Protein AF-0000000078463399 (afdb_homodimer)

Secondary structure (DSSP, 8-state):
---------------HHHH-HHHHHHHHHHHHHHHHHHHHHHHHHHHHHHHHHHHHHHHHHHHHHHHHH-GGGGGSHHHHHHHHHIIIIIHHHHHHHHH---HHHHHHHHHHHHHHTT-PPP-HHHHHHHHHHHHHHHHHTT--HHHHHTT--TT--S---PPPHHHHHHHHHHHHHTT-HHHHHHHHHHHHHHHTT-SS-SS-HHHHHHHHHHHHHHTT-HHHHHHHHHHHHHH-TT-TTHHHHHHHHHHHHHHTT--GGGTTSS-PPPP-PPP--SS-HHHHHHHHHHHTT-S---HHHHHT--EEEE--SGGGGTSPEEEEEEEETTEEEEEET-S-HHHHHHHHHHHHHHHHH-----TTT-SS---TTEE-EEEEE-GGG-HHHHHHHHHHHHHH-S--TT------HHHHHHHHHHHHHTT---------------------TTTTSS-SPPEEEEEE-TT-EEEEE-SS--TT-TTTTTTTTS-SEEEEEEEE----SEE--EEETTTTEEE---TTEEEEEESB-TTS-B-GGG-EEEPPEEES-EEEEEEEEESTT-TTTSPPPSSTT---SSTT-SSPPPTTTS-B--S--/-------------TTHHHH-HHHHHHHHHHHHHHHHHHHHHHHHHHHHHHHHHHHHHHHHHHHHHHHHH-GGGGGSHHHHHHHHHIIIIIHHHHHHHHH---HHHHHHHHHHHHHHTT-PPP-HHHHHHHHHHHHHHHHHTT--HHHHHTT--TT--S---PPPHHHHHHHHHHHHHTT-HHHHHHHHHHHHHHHTT-SS-SS-HHHHHHHHHHHHHHTT-HHHHHHHHHHHHHH-TT-TTHHHHHHHHHHHHHHTT--GGGTTSSPPPP--PPP--SS-HHHHHHHHHHHTT-S---HHHHHT--EEEE--SGGGGTSPEEEEEEEETTEEEEEET-S-HHHHHHHHHHHHHHHHH-----TTT-SS---TTEE-EEEEE-GGG-HHHHHHHHHHHHHH-S--TT-----THHHHHHHHHHHHHTT---------------------TTSSGGGSPPEEEEEE-TT-EEEEE-SS--TT-TTTTTTTTS-SEEEEEEEE----SEE--EEETTTTEEE---TTEEEEEESB-TTS-B-GGG-EEEPPEEES-EEEEEEEEESTT-TTTSPPPSSTT---SSTT-SSPPPTTTS-B--S--

Organism: Toxocara canis (NCBI:txid6265)

Sequence (1202 aa):
MQLLILAGLIFGASADIFSSMATMKSLVGAEKEIPSMINAYVEKEMERLNYLRKYASEVQRRNDNAMADGENSITHPINAFLLIKEMTTDWRKVVDVMMSNSADDFIRNVTHQRILKEFRYPAEEDLAGAAIGLLRLQDTYRLDTTDIANGKILHSKMRTVSLTANDCFEIGRAAYNDYDYYHTILWMQEAKDRVEKEDPPSASLEDILEFLAFALYKQGNLKRALQLTDELVRLAPDHPRARGNLKWYEDLLEDEGVRRVDMRRNIPQLSNPRHDGGLEHTERDIYEALCRHEVPVSTKALSRLYCYYKMDRPYLRLAPIKVEIMRLNPLAVLFHQIMSDEEARIIEMLAIPKLNRATVQNAMTGGLETASYRISKSAWLKPHEHEVVERFNKRLDMATNLEMETAEELQHHKVLATLKEADKLSGWRLNHEIPTTEHIYIRTWPTTLESDAAKSMAYRIQNYGVGGHYDPHFDCARKEEKNAFKELGTGNRIATILVYMTEPEIGGGTVFTEIKTSVACTKNAALFWYNLMRSGEVDMRSRHAACPVLTGVKWVTNKWIHERGQEWRRPCGLNQFDQERYVGDLGAPEPRNHWNIRSTPMQLLILAGLIFGASADIFSSMATMKSLVGAEKEIPSMINAYVEKEMERLNYLRKYASEVQRRNDNAMADGENSITHPINAFLLIKEMTTDWRKVVDVMMSNSADDFIRNVTHQRILKEFRYPAEEDLAGAAIGLLRLQDTYRLDTTDIANGKILHSKMRTVSLTANDCFEIGRAAYNDYDYYHTILWMQEAKDRVEKEDPPSASLEDILEFLAFALYKQGNLKRALQLTDELVRLAPDHPRARGNLKWYEDLLEDEGVRRVDMRRNIPQLSNPRHDGGLEHTERDIYEALCRHEVPVSTKALSRLYCYYKMDRPYLRLAPIKVEIMRLNPLAVLFHQIMSDEEARIIEMLAIPKLNRATVQNAMTGGLETASYRISKSAWLKPHEHEVVERFNKRLDMATNLEMETAEELQHHKVLATLKEADKLSGWRLNHEIPTTEHIYIRTWPTTLESDAAKSMAYRIQNYGVGGHYDPHFDCARKEEKNAFKELGTGNRIATILVYMTEPEIGGGTVFTEIKTSVACTKNAALFWYNLMRSGEVDMRSRHAACPVLTGVKWVTNKWIHERGQEWRRPCGLNQFDQERYVGDLGAPEPRNHWNIRSTP

Radius of gyration: 50.09 Å; Cα contacts (8 Å, |Δi|>4): 2021; chains: 2; bounding box: 90×150×96 Å

Nearest PDB structures (foldseek):
  7zsc-assembly1_A  TM=9.467E-01  e=5.757E-26  Homo sapiens
  7zsc-assembly2_B  TM=9.462E-01  e=1.784E-25  Homo sapiens
  4bt8-assembly1_B  TM=8.096E-01  e=1.001E-16  Homo sapiens
  5hv0-assembly1_A  TM=8.179E-01  e=1.328E-11  Bacillus anthracis
  3itq-assembly1_A  TM=8.335E-01  e=1.648E-11  Bacillus anthracis str. Ames

Foldseek 3Di:
DPCPPPPPPPPLLCLFQLWAPLLVVVVVVLVVCVVVLVVVQVVVVVVLVVVLVVVVVVVVVVVVVDVVVPPCVCVDPVNVVVVVCCVPVVVVVSVVSVPDGCVVVSVVVSVVVCVVVVHDDDDPSNLLSNLVLVVLLCVLQVNQLQCVQQVHDPPDPDDDHHHALVRLCSSLVSCVVVVNLLSNLRSLVVSLVRQVVDVPGPDDNLSSLVSNLVSQVVQPQLLVSLVSLVVSCVVPVVDPCSVVVNVVSVVVCVVVVHDPVPSNPDRDDRGRDGDCPPPDNVLSVLQSCLLNVNDDDDPVQVVVWDKAWAAQDPVCVVPTWIWTFQGFVFTKIKTPLLDDLVLLVVVCVVFSVQQSPDQCQPPPPRDSRNDPQFHWGKGWAFCVVDVSSVVSQVSVCSVQVFDQQQFDPPPPPVVVVVVVVVVVVVPPPPDDCPDPPDPPCPPPPPPPCVPSVRGGHIKMKIKTGASGKHHWDAPWDAPVRVCPCVVSVQAIFFKKKKFWQDAFPGTFWKAQSQVSGIDHRDHSMIMMGTQAFLQRHGDPSRTMMTIGRHGGMTIMIMTTGTDPPCCPQRNRDPDPHDHARDRSAPPDDDSVVNHNRHNHD/DDCPVPPVPCLFAQLFQLWAPLLVVVVVVLVVCVVVLVVVQVVVVVVLVVVLVVVVVVVVVVVVVDVVVPPCVCVDPVNVVVVVCCVPVVVVVSVVSVPDGCVVVSVVVSVVVCVVVVHDDDDPSNLLSNLVLVVVLCVLQVNQLQCVQQVHDPPDPDDDHHHALVRLCSSLVSCVVVVNLLSNLRSLVVSLVRQVVDVPGPDDNLVSLVSNLVSQVVQPQLLVSLVSLVVSCVVPVVDPCSVVVNVVSQVVCVVVVHDPVPSNPDRDDRGRDGDDPPPDPQLSVLQSCLLNVNDDDDPVQVVVWDKAWAAQDPVCVVPTWIWTFQGFVFTKIKTPLLDDLVLLVVVCVVFSVQQSPDQCQPPPPRDSGNDPQFHWGKGWAFCVVDVSSVVSQVSVCSVQVADQQQFDPPPPPVVVVVVVVVVVVVPPPPPDCPDPPDPPCPPPPPPPVVPRRNRGHIKMKIKTGASGKHHWDAPWDAPVRVCPCVVSVQAIFFKKKKFWQDAFPGTFWKAQSQVSGIGHRDHSMIMMGTQAFLQRHGDPSRTMMTIGRHGGMTIMIMTTGTDPPCCPQRNRDPDPHDHARDRSAPPDDDSVVNHNHHNHD

InterPro domains:
  IPR005123 Oxoglutarate/iron-dependent dioxygenase domain [PS51471] (455-563)
  IPR006620 Prolyl 4-hydroxylase, alpha subunit [SM00702] (330-562)
  IPR011990 Tetratricopeptide-like helical domain superfamily [G3DSA:1.25.40.10] (124-254)
  IPR011990 Tetratricopeptide-like helical domain superfamily [SSF48452] (165-250)
  IPR013547 Prolyl 4-hydroxylase, N-terminal [PF08336] (20-154)
  IPR019734 Tetratricopeptide repeat [PS50005] (206-239)
  IPR044862 Prolyl 4-hydroxylase alpha subunit, Fe(2+) 2OG dioxygenase domain [PF13640] (460-562)
  IPR045054 Prolyl 4-hydroxylase [PTHR10869] (124-569)
  IPR059068 Prolyl 4-hydroxylase, peptide-substrate-binding domain [PF23558] (165-254)

pLDDT: mean 80.57, std 21.35, range [19.38, 98.69]

Structure (mmCIF, N/CA/C/O backbone):
data_AF-0000000078463399-model_v1
#
loop_
_entity.id
_entity.type
_entity.pdbx_description
1 polymer 'procollagen-proline 4-dioxygenase'
#
loop_
_atom_site.group_PDB
_atom_site.id
_atom_site.type_symbol
_atom_site.label_atom_id
_atom_site.label_alt_id
_atom_site.label_comp_id
_atom_site.label_asym_id
_atom_site.label_entity_id
_atom_site.label_seq_id
_atom_site.pdbx_PDB_ins_code
_atom_site.Cartn_x
_atom_site.Cartn_y
_atom_site.Cartn_z
_atom_site.occupancy
_atom_site.B_iso_or_equiv
_atom_site.auth_seq_id
_atom_site.auth_comp_id
_atom_site.auth_asym_id
_atom_site.auth_atom_id
_atom_site.pdbx_PDB_model_num
ATOM 1 N N . MET A 1 1 ? -25.578 -4.094 -39.406 1 24.3 1 MET A N 1
ATOM 2 C CA . MET A 1 1 ? -24.781 -5.254 -39.812 1 24.3 1 MET A CA 1
ATOM 3 C C . MET A 1 1 ? -23.484 -5.328 -39.031 1 24.3 1 MET A C 1
ATOM 5 O O . MET A 1 1 ? -22.453 -4.785 -39.469 1 24.3 1 MET A O 1
ATOM 9 N N . GLN A 1 2 ? -23.453 -4.949 -37.75 1 27.42 2 GLN A N 1
ATOM 10 C CA . GLN A 1 2 ? -22.344 -4.645 -36.844 1 27.42 2 GLN A CA 1
ATOM 11 C C . GLN A 1 2 ? -21.453 -5.863 -36.625 1 27.42 2 GLN A C 1
ATOM 13 O O . GLN A 1 2 ? -21.938 -6.953 -36.312 1 27.42 2 GLN A O 1
ATOM 18 N N . LEU A 1 3 ? -20.25 -5.848 -37.344 1 26.05 3 LEU A N 1
ATOM 19 C CA . LEU A 1 3 ? -19.141 -6.793 -37.469 1 26.05 3 LEU A CA 1
ATOM 20 C C . LEU A 1 3 ? -18.594 -7.188 -36.125 1 26.05 3 LEU A C 1
ATOM 22 O O . LEU A 1 3 ? -18.031 -6.352 -35.406 1 26.05 3 LEU A O 1
ATOM 26 N N . LEU A 1 4 ? -19.297 -8.008 -35.344 1 25.14 4 LEU A N 1
ATOM 27 C CA . LEU A 1 4 ? -18.938 -8.648 -34.094 1 25.14 4 LEU A CA 1
ATOM 28 C C . LEU A 1 4 ? -17.609 -9.375 -34.188 1 25.14 4 LEU A C 1
ATOM 30 O O . LEU A 1 4 ? -17.516 -10.398 -34.906 1 25.14 4 LEU A O 1
ATOM 34 N N . ILE A 1 5 ? -16.5 -8.539 -34.344 1 27.05 5 ILE A N 1
ATOM 35 C CA . ILE A 1 5 ? -15.156 -9.094 -34.406 1 27.05 5 ILE A CA 1
ATOM 36 C C . ILE A 1 5 ? -14.922 -10.016 -33.188 1 27.05 5 ILE A C 1
ATOM 38 O O . ILE A 1 5 ? -14.938 -9.57 -32.062 1 27.05 5 ILE A O 1
ATOM 42 N N . LEU A 1 6 ? -15.422 -11.25 -33.219 1 25.84 6 LEU A N 1
ATOM 43 C CA . LEU A 1 6 ? -15.156 -12.391 -32.344 1 25.84 6 LEU A CA 1
ATOM 44 C C . LEU A 1 6 ? -13.656 -12.625 -32.219 1 25.84 6 LEU A C 1
ATOM 46 O O . LEU A 1 6 ? -13.008 -13.094 -33.156 1 25.84 6 LEU A O 1
ATOM 50 N N . ALA A 1 7 ? -12.93 -11.609 -31.641 1 29.44 7 ALA A N 1
ATOM 51 C CA . ALA A 1 7 ? -11.523 -11.852 -31.328 1 29.44 7 ALA A CA 1
ATOM 52 C C . ALA A 1 7 ? -11.344 -13.18 -30.594 1 29.44 7 ALA A C 1
ATOM 54 O O . ALA A 1 7 ? -11.852 -13.367 -29.484 1 29.44 7 ALA A O 1
ATOM 55 N N . GLY A 1 8 ? -11.344 -14.25 -31.312 1 28.28 8 GLY A N 1
ATOM 56 C CA . GLY A 1 8 ? -10.945 -15.578 -30.875 1 28.28 8 GLY A CA 1
ATOM 57 C C . GLY A 1 8 ? -9.695 -15.578 -30.016 1 28.28 8 GLY A C 1
ATOM 58 O O . GLY A 1 8 ? -8.609 -15.242 -30.484 1 28.28 8 GLY A O 1
ATOM 59 N N . LEU A 1 9 ? -9.867 -15.078 -28.781 1 29.95 9 LEU A N 1
ATOM 60 C CA . LEU A 1 9 ? -8.797 -15.211 -27.812 1 29.95 9 LEU A CA 1
ATOM 61 C C . LEU A 1 9 ? -8.164 -16.594 -27.875 1 29.95 9 LEU A C 1
ATOM 63 O O . LEU A 1 9 ? -8.859 -17.609 -27.719 1 29.95 9 LEU A O 1
ATOM 67 N N . ILE A 1 10 ? -7.211 -16.703 -28.625 1 29.64 10 ILE A N 1
ATOM 68 C CA . ILE A 1 10 ? -6.277 -17.812 -28.734 1 29.64 10 ILE A CA 1
ATOM 69 C C . ILE A 1 10 ? -5.766 -18.188 -27.344 1 29.64 10 ILE A C 1
ATOM 71 O O . ILE A 1 10 ? -4.984 -17.453 -26.75 1 29.64 10 ILE A O 1
ATOM 75 N N . PHE A 1 11 ? -6.672 -18.578 -26.453 1 32.72 11 PHE A N 1
ATOM 76 C CA . PHE A 1 11 ? -6.234 -19.203 -25.203 1 32.72 11 PHE A CA 1
ATOM 77 C C . PHE A 1 11 ? -5.312 -20.375 -25.484 1 32.72 11 PHE A C 1
ATOM 79 O O . PHE A 1 11 ? -5.781 -21.469 -25.812 1 32.72 11 PHE A O 1
ATOM 86 N N . GLY A 1 12 ? -4.254 -20.156 -26.141 1 33.44 12 GLY A N 1
ATOM 87 C CA . GLY A 1 12 ? -3.285 -21.25 -26.219 1 33.44 12 GLY A CA 1
ATOM 88 C C . GLY A 1 12 ? -2.975 -21.859 -24.859 1 33.44 12 GLY A C 1
ATOM 89 O O . GLY A 1 12 ? -2.529 -21.156 -23.953 1 33.44 12 GLY A O 1
ATOM 90 N N . ALA A 1 13 ? -3.711 -22.734 -24.266 1 39.88 13 ALA A N 1
ATOM 91 C CA . ALA A 1 13 ? -3.506 -23.562 -23.094 1 39.88 13 ALA A CA 1
ATOM 92 C C . ALA A 1 13 ? -2.076 -24.094 -23.031 1 39.88 13 ALA A C 1
ATOM 94 O O . ALA A 1 13 ? -1.662 -24.875 -23.891 1 39.88 13 ALA A O 1
ATOM 95 N N . SER A 1 14 ? -1.062 -23.5 -22.594 1 42.69 14 SER A N 1
ATOM 96 C CA . SER A 1 14 ? 0.308 -23.953 -22.375 1 42.69 14 SER A CA 1
ATOM 97 C C . SER A 1 14 ? 0.372 -25.031 -21.297 1 42.69 14 SER A C 1
ATOM 99 O O . SER A 1 14 ? 0.436 -24.703 -20.094 1 42.69 14 SER A O 1
ATOM 101 N N . ALA A 1 15 ? -0.193 -26.172 -21.312 1 49.34 15 ALA A N 1
ATOM 102 C CA . ALA A 1 15 ? -0.123 -27.391 -20.5 1 49.34 15 ALA A CA 1
ATOM 103 C C . ALA A 1 15 ? 1.314 -27.891 -20.391 1 49.34 15 ALA A C 1
ATOM 105 O O . ALA A 1 15 ? 1.583 -28.875 -19.688 1 49.34 15 ALA A O 1
ATOM 106 N N . ASP A 1 16 ? 2.346 -27.172 -20.703 1 62.47 16 ASP A N 1
ATOM 107 C CA . ASP A 1 16 ? 3.713 -27.609 -20.953 1 62.47 16 ASP A CA 1
ATOM 108 C C . ASP A 1 16 ? 4.504 -27.703 -19.656 1 62.47 16 ASP A C 1
ATOM 110 O O . ASP A 1 16 ? 5.316 -28.625 -19.484 1 62.47 16 ASP A O 1
ATOM 114 N N . ILE A 1 17 ? 4.02 -27.203 -18.578 1 69.5 17 ILE A N 1
ATOM 115 C CA . ILE A 1 17 ? 4.863 -27.141 -17.391 1 69.5 17 ILE A CA 1
ATOM 116 C C . ILE A 1 17 ? 4.715 -28.422 -16.594 1 69.5 17 ILE A C 1
ATOM 118 O O . ILE A 1 17 ? 5.707 -29 -16.125 1 69.5 17 ILE A O 1
ATOM 122 N N . PHE A 1 18 ? 3.576 -29.031 -16.562 1 73 18 PHE A N 1
ATOM 123 C CA . PHE A 1 18 ? 3.24 -30.203 -15.75 1 73 18 PHE A CA 1
ATOM 124 C C . PHE A 1 18 ? 3.996 -31.422 -16.234 1 73 18 PHE A C 1
ATOM 126 O O . PHE A 1 18 ? 4.434 -32.25 -15.438 1 73 18 PHE A O 1
ATOM 133 N N . SER A 1 19 ? 4.309 -31.438 -17.5 1 69.75 19 SER A N 1
ATOM 134 C CA . SER A 1 19 ? 4.887 -32.625 -18.078 1 69.75 19 SER A CA 1
ATOM 135 C C . SER A 1 19 ? 6.375 -32.469 -18.359 1 69.75 19 SER A C 1
ATOM 137 O O . SER A 1 19 ? 7.039 -33.375 -18.828 1 69.75 19 SER A O 1
ATOM 139 N N . SER A 1 20 ? 6.863 -31.297 -17.906 1 71.62 20 SER A N 1
ATOM 140 C CA . SER A 1 20 ? 8.281 -31.047 -18.141 1 71.62 20 SER A CA 1
ATOM 141 C C . SER A 1 20 ? 9.07 -31.109 -16.828 1 71.62 20 SER A C 1
ATOM 143 O O . SER A 1 20 ? 8.914 -30.266 -15.953 1 71.62 20 SER A O 1
ATOM 145 N N . MET A 1 21 ? 9.969 -32.094 -16.75 1 73.31 21 MET A N 1
ATOM 146 C CA . MET A 1 21 ? 10.758 -32.25 -15.531 1 73.31 21 MET A CA 1
ATOM 147 C C . MET A 1 21 ? 11.703 -31.062 -15.328 1 73.31 21 MET A C 1
ATOM 149 O O . MET A 1 21 ? 11.922 -30.625 -14.203 1 73.31 21 MET A O 1
ATOM 153 N N . ALA A 1 22 ? 12.289 -30.609 -16.406 1 68.69 22 ALA A N 1
ATOM 154 C CA . ALA A 1 22 ? 13.219 -29.484 -16.297 1 68.69 22 ALA A CA 1
ATOM 155 C C . ALA A 1 22 ? 12.523 -28.266 -15.695 1 68.69 22 ALA A C 1
ATOM 157 O O . ALA A 1 22 ? 13.07 -27.609 -14.805 1 68.69 22 ALA A O 1
ATOM 158 N N . THR A 1 23 ? 11.391 -28.062 -16.203 1 73.88 23 THR A N 1
ATOM 159 C CA . THR A 1 23 ? 10.648 -26.906 -15.703 1 73.88 23 THR A CA 1
ATOM 160 C C . THR A 1 23 ? 10.219 -27.109 -14.258 1 73.88 23 THR A C 1
ATOM 162 O O . THR A 1 23 ? 10.273 -26.188 -13.445 1 73.88 23 THR A O 1
ATOM 165 N N . MET A 1 24 ? 9.859 -28.281 -13.93 1 80.38 24 MET A N 1
ATOM 166 C CA . MET A 1 24 ? 9.414 -28.578 -12.57 1 80.38 24 MET A CA 1
ATOM 167 C C . MET A 1 24 ? 10.547 -28.422 -11.57 1 80.38 24 MET A C 1
ATOM 169 O O . MET A 1 24 ? 10.336 -27.938 -10.461 1 80.38 24 MET A O 1
ATOM 173 N N . LYS A 1 25 ? 11.672 -28.875 -11.984 1 77.25 25 LYS A N 1
ATOM 174 C CA . LYS A 1 25 ? 12.836 -28.703 -11.117 1 77.25 25 LYS A CA 1
ATOM 175 C C . LYS A 1 25 ? 13.117 -27.234 -10.859 1 77.25 25 LYS A C 1
ATOM 177 O O . LYS A 1 25 ? 13.477 -26.844 -9.742 1 77.25 25 LYS A O 1
ATOM 182 N N . SER A 1 26 ? 13.008 -26.484 -11.859 1 76.56 26 SER A N 1
ATOM 183 C CA . SER A 1 26 ? 13.195 -25.047 -11.711 1 76.56 26 SER A CA 1
ATOM 184 C C . SER A 1 26 ? 12.156 -24.453 -10.773 1 76.56 26 SER A C 1
ATOM 186 O O . SER A 1 26 ? 12.461 -23.547 -10 1 76.56 26 SER A O 1
ATOM 188 N N . LEU A 1 27 ? 10.977 -24.969 -10.836 1 80.62 27 LEU A N 1
ATOM 189 C CA . LEU A 1 27 ? 9.906 -24.469 -9.969 1 80.62 27 LEU A CA 1
ATOM 190 C C . LEU A 1 27 ? 10.211 -24.781 -8.508 1 80.62 27 LEU A C 1
ATOM 192 O O . LEU A 1 27 ? 9.914 -23.969 -7.625 1 80.62 27 LEU A O 1
ATOM 196 N N . VAL A 1 28 ? 10.75 -25.922 -8.305 1 82.31 28 VAL A N 1
ATOM 197 C CA . VAL A 1 28 ? 11.117 -26.297 -6.938 1 82.31 28 VAL A CA 1
ATOM 198 C C . VAL A 1 28 ? 12.156 -25.312 -6.398 1 82.31 28 VAL A C 1
ATOM 200 O O . VAL A 1 28 ? 12.086 -24.906 -5.238 1 82.31 28 VAL A O 1
ATOM 203 N N . GLY A 1 29 ? 13.109 -25.016 -7.219 1 78.94 29 GLY A N 1
ATOM 204 C CA . GLY A 1 29 ? 14.102 -24.031 -6.812 1 78.94 29 GLY A CA 1
ATOM 205 C C . GLY A 1 29 ? 13.5 -22.688 -6.469 1 78.94 29 GLY A C 1
ATOM 206 O O . GLY A 1 29 ? 13.883 -22.062 -5.48 1 78.94 29 GLY A O 1
ATOM 207 N N . ALA A 1 30 ? 12.586 -22.281 -7.223 1 78.81 30 ALA A N 1
ATOM 208 C CA . ALA A 1 30 ? 11.922 -21 -6.996 1 78.81 30 ALA A CA 1
ATOM 209 C C . ALA A 1 30 ? 11.086 -21.031 -5.719 1 78.81 30 ALA A C 1
ATOM 211 O O . ALA A 1 30 ? 11.047 -20.047 -4.973 1 78.81 30 ALA A O 1
ATOM 212 N N . GLU A 1 31 ? 10.398 -22.062 -5.461 1 81.56 31 GLU A N 1
ATOM 213 C CA . GLU A 1 31 ? 9.562 -22.219 -4.277 1 81.56 31 GLU A CA 1
ATOM 214 C C . GLU A 1 31 ? 10.383 -22.125 -2.998 1 81.56 31 GLU A C 1
ATOM 216 O O . GLU A 1 31 ? 9.914 -21.578 -1.991 1 81.56 31 GLU A O 1
ATOM 221 N N . LYS A 1 32 ? 11.578 -22.578 -3.084 1 83.19 32 LYS A N 1
ATOM 222 C CA . LYS A 1 32 ? 12.461 -22.578 -1.918 1 83.19 32 LYS A CA 1
ATOM 223 C C . LYS A 1 32 ? 12.766 -21.156 -1.464 1 83.19 32 LYS A C 1
ATOM 225 O O . LYS A 1 32 ? 13.039 -20.922 -0.286 1 83.19 32 LYS A O 1
ATOM 230 N N . GLU A 1 33 ? 12.672 -20.234 -2.295 1 82.69 33 GLU A N 1
ATOM 231 C CA . GLU A 1 33 ? 13.039 -18.844 -1.994 1 82.69 33 GLU A CA 1
ATOM 232 C C . GLU A 1 33 ? 11.852 -18.062 -1.463 1 82.69 33 GLU A C 1
ATOM 234 O O . GLU A 1 33 ? 12.016 -16.984 -0.895 1 82.69 33 GLU A O 1
ATOM 239 N N . ILE A 1 34 ? 10.695 -18.562 -1.565 1 84.44 34 ILE A N 1
ATOM 240 C CA . ILE A 1 34 ? 9.469 -17.812 -1.275 1 84.44 34 ILE A CA 1
ATOM 241 C C . ILE A 1 34 ? 9.414 -17.469 0.211 1 84.44 34 ILE A C 1
ATOM 243 O O . ILE A 1 34 ? 9.18 -16.312 0.576 1 84.44 34 ILE A O 1
ATOM 247 N N . PRO A 1 35 ? 9.734 -18.406 1.109 1 88.94 35 PRO A N 1
ATOM 248 C CA . PRO A 1 35 ? 9.648 -18.078 2.533 1 88.94 35 PRO A CA 1
ATOM 249 C C . PRO A 1 35 ? 10.617 -16.969 2.943 1 88.94 35 PRO A C 1
ATOM 251 O O . PRO A 1 35 ? 10.234 -16.062 3.691 1 88.94 35 PRO A O 1
ATOM 254 N N . SER A 1 36 ? 11.82 -17.062 2.439 1 88.56 36 SER A N 1
ATOM 255 C CA . SER A 1 36 ? 12.805 -16.047 2.779 1 88.56 36 SER A CA 1
ATOM 256 C C . SER A 1 36 ? 12.375 -14.672 2.27 1 88.56 36 SER A C 1
ATOM 258 O O . SER A 1 36 ? 12.578 -13.664 2.945 1 88.56 36 SER A O 1
ATOM 260 N N . MET A 1 37 ? 11.828 -14.656 1.146 1 86.06 37 MET A N 1
ATOM 261 C CA . MET A 1 37 ? 11.359 -13.406 0.562 1 86.06 37 MET A CA 1
ATOM 262 C C . MET A 1 37 ? 10.211 -12.812 1.38 1 86.06 37 MET A C 1
ATOM 264 O O . MET A 1 37 ? 10.211 -11.625 1.681 1 86.06 37 MET A O 1
ATOM 268 N N . ILE A 1 38 ? 9.258 -13.641 1.739 1 90.81 38 ILE A N 1
ATOM 269 C CA . ILE A 1 38 ? 8.102 -13.195 2.51 1 90.81 38 ILE A CA 1
ATOM 270 C C . ILE A 1 38 ? 8.562 -12.688 3.877 1 90.81 38 ILE A C 1
ATOM 272 O O . ILE A 1 38 ? 8.109 -11.633 4.336 1 90.81 38 ILE A O 1
ATOM 276 N N . ASN A 1 39 ? 9.5 -13.453 4.438 1 93.38 39 ASN A N 1
ATOM 277 C CA . ASN A 1 39 ? 9.984 -13.055 5.754 1 93.38 39 ASN A CA 1
ATOM 278 C C . ASN A 1 39 ? 10.742 -11.734 5.695 1 93.38 39 ASN A C 1
ATOM 280 O O . ASN A 1 39 ? 10.633 -10.906 6.609 1 93.38 39 ASN A O 1
ATOM 284 N N . ALA A 1 40 ? 11.508 -11.555 4.652 1 90.94 40 ALA A N 1
ATOM 285 C CA . ALA A 1 40 ? 12.203 -10.281 4.477 1 90.94 40 ALA A CA 1
ATOM 286 C C . ALA A 1 40 ? 11.211 -9.133 4.316 1 90.94 40 ALA A C 1
ATOM 288 O O . ALA A 1 40 ? 11.398 -8.062 4.898 1 90.94 40 ALA A O 1
ATOM 289 N N . TYR A 1 41 ? 10.188 -9.297 3.543 1 93.44 41 TYR A N 1
ATOM 290 C CA . TYR A 1 41 ? 9.125 -8.312 3.385 1 93.44 41 TYR A CA 1
ATOM 291 C C . TYR A 1 41 ? 8.461 -8.008 4.723 1 93.44 41 TYR A C 1
ATOM 293 O O . TYR A 1 41 ? 8.266 -6.844 5.078 1 93.44 41 TYR A O 1
ATOM 301 N N . VAL A 1 42 ? 8.117 -9.086 5.438 1 94.62 42 VAL A N 1
ATOM 302 C CA . VAL A 1 42 ? 7.434 -8.945 6.719 1 94.62 42 VAL A CA 1
ATOM 303 C C . VAL A 1 42 ? 8.305 -8.141 7.68 1 94.62 42 VAL A C 1
ATOM 305 O O . VAL A 1 42 ? 7.805 -7.27 8.398 1 94.62 42 VAL A O 1
ATOM 308 N N . GLU A 1 43 ? 9.578 -8.391 7.711 1 94.56 43 GLU A N 1
ATOM 309 C CA . GLU A 1 43 ? 10.5 -7.676 8.594 1 94.56 43 GLU A CA 1
ATOM 310 C C . GLU A 1 43 ? 10.531 -6.188 8.258 1 94.56 43 GLU A C 1
ATOM 312 O O . GLU A 1 43 ? 10.531 -5.344 9.156 1 94.56 43 GLU A O 1
ATOM 317 N N . LYS A 1 44 ? 10.609 -5.867 7.004 1 93.25 44 LYS A N 1
ATOM 318 C CA . LYS A 1 44 ? 10.609 -4.473 6.578 1 93.25 44 LYS A CA 1
ATOM 319 C C . LYS A 1 44 ? 9.312 -3.773 6.965 1 93.25 44 LYS A C 1
ATOM 321 O O . LYS A 1 44 ? 9.328 -2.641 7.453 1 93.25 44 LYS A O 1
ATOM 326 N N . GLU A 1 45 ? 8.195 -4.469 6.742 1 94.31 45 GLU A N 1
ATOM 327 C CA . GLU A 1 45 ? 6.895 -3.91 7.094 1 94.31 45 GLU A CA 1
ATOM 328 C C . GLU A 1 45 ? 6.75 -3.764 8.602 1 94.31 45 GLU A C 1
ATOM 330 O O . GLU A 1 45 ? 6.102 -2.828 9.086 1 94.31 45 GLU A O 1
ATOM 335 N N . MET A 1 46 ? 7.336 -4.676 9.336 1 95.12 46 MET A N 1
ATOM 336 C CA . MET A 1 46 ? 7.301 -4.582 10.797 1 95.12 46 MET A CA 1
ATOM 337 C C . MET A 1 46 ? 8.047 -3.342 11.273 1 95.12 46 MET A C 1
ATOM 339 O O . MET A 1 46 ? 7.637 -2.703 12.25 1 95.12 46 MET A O 1
ATOM 343 N N . GLU A 1 47 ? 9.117 -3.002 10.664 1 94.56 47 GLU A N 1
ATOM 344 C CA . GLU A 1 47 ? 9.844 -1.778 10.992 1 94.56 47 GLU A CA 1
ATOM 345 C C . GLU A 1 47 ? 8.977 -0.543 10.773 1 94.56 47 GLU A C 1
ATOM 347 O O . GLU A 1 47 ? 8.969 0.371 11.602 1 94.56 47 GLU A O 1
ATOM 352 N N . ARG A 1 48 ? 8.32 -0.545 9.648 1 93.62 48 ARG A N 1
ATOM 353 C CA . ARG A 1 48 ? 7.406 0.543 9.32 1 93.62 48 ARG A CA 1
ATOM 354 C C . ARG A 1 48 ? 6.312 0.672 10.383 1 93.62 48 ARG A C 1
ATOM 356 O O . ARG A 1 48 ? 6.031 1.772 10.859 1 93.62 48 ARG A O 1
ATOM 363 N N . LEU A 1 49 ? 5.746 -0.431 10.836 1 94.88 49 LEU A N 1
ATOM 364 C CA . LEU A 1 49 ? 4.668 -0.427 11.812 1 94.88 49 LEU A CA 1
ATOM 365 C C . LEU A 1 49 ? 5.188 -0.014 13.188 1 94.88 49 LEU A C 1
ATOM 367 O O . LEU A 1 49 ? 4.48 0.657 13.945 1 94.88 49 LEU A O 1
ATOM 371 N N . ASN A 1 50 ? 6.402 -0.412 13.469 1 95.06 50 ASN A N 1
ATOM 372 C CA . ASN A 1 50 ? 7.008 -0.002 14.734 1 95.06 50 ASN A CA 1
ATOM 373 C C . ASN A 1 50 ? 7.211 1.509 14.789 1 95.06 50 ASN A C 1
ATOM 375 O O . ASN A 1 50 ? 7.035 2.123 15.844 1 95.06 50 ASN A O 1
ATOM 379 N N . TYR A 1 51 ? 7.605 2.1 13.719 1 94.56 51 TYR A N 1
ATOM 380 C CA . TYR A 1 51 ? 7.723 3.551 13.625 1 94.56 51 TYR A CA 1
ATOM 381 C C . TYR A 1 51 ? 6.395 4.227 13.938 1 94.56 51 TYR A C 1
ATOM 383 O O . TYR A 1 51 ? 6.34 5.191 14.695 1 94.56 51 TYR A O 1
ATOM 391 N N . LEU A 1 52 ? 5.316 3.723 13.375 1 94 52 LEU A N 1
ATOM 392 C CA . LEU A 1 52 ? 3.984 4.285 13.57 1 94 52 LEU A CA 1
ATOM 393 C C . LEU A 1 52 ? 3.531 4.125 15.016 1 94 52 LEU A C 1
ATOM 395 O O . LEU A 1 52 ? 2.939 5.043 15.594 1 94 52 LEU A O 1
ATOM 399 N N . ARG A 1 53 ? 3.854 3.004 15.594 1 94.88 53 ARG A N 1
ATOM 400 C CA . ARG A 1 53 ? 3.508 2.76 17 1 94.88 53 ARG A CA 1
ATOM 401 C C . ARG A 1 53 ? 4.242 3.727 17.922 1 94.88 53 ARG A C 1
ATOM 403 O O . ARG A 1 53 ? 3.66 4.238 18.875 1 94.88 53 ARG A O 1
ATOM 410 N N . LYS A 1 54 ? 5.484 3.924 17.641 1 93.19 54 LYS A N 1
ATOM 411 C CA . LYS A 1 54 ? 6.273 4.867 18.422 1 93.19 54 LYS A CA 1
ATOM 412 C C . LYS A 1 54 ? 5.715 6.281 18.312 1 93.19 54 LYS A C 1
ATOM 414 O O . LYS A 1 54 ? 5.605 6.996 19.312 1 93.19 54 LYS A O 1
ATOM 419 N N . TYR A 1 55 ? 5.414 6.621 17.109 1 92.94 55 TYR A N 1
ATOM 420 C CA . TYR A 1 55 ? 4.82 7.938 16.906 1 92.94 55 TYR A CA 1
ATOM 421 C C . TYR A 1 55 ? 3.52 8.086 17.672 1 92.94 55 TYR A C 1
ATOM 423 O O . TYR A 1 55 ? 3.297 9.094 18.344 1 92.94 55 TYR A O 1
ATOM 431 N N . ALA A 1 56 ? 2.662 7.086 17.578 1 92.5 56 ALA A N 1
ATOM 432 C CA . ALA A 1 56 ? 1.384 7.109 18.281 1 92.5 56 ALA A CA 1
ATOM 433 C C . ALA A 1 56 ? 1.589 7.238 19.781 1 92.5 56 ALA A C 1
ATOM 435 O O . ALA A 1 56 ? 0.87 7.984 20.453 1 92.5 56 ALA A O 1
ATOM 436 N N . SER A 1 57 ? 2.553 6.582 20.328 1 93.62 57 SER A N 1
ATOM 437 C CA . SER A 1 57 ? 2.846 6.641 21.75 1 93.62 57 SER A CA 1
ATOM 438 C C . SER A 1 57 ? 3.332 8.023 22.156 1 93.62 57 SER A C 1
ATOM 440 O O . SER A 1 57 ? 2.979 8.523 23.234 1 93.62 57 SER A O 1
ATOM 442 N N . GLU A 1 58 ? 4.145 8.672 21.312 1 88.38 58 GLU A N 1
ATOM 443 C CA . GLU A 1 58 ? 4.641 10.016 21.578 1 88.38 58 GLU A CA 1
ATOM 444 C C . GLU A 1 58 ? 3.502 11.039 21.578 1 88.38 58 GLU A C 1
ATOM 446 O O . GLU A 1 58 ? 3.441 11.906 22.453 1 88.38 58 GLU A O 1
ATOM 451 N N . VAL A 1 59 ? 2.645 10.891 20.609 1 87.12 59 VAL A N 1
ATOM 452 C CA . VAL A 1 59 ? 1.501 11.797 20.531 1 87.12 59 VAL A CA 1
ATOM 453 C C . VAL A 1 59 ? 0.586 11.586 21.734 1 87.12 59 VAL A C 1
ATOM 455 O O . VAL A 1 59 ? 0.077 12.547 22.312 1 87.12 59 VAL A O 1
ATOM 458 N N . GLN A 1 60 ? 0.393 10.352 22.125 1 89.38 60 GLN A N 1
ATOM 459 C CA . GLN A 1 60 ? -0.434 10.039 23.281 1 89.38 60 GLN A CA 1
ATOM 460 C C . GLN A 1 60 ? 0.147 10.664 24.547 1 89.38 60 GLN A C 1
ATOM 462 O O . GLN A 1 60 ? -0.586 11.227 25.359 1 89.38 60 GLN A O 1
ATOM 467 N N . ARG A 1 61 ? 1.394 10.586 24.719 1 86.56 61 ARG A N 1
ATOM 468 C CA . ARG A 1 61 ? 2.055 11.188 25.875 1 86.56 61 ARG A CA 1
ATOM 469 C C . ARG A 1 61 ? 1.869 12.703 25.891 1 86.56 61 ARG A C 1
ATOM 471 O O . ARG A 1 61 ? 1.59 13.289 26.938 1 86.56 61 ARG A O 1
ATOM 478 N N . ARG A 1 62 ? 2.027 13.328 24.766 1 80.5 62 ARG A N 1
ATOM 479 C CA . ARG A 1 62 ? 1.84 14.773 24.656 1 80.5 62 ARG A CA 1
ATOM 480 C C . ARG A 1 62 ? 0.402 15.164 24.984 1 80.5 62 ARG A C 1
ATOM 482 O O . ARG A 1 62 ? 0.163 16.172 25.656 1 80.5 62 ARG A O 1
ATOM 489 N N . ASN A 1 63 ? -0.482 14.359 24.438 1 80.56 63 ASN A N 1
ATOM 490 C CA . ASN A 1 63 ? -1.895 14.594 24.719 1 80.56 63 ASN A CA 1
ATOM 491 C C . ASN A 1 63 ? -2.201 14.469 26.203 1 80.56 63 ASN A C 1
ATOM 493 O O . ASN A 1 63 ? -2.941 15.281 26.766 1 80.56 63 ASN A O 1
ATOM 497 N N . ASP A 1 64 ? -1.619 13.523 26.797 1 83.56 64 ASP A N 1
ATOM 498 C CA . ASP A 1 64 ? -1.831 13.312 28.234 1 83.56 64 ASP A CA 1
ATOM 499 C C . ASP A 1 64 ? -1.273 14.477 29.047 1 83.56 64 ASP A C 1
ATOM 501 O O . ASP A 1 64 ? -1.911 14.938 30 1 83.56 64 ASP A O 1
ATOM 505 N N . ASN A 1 65 ? -0.189 15.008 28.641 1 77.94 65 ASN A N 1
ATOM 506 C CA . ASN A 1 65 ? 0.41 16.156 29.312 1 77.94 65 ASN A CA 1
ATOM 507 C C . ASN A 1 65 ? -0.416 17.422 29.109 1 77.94 65 ASN A C 1
ATOM 509 O O . ASN A 1 65 ? -0.578 18.219 30.031 1 77.94 65 ASN A O 1
ATOM 513 N N . ALA A 1 66 ? -0.901 17.547 27.875 1 73.81 66 ALA A N 1
ATOM 514 C CA . ALA A 1 66 ? -1.723 18.703 27.562 1 73.81 66 ALA A CA 1
ATOM 515 C C . ALA A 1 66 ? -3.023 18.688 28.359 1 73.81 66 ALA A C 1
ATOM 517 O O . ALA A 1 66 ? -3.506 19.734 28.797 1 73.81 66 ALA A O 1
ATOM 518 N N . MET A 1 67 ? -3.564 17.516 28.516 1 73.62 67 MET A N 1
ATOM 519 C CA . MET A 1 67 ? -4.785 17.375 29.297 1 73.62 67 MET A CA 1
ATOM 520 C C . MET A 1 67 ? -4.523 17.719 30.766 1 73.62 67 MET A C 1
ATOM 522 O O . MET A 1 67 ? -5.359 18.328 31.422 1 73.62 67 MET A O 1
ATOM 526 N N . ALA A 1 68 ? -3.338 17.391 31.203 1 75.25 68 ALA A N 1
ATOM 527 C CA . ALA A 1 68 ? -2.971 17.672 32.594 1 75.25 68 ALA A CA 1
ATOM 528 C C . ALA A 1 68 ? -2.779 19.172 32.812 1 75.25 68 ALA A C 1
ATOM 530 O O . ALA A 1 68 ? -3.135 19.703 33.844 1 75.25 68 ALA A O 1
ATOM 531 N N . ASP A 1 69 ? -2.289 19.844 31.719 1 72.19 69 ASP A N 1
ATOM 532 C CA . ASP A 1 69 ? -2.004 21.266 31.828 1 72.19 69 ASP A CA 1
ATOM 533 C C . ASP A 1 69 ? -3.258 22.094 31.547 1 72.19 69 ASP A C 1
ATOM 535 O O . ASP A 1 69 ? -3.285 23.297 31.828 1 72.19 69 ASP A O 1
ATOM 539 N N . GLY A 1 70 ? -4.277 21.422 31.141 1 68.5 70 GLY A N 1
ATOM 540 C CA . GLY A 1 70 ? -5.547 22.094 30.922 1 68.5 70 GLY A CA 1
ATOM 541 C C . GLY A 1 70 ? -5.703 22.625 29.516 1 68.5 70 GLY A C 1
ATOM 542 O O . GLY A 1 70 ? -4.719 22.75 28.781 1 68.5 70 GLY A O 1
ATOM 543 N N . GLU A 1 71 ? -6.906 22.953 29.172 1 67.94 71 GLU A N 1
ATOM 544 C CA . GLU A 1 71 ? -7.273 23.453 27.859 1 67.94 71 GLU A CA 1
ATOM 545 C C . GLU A 1 71 ? -6.613 24.797 27.578 1 67.94 71 GLU A C 1
ATOM 547 O O . GLU A 1 71 ? -6.453 25.188 26.406 1 67.94 71 GLU A O 1
ATOM 552 N N . ASN A 1 72 ? -5.977 25.344 28.562 1 77.25 72 ASN A N 1
ATOM 553 C CA . ASN A 1 72 ? -5.418 26.688 28.406 1 77.25 72 ASN A CA 1
ATOM 554 C C . ASN A 1 72 ? -3.994 26.641 27.859 1 77.25 72 ASN A C 1
ATOM 556 O O . ASN A 1 72 ? -3.447 27.672 27.453 1 77.25 72 ASN A O 1
ATOM 560 N N . SER A 1 73 ? -3.49 25.422 27.781 1 82.75 73 SER A N 1
ATOM 561 C CA . SER A 1 73 ? -2.109 25.328 27.328 1 82.75 73 SER A CA 1
ATOM 562 C C . SER A 1 73 ? -1.979 25.719 25.859 1 82.75 73 SER A C 1
ATOM 564 O O . SER A 1 73 ? -0.92 26.188 25.422 1 82.75 73 SER A O 1
ATOM 566 N N . ILE A 1 74 ? -3.064 25.656 25.172 1 83.75 74 ILE A N 1
ATOM 567 C CA . ILE A 1 74 ? -3.02 25.922 23.734 1 83.75 74 ILE A CA 1
ATOM 568 C C . ILE A 1 74 ? -2.977 27.422 23.484 1 83.75 74 ILE A C 1
ATOM 570 O O . ILE A 1 74 ? -2.689 27.875 22.375 1 83.75 74 ILE A O 1
ATOM 574 N N . THR A 1 75 ? -3.17 28.172 24.516 1 89.12 75 THR A N 1
ATOM 575 C CA . THR A 1 75 ? -3.129 29.625 24.391 1 89.12 75 THR A CA 1
ATOM 576 C C . THR A 1 75 ? -1.707 30.141 24.578 1 89.12 75 THR A C 1
ATOM 578 O O . THR A 1 75 ? -1.503 31.344 24.812 1 89.12 75 THR A O 1
ATOM 581 N N . HIS A 1 76 ? -0.766 29.219 24.656 1 91 76 HIS A N 1
ATOM 582 C CA . HIS A 1 76 ? 0.658 29.531 24.578 1 91 76 HIS A CA 1
ATOM 583 C C . HIS A 1 76 ? 1.157 29.438 23.141 1 91 76 HIS A C 1
ATOM 585 O O . HIS A 1 76 ? 0.829 28.5 22.422 1 91 76 HIS A O 1
ATOM 591 N N . PRO A 1 77 ? 1.831 30.422 22.703 1 92.88 77 PRO A N 1
ATOM 592 C CA . PRO A 1 77 ? 2.191 30.469 21.281 1 92.88 77 PRO A CA 1
ATOM 593 C C . PRO A 1 77 ? 3.014 29.25 20.844 1 92.88 77 PRO A C 1
ATOM 595 O O . PRO A 1 77 ? 2.838 28.75 19.719 1 92.88 77 PRO A O 1
ATOM 598 N N . ILE A 1 78 ? 3.918 28.797 21.641 1 92.81 78 ILE A N 1
ATOM 599 C CA . ILE A 1 78 ? 4.75 27.656 21.297 1 92.81 78 ILE A CA 1
ATOM 600 C C . ILE A 1 78 ? 3.887 26.391 21.188 1 92.81 78 ILE A C 1
ATOM 602 O O . ILE A 1 78 ? 4.012 25.625 20.219 1 92.81 78 ILE A O 1
ATOM 606 N N . ASN A 1 79 ? 3.027 26.188 22.203 1 90.31 79 ASN A N 1
ATOM 607 C CA . ASN A 1 79 ? 2.125 25.047 22.156 1 90.31 79 ASN A CA 1
ATOM 608 C C . ASN A 1 79 ? 1.205 25.094 20.938 1 90.31 79 ASN A C 1
ATOM 610 O O . ASN A 1 79 ? 0.936 24.062 20.328 1 90.31 79 ASN A O 1
ATOM 614 N N . ALA A 1 80 ? 0.729 26.281 20.672 1 89.38 80 ALA A N 1
ATOM 615 C CA . ALA A 1 80 ? -0.138 26.469 19.516 1 89.38 80 ALA A CA 1
ATOM 616 C C . ALA A 1 80 ? 0.598 26.125 18.219 1 89.38 80 ALA A C 1
ATOM 618 O O . ALA A 1 80 ? 0.061 25.422 17.359 1 89.38 80 ALA A O 1
ATOM 619 N N . PHE A 1 81 ? 1.823 26.547 18.062 1 92.62 81 PHE A N 1
ATOM 620 C CA . PHE A 1 81 ? 2.635 26.281 16.875 1 92.62 81 PHE A CA 1
ATOM 621 C C . PHE A 1 81 ? 2.871 24.781 16.719 1 92.62 81 PHE A C 1
ATOM 623 O O . PHE A 1 81 ? 2.729 24.234 15.625 1 92.62 81 PHE A O 1
ATOM 630 N N . LEU A 1 82 ? 3.26 24.203 17.781 1 91.06 82 LEU A N 1
ATOM 631 C CA . LEU A 1 82 ? 3.57 22.781 17.75 1 91.06 82 LEU A CA 1
ATOM 632 C C . LEU A 1 82 ? 2.332 21.969 17.391 1 91.06 82 LEU A C 1
ATOM 634 O O . LEU A 1 82 ? 2.426 20.969 16.688 1 91.06 82 LEU A O 1
ATOM 638 N N . LEU A 1 83 ? 1.205 22.344 17.922 1 88.75 83 LEU A N 1
ATOM 639 C CA . LEU A 1 83 ? -0.039 21.656 17.594 1 88.75 83 LEU A CA 1
ATOM 640 C C . LEU A 1 83 ? -0.335 21.75 16.094 1 88.75 83 LEU A C 1
ATOM 642 O O . LEU A 1 83 ? -0.703 20.766 15.469 1 88.75 83 LEU A O 1
ATOM 646 N N . ILE A 1 84 ? -0.185 22.938 15.555 1 89.38 84 ILE A N 1
ATOM 647 C CA . ILE A 1 84 ? -0.44 23.141 14.133 1 89.38 84 ILE A CA 1
ATOM 648 C C . ILE A 1 84 ? 0.565 22.344 13.305 1 89.38 84 ILE A C 1
ATOM 650 O O . ILE A 1 84 ? 0.203 21.734 12.297 1 89.38 84 ILE A O 1
ATOM 654 N N . LYS A 1 85 ? 1.793 22.359 13.688 1 91.75 85 LYS A N 1
ATOM 655 C CA . LYS A 1 85 ? 2.82 21.594 12.992 1 91.75 85 LYS A CA 1
ATOM 656 C C . LYS A 1 85 ? 2.492 20.094 12.992 1 91.75 85 LYS A C 1
ATOM 658 O O . LYS A 1 85 ? 2.623 19.422 11.969 1 91.75 85 LYS A O 1
ATOM 663 N N . GLU A 1 86 ? 2.109 19.641 14.18 1 88.62 86 GLU A N 1
ATOM 664 C CA . GLU A 1 86 ? 1.765 18.234 14.336 1 88.62 86 GLU A CA 1
ATOM 665 C C . GLU A 1 86 ? 0.62 17.844 13.406 1 88.62 86 GLU A C 1
ATOM 667 O O . GLU A 1 86 ? 0.642 16.766 12.805 1 88.62 86 GLU A O 1
ATOM 672 N N . MET A 1 87 ? -0.304 18.734 13.289 1 87.75 87 MET A N 1
ATOM 673 C CA . MET A 1 87 ? -1.515 18.422 12.531 1 87.75 87 MET A CA 1
ATOM 674 C C . MET A 1 87 ? -1.314 18.703 11.047 1 87.75 87 MET A C 1
ATOM 676 O O . MET A 1 87 ? -2.229 18.5 10.242 1 87.75 87 MET A O 1
ATOM 680 N N . THR A 1 88 ? -0.166 19.156 10.648 1 89.5 88 THR A N 1
ATOM 681 C CA . THR A 1 88 ? 0.119 19.422 9.242 1 89.5 88 THR A CA 1
ATOM 682 C C . THR A 1 88 ? 1.267 18.547 8.75 1 89.5 88 THR A C 1
ATOM 684 O O . THR A 1 88 ? 1.044 17.422 8.289 1 89.5 88 THR A O 1
ATOM 687 N N . THR A 1 89 ? 2.465 19.031 9.023 1 88.25 89 THR A N 1
ATOM 688 C CA . THR A 1 89 ? 3.646 18.375 8.461 1 88.25 89 THR A CA 1
ATOM 689 C C . THR A 1 89 ? 3.842 16.984 9.055 1 88.25 89 THR A C 1
ATOM 691 O O . THR A 1 89 ? 4.121 16.031 8.328 1 88.25 89 THR A O 1
ATOM 694 N N . ASP A 1 90 ? 3.738 16.906 10.367 1 87.12 90 ASP A N 1
ATOM 695 C CA . ASP A 1 90 ? 3.98 15.617 11.016 1 87.12 90 ASP A CA 1
ATOM 696 C C . ASP A 1 90 ? 2.906 14.602 10.641 1 87.12 90 ASP A C 1
ATOM 698 O O . ASP A 1 90 ? 3.209 13.43 10.398 1 87.12 90 ASP A O 1
ATOM 702 N N . TRP A 1 91 ? 1.72 15.078 10.633 1 85.56 91 TRP A N 1
ATOM 703 C CA . TRP A 1 91 ? 0.626 14.195 10.242 1 85.56 91 TRP A CA 1
ATOM 704 C C . TRP A 1 91 ? 0.787 13.734 8.797 1 85.56 91 TRP A C 1
ATOM 706 O O . TRP A 1 91 ? 0.544 12.57 8.484 1 85.56 91 TRP A O 1
ATOM 716 N N . ARG A 1 92 ? 1.15 14.648 7.93 1 86.19 92 ARG A N 1
ATOM 717 C CA . ARG A 1 92 ? 1.373 14.289 6.531 1 86.19 92 ARG A CA 1
ATOM 718 C C . ARG A 1 92 ? 2.441 13.203 6.41 1 86.19 92 ARG A C 1
ATOM 720 O O . ARG A 1 92 ? 2.303 12.273 5.609 1 86.19 92 ARG A O 1
ATOM 727 N N . LYS A 1 93 ? 3.471 13.367 7.137 1 88.56 93 LYS A N 1
ATOM 728 C CA . LYS A 1 93 ? 4.535 12.367 7.121 1 88.56 93 LYS A CA 1
ATOM 729 C C . LYS A 1 93 ? 4.02 11 7.574 1 88.56 93 LYS A C 1
ATOM 731 O O . LYS A 1 93 ? 4.348 9.977 6.973 1 88.56 93 LYS A O 1
ATOM 736 N N . VAL A 1 94 ? 3.223 11.008 8.609 1 89.25 94 VAL A N 1
ATOM 737 C CA . VAL A 1 94 ? 2.668 9.773 9.141 1 89.25 94 VAL A CA 1
ATOM 738 C C . VAL A 1 94 ? 1.757 9.125 8.102 1 89.25 94 VAL A C 1
ATOM 740 O O . VAL A 1 94 ? 1.803 7.906 7.898 1 89.25 94 VAL A O 1
ATOM 743 N N . VAL A 1 95 ? 0.952 9.969 7.484 1 87.19 95 VAL A N 1
ATOM 744 C CA . VAL A 1 95 ? 0.049 9.461 6.453 1 87.19 95 VAL A CA 1
ATOM 745 C C . VAL A 1 95 ? 0.858 8.852 5.309 1 87.19 95 VAL A C 1
ATOM 747 O O . VAL A 1 95 ? 0.508 7.793 4.789 1 87.19 95 VAL A O 1
ATOM 750 N N . ASP A 1 96 ? 1.94 9.469 4.969 1 89.56 96 ASP A N 1
ATOM 751 C CA . ASP A 1 96 ? 2.809 8.953 3.914 1 89.56 96 ASP A CA 1
ATOM 752 C C . ASP A 1 96 ? 3.379 7.59 4.297 1 89.56 96 ASP A C 1
ATOM 754 O O . ASP A 1 96 ? 3.449 6.684 3.463 1 89.56 96 ASP A O 1
ATOM 758 N N . VAL A 1 97 ? 3.75 7.492 5.539 1 92.19 97 VAL A N 1
ATOM 759 C CA . VAL A 1 97 ? 4.297 6.23 6.027 1 92.19 97 VAL A CA 1
ATOM 760 C C . VAL A 1 97 ? 3.203 5.164 6.031 1 92.19 97 VAL A C 1
ATOM 762 O O . VAL A 1 97 ? 3.451 4.012 5.668 1 92.19 97 VAL A O 1
ATOM 765 N N . MET A 1 98 ? 2.014 5.512 6.391 1 90.38 98 MET A N 1
ATOM 766 C CA . MET A 1 98 ? 0.896 4.574 6.41 1 90.38 98 MET A CA 1
ATOM 767 C C . MET A 1 98 ? 0.572 4.078 5.004 1 90.38 98 MET A C 1
ATOM 769 O O . MET A 1 98 ? 0.246 2.906 4.816 1 90.38 98 MET A O 1
ATOM 773 N N . MET A 1 99 ? 0.716 4.977 4.07 1 89.5 99 MET A N 1
ATOM 774 C CA . MET A 1 99 ? 0.347 4.66 2.691 1 89.5 99 MET A CA 1
ATOM 775 C C . MET A 1 99 ? 1.473 3.912 1.984 1 89.5 99 MET A C 1
ATOM 777 O O . MET A 1 99 ? 1.259 3.314 0.929 1 89.5 99 MET A O 1
ATOM 781 N N . SER A 1 100 ? 2.604 3.949 2.562 1 88.38 100 SER A N 1
ATOM 782 C CA . SER A 1 100 ? 3.748 3.312 1.919 1 88.38 100 SER A CA 1
ATOM 783 C C . SER A 1 100 ? 3.648 1.792 1.989 1 88.38 100 SER A C 1
ATOM 785 O O . SER A 1 100 ? 3.068 1.246 2.932 1 88.38 100 SER A O 1
ATOM 787 N N . ASN A 1 101 ? 3.984 1.099 0.921 1 86.88 101 ASN A N 1
ATOM 788 C CA . ASN A 1 101 ? 4.047 -0.356 0.824 1 86.88 101 ASN A CA 1
ATOM 789 C C . ASN A 1 101 ? 5.27 -0.813 0.033 1 86.88 101 ASN A C 1
ATOM 791 O O . ASN A 1 101 ? 5.488 -0.365 -1.093 1 86.88 101 ASN A O 1
ATOM 795 N N . SER A 1 102 ? 6.062 -1.645 0.637 1 84.75 102 SER A N 1
ATOM 796 C CA . SER A 1 102 ? 7.309 -2.066 0.002 1 84.75 102 SER A CA 1
ATOM 797 C C . SER A 1 102 ? 7.098 -3.303 -0.865 1 84.75 102 SER A C 1
ATOM 799 O O . SER A 1 102 ? 8.055 -3.859 -1.407 1 84.75 102 SER A O 1
ATOM 801 N N . ALA A 1 103 ? 5.883 -3.738 -0.993 1 85.62 103 ALA A N 1
ATOM 802 C CA . ALA A 1 103 ? 5.598 -4.992 -1.686 1 85.62 10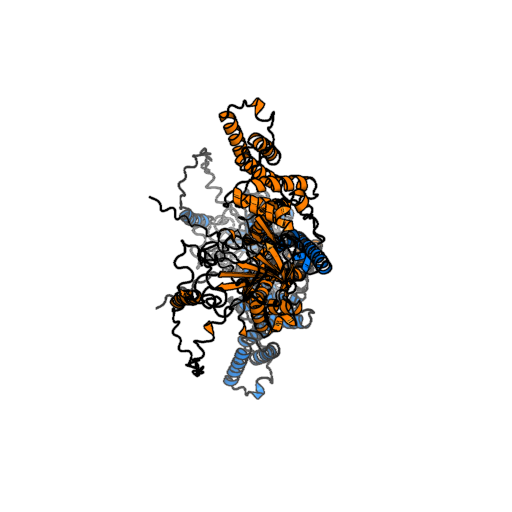3 ALA A CA 1
ATOM 803 C C . ALA A 1 103 ? 6.098 -4.949 -3.125 1 85.62 103 ALA A C 1
ATOM 805 O O . ALA A 1 103 ? 6.672 -5.922 -3.619 1 85.62 103 ALA A O 1
ATOM 806 N N . ASP A 1 104 ? 5.914 -3.842 -3.824 1 80.5 104 ASP A N 1
ATOM 807 C CA . ASP A 1 104 ? 6.312 -3.711 -5.223 1 80.5 104 ASP A CA 1
ATOM 808 C C . ASP A 1 104 ? 7.812 -3.949 -5.391 1 80.5 104 ASP A C 1
ATOM 810 O O . ASP A 1 104 ? 8.242 -4.609 -6.34 1 80.5 104 ASP A O 1
ATOM 814 N N . ASP A 1 105 ? 8.547 -3.451 -4.461 1 79.81 105 ASP A N 1
ATOM 815 C CA . ASP A 1 105 ? 10 -3.611 -4.527 1 79.81 105 ASP A CA 1
ATOM 816 C C . ASP A 1 105 ? 10.398 -5.078 -4.379 1 79.81 105 ASP A C 1
ATOM 818 O O . ASP A 1 105 ? 11.273 -5.566 -5.098 1 79.81 105 ASP A O 1
ATOM 822 N N . PHE A 1 106 ? 9.781 -5.758 -3.582 1 78.38 106 PHE A N 1
ATOM 823 C CA . PHE A 1 106 ? 10.109 -7.156 -3.324 1 78.38 106 PHE A CA 1
ATOM 824 C C . PHE A 1 106 ? 9.664 -8.039 -4.484 1 78.38 106 PHE A C 1
ATOM 826 O O . PHE A 1 106 ? 10.414 -8.922 -4.918 1 78.38 106 PHE A O 1
ATOM 833 N N . ILE A 1 107 ? 8.492 -7.809 -5.043 1 77.12 107 ILE A N 1
ATOM 834 C CA . ILE A 1 107 ? 7.953 -8.602 -6.145 1 77.12 107 ILE A CA 1
ATOM 835 C C . ILE A 1 107 ? 8.789 -8.367 -7.402 1 77.12 107 ILE A C 1
ATOM 837 O O . ILE A 1 107 ? 9.102 -9.305 -8.133 1 77.12 107 ILE A O 1
ATOM 841 N N . ARG A 1 108 ? 9.188 -7.133 -7.609 1 73.12 108 ARG A N 1
ATOM 842 C CA . ARG A 1 108 ? 10.039 -6.812 -8.75 1 73.12 108 ARG A CA 1
ATOM 843 C C . ARG A 1 108 ? 11.383 -7.523 -8.641 1 73.12 108 ARG A C 1
ATOM 845 O O . ARG A 1 108 ? 11.914 -8.016 -9.641 1 73.12 108 ARG A O 1
ATOM 852 N N . ASN A 1 109 ? 11.891 -7.562 -7.5 1 68.94 109 ASN A N 1
ATOM 853 C CA . ASN A 1 109 ? 13.164 -8.25 -7.285 1 68.94 109 ASN A CA 1
ATOM 854 C C . ASN A 1 109 ? 13.047 -9.742 -7.59 1 68.94 109 ASN A C 1
ATOM 856 O O . ASN A 1 109 ? 13.938 -10.328 -8.211 1 68.94 109 ASN A O 1
ATOM 860 N N . VAL A 1 110 ? 11.938 -10.312 -7.27 1 67.25 110 VAL A N 1
ATOM 861 C CA . VAL A 1 110 ? 11.695 -11.734 -7.527 1 67.25 110 VAL A CA 1
ATOM 862 C C . VAL A 1 110 ? 11.531 -11.961 -9.031 1 67.25 110 VAL A C 1
ATOM 864 O O . VAL A 1 110 ? 12.086 -12.914 -9.578 1 67.25 110 VAL A O 1
ATOM 867 N N . THR A 1 111 ? 10.82 -11.047 -9.625 1 63.59 111 THR A N 1
ATOM 868 C CA . THR A 1 111 ? 10.586 -11.148 -11.062 1 63.59 111 THR A CA 1
ATOM 869 C C . THR A 1 111 ? 11.891 -10.969 -11.828 1 63.59 111 THR A C 1
ATOM 871 O O . THR A 1 111 ? 12.148 -11.68 -12.805 1 63.59 111 THR A O 1
ATOM 874 N N . HIS A 1 112 ? 12.695 -10.078 -11.32 1 62.03 112 HIS A N 1
ATOM 875 C CA . HIS A 1 112 ? 13.969 -9.828 -11.977 1 62.03 112 HIS A CA 1
ATOM 876 C C . HIS A 1 112 ? 14.891 -11.031 -11.859 1 62.03 112 HIS A C 1
ATOM 878 O O . HIS A 1 112 ? 15.555 -11.414 -12.828 1 62.03 112 HIS A O 1
ATOM 884 N N . GLN A 1 113 ? 14.938 -11.625 -10.797 1 60.94 113 GLN A N 1
ATOM 885 C CA . GLN A 1 113 ? 15.766 -12.812 -10.609 1 60.94 113 GLN A CA 1
ATOM 886 C C . GLN A 1 113 ? 15.266 -13.969 -11.469 1 60.94 113 GLN A C 1
ATOM 888 O O . GLN A 1 113 ? 16.062 -14.75 -11.992 1 60.94 113 GLN A O 1
ATOM 893 N N . ARG A 1 114 ? 14.039 -13.922 -11.711 1 62.09 114 ARG A N 1
ATOM 894 C CA . ARG A 1 114 ? 13.406 -14.969 -12.508 1 62.09 114 ARG A CA 1
ATOM 895 C C . ARG A 1 114 ? 13.719 -14.797 -13.992 1 62.09 114 ARG A C 1
ATOM 897 O O . ARG A 1 114 ? 13.969 -15.773 -14.695 1 62.09 114 ARG A O 1
ATOM 904 N N . ILE A 1 115 ? 13.633 -13.586 -14.305 1 55.28 115 ILE A N 1
ATOM 905 C CA . ILE A 1 115 ? 13.961 -13.289 -15.695 1 55.28 115 ILE A CA 1
ATOM 906 C C . ILE A 1 115 ? 15.422 -13.648 -15.969 1 55.28 115 ILE A C 1
ATOM 908 O O . ILE A 1 115 ? 15.734 -14.25 -17 1 55.28 115 ILE A O 1
ATOM 912 N N . LEU A 1 116 ? 16.172 -13.383 -15.055 1 52.09 116 LEU A N 1
ATOM 913 C CA . LEU A 1 116 ? 17.594 -13.688 -15.219 1 52.09 116 LEU A CA 1
ATOM 914 C C . LEU A 1 116 ? 17.812 -15.195 -15.297 1 52.09 116 LEU A C 1
ATOM 916 O O . LEU A 1 116 ? 18.672 -15.664 -16.047 1 52.09 116 LEU A O 1
ATOM 920 N N . LYS A 1 117 ? 16.969 -15.906 -14.672 1 57.72 117 LYS A N 1
ATOM 921 C CA . LYS A 1 117 ? 17.125 -17.359 -14.648 1 57.72 117 LYS A CA 1
ATOM 922 C C . LYS A 1 117 ? 16.312 -18.031 -15.742 1 57.72 117 LYS A C 1
ATOM 924 O O . LYS A 1 117 ? 16.25 -19.25 -15.82 1 57.72 117 LYS A O 1
ATOM 929 N N . GLU A 1 118 ? 15.742 -17.141 -16.625 1 55.62 118 GLU A N 1
ATOM 930 C CA . GLU A 1 118 ? 14.969 -17.609 -17.766 1 55.62 118 GLU A CA 1
ATOM 931 C C . GLU A 1 118 ? 13.867 -18.578 -17.328 1 55.62 118 GLU A C 1
ATOM 933 O O . GLU A 1 118 ? 13.688 -19.641 -17.938 1 55.62 118 GLU A O 1
ATOM 938 N N . PHE A 1 119 ? 13.359 -18.188 -16.125 1 61.31 119 PHE A N 1
ATOM 939 C CA . PHE A 1 119 ? 12.328 -19.047 -15.555 1 61.31 119 PHE A CA 1
ATOM 940 C C . PHE A 1 119 ? 10.961 -18.375 -15.656 1 61.31 119 PHE A C 1
ATOM 942 O O . PHE A 1 119 ? 10.805 -17.219 -15.297 1 61.31 119 PHE A O 1
ATOM 949 N N . ARG A 1 120 ? 10.094 -19.188 -16.422 1 64.5 120 ARG A N 1
ATOM 950 C CA . ARG A 1 120 ? 8.75 -18.625 -16.5 1 64.5 120 ARG A CA 1
ATOM 951 C C . ARG A 1 120 ? 7.852 -19.172 -15.406 1 64.5 120 ARG A C 1
ATOM 953 O O . ARG A 1 120 ? 7.684 -20.391 -15.289 1 64.5 120 ARG A O 1
ATOM 960 N N . TYR A 1 121 ? 7.211 -18.406 -14.656 1 73.06 121 TYR A N 1
ATOM 961 C CA . TYR A 1 121 ? 6.234 -18.828 -13.656 1 73.06 121 TYR A CA 1
ATOM 962 C C . TYR A 1 121 ? 4.973 -19.375 -14.32 1 73.06 121 TYR A C 1
ATOM 964 O O . TYR A 1 121 ? 4.531 -18.844 -15.344 1 73.06 121 TYR A O 1
ATOM 972 N N . PRO A 1 122 ? 4.551 -20.391 -13.617 1 81.94 122 PRO A N 1
ATOM 973 C CA . PRO A 1 122 ? 3.314 -20.922 -14.188 1 81.94 122 PRO A CA 1
ATOM 974 C C . PRO A 1 122 ? 2.141 -19.953 -14.086 1 81.94 122 PRO A C 1
ATOM 976 O O . PRO A 1 122 ? 2.094 -19.125 -13.172 1 81.94 122 PRO A O 1
ATOM 979 N N . ALA A 1 123 ? 1.287 -20 -15.055 1 81.88 123 ALA A N 1
ATOM 980 C CA . ALA A 1 123 ? 0.066 -19.188 -15.117 1 81.88 123 ALA A CA 1
ATOM 981 C C . ALA A 1 123 ? -1.165 -20.047 -14.844 1 81.88 123 ALA A C 1
ATOM 983 O O . ALA A 1 123 ? -1.05 -21.266 -14.617 1 81.88 123 ALA A O 1
ATOM 984 N N . GLU A 1 124 ? -2.26 -19.469 -14.828 1 84.56 124 GLU A N 1
ATOM 985 C CA . GLU A 1 124 ? -3.512 -20.156 -14.555 1 84.56 124 GLU A CA 1
ATOM 986 C C . GLU A 1 124 ? -3.768 -21.25 -15.586 1 84.56 124 GLU A C 1
ATOM 988 O O . GLU A 1 124 ? -4.34 -22.297 -15.266 1 84.56 124 GLU A O 1
ATOM 993 N N . GLU A 1 125 ? -3.311 -20.969 -16.719 1 83.06 125 GLU A N 1
ATOM 994 C CA . GLU A 1 125 ? -3.457 -21.969 -17.781 1 83.06 125 GLU A CA 1
ATOM 995 C C . GLU A 1 125 ? -2.635 -23.219 -17.484 1 83.06 125 GLU A C 1
ATOM 997 O O . GLU A 1 125 ? -3.049 -24.328 -17.812 1 83.06 125 GLU A O 1
ATOM 1002 N N . ASP A 1 126 ? -1.529 -23.016 -16.875 1 83.75 126 ASP A N 1
ATOM 1003 C CA . ASP A 1 126 ? -0.677 -24.141 -16.516 1 83.75 126 ASP A CA 1
ATOM 1004 C C . ASP A 1 126 ? -1.312 -24.984 -15.406 1 83.75 126 ASP A C 1
ATOM 1006 O O . ASP A 1 126 ? -1.171 -26.203 -15.383 1 83.75 126 ASP A O 1
ATOM 1010 N N . LEU A 1 127 ? -1.905 -24.328 -14.57 1 90.12 127 LEU A N 1
ATOM 1011 C CA . LEU A 1 127 ? -2.6 -25.047 -13.516 1 90.12 127 LEU A CA 1
ATOM 1012 C C . LEU A 1 127 ? -3.752 -25.875 -14.078 1 90.12 127 LEU A C 1
ATOM 1014 O O . LEU A 1 127 ? -3.938 -27.031 -13.703 1 90.12 127 LEU A O 1
ATOM 1018 N N . ALA A 1 128 ? -4.496 -25.219 -14.945 1 89.69 128 ALA A N 1
ATOM 1019 C CA . ALA A 1 128 ? -5.57 -25.953 -15.617 1 89.69 128 ALA A CA 1
ATOM 1020 C C . ALA A 1 128 ? -5.02 -27.156 -16.391 1 89.69 128 ALA A C 1
ATOM 1022 O O . ALA A 1 128 ? -5.605 -28.234 -16.359 1 89.69 128 ALA A O 1
ATOM 1023 N N . GLY A 1 129 ? -3.889 -26.906 -17.062 1 86.31 129 GLY A N 1
ATOM 1024 C CA . GLY A 1 129 ? -3.236 -28 -17.766 1 86.31 129 GLY A CA 1
ATOM 1025 C C . GLY A 1 129 ? -2.812 -29.141 -16.859 1 86.31 129 GLY A C 1
ATOM 1026 O O . GLY A 1 129 ? -2.932 -30.312 -17.219 1 86.31 129 GLY A O 1
ATOM 1027 N N . ALA A 1 130 ? -2.295 -28.797 -15.727 1 90.38 130 ALA A N 1
ATOM 1028 C CA . ALA A 1 130 ? -1.897 -29.812 -14.758 1 90.38 130 ALA A CA 1
ATOM 1029 C C . ALA A 1 130 ? -3.104 -30.609 -14.281 1 90.38 130 ALA A C 1
ATOM 1031 O O . ALA A 1 130 ? -3.023 -31.828 -14.133 1 90.38 130 ALA A O 1
ATOM 1032 N N . ALA A 1 131 ? -4.156 -29.906 -14.055 1 93.88 131 ALA A N 1
ATOM 1033 C CA . ALA A 1 131 ? -5.379 -30.594 -13.633 1 93.88 131 ALA A CA 1
ATOM 1034 C C . ALA A 1 131 ? -5.867 -31.547 -14.711 1 93.88 131 ALA A C 1
ATOM 1036 O O . ALA A 1 131 ? -6.219 -32.688 -14.422 1 93.88 131 ALA A O 1
ATOM 1037 N N . ILE A 1 132 ? -5.875 -31.094 -15.898 1 90.56 132 ILE A N 1
ATOM 1038 C CA . ILE A 1 132 ? -6.32 -31.922 -17.016 1 90.56 132 ILE A CA 1
ATOM 1039 C C . ILE A 1 132 ? -5.395 -33.125 -17.156 1 90.56 132 ILE A C 1
ATOM 1041 O O . ILE A 1 132 ? -5.848 -34.219 -17.484 1 90.56 132 ILE A O 1
ATOM 1045 N N . GLY A 1 133 ? -4.109 -32.875 -16.984 1 90.12 133 GLY A N 1
ATOM 1046 C CA . GLY A 1 133 ? -3.17 -33.969 -16.984 1 90.12 133 GLY A CA 1
ATOM 1047 C C . GLY A 1 133 ? -3.488 -35.031 -15.93 1 90.12 133 GLY A C 1
ATOM 1048 O O . GLY A 1 133 ? -3.391 -36.219 -16.188 1 90.12 133 GLY A O 1
ATOM 1049 N N . LEU A 1 134 ? -3.861 -34.562 -14.781 1 93.88 134 LEU A N 1
ATOM 1050 C CA . LEU A 1 134 ? -4.238 -35.469 -13.695 1 93.88 134 LEU A CA 1
ATOM 1051 C C . LEU A 1 134 ? -5.48 -36.281 -14.07 1 93.88 134 LEU A C 1
ATOM 1053 O O . LEU A 1 134 ? -5.566 -37.469 -13.766 1 93.88 134 LEU A O 1
ATOM 1057 N N . LEU A 1 135 ? -6.402 -35.625 -14.711 1 94.38 135 LEU A N 1
ATOM 1058 C CA . LEU A 1 135 ? -7.633 -36.281 -15.125 1 94.38 135 LEU A CA 1
ATOM 1059 C C . LEU A 1 135 ? -7.348 -37.344 -16.188 1 94.38 135 LEU A C 1
ATOM 1061 O O . LEU A 1 135 ? -7.969 -38.406 -16.188 1 94.38 135 LEU A O 1
ATOM 1065 N N . ARG A 1 136 ? -6.438 -37.062 -17.047 1 90.25 136 ARG A N 1
ATOM 1066 C CA . ARG A 1 136 ? -6.027 -38.031 -18.047 1 90.25 136 ARG A CA 1
ATOM 1067 C C . ARG A 1 136 ? -5.434 -39.281 -17.391 1 90.25 136 ARG A C 1
ATOM 1069 O O . ARG A 1 136 ? -5.727 -40.406 -17.797 1 90.25 136 ARG A O 1
ATOM 1076 N N . LEU A 1 137 ? -4.617 -39.062 -16.438 1 95.19 137 LEU A N 1
ATOM 1077 C CA . LEU A 1 137 ? -4.039 -40.156 -15.688 1 95.19 137 LEU A CA 1
ATOM 1078 C C . LEU A 1 137 ? -5.125 -40.969 -14.984 1 95.19 137 LEU A C 1
ATOM 1080 O O . LEU A 1 137 ? -5.07 -42.188 -14.969 1 95.19 137 LEU A O 1
ATOM 1084 N N . GLN A 1 138 ? -6.039 -40.281 -14.406 1 96 138 GLN A N 1
ATOM 1085 C CA . GLN A 1 138 ? -7.16 -40.906 -13.727 1 96 138 GLN A CA 1
ATOM 1086 C C . GLN A 1 138 ? -7.91 -41.844 -14.664 1 96 138 GLN A C 1
ATOM 1088 O O . GLN A 1 138 ? -8.211 -43 -14.305 1 96 138 GLN A O 1
ATOM 1093 N N . ASP A 1 139 ? -8.141 -41.406 -15.859 1 93.44 139 ASP A N 1
ATOM 1094 C CA . ASP A 1 139 ? -8.883 -42.188 -16.844 1 93.44 139 ASP A CA 1
ATOM 1095 C C . ASP A 1 139 ? -8.055 -43.375 -17.344 1 93.44 139 ASP A C 1
ATOM 1097 O O . ASP A 1 139 ? -8.539 -44.5 -17.375 1 93.44 139 ASP A O 1
ATOM 1101 N N . THR A 1 140 ? -6.836 -43.062 -17.766 1 94.06 140 THR A N 1
ATOM 1102 C CA . THR A 1 140 ? -5.988 -44.094 -18.375 1 94.06 140 THR A CA 1
ATOM 1103 C C . THR A 1 140 ? -5.75 -45.25 -17.422 1 94.06 140 THR A C 1
ATOM 1105 O O . THR A 1 140 ? -5.82 -46.406 -17.812 1 94.06 140 THR A O 1
ATOM 1108 N N . TYR A 1 141 ? -5.57 -44.938 -16.172 1 96.44 141 TYR A N 1
ATOM 1109 C CA . TYR A 1 141 ? -5.191 -46 -15.219 1 96.44 141 TYR A CA 1
ATOM 1110 C C . TYR A 1 141 ? -6.348 -46.312 -14.289 1 96.44 141 TYR A C 1
ATOM 1112 O O . TYR A 1 141 ? -6.168 -47.031 -13.289 1 96.44 141 TYR A O 1
ATOM 1120 N N . ARG A 1 142 ? -7.508 -45.812 -14.57 1 94.75 142 ARG A N 1
ATOM 1121 C CA . ARG A 1 142 ? -8.734 -46.094 -13.828 1 94.75 142 ARG A CA 1
ATOM 1122 C C . ARG A 1 142 ? -8.531 -45.875 -12.336 1 94.75 142 ARG A C 1
ATOM 1124 O O . ARG A 1 142 ? -8.797 -46.781 -11.531 1 94.75 142 ARG A O 1
ATOM 1131 N N . LEU A 1 143 ? -8.078 -44.75 -12.008 1 96.75 143 LEU A N 1
ATOM 1132 C CA . LEU A 1 143 ? -7.812 -44.406 -10.617 1 96.75 143 LEU A CA 1
ATOM 1133 C C . LEU A 1 143 ? -9.078 -43.906 -9.93 1 96.75 143 LEU A C 1
ATOM 1135 O O . LEU A 1 143 ? -9.859 -43.156 -10.531 1 96.75 143 LEU A O 1
ATOM 1139 N N . ASP A 1 144 ? -9.203 -44.281 -8.695 1 97 144 ASP A N 1
ATOM 1140 C CA . ASP A 1 144 ? -10.32 -43.781 -7.891 1 97 144 ASP A CA 1
ATOM 1141 C C . ASP A 1 144 ? -10.07 -42.344 -7.43 1 97 144 ASP A C 1
ATOM 1143 O O . ASP A 1 144 ? -8.961 -42 -7.023 1 97 144 ASP A O 1
ATOM 1147 N N . THR A 1 145 ? -11.117 -41.531 -7.516 1 97.88 145 THR A N 1
ATOM 1148 C CA . THR A 1 145 ? -10.992 -40.125 -7.184 1 97.88 145 THR A CA 1
ATOM 1149 C C . THR A 1 145 ? -10.547 -39.969 -5.734 1 97.88 145 THR A C 1
ATOM 1151 O O . THR A 1 145 ? -9.625 -39.188 -5.453 1 97.88 145 THR A O 1
ATOM 1154 N N . THR A 1 146 ? -11.18 -40.625 -4.824 1 97.81 146 THR A N 1
ATOM 1155 C CA . THR A 1 146 ? -10.859 -40.5 -3.404 1 97.81 146 THR A CA 1
ATOM 1156 C C . THR A 1 146 ? -9.43 -40.969 -3.131 1 97.81 146 THR A C 1
ATOM 1158 O O . THR A 1 146 ? -8.734 -40.406 -2.291 1 97.81 146 THR A O 1
ATOM 1161 N N . ASP A 1 147 ? -9.016 -42.031 -3.777 1 96.56 147 ASP A N 1
ATOM 1162 C CA . ASP A 1 147 ? -7.648 -42.5 -3.621 1 96.56 147 ASP A CA 1
ATOM 1163 C C . ASP A 1 147 ? -6.633 -41.469 -4.051 1 96.56 147 ASP A C 1
ATOM 1165 O O . ASP A 1 147 ? -5.656 -41.219 -3.344 1 96.56 147 ASP A O 1
ATOM 1169 N N . ILE A 1 148 ? -6.895 -40.875 -5.227 1 96.81 148 ILE A N 1
ATOM 1170 C CA . ILE A 1 148 ? -6.008 -39.812 -5.684 1 96.81 148 ILE A CA 1
ATOM 1171 C C . ILE A 1 148 ? -5.973 -38.688 -4.648 1 96.81 148 ILE A C 1
ATOM 1173 O O . ILE A 1 148 ? -4.898 -38.219 -4.27 1 96.81 148 ILE A O 1
ATOM 1177 N N . ALA A 1 149 ? -7.168 -38.25 -4.227 1 97.12 149 ALA A N 1
ATOM 1178 C CA . ALA A 1 149 ? -7.285 -37.156 -3.285 1 97.12 149 ALA A CA 1
ATOM 1179 C C . ALA A 1 149 ? -6.574 -37.469 -1.973 1 97.12 149 ALA A C 1
ATOM 1181 O O . ALA A 1 149 ? -6.062 -36.562 -1.303 1 97.12 149 ALA A O 1
ATOM 1182 N N . ASN A 1 150 ? -6.531 -38.688 -1.598 1 96.06 150 ASN A N 1
ATOM 1183 C CA . ASN A 1 150 ? -5.844 -39.125 -0.382 1 96.06 150 ASN A CA 1
ATOM 1184 C C . ASN A 1 150 ? -4.344 -39.281 -0.611 1 96.06 150 ASN A C 1
ATOM 1186 O O . ASN A 1 150 ? -3.604 -39.625 0.312 1 96.06 150 ASN A O 1
ATOM 1190 N N . GLY A 1 151 ? -3.916 -39.125 -1.802 1 91.88 151 GLY A N 1
ATOM 1191 C CA . GLY A 1 151 ? -2.5 -39.25 -2.119 1 91.88 151 GLY A CA 1
ATOM 1192 C C . GLY A 1 151 ? -2.084 -40.656 -2.492 1 91.88 151 GLY A C 1
ATOM 1193 O O . GLY A 1 151 ? -0.893 -40.969 -2.52 1 91.88 151 GLY A O 1
ATOM 1194 N N . LYS A 1 152 ? -3.025 -41.469 -2.779 1 93.19 152 LYS A N 1
ATOM 1195 C CA . LYS A 1 152 ? -2.744 -42.844 -3.117 1 93.19 152 LYS A CA 1
ATOM 1196 C C . LYS A 1 152 ? -2.842 -43.094 -4.625 1 93.19 152 LYS A C 1
ATOM 1198 O O . LYS A 1 152 ? -3.924 -42.969 -5.207 1 93.19 152 LYS A O 1
ATOM 1203 N N . ILE A 1 153 ? -1.706 -43.375 -5.223 1 95 153 ILE A N 1
ATOM 1204 C CA . ILE A 1 153 ? -1.644 -43.719 -6.645 1 95 153 ILE A CA 1
ATOM 1205 C C . ILE A 1 153 ? -1.158 -45.156 -6.832 1 95 153 ILE A C 1
ATOM 1207 O O . ILE A 1 153 ? 0.046 -45.406 -6.793 1 95 153 ILE A O 1
ATOM 1211 N N . LEU A 1 154 ? -2.135 -46 -7.102 1 94.75 154 LEU A N 1
ATOM 1212 C CA . LEU A 1 154 ? -1.854 -47.438 -7.277 1 94.75 154 LEU A CA 1
ATOM 1213 C C . LEU A 1 154 ? -0.849 -47.906 -6.238 1 94.75 154 LEU A C 1
ATOM 1215 O O . LEU A 1 154 ? -1.091 -47.812 -5.035 1 94.75 154 LEU A O 1
ATOM 1219 N N . HIS A 1 155 ? 0.269 -48.469 -6.551 1 92.44 155 HIS A N 1
ATOM 1220 C CA . HIS A 1 155 ? 1.222 -49.031 -5.598 1 92.44 155 HIS A CA 1
ATOM 1221 C C . HIS A 1 155 ? 2.488 -48.188 -5.523 1 92.44 155 HIS A C 1
ATOM 1223 O O . HIS A 1 155 ? 3.559 -48.688 -5.18 1 92.44 155 HIS A O 1
ATOM 1229 N N . SER A 1 156 ? 2.299 -46.906 -5.863 1 93.5 156 SER A N 1
ATOM 1230 C CA . SER A 1 156 ? 3.457 -46 -5.797 1 93.5 156 SER A CA 1
ATOM 1231 C C . SER A 1 156 ? 4 -45.938 -4.375 1 93.5 156 SER A C 1
ATOM 1233 O O . SER A 1 156 ? 3.232 -45.844 -3.414 1 93.5 156 SER A O 1
ATOM 1235 N N . LYS A 1 157 ? 5.344 -45.844 -4.188 1 88.75 157 LYS A N 1
ATOM 1236 C CA . LYS A 1 157 ? 5.996 -45.75 -2.885 1 88.75 157 LYS A CA 1
ATOM 1237 C C . LYS A 1 157 ? 6.434 -44.312 -2.586 1 88.75 157 LYS A C 1
ATOM 1239 O O . LYS A 1 157 ? 6.973 -44.031 -1.513 1 88.75 157 LYS A O 1
ATOM 1244 N N . MET A 1 158 ? 6.18 -43.469 -3.52 1 88 158 MET A N 1
ATOM 1245 C CA . MET A 1 158 ? 6.578 -42.094 -3.33 1 88 158 MET A CA 1
ATOM 1246 C C . MET A 1 158 ? 5.703 -41.406 -2.287 1 88 158 MET A C 1
ATOM 1248 O O . MET A 1 158 ? 4.492 -41.656 -2.234 1 88 158 MET A O 1
ATOM 1252 N N . ARG A 1 159 ? 6.32 -40.562 -1.492 1 83.25 159 ARG A N 1
ATOM 1253 C CA . ARG A 1 159 ? 5.586 -39.844 -0.464 1 83.25 159 ARG A CA 1
ATOM 1254 C C . ARG A 1 159 ? 4.746 -38.719 -1.077 1 83.25 159 ARG A C 1
ATOM 1256 O O . ARG A 1 159 ? 5.191 -38.031 -1.996 1 83.25 159 ARG A O 1
ATOM 1263 N N . THR A 1 160 ? 3.549 -38.656 -0.637 1 86.69 160 THR A N 1
ATOM 1264 C CA . THR A 1 160 ? 2.621 -37.625 -1.097 1 86.69 160 THR A CA 1
ATOM 1265 C C . THR A 1 160 ? 1.76 -37.125 0.056 1 86.69 160 THR A C 1
ATOM 1267 O O . THR A 1 160 ? 1.971 -37.5 1.21 1 86.69 160 THR A O 1
ATOM 1270 N N . VAL A 1 161 ? 1.003 -36.094 -0.258 1 86.69 161 VAL A N 1
ATOM 1271 C CA . VAL A 1 161 ? 0.093 -35.531 0.731 1 86.69 161 VAL A CA 1
ATOM 1272 C C . VAL A 1 161 ? -1.348 -35.656 0.239 1 86.69 161 VAL A C 1
ATOM 1274 O O . VAL A 1 161 ? -1.587 -35.875 -0.951 1 86.69 161 VAL A O 1
ATOM 1277 N N . SER A 1 162 ? -2.215 -35.594 1.262 1 92.75 162 SER A N 1
ATOM 1278 C CA . SER A 1 162 ? -3.631 -35.562 0.909 1 92.75 162 SER A CA 1
ATOM 1279 C C . SER A 1 162 ? -4.062 -34.219 0.401 1 92.75 162 SER A C 1
ATOM 1281 O O . SER A 1 162 ? -3.619 -33.188 0.915 1 92.75 162 SER A O 1
ATOM 1283 N N . LEU A 1 163 ? -4.891 -34.219 -0.59 1 95.44 163 LEU A N 1
ATOM 1284 C CA . LEU A 1 163 ? -5.422 -32.969 -1.124 1 95.44 163 LEU A CA 1
ATOM 1285 C C . LEU A 1 163 ? -6.465 -32.375 -0.183 1 95.44 163 LEU A C 1
ATOM 1287 O O . LEU A 1 163 ? -7.195 -33.094 0.486 1 95.44 163 LEU A O 1
ATOM 1291 N N . THR A 1 164 ? -6.551 -31.109 -0.157 1 95.31 164 THR A N 1
ATOM 1292 C CA . THR A 1 164 ? -7.602 -30.406 0.575 1 95.31 164 THR A CA 1
ATOM 1293 C C . THR A 1 164 ? -8.859 -30.281 -0.276 1 95.31 164 THR A C 1
ATOM 1295 O O . THR A 1 164 ? -8.852 -30.609 -1.464 1 95.31 164 THR A O 1
ATOM 1298 N N . ALA A 1 165 ? -9.961 -29.781 0.392 1 97.69 165 ALA A N 1
ATOM 1299 C CA . ALA A 1 165 ? -11.195 -29.531 -0.349 1 97.69 165 ALA A CA 1
ATOM 1300 C C . ALA A 1 165 ? -10.969 -2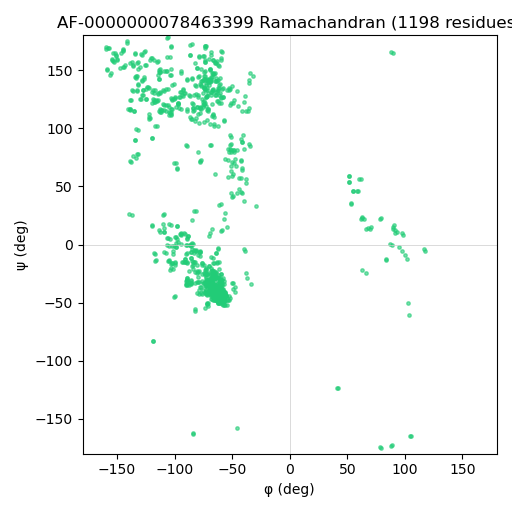8.5 -1.452 1 97.69 165 ALA A C 1
ATOM 1302 O O . ALA A 1 165 ? -11.523 -28.609 -2.547 1 97.69 165 ALA A O 1
ATOM 1303 N N . ASN A 1 166 ? -10.156 -27.578 -1.152 1 96.5 166 ASN A N 1
ATOM 1304 C CA . ASN A 1 166 ? -9.875 -26.547 -2.15 1 96.5 166 ASN A CA 1
ATOM 1305 C C . ASN A 1 166 ? -9.094 -27.109 -3.334 1 96.5 166 ASN A C 1
ATOM 1307 O O . ASN A 1 166 ? -9.297 -26.688 -4.473 1 96.5 166 ASN A O 1
ATOM 1311 N N . ASP A 1 167 ? -8.156 -28 -3.07 1 96.69 167 ASP A N 1
ATOM 1312 C CA . ASP A 1 167 ? -7.426 -28.656 -4.148 1 96.69 167 ASP A CA 1
ATOM 1313 C C . ASP A 1 167 ? -8.375 -29.422 -5.074 1 96.69 167 ASP A C 1
ATOM 1315 O O . ASP A 1 167 ? -8.297 -29.281 -6.297 1 96.69 167 ASP A O 1
ATOM 1319 N N . CYS A 1 168 ? -9.234 -30.156 -4.473 1 98.44 168 CYS A N 1
ATOM 1320 C CA . CYS A 1 168 ? -10.211 -30.922 -5.238 1 98.44 168 CYS A CA 1
ATOM 1321 C C . CYS A 1 168 ? -11.125 -30 -6.039 1 98.44 168 CYS A C 1
ATOM 1323 O O . CYS A 1 168 ? -11.453 -30.281 -7.188 1 98.44 168 CYS A O 1
ATOM 1325 N N . PHE A 1 169 ? -11.539 -28.922 -5.402 1 97.81 169 PHE A N 1
ATOM 1326 C CA . PHE A 1 169 ? -12.383 -27.922 -6.059 1 97.81 169 PHE A CA 1
ATOM 1327 C C . PHE A 1 169 ? -11.695 -27.375 -7.309 1 97.81 169 PHE A C 1
ATOM 1329 O O . PHE A 1 169 ? -12.328 -27.219 -8.352 1 97.81 169 PHE A O 1
ATOM 1336 N N . GLU A 1 170 ? -10.398 -27.156 -7.188 1 96.31 170 GLU A N 1
ATOM 1337 C CA . GLU A 1 170 ? -9.648 -26.594 -8.312 1 96.31 170 GLU A CA 1
ATOM 1338 C C . GLU A 1 170 ? -9.57 -27.594 -9.469 1 96.31 170 GLU A C 1
ATOM 1340 O O . GLU A 1 170 ? -9.648 -27.188 -10.633 1 96.31 170 GLU A O 1
ATOM 1345 N N . ILE A 1 171 ? -9.391 -28.766 -9.148 1 97.5 171 ILE A N 1
ATOM 1346 C CA . ILE A 1 171 ? -9.359 -29.812 -10.18 1 97.5 171 ILE A CA 1
ATOM 1347 C C . ILE A 1 171 ? -10.727 -29.906 -10.852 1 97.5 171 ILE A C 1
ATOM 1349 O O . ILE A 1 171 ? -10.82 -29.953 -12.078 1 97.5 171 ILE A O 1
ATOM 1353 N N . GLY A 1 172 ? -11.781 -29.953 -10.039 1 97.94 172 GLY A N 1
ATOM 1354 C CA . GLY A 1 172 ? -13.133 -29.984 -10.57 1 97.94 172 GLY A CA 1
ATOM 1355 C C . GLY A 1 172 ? -13.469 -28.766 -11.43 1 97.94 172 GLY A C 1
ATOM 1356 O O . GLY A 1 172 ? -14.164 -28.891 -12.438 1 97.94 172 GLY A O 1
ATOM 1357 N N . ARG A 1 173 ? -13.031 -27.688 -10.977 1 96.69 173 ARG A N 1
ATOM 1358 C CA . ARG A 1 173 ? -13.281 -26.453 -11.727 1 96.69 173 ARG A CA 1
ATOM 1359 C C . ARG A 1 173 ? -12.594 -26.5 -13.086 1 96.69 173 ARG A C 1
ATOM 1361 O O . ARG A 1 173 ? -13.156 -26.031 -14.086 1 96.69 173 ARG A O 1
ATOM 1368 N N . ALA A 1 174 ? -11.344 -26.938 -13.094 1 94.69 174 ALA A N 1
ATOM 1369 C CA . ALA A 1 174 ? -10.641 -27.094 -14.367 1 94.69 174 ALA A CA 1
ATOM 1370 C C . ALA A 1 174 ? -11.414 -27.984 -15.32 1 94.69 174 ALA A C 1
ATOM 1372 O O . ALA A 1 174 ? -11.531 -27.688 -16.516 1 94.69 174 ALA A O 1
ATOM 1373 N N . ALA A 1 175 ? -11.922 -29.078 -14.82 1 96.31 175 ALA A N 1
ATOM 1374 C CA . ALA A 1 175 ? -12.75 -29.984 -15.617 1 96.31 175 ALA A CA 1
ATOM 1375 C C . ALA A 1 175 ? -13.992 -29.266 -16.141 1 96.31 175 ALA A C 1
ATOM 1377 O O . ALA A 1 175 ? -14.344 -29.391 -17.312 1 96.31 175 ALA A O 1
ATOM 1378 N N . TYR A 1 176 ? -14.609 -28.516 -15.258 1 96.44 176 TYR A N 1
ATOM 1379 C CA . TYR A 1 176 ? -15.812 -27.766 -15.602 1 96.44 176 TYR A CA 1
ATOM 1380 C C . TYR A 1 176 ? -15.547 -26.797 -16.734 1 96.44 176 TYR A C 1
ATOM 1382 O O . TYR A 1 176 ? -16.328 -26.703 -17.688 1 96.44 176 TYR A O 1
ATOM 1390 N N . ASN A 1 177 ? -14.492 -26.156 -16.656 1 93 177 ASN A N 1
ATOM 1391 C CA . ASN A 1 177 ? -14.141 -25.156 -17.656 1 93 177 ASN A CA 1
ATOM 1392 C C . ASN A 1 177 ? -13.844 -25.797 -19 1 93 177 ASN A C 1
ATOM 1394 O O . ASN A 1 177 ? -13.977 -25.141 -20.047 1 93 177 ASN A O 1
ATOM 1398 N N . ASP A 1 178 ? -13.445 -27 -18.969 1 89.62 178 ASP A N 1
ATOM 1399 C CA . ASP A 1 178 ? -13.18 -27.734 -20.188 1 89.62 178 ASP A CA 1
ATOM 1400 C C . ASP A 1 178 ? -14.414 -28.5 -20.656 1 89.62 178 ASP A C 1
ATOM 1402 O O . ASP A 1 178 ? -14.32 -29.391 -21.484 1 89.62 178 ASP A O 1
ATOM 1406 N N . TYR A 1 179 ? -15.57 -28.266 -20.062 1 92.81 179 TYR A N 1
ATOM 1407 C CA . TYR A 1 179 ? -16.859 -28.875 -20.375 1 92.81 179 TYR A CA 1
ATOM 1408 C C . TYR A 1 179 ? -16.844 -30.375 -20.172 1 92.81 179 TYR A C 1
ATOM 1410 O O . TYR A 1 179 ? -17.516 -31.125 -20.891 1 92.81 179 TYR A O 1
ATOM 1418 N N . ASP A 1 180 ? -15.883 -30.797 -19.344 1 94.06 180 ASP A N 1
ATOM 1419 C CA . ASP A 1 180 ? -15.789 -32.188 -18.906 1 94.06 180 ASP A CA 1
ATOM 1420 C C . ASP A 1 180 ? -16.609 -32.406 -17.641 1 94.06 180 ASP A C 1
ATOM 1422 O O . ASP A 1 180 ? -16.047 -32.469 -16.531 1 94.06 180 ASP A O 1
ATOM 1426 N N . TYR A 1 181 ? -17.906 -32.656 -17.781 1 96.69 181 TYR A N 1
ATOM 1427 C CA . TYR A 1 181 ? -18.812 -32.719 -16.625 1 96.69 181 TYR A CA 1
ATOM 1428 C C . TYR A 1 181 ? -18.688 -34.062 -15.906 1 96.69 181 TYR A C 1
ATOM 1430 O O . TYR A 1 181 ? -19 -34.156 -14.719 1 96.69 181 TYR A O 1
ATOM 1438 N N . TYR A 1 182 ? -18.188 -35.094 -16.656 1 96.56 182 TYR A N 1
ATOM 1439 C CA . TYR A 1 182 ? -17.922 -36.375 -16.016 1 96.56 182 TYR A CA 1
ATOM 1440 C C . TYR A 1 182 ? -16.969 -36.219 -14.844 1 96.56 182 TYR A C 1
ATOM 1442 O O . TYR A 1 182 ? -17.281 -36.625 -13.719 1 96.56 182 TYR A O 1
ATOM 1450 N N . HIS A 1 183 ? -15.891 -35.594 -15.125 1 97.62 183 HIS A N 1
ATOM 1451 C CA . HIS A 1 183 ? -14.898 -35.406 -14.078 1 97.62 183 HIS A CA 1
ATOM 1452 C C . HIS A 1 183 ? -15.336 -34.344 -13.078 1 97.62 183 HIS A C 1
ATOM 1454 O O . HIS A 1 183 ? -15 -34.406 -11.898 1 97.62 183 HIS A O 1
ATOM 1460 N N . THR A 1 184 ? -16.062 -33.312 -13.523 1 98.25 184 THR A N 1
ATOM 1461 C CA . THR A 1 184 ? -16.562 -32.281 -12.625 1 98.25 184 THR A CA 1
ATOM 1462 C C . THR A 1 184 ? -17.359 -32.906 -11.484 1 98.25 184 THR A C 1
ATOM 1464 O O . THR A 1 184 ? -17.141 -32.594 -10.312 1 98.25 184 THR A O 1
ATOM 1467 N N . ILE A 1 185 ? -18.234 -33.781 -11.828 1 98.25 185 ILE A N 1
ATOM 1468 C CA . ILE A 1 185 ? -19.078 -34.406 -10.828 1 98.25 185 ILE A CA 1
ATOM 1469 C C . ILE A 1 185 ? -18.219 -35.188 -9.828 1 98.25 185 ILE A C 1
ATOM 1471 O O . ILE A 1 185 ? -18.422 -35.094 -8.617 1 98.25 185 ILE A O 1
ATOM 1475 N N . LEU A 1 186 ? -17.219 -35.938 -10.305 1 98.25 186 LEU A N 1
ATOM 1476 C CA . LEU A 1 186 ? -16.359 -36.75 -9.453 1 98.25 186 LEU A CA 1
ATOM 1477 C C . LEU A 1 186 ? -15.586 -35.906 -8.461 1 98.25 186 LEU A C 1
ATOM 1479 O O . LEU A 1 186 ? -15.594 -36.156 -7.262 1 98.25 186 LEU A O 1
ATOM 1483 N N . TRP A 1 187 ? -15.031 -34.875 -8.945 1 98.62 187 TRP A N 1
ATOM 1484 C CA . TRP A 1 187 ? -14.102 -34.094 -8.133 1 98.62 187 TRP A CA 1
ATOM 1485 C C . TRP A 1 187 ? -14.852 -33.062 -7.273 1 98.62 187 TRP A C 1
ATOM 1487 O O . TRP A 1 187 ? -14.422 -32.75 -6.156 1 98.62 187 TRP A O 1
ATOM 1497 N N . MET A 1 188 ? -15.961 -32.5 -7.754 1 98.69 188 MET A N 1
ATOM 1498 C CA . MET A 1 188 ? -16.766 -31.625 -6.914 1 98.69 188 MET A CA 1
ATOM 1499 C C . MET A 1 188 ? -17.406 -32.406 -5.766 1 98.69 188 MET A C 1
ATOM 1501 O O . MET A 1 188 ? -17.562 -31.875 -4.66 1 98.69 188 MET A O 1
ATOM 1505 N N . GLN A 1 189 ? -17.844 -33.594 -6.066 1 98.19 189 GLN A N 1
ATOM 1506 C CA . GLN A 1 189 ? -18.344 -34.438 -4.996 1 98.19 189 GLN A CA 1
ATOM 1507 C C . GLN A 1 189 ? -17.281 -34.719 -3.939 1 98.19 189 GLN A C 1
ATOM 1509 O O . GLN A 1 189 ? -17.562 -34.656 -2.74 1 98.19 189 GLN A O 1
ATOM 1514 N N . GLU A 1 190 ? -16.125 -35.031 -4.406 1 98.44 190 GLU A N 1
ATOM 1515 C CA . GLU A 1 190 ? -15.008 -35.219 -3.479 1 98.44 190 GLU A CA 1
ATOM 1516 C C . GLU A 1 190 ? -14.734 -33.969 -2.668 1 98.44 190 GLU A C 1
ATOM 1518 O O . GLU A 1 190 ? -14.492 -34.031 -1.461 1 98.44 190 GLU A O 1
ATOM 1523 N N . ALA A 1 191 ? -14.719 -32.844 -3.332 1 98.5 191 ALA A N 1
ATOM 1524 C CA . ALA A 1 191 ? -14.531 -31.562 -2.648 1 98.5 191 ALA A CA 1
ATOM 1525 C C . ALA A 1 191 ? -15.602 -31.344 -1.579 1 98.5 191 ALA A C 1
ATOM 1527 O O . ALA A 1 191 ? -15.297 -30.891 -0.474 1 98.5 191 ALA A O 1
ATOM 1528 N N . LYS A 1 192 ? -16.844 -31.625 -1.915 1 98.31 192 LYS A N 1
ATOM 1529 C CA . LYS A 1 192 ? -17.953 -31.484 -0.977 1 98.31 192 LYS A CA 1
ATOM 1530 C C . LYS A 1 192 ? -17.75 -32.375 0.25 1 98.31 192 LYS A C 1
ATOM 1532 O O . LYS A 1 192 ? -17.953 -31.922 1.383 1 98.31 192 LYS A O 1
ATOM 1537 N N . ASP A 1 193 ? -17.375 -33.594 0.08 1 97.81 193 ASP A N 1
ATOM 1538 C CA . ASP A 1 193 ? -17.156 -34.531 1.173 1 97.81 193 ASP A CA 1
ATOM 1539 C C . ASP A 1 193 ? -16.047 -34.062 2.102 1 97.81 193 ASP A C 1
ATOM 1541 O O . ASP A 1 193 ? -16.141 -34.219 3.32 1 97.81 193 ASP A O 1
ATOM 1545 N N . ARG A 1 194 ? -15.078 -33.5 1.542 1 97.69 194 ARG A N 1
ATOM 1546 C CA . ARG A 1 194 ? -13.922 -33.062 2.322 1 97.69 194 ARG A CA 1
ATOM 1547 C C . ARG A 1 194 ? -14.203 -31.75 3.057 1 97.69 194 ARG A C 1
ATOM 1549 O O . ARG A 1 194 ? -13.773 -31.578 4.199 1 97.69 194 ARG A O 1
ATOM 1556 N N . VAL A 1 195 ? -14.836 -30.859 2.381 1 97.38 195 VAL A N 1
ATOM 1557 C CA . VAL A 1 195 ? -15.086 -29.547 2.965 1 97.38 195 VAL A CA 1
ATOM 1558 C C . VAL A 1 195 ? -15.922 -29.688 4.234 1 97.38 195 VAL A C 1
ATOM 1560 O O . VAL A 1 195 ? -15.758 -28.922 5.188 1 97.38 195 VAL A O 1
ATOM 1563 N N . GLU A 1 196 ? -16.734 -30.641 4.352 1 95.06 196 GLU A N 1
ATOM 1564 C CA . GLU A 1 196 ? -17.594 -30.906 5.508 1 95.06 196 GLU A CA 1
ATOM 1565 C C . GLU A 1 196 ? -16.766 -31.438 6.684 1 95.06 196 GLU A C 1
ATOM 1567 O O . GLU A 1 196 ? -17.172 -31.297 7.84 1 95.06 196 GLU A O 1
ATOM 1572 N N . LYS A 1 197 ? -15.586 -31.984 6.414 1 95.56 197 LYS A N 1
ATOM 1573 C CA . LYS A 1 197 ? -14.758 -32.594 7.457 1 95.56 197 LYS A CA 1
ATOM 1574 C C . LYS A 1 197 ? -13.617 -31.656 7.852 1 95.56 197 LYS A C 1
ATOM 1576 O O . LYS A 1 197 ? -12.938 -31.891 8.852 1 95.56 197 LYS A O 1
ATOM 1581 N N . GLU A 1 198 ? -13.406 -30.719 7.012 1 95.38 198 GLU A N 1
ATOM 1582 C CA . GLU A 1 198 ? -12.312 -29.781 7.258 1 95.38 198 GLU A CA 1
ATOM 1583 C C . GLU A 1 198 ? -12.727 -28.688 8.234 1 95.38 198 GLU A C 1
ATOM 1585 O O . GLU A 1 198 ? -13.867 -28.203 8.188 1 95.38 198 GLU A O 1
ATOM 1590 N N . ASP A 1 199 ? -11.844 -28.359 9.203 1 91.88 199 ASP A N 1
ATOM 1591 C CA . ASP A 1 199 ? -12.039 -27.25 10.125 1 91.88 199 ASP A CA 1
ATOM 1592 C C . ASP A 1 199 ? -10.758 -26.438 10.281 1 91.88 199 ASP A C 1
ATOM 1594 O O . ASP A 1 199 ? -9.789 -26.891 10.898 1 91.88 199 ASP A O 1
ATOM 1598 N N . PRO A 1 200 ? -10.781 -25.297 9.875 1 91.19 200 PRO A N 1
ATOM 1599 C CA . PRO A 1 200 ? -11.75 -24.594 9.039 1 91.19 200 PRO A CA 1
ATOM 1600 C C . PRO A 1 200 ? -11.797 -25.141 7.609 1 91.19 200 PRO A C 1
ATOM 1602 O O . PRO A 1 200 ? -10.812 -25.719 7.137 1 91.19 200 PRO A O 1
ATOM 1605 N N . PRO A 1 201 ? -12.914 -24.875 6.926 1 95 201 PRO A N 1
ATOM 1606 C CA . PRO A 1 201 ? -13.008 -25.328 5.535 1 95 201 PRO A CA 1
ATOM 1607 C C . PRO A 1 201 ? -12.07 -24.562 4.602 1 95 201 PRO A C 1
ATOM 1609 O O . PRO A 1 201 ? -11.859 -23.359 4.777 1 95 201 PRO A O 1
ATOM 1612 N N . SER A 1 202 ? -11.469 -25.312 3.625 1 93.44 202 SER A N 1
ATOM 1613 C CA . SER A 1 202 ? -10.508 -24.703 2.717 1 93.44 202 SER A CA 1
ATOM 1614 C C . SER A 1 202 ? -11.195 -24.172 1.466 1 93.44 202 SER A C 1
ATOM 1616 O O . SER A 1 202 ? -10.609 -23.391 0.705 1 93.44 202 SER A O 1
ATOM 1618 N N . ALA A 1 203 ? -12.445 -24.594 1.233 1 95.06 203 ALA A N 1
ATOM 1619 C CA . ALA A 1 203 ? -13.188 -24.156 0.056 1 95.06 203 ALA A CA 1
ATOM 1620 C C . ALA A 1 203 ? -14.609 -23.75 0.429 1 95.06 203 ALA A C 1
ATOM 1622 O O . ALA A 1 203 ? -15.086 -24.047 1.526 1 95.06 203 ALA A O 1
ATOM 1623 N N . SER A 1 204 ? -15.281 -23.031 -0.496 1 95.44 204 SER A N 1
ATOM 1624 C CA . SER A 1 204 ? -16.656 -22.578 -0.292 1 95.44 204 SER A CA 1
ATOM 1625 C C . SER A 1 204 ? -17.656 -23.672 -0.671 1 95.44 204 SER A C 1
ATOM 1627 O O . SER A 1 204 ? -17.688 -24.109 -1.82 1 95.44 204 SER A O 1
ATOM 1629 N N . LEU A 1 205 ? -18.422 -24 0.319 1 96.94 205 LEU A N 1
ATOM 1630 C CA . LEU A 1 205 ? -19.453 -25 0.041 1 96.94 205 LEU A CA 1
ATOM 1631 C C . LEU A 1 205 ? -20.438 -24.469 -0.991 1 96.94 205 LEU A C 1
ATOM 1633 O O . LEU A 1 205 ? -20.953 -25.234 -1.819 1 96.94 205 LEU A O 1
ATOM 1637 N N . GLU A 1 206 ? -20.719 -23.156 -0.986 1 96.38 206 GLU A N 1
ATOM 1638 C CA . GLU A 1 206 ? -21.625 -22.531 -1.94 1 96.38 206 GLU A CA 1
ATOM 1639 C C . GLU A 1 206 ? -21.141 -22.734 -3.375 1 96.38 206 GLU A C 1
ATOM 1641 O O . GLU A 1 206 ? -21.922 -23.141 -4.242 1 96.38 206 GLU A O 1
ATOM 1646 N N . ASP A 1 207 ? -19.906 -22.531 -3.602 1 96.62 207 ASP A N 1
ATOM 1647 C CA . ASP A 1 207 ? -19.328 -22.672 -4.938 1 96.62 207 ASP A CA 1
ATOM 1648 C C . ASP A 1 207 ? -19.359 -24.125 -5.391 1 96.62 207 ASP A C 1
ATOM 1650 O O . ASP A 1 207 ? -19.688 -24.422 -6.543 1 96.62 207 ASP A O 1
ATOM 1654 N N . ILE A 1 208 ? -18.984 -25 -4.465 1 98.06 208 ILE A N 1
ATOM 1655 C CA . ILE A 1 208 ? -18.953 -26.438 -4.766 1 98.06 208 ILE A CA 1
ATOM 1656 C C . ILE A 1 208 ? -20.344 -26.891 -5.203 1 98.06 208 ILE A C 1
ATOM 1658 O O . ILE A 1 208 ? -20.484 -27.578 -6.223 1 98.06 208 ILE A O 1
ATOM 1662 N N . LEU A 1 209 ? -21.375 -26.469 -4.453 1 97.75 209 LEU A N 1
ATOM 1663 C CA . LEU A 1 209 ? -22.734 -26.875 -4.742 1 97.75 209 LEU A CA 1
ATOM 1664 C C . LEU A 1 209 ? -23.188 -26.359 -6.102 1 97.75 209 LEU A C 1
ATOM 1666 O O . LEU A 1 209 ? -23.875 -27.047 -6.844 1 97.75 209 LEU A O 1
ATOM 1670 N N . GLU A 1 210 ? -22.828 -25.203 -6.414 1 97.19 210 GLU A N 1
ATOM 1671 C CA . GLU A 1 210 ? -23.203 -24.594 -7.684 1 97.19 210 GLU A CA 1
ATOM 1672 C C . GLU A 1 210 ? -22.641 -25.375 -8.867 1 97.19 210 GLU A C 1
ATOM 1674 O O . GLU A 1 210 ? -23.375 -25.75 -9.789 1 97.19 210 GLU A O 1
ATOM 1679 N N . PHE A 1 211 ? -21.328 -25.656 -8.828 1 97.69 211 PHE A N 1
ATOM 1680 C CA . PHE A 1 211 ? -20.672 -26.375 -9.914 1 97.69 211 PHE A CA 1
ATOM 1681 C C . PHE A 1 211 ? -21.188 -27.797 -10 1 97.69 211 PHE A C 1
ATOM 1683 O O . PHE A 1 211 ? -21.406 -28.312 -11.102 1 97.69 211 PHE A O 1
ATOM 1690 N N . LEU A 1 212 ? -21.344 -28.422 -8.859 1 98.25 212 LEU A N 1
ATOM 1691 C CA . LEU A 1 212 ? -21.797 -29.812 -8.812 1 98.25 212 LEU A CA 1
ATOM 1692 C C . LEU A 1 212 ? -23.203 -29.938 -9.367 1 98.25 212 LEU A C 1
ATOM 1694 O O . LEU A 1 212 ? -23.484 -30.828 -10.172 1 98.25 212 LEU A O 1
ATOM 1698 N N . ALA A 1 213 ? -24.125 -29.062 -8.961 1 97.81 213 ALA A N 1
ATOM 1699 C CA . ALA A 1 213 ? -25.5 -29.094 -9.422 1 97.81 213 ALA A CA 1
ATOM 1700 C C . ALA A 1 213 ? -25.594 -28.906 -10.93 1 97.81 213 ALA A C 1
ATOM 1702 O O . ALA A 1 213 ? -26.328 -29.625 -11.609 1 97.81 213 ALA A O 1
ATOM 1703 N N . PHE A 1 214 ? -24.891 -28 -11.391 1 97.31 214 PHE A N 1
ATOM 1704 C CA . PHE A 1 214 ? -24.922 -27.719 -12.82 1 97.31 214 PHE A CA 1
ATOM 1705 C C . PHE A 1 214 ? -24.375 -28.906 -13.609 1 97.31 214 PHE A C 1
ATOM 1707 O O . PHE A 1 214 ? -24.938 -29.281 -14.648 1 97.31 214 PHE A O 1
ATOM 1714 N N . ALA A 1 215 ? -23.266 -29.469 -13.148 1 98 215 ALA A N 1
ATOM 1715 C CA . ALA A 1 215 ? -22.688 -30.625 -13.828 1 98 215 ALA A CA 1
ATOM 1716 C C . ALA A 1 215 ? -23.641 -31.797 -13.812 1 98 215 ALA A C 1
ATOM 1718 O O . ALA A 1 215 ? -23.75 -32.531 -14.797 1 98 215 ALA A O 1
ATOM 1719 N N . LEU A 1 216 ? -24.312 -31.969 -12.719 1 97.81 216 LEU A N 1
ATOM 1720 C CA . LEU A 1 216 ? -25.297 -33.031 -12.625 1 97.81 216 LEU A CA 1
ATOM 1721 C C . LEU A 1 216 ? -26.422 -32.844 -13.625 1 97.81 216 LEU A C 1
ATOM 1723 O O . LEU A 1 216 ? -26.875 -33.781 -14.273 1 97.81 216 LEU A O 1
ATOM 1727 N N . TYR A 1 217 ? -26.891 -31.656 -13.75 1 96.5 217 TYR A N 1
ATOM 1728 C CA . TYR A 1 217 ? -27.906 -31.312 -14.742 1 96.5 217 TYR A CA 1
ATOM 1729 C C . TYR A 1 217 ? -27.438 -31.656 -16.156 1 96.5 217 TYR A C 1
ATOM 1731 O O . TYR A 1 217 ? -28.156 -32.281 -16.922 1 96.5 217 TYR A O 1
ATOM 1739 N N . LYS A 1 218 ? -26.203 -31.281 -16.484 1 96.19 218 LYS A N 1
ATOM 1740 C CA . LYS A 1 218 ? -25.672 -31.484 -17.828 1 96.19 218 LYS A CA 1
ATOM 1741 C C . LYS A 1 218 ? -25.531 -32.969 -18.141 1 96.19 218 LYS A C 1
ATOM 1743 O O . LYS A 1 218 ? -25.641 -33.375 -19.297 1 96.19 218 LYS A O 1
ATOM 1748 N N . GLN A 1 219 ? -25.328 -33.781 -17.047 1 96.25 219 GLN A N 1
ATOM 1749 C CA . GLN A 1 219 ? -25.172 -35.219 -17.234 1 96.25 219 GLN A CA 1
ATOM 1750 C C . GLN A 1 219 ? -26.516 -35.938 -17.062 1 96.25 219 GLN A C 1
ATOM 1752 O O . GLN A 1 219 ? -26.547 -37.156 -16.953 1 96.25 219 GLN A O 1
ATOM 1757 N N . GLY A 1 220 ? -27.625 -35.188 -16.984 1 93.75 220 GLY A N 1
ATOM 1758 C CA . GLY A 1 220 ? -28.953 -35.75 -17.031 1 93.75 220 GLY A CA 1
ATOM 1759 C C . GLY A 1 220 ? -29.5 -36.125 -15.664 1 93.75 220 GLY A C 1
ATOM 1760 O O . GLY A 1 220 ? -30.5 -36.844 -15.547 1 93.75 220 GLY A O 1
ATOM 1761 N N . ASN A 1 221 ? -28.891 -35.688 -14.625 1 96.62 221 ASN A N 1
ATOM 1762 C CA . ASN A 1 221 ? -29.359 -35.969 -13.273 1 96.62 221 ASN A CA 1
ATOM 1763 C C . ASN A 1 221 ? -30.156 -34.781 -12.703 1 96.62 221 ASN A C 1
ATOM 1765 O O . ASN A 1 221 ? -29.75 -34.188 -11.695 1 96.62 221 ASN A O 1
ATOM 1769 N N . LEU A 1 222 ? -31.25 -34.594 -13.219 1 95.94 222 LEU A N 1
ATOM 1770 C CA . LEU A 1 222 ? -32 -33.344 -12.969 1 95.94 222 LEU A CA 1
ATOM 1771 C C . LEU A 1 222 ? -32.5 -33.312 -11.523 1 95.94 222 LEU A C 1
ATOM 1773 O O . LEU A 1 222 ? -32.406 -32.25 -10.867 1 95.94 222 LEU A O 1
ATOM 1777 N N . LYS A 1 223 ? -33 -34.344 -10.992 1 96.44 223 LYS A N 1
ATOM 1778 C CA . LYS A 1 223 ? -33.531 -34.344 -9.625 1 96.44 223 LYS A CA 1
ATOM 1779 C C . LYS A 1 223 ? -32.438 -34.094 -8.609 1 96.44 223 LYS A C 1
ATOM 1781 O O . LYS A 1 223 ? -32.625 -33.406 -7.613 1 96.44 223 LYS A O 1
ATOM 1786 N N . ARG A 1 224 ? -31.281 -34.656 -8.883 1 96.75 224 ARG A N 1
ATOM 1787 C CA . ARG A 1 224 ? -30.156 -34.438 -7.988 1 96.75 224 ARG A CA 1
ATOM 1788 C C . ARG A 1 224 ? -29.688 -33 -8.047 1 96.75 224 ARG A C 1
ATOM 1790 O O . ARG A 1 224 ? -29.297 -32.406 -7.027 1 96.75 224 ARG A O 1
ATOM 1797 N N . ALA A 1 225 ? -29.641 -32.469 -9.258 1 97.56 225 ALA A N 1
ATOM 1798 C CA . ALA A 1 225 ? -29.297 -31.062 -9.43 1 97.56 225 ALA A CA 1
ATOM 1799 C C . ALA A 1 225 ? -30.25 -30.156 -8.656 1 97.56 225 ALA A C 1
ATOM 1801 O O . ALA A 1 225 ? -29.828 -29.188 -8.023 1 97.56 225 ALA A O 1
ATOM 1802 N N . LEU A 1 226 ? -31.5 -30.5 -8.703 1 97.19 226 LEU A N 1
ATOM 1803 C CA . LEU A 1 226 ? -32.531 -29.75 -7.996 1 97.19 226 LEU A CA 1
ATOM 1804 C C . LEU A 1 226 ? -32.281 -29.797 -6.488 1 97.19 226 LEU A C 1
ATOM 1806 O O . LEU A 1 226 ? -32.375 -28.781 -5.805 1 97.19 226 LEU A O 1
ATOM 1810 N N . GLN A 1 227 ? -32 -30.906 -5.969 1 96.38 227 GLN A N 1
ATOM 1811 C CA . GLN A 1 227 ? -31.766 -31.094 -4.539 1 96.38 227 GLN A CA 1
ATOM 1812 C C . GLN A 1 227 ? -30.578 -30.266 -4.066 1 96.38 227 GLN A C 1
ATOM 1814 O O . GLN A 1 227 ? -30.625 -29.641 -3.008 1 96.38 227 GLN A O 1
ATOM 1819 N N . LEU A 1 228 ? -29.5 -30.328 -4.77 1 97.12 228 LEU A N 1
ATOM 1820 C CA . LEU A 1 228 ? -28.297 -29.562 -4.41 1 97.12 228 LEU A CA 1
ATOM 1821 C C . LEU A 1 228 ? -28.562 -28.062 -4.484 1 97.12 228 LEU A C 1
ATOM 1823 O O . LEU A 1 228 ? -28.047 -27.297 -3.67 1 97.12 228 LEU A O 1
ATOM 1827 N N . THR A 1 229 ? -29.328 -27.641 -5.453 1 97 229 THR A N 1
ATOM 1828 C CA . THR A 1 229 ? -29.656 -26.219 -5.586 1 97 229 THR A CA 1
ATOM 1829 C C . THR A 1 229 ? -30.562 -25.766 -4.441 1 97 229 THR A C 1
ATOM 1831 O O . THR A 1 229 ? -30.469 -24.641 -3.975 1 97 229 THR A O 1
ATOM 1834 N N . ASP A 1 230 ? -31.438 -26.656 -3.982 1 96.5 230 ASP A N 1
ATOM 1835 C CA . ASP A 1 230 ? -32.219 -26.375 -2.787 1 96.5 230 ASP A CA 1
ATOM 1836 C C . ASP A 1 230 ? -31.328 -26.109 -1.583 1 96.5 230 ASP A C 1
ATOM 1838 O O . ASP A 1 230 ? -31.578 -25.172 -0.814 1 96.5 230 ASP A O 1
ATOM 1842 N N . GLU A 1 231 ? -30.391 -26.953 -1.502 1 96.5 231 GLU A N 1
ATOM 1843 C CA . GLU A 1 231 ? -29.422 -26.781 -0.417 1 96.5 231 GLU A CA 1
ATOM 1844 C C . GLU A 1 231 ? -28.672 -25.469 -0.545 1 96.5 231 GLU A C 1
ATOM 1846 O O . GLU A 1 231 ? -28.422 -24.781 0.453 1 96.5 231 GLU A O 1
ATOM 1851 N N . LEU A 1 232 ? -28.297 -25.062 -1.715 1 96.75 232 LEU A N 1
ATOM 1852 C CA . LEU A 1 232 ? -27.594 -23.828 -1.98 1 96.75 232 LEU A CA 1
ATOM 1853 C C . LEU A 1 232 ? -28.438 -22.625 -1.599 1 96.75 232 LEU A C 1
ATOM 1855 O O . LEU A 1 232 ? -27.953 -21.672 -0.997 1 96.75 232 LEU A O 1
ATOM 1859 N N . VAL A 1 233 ? -29.688 -22.656 -1.884 1 95.94 233 VAL A N 1
ATOM 1860 C CA . VAL A 1 233 ? -30.609 -21.562 -1.572 1 95.94 233 VAL A CA 1
ATOM 1861 C C . VAL A 1 233 ? -30.766 -21.438 -0.058 1 95.94 233 VAL A C 1
ATOM 1863 O O . VAL A 1 233 ? -30.875 -20.328 0.47 1 95.94 233 VAL A O 1
ATOM 1866 N N . ARG A 1 234 ? -30.766 -22.516 0.663 1 95.44 234 ARG A N 1
ATOM 1867 C CA . ARG A 1 234 ? -30.875 -22.5 2.119 1 95.44 234 ARG A CA 1
ATOM 1868 C C . ARG A 1 234 ? -29.594 -21.922 2.748 1 95.44 234 ARG A C 1
ATOM 1870 O O . ARG A 1 234 ? -29.672 -21.156 3.705 1 95.44 234 ARG A O 1
ATOM 1877 N N . LEU A 1 235 ? -28.516 -22.359 2.152 1 95.19 235 LEU A N 1
ATOM 1878 C CA . LEU A 1 235 ? -27.219 -21.938 2.68 1 95.19 235 LEU A CA 1
ATOM 1879 C C . LEU A 1 235 ? -26.953 -20.453 2.375 1 95.19 235 LEU A C 1
ATOM 1881 O O . LEU A 1 235 ? -26.391 -19.734 3.199 1 95.19 235 LEU A O 1
ATOM 1885 N N . ALA A 1 236 ? -27.297 -20.078 1.179 1 95.69 236 ALA A N 1
ATOM 1886 C CA . ALA A 1 236 ? -27.062 -18.703 0.729 1 95.69 236 ALA A CA 1
ATOM 1887 C C . ALA A 1 236 ? -28.297 -18.141 0.03 1 95.69 236 ALA A C 1
ATOM 1889 O O . ALA A 1 236 ? -28.359 -18.078 -1.201 1 95.69 236 ALA A O 1
ATOM 1890 N N . PRO A 1 237 ? -29.141 -17.547 0.779 1 92.88 237 PRO A N 1
ATOM 1891 C CA . PRO A 1 237 ? -30.391 -17.062 0.206 1 92.88 237 PRO A CA 1
ATOM 1892 C C . PRO A 1 237 ? -30.188 -15.914 -0.772 1 92.88 237 PRO A C 1
ATOM 1894 O O . PRO A 1 237 ? -31 -15.719 -1.681 1 92.88 237 PRO A O 1
ATOM 1897 N N . ASP A 1 238 ? -29.078 -15.258 -0.629 1 92.5 238 ASP A N 1
ATOM 1898 C CA . ASP A 1 238 ? -28.828 -14.102 -1.486 1 92.5 238 ASP A CA 1
ATOM 1899 C C . ASP A 1 238 ? -27.938 -14.469 -2.666 1 92.5 238 ASP A C 1
ATOM 1901 O O . ASP A 1 238 ? -27.422 -13.586 -3.365 1 92.5 238 ASP A O 1
ATOM 1905 N N . HIS A 1 239 ? -27.859 -15.742 -2.855 1 92.31 239 HIS A N 1
ATOM 1906 C CA . HIS A 1 239 ? -27.047 -16.172 -3.996 1 92.31 239 HIS A CA 1
ATOM 1907 C C . HIS A 1 239 ? -27.656 -15.68 -5.309 1 92.31 239 HIS A C 1
ATOM 1909 O O . HIS A 1 239 ? -28.859 -15.82 -5.531 1 92.31 239 HIS A O 1
ATOM 1915 N N . PRO A 1 240 ? -26.906 -15.094 -6.164 1 91.38 240 PRO A N 1
ATOM 1916 C CA . PRO A 1 240 ? -27.453 -14.406 -7.336 1 91.38 240 PRO A CA 1
ATOM 1917 C C . PRO A 1 240 ? -28.125 -15.352 -8.32 1 91.38 240 PRO A C 1
ATOM 1919 O O . PRO A 1 240 ? -29.062 -14.953 -9.023 1 91.38 240 PRO A O 1
ATOM 1922 N N . ARG A 1 241 ? -27.734 -16.562 -8.406 1 93.06 241 ARG A N 1
ATOM 1923 C CA . ARG A 1 241 ? -28.203 -17.438 -9.477 1 93.06 241 ARG A CA 1
ATOM 1924 C C . ARG A 1 241 ? -28.984 -18.609 -8.93 1 93.06 241 ARG A C 1
ATOM 1926 O O . ARG A 1 241 ? -29.703 -19.297 -9.672 1 93.06 241 ARG A O 1
ATOM 1933 N N . ALA A 1 242 ? -28.953 -18.906 -7.727 1 94.19 242 ALA A N 1
ATOM 1934 C CA . ALA A 1 242 ? -29.469 -20.141 -7.1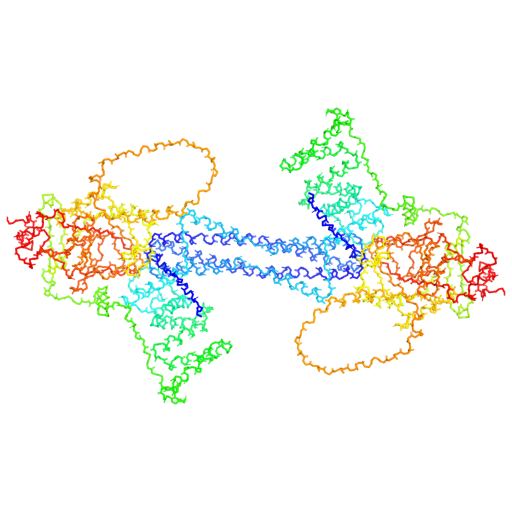41 1 94.19 242 ALA A CA 1
ATOM 1935 C C . ALA A 1 242 ? -30.984 -20.25 -7.332 1 94.19 242 ALA A C 1
ATOM 1937 O O . ALA A 1 242 ? -31.484 -21.297 -7.746 1 94.19 242 ALA A O 1
ATOM 1938 N N . ARG A 1 243 ? -31.688 -19.203 -7.086 1 93.88 243 ARG A N 1
ATOM 1939 C CA . ARG A 1 243 ? -33.125 -19.219 -7.191 1 93.88 243 ARG A CA 1
ATOM 1940 C C . ARG A 1 243 ? -33.562 -19.375 -8.641 1 93.88 243 ARG A C 1
ATOM 1942 O O . ARG A 1 243 ? -34.562 -20.078 -8.93 1 93.88 243 ARG A O 1
ATOM 1949 N N . GLY A 1 244 ? -32.906 -18.688 -9.492 1 94 244 GLY A N 1
ATOM 1950 C CA . GLY A 1 244 ? -33.188 -18.844 -10.906 1 94 244 GLY A CA 1
ATOM 1951 C C . GLY A 1 244 ? -32.969 -20.25 -11.406 1 94 244 GLY A C 1
ATOM 1952 O O . GLY A 1 244 ? -33.781 -20.781 -12.172 1 94 244 GLY A O 1
ATOM 1953 N N . ASN A 1 245 ? -31.891 -20.859 -10.984 1 95.25 245 ASN A N 1
ATOM 1954 C CA . ASN A 1 245 ? -31.594 -22.234 -11.375 1 95.25 245 ASN A CA 1
ATOM 1955 C C . ASN A 1 245 ? -32.625 -23.203 -10.828 1 95.25 245 ASN A C 1
ATOM 1957 O O . ASN A 1 245 ? -32.969 -24.188 -11.5 1 95.25 245 ASN A O 1
ATOM 1961 N N . LEU A 1 246 ? -33.031 -22.922 -9.664 1 94.94 246 LEU A N 1
ATOM 1962 C CA . LEU A 1 246 ? -34.062 -23.766 -9.031 1 94.94 246 LEU A CA 1
ATOM 1963 C C . LEU A 1 246 ? -35.312 -23.797 -9.875 1 94.94 246 LEU A C 1
ATOM 1965 O O . LEU A 1 246 ? -35.875 -24.875 -10.148 1 94.94 246 LEU A O 1
ATOM 1969 N N . LYS A 1 247 ? -35.75 -22.609 -10.219 1 94.88 247 LYS A N 1
ATOM 1970 C CA . LYS A 1 247 ? -36.969 -22.516 -11.055 1 94.88 247 LYS A CA 1
ATOM 1971 C C . LYS A 1 247 ? -36.75 -23.203 -12.398 1 94.88 247 LYS A C 1
ATOM 1973 O O . LYS A 1 247 ? -37.656 -23.875 -12.898 1 94.88 247 LYS A O 1
ATOM 1978 N N . TRP A 1 248 ? -35.656 -23.031 -12.945 1 95.81 248 TRP A N 1
ATOM 1979 C CA . TRP A 1 248 ? -35.312 -23.641 -14.234 1 95.81 248 TRP A CA 1
ATOM 1980 C C . TRP A 1 248 ? -35.406 -25.156 -14.156 1 95.81 248 TRP A C 1
ATOM 1982 O O . TRP A 1 248 ? -36 -25.797 -15.023 1 95.81 248 TRP A O 1
ATOM 1992 N N . TYR A 1 249 ? -34.812 -25.812 -13.125 1 96.44 249 TYR A N 1
ATOM 1993 C CA . TYR A 1 249 ? -34.812 -27.266 -12.961 1 96.44 249 TYR A CA 1
ATOM 1994 C C . TYR A 1 249 ? -36.25 -27.766 -12.719 1 96.44 249 TYR A C 1
ATOM 1996 O O . TYR A 1 249 ? -36.625 -28.812 -13.234 1 96.44 249 TYR A O 1
ATOM 2004 N N . GLU A 1 250 ? -37 -27 -11.984 1 96 250 GLU A N 1
ATOM 2005 C CA . GLU A 1 250 ? -38.406 -27.359 -11.75 1 96 250 GLU A CA 1
ATOM 2006 C C . GLU A 1 250 ? -39.188 -27.328 -13.039 1 96 250 GLU A C 1
ATOM 2008 O O . GLU A 1 250 ? -40 -28.234 -13.305 1 96 250 GLU A O 1
ATOM 2013 N N . ASP A 1 251 ? -39 -26.281 -13.781 1 96 251 ASP A N 1
ATOM 2014 C CA . ASP A 1 251 ? -39.688 -26.156 -15.055 1 96 251 ASP A CA 1
ATOM 2015 C C . ASP A 1 251 ? -39.344 -27.297 -16 1 96 251 ASP A C 1
ATOM 2017 O O . ASP A 1 251 ? -40.219 -27.828 -16.703 1 96 251 ASP A O 1
ATOM 2021 N N . LEU A 1 252 ? -38.094 -27.656 -16.062 1 96.19 252 LEU A N 1
ATOM 2022 C CA . LEU A 1 252 ? -37.656 -28.75 -16.922 1 96.19 252 LEU A CA 1
ATOM 2023 C C . LEU A 1 252 ? -38.312 -30.062 -16.484 1 96.19 252 LEU A C 1
ATOM 2025 O O . LEU A 1 252 ? -38.688 -30.875 -17.328 1 96.19 252 LEU A O 1
ATOM 2029 N N . LEU A 1 253 ? -38.406 -30.281 -15.188 1 95.88 253 LEU A N 1
ATOM 2030 C CA . LEU A 1 253 ? -39.031 -31.5 -14.664 1 95.88 253 LEU A CA 1
ATOM 2031 C C . LEU A 1 253 ? -40.5 -31.516 -14.977 1 95.88 253 LEU A C 1
ATOM 2033 O O . LEU A 1 253 ? -41.062 -32.562 -15.281 1 95.88 253 LEU A O 1
ATOM 2037 N N . GLU A 1 254 ? -41.094 -30.391 -14.875 1 94.56 254 GLU A N 1
ATOM 2038 C CA . GLU A 1 254 ? -42.531 -30.281 -15.227 1 94.56 254 GLU A CA 1
ATOM 2039 C C . GLU A 1 254 ? -42.75 -30.609 -16.703 1 94.56 254 GLU A C 1
ATOM 2041 O O . GLU A 1 254 ? -43.719 -31.297 -17.047 1 94.56 254 GLU A O 1
ATOM 2046 N N . ASP A 1 255 ? -41.906 -30.125 -17.484 1 95 255 ASP A N 1
ATOM 2047 C CA . ASP A 1 255 ? -42 -30.391 -18.906 1 95 255 ASP A CA 1
ATOM 2048 C C . ASP A 1 255 ? -41.844 -31.875 -19.219 1 95 255 ASP A C 1
ATOM 2050 O O . ASP A 1 255 ? -42.375 -32.375 -20.203 1 95 255 ASP A O 1
ATOM 2054 N N . GLU A 1 256 ? -41.094 -32.562 -18.406 1 93.56 256 GLU A N 1
ATOM 2055 C CA . GLU A 1 256 ? -40.875 -34 -18.578 1 93.56 256 GLU A CA 1
ATOM 2056 C C . GLU A 1 256 ? -42.031 -34.812 -17.984 1 93.56 256 GLU A C 1
ATOM 2058 O O . GLU A 1 256 ? -42.031 -36.031 -18.047 1 93.56 256 GLU A O 1
ATOM 2063 N N . GLY A 1 257 ? -43 -34.125 -17.297 1 92.69 257 GLY A N 1
ATOM 2064 C CA . GLY A 1 257 ? -44.219 -34.781 -16.797 1 92.69 257 GLY A CA 1
ATOM 2065 C C . GLY A 1 257 ? -44.125 -35.156 -15.336 1 92.69 257 GLY A C 1
ATOM 2066 O O . GLY A 1 257 ? -44.938 -35.938 -14.844 1 92.69 257 GLY A O 1
ATOM 2067 N N . VAL A 1 258 ? -43.062 -34.688 -14.719 1 94.38 258 VAL A N 1
ATOM 2068 C CA . VAL A 1 258 ? -42.906 -35.031 -13.305 1 94.38 258 VAL A CA 1
ATOM 2069 C C . VAL A 1 258 ? -43.812 -34.094 -12.461 1 94.38 258 VAL A C 1
ATOM 2071 O O . VAL A 1 258 ? -43.781 -32.875 -12.625 1 94.38 258 VAL A O 1
ATOM 2074 N N . ARG A 1 259 ? -44.625 -34.75 -11.586 1 93.06 259 ARG A N 1
ATOM 2075 C CA . ARG A 1 259 ? -45.469 -33.969 -10.688 1 93.06 259 ARG A CA 1
ATOM 2076 C C . ARG A 1 259 ? -44.625 -33.25 -9.641 1 93.06 259 ARG A C 1
ATOM 2078 O O . ARG A 1 259 ? -43.594 -33.75 -9.234 1 93.06 259 ARG A O 1
ATOM 2085 N N . ARG A 1 260 ? -45 -32.156 -9.125 1 89.44 260 ARG A N 1
ATOM 2086 C CA . ARG A 1 260 ? -44.281 -31.297 -8.188 1 89.44 260 ARG A CA 1
ATOM 2087 C C . ARG A 1 260 ? -43.969 -32.062 -6.906 1 89.44 260 ARG A C 1
ATOM 2089 O O . ARG A 1 260 ? -42.875 -31.906 -6.359 1 89.44 260 ARG A O 1
ATOM 2096 N N . VAL A 1 261 ? -44.938 -32.906 -6.484 1 89.69 261 VAL A N 1
ATOM 2097 C CA . VAL A 1 261 ? -44.75 -33.625 -5.234 1 89.69 261 VAL A CA 1
ATOM 2098 C C . VAL A 1 261 ? -43.656 -34.688 -5.395 1 89.69 261 VAL A C 1
ATOM 2100 O O . VAL A 1 261 ? -43.031 -35.094 -4.414 1 89.69 261 VAL A O 1
ATOM 2103 N N . ASP A 1 262 ? -43.406 -35 -6.625 1 92.56 262 ASP A N 1
ATOM 2104 C CA . ASP A 1 262 ? -42.469 -36.094 -6.879 1 92.56 262 ASP A CA 1
ATOM 2105 C C . ASP A 1 262 ? -41.094 -35.562 -7.266 1 92.56 262 ASP A C 1
ATOM 2107 O O . ASP A 1 262 ? -40.156 -36.344 -7.41 1 92.56 262 ASP A O 1
ATOM 2111 N N . MET A 1 263 ? -40.906 -34.312 -7.445 1 94.12 263 MET A N 1
ATOM 2112 C CA . MET A 1 263 ? -39.688 -33.719 -7.949 1 94.12 263 MET A CA 1
ATOM 2113 C C . MET A 1 263 ? -38.531 -33.969 -6.988 1 94.12 263 MET A C 1
ATOM 2115 O O . MET A 1 263 ? -37.375 -34.125 -7.418 1 94.12 263 MET A O 1
ATOM 2119 N N . ARG A 1 264 ? -38.781 -34.094 -5.758 1 94.19 264 ARG A N 1
ATOM 2120 C CA . ARG A 1 264 ? -37.75 -34.25 -4.746 1 94.19 264 ARG A CA 1
ATOM 2121 C C . ARG A 1 264 ? -37.812 -35.656 -4.109 1 94.19 264 ARG A C 1
ATOM 2123 O O . ARG A 1 264 ? -37.188 -35.875 -3.059 1 94.19 264 ARG A O 1
ATOM 2130 N N . ARG A 1 265 ? -38.594 -36.531 -4.715 1 92.56 265 ARG A N 1
ATOM 2131 C CA . ARG A 1 265 ? -38.719 -37.906 -4.234 1 92.56 265 ARG A CA 1
ATOM 2132 C C . ARG A 1 265 ? -38.281 -38.906 -5.289 1 92.56 265 ARG A C 1
ATOM 2134 O O . ARG A 1 265 ? -38.125 -38.562 -6.465 1 92.56 265 ARG A O 1
ATOM 2141 N N . ASN A 1 266 ? -37.969 -40.125 -4.863 1 90.12 266 ASN A N 1
ATOM 2142 C CA . ASN A 1 266 ? -37.562 -41.219 -5.746 1 90.12 266 ASN A CA 1
ATOM 2143 C C . ASN A 1 266 ? -36.438 -40.781 -6.672 1 90.12 266 ASN A C 1
ATOM 2145 O O . ASN A 1 266 ? -36.531 -40.906 -7.895 1 90.12 266 ASN A O 1
ATOM 2149 N N . ILE A 1 267 ? -35.375 -40.375 -6.184 1 93 267 ILE A N 1
ATOM 2150 C CA . ILE A 1 267 ? -34.188 -39.906 -6.93 1 93 267 ILE A CA 1
ATOM 2151 C C . ILE A 1 267 ? -33.5 -41.062 -7.605 1 93 267 ILE A C 1
ATOM 2153 O O . ILE A 1 267 ? -33.062 -42 -6.938 1 93 267 ILE A O 1
ATOM 2157 N N . PRO A 1 268 ? -33.5 -41.062 -8.906 1 92.06 268 PRO A N 1
ATOM 2158 C CA . PRO A 1 268 ? -32.844 -42.156 -9.617 1 92.06 268 PRO A CA 1
ATOM 2159 C C . PRO A 1 268 ? -31.375 -42.281 -9.266 1 92.06 268 PRO A C 1
ATOM 2161 O O . PRO A 1 268 ? -30.781 -41.375 -8.664 1 92.06 268 PRO A O 1
ATOM 2164 N N . GLN A 1 269 ? -30.844 -43.438 -9.656 1 93.38 269 GLN A N 1
ATOM 2165 C CA . GLN A 1 269 ? -29.406 -43.656 -9.453 1 93.38 269 GLN A CA 1
ATOM 2166 C C . GLN A 1 269 ? -28.578 -42.688 -10.297 1 93.38 269 GLN A C 1
ATOM 2168 O O . GLN A 1 269 ? -28.984 -42.312 -11.391 1 93.38 269 GLN A O 1
ATOM 2173 N N . LEU A 1 270 ? -27.438 -42.312 -9.773 1 94.31 270 LEU A N 1
ATOM 2174 C CA . LEU A 1 270 ? -26.547 -41.344 -10.438 1 94.31 270 LEU A CA 1
ATOM 2175 C C . LEU A 1 270 ? -26.062 -41.906 -11.766 1 94.31 270 LEU A C 1
ATOM 2177 O O . LEU A 1 270 ? -25.609 -43.062 -11.836 1 94.31 270 LEU A O 1
ATOM 2181 N N . SER A 1 271 ? -26.297 -41.188 -12.867 1 93.25 271 SER A N 1
ATOM 2182 C CA . SER A 1 271 ? -25.75 -41.469 -14.188 1 93.25 271 SER A CA 1
ATOM 2183 C C . SER A 1 271 ? -24.609 -40.531 -14.539 1 93.25 271 SER A C 1
ATOM 2185 O O . SER A 1 271 ? -24.812 -39.312 -14.586 1 93.25 271 SER A O 1
ATOM 2187 N N . ASN A 1 272 ? -23.406 -41.062 -14.727 1 94.81 272 ASN A N 1
ATOM 2188 C CA . ASN A 1 272 ? -22.25 -40.25 -15.055 1 94.81 272 ASN A CA 1
ATOM 2189 C C . ASN A 1 272 ? -21.391 -40.906 -16.125 1 94.81 272 ASN A C 1
ATOM 2191 O O . ASN A 1 272 ? -20.25 -41.281 -15.859 1 94.81 272 ASN A O 1
ATOM 2195 N N . PRO A 1 273 ? -21.938 -40.906 -17.344 1 90.62 273 PRO A N 1
ATOM 2196 C CA . PRO A 1 273 ? -21.156 -41.562 -18.406 1 90.62 273 PRO A CA 1
ATOM 2197 C C . PRO A 1 273 ? -19.969 -40.688 -18.859 1 90.62 273 PRO A C 1
ATOM 2199 O O . PRO A 1 273 ? -20.078 -39.469 -18.906 1 90.62 273 PRO A O 1
ATOM 2202 N N . ARG A 1 274 ? -18.859 -41.406 -19.125 1 88.12 274 ARG A N 1
ATOM 2203 C CA . ARG A 1 274 ? -17.672 -40.75 -19.656 1 88.12 274 ARG A CA 1
ATOM 2204 C C . ARG A 1 274 ? -17.844 -40.406 -21.125 1 88.12 274 ARG A C 1
ATOM 2206 O O . ARG A 1 274 ? -18.328 -41.25 -21.906 1 88.12 274 ARG A O 1
ATOM 2213 N N . HIS A 1 275 ? -17.688 -39.062 -21.406 1 74.94 275 HIS A N 1
ATOM 2214 C CA . HIS A 1 275 ? -17.828 -38.688 -22.812 1 74.94 275 HIS A CA 1
ATOM 2215 C C . HIS A 1 275 ? -16.656 -39.188 -23.641 1 74.94 275 HIS A C 1
ATOM 2217 O O . HIS A 1 275 ? -15.523 -39.25 -23.141 1 74.94 275 HIS A O 1
ATOM 2223 N N . ASP A 1 276 ? -16.828 -39.688 -24.734 1 61.47 276 ASP A N 1
ATOM 2224 C CA . ASP A 1 276 ? -15.805 -40.281 -25.594 1 61.47 276 ASP A CA 1
ATOM 2225 C C . ASP A 1 276 ? -14.992 -39.188 -26.297 1 61.47 276 ASP A C 1
ATOM 2227 O O . ASP A 1 276 ? -15.562 -38.312 -26.953 1 61.47 276 ASP A O 1
ATOM 2231 N N . GLY A 1 277 ? -14.047 -38.375 -25.672 1 50.94 277 GLY A N 1
ATOM 2232 C CA . GLY A 1 277 ? -13.094 -37.312 -25.953 1 50.94 277 GLY A CA 1
ATOM 2233 C C . GLY A 1 277 ? -12.547 -37.375 -27.375 1 50.94 277 GLY A C 1
ATOM 2234 O O . GLY A 1 277 ? -11.406 -36.969 -27.625 1 50.94 277 GLY A O 1
ATOM 2235 N N . GLY A 1 278 ? -13.094 -37.75 -28.438 1 52.06 278 GLY A N 1
ATOM 2236 C CA . GLY A 1 278 ? -12.617 -37.625 -29.797 1 52.06 278 GLY A CA 1
ATOM 2237 C C . GLY A 1 278 ? -12.062 -38.938 -30.359 1 52.06 278 GLY A C 1
ATOM 2238 O O . GLY A 1 278 ? -12.25 -39.25 -31.531 1 52.06 278 GLY A O 1
ATOM 2239 N N . LEU A 1 279 ? -10.969 -39.594 -29.766 1 54.5 279 LEU A N 1
ATOM 2240 C CA . LEU A 1 279 ? -10.578 -40.875 -30.344 1 54.5 279 LEU A CA 1
ATOM 2241 C C . LEU A 1 279 ? -11.789 -41.781 -30.484 1 54.5 279 LEU A C 1
ATOM 2243 O O . LEU A 1 279 ? -12.719 -41.719 -29.672 1 54.5 279 LEU A O 1
ATOM 2247 N N . GLU A 1 280 ? -11.773 -42.375 -31.625 1 62.62 280 GLU A N 1
ATOM 2248 C CA . GLU A 1 280 ? -12.82 -43.375 -31.703 1 62.62 280 GLU A CA 1
ATOM 2249 C C . GLU A 1 280 ? -12.891 -44.219 -30.438 1 62.62 280 GLU A C 1
ATOM 2251 O O . GLU A 1 280 ? -11.852 -44.625 -29.891 1 62.62 280 GLU A O 1
ATOM 2256 N N . HIS A 1 281 ? -13.898 -44.219 -29.797 1 67.5 281 HIS A N 1
ATOM 2257 C CA . HIS A 1 281 ? -14.195 -44.906 -28.547 1 67.5 281 HIS A CA 1
ATOM 2258 C C . HIS A 1 281 ? -13.492 -46.25 -28.453 1 67.5 281 HIS A C 1
ATOM 2260 O O . HIS A 1 281 ? -12.922 -46.594 -27.422 1 67.5 281 HIS A O 1
ATOM 2266 N N . THR A 1 282 ? -13.398 -46.812 -29.562 1 78.69 282 THR A N 1
ATOM 2267 C CA . THR A 1 282 ? -12.859 -48.156 -29.531 1 78.69 282 THR A CA 1
ATOM 2268 C C . THR A 1 282 ? -11.336 -48.125 -29.391 1 78.69 282 THR A C 1
ATOM 2270 O O . THR A 1 282 ? -10.766 -48.906 -28.625 1 78.69 282 THR A O 1
ATOM 2273 N N . GLU A 1 283 ? -10.664 -47.219 -30.047 1 85.69 283 GLU A N 1
ATOM 2274 C CA . GLU A 1 283 ? -9.211 -47.156 -29.969 1 85.69 283 GLU A CA 1
ATOM 2275 C C . GLU A 1 283 ? -8.734 -46.656 -28.609 1 85.69 283 GLU A C 1
ATOM 2277 O O . GLU A 1 283 ? -7.742 -47.156 -28.078 1 85.69 283 GLU A O 1
ATOM 2282 N N . ARG A 1 284 ? -9.523 -45.812 -28.109 1 87.25 284 ARG A N 1
ATOM 2283 C CA . ARG A 1 284 ? -9.18 -45.281 -26.797 1 87.25 284 ARG A CA 1
ATOM 2284 C C . ARG A 1 284 ? -9.258 -46.406 -25.734 1 87.25 284 ARG A C 1
ATOM 2286 O O . ARG A 1 284 ? -8.359 -46.531 -24.906 1 87.25 284 ARG A O 1
ATOM 2293 N N . ASP A 1 285 ? -10.219 -47.125 -25.828 1 89.19 285 ASP A N 1
ATOM 2294 C CA . ASP A 1 285 ? -10.422 -48.188 -24.844 1 89.19 285 ASP A CA 1
ATOM 2295 C C . ASP A 1 285 ? -9.297 -49.219 -24.906 1 89.19 285 ASP A C 1
ATOM 2297 O O . ASP A 1 285 ? -8.789 -49.656 -23.859 1 89.19 285 ASP A O 1
ATOM 2301 N N . ILE A 1 286 ? -8.977 -49.531 -26.109 1 91.81 286 ILE A N 1
ATOM 2302 C CA . ILE A 1 286 ? -7.918 -50.531 -26.25 1 91.81 286 ILE A CA 1
ATOM 2303 C C . ILE A 1 286 ? -6.582 -49.938 -25.812 1 91.81 286 ILE A C 1
ATOM 2305 O O . ILE A 1 286 ? -5.777 -50.594 -25.172 1 91.81 286 ILE A O 1
ATOM 2309 N N . TYR A 1 287 ? -6.43 -48.719 -26.156 1 93.44 287 TYR A N 1
ATOM 2310 C CA . TYR A 1 287 ? -5.227 -48 -25.766 1 93.44 287 TYR A CA 1
ATOM 2311 C C . TYR A 1 287 ? -5.078 -48 -24.234 1 93.44 287 TYR A C 1
ATOM 2313 O O . TYR A 1 287 ? -4.043 -48.406 -23.703 1 93.44 287 TYR A O 1
ATOM 2321 N N . GLU A 1 288 ? -6.047 -47.625 -23.609 1 94.06 288 GLU A N 1
ATOM 2322 C CA . GLU A 1 288 ? -6.008 -47.531 -22.141 1 94.06 288 GLU A CA 1
ATOM 2323 C C . GLU A 1 288 ? -5.859 -48.906 -21.516 1 94.06 288 GLU A C 1
ATOM 2325 O O . GLU A 1 288 ? -5.098 -49.094 -20.562 1 94.06 288 GLU A O 1
ATOM 2330 N N . ALA A 1 289 ? -6.543 -49.812 -22.047 1 95 289 ALA A N 1
ATOM 2331 C CA . ALA A 1 289 ? -6.465 -51.156 -21.531 1 95 289 ALA A CA 1
ATOM 2332 C C . ALA A 1 289 ? -5.051 -51.719 -21.656 1 95 289 ALA A C 1
ATOM 2334 O O . ALA A 1 289 ? -4.566 -52.438 -20.781 1 95 289 ALA A O 1
ATOM 2335 N N . LEU A 1 290 ? -4.449 -51.406 -22.75 1 95.75 290 LEU A N 1
ATOM 2336 C CA . LEU A 1 290 ? -3.08 -51.875 -22.984 1 95.75 290 LEU A CA 1
ATOM 2337 C C . LEU A 1 290 ? -2.117 -51.219 -22 1 95.75 290 LEU A C 1
ATOM 2339 O O . LEU A 1 290 ? -1.188 -51.844 -21.516 1 95.75 290 LEU A O 1
ATOM 2343 N N . CYS A 1 291 ? -2.377 -49.938 -21.703 1 95.88 291 CYS A N 1
ATOM 2344 C CA . CYS A 1 291 ? -1.531 -49.219 -20.75 1 95.88 291 CYS A CA 1
ATOM 2345 C C . CYS A 1 291 ? -1.657 -49.812 -19.344 1 95.88 291 CYS A C 1
ATOM 2347 O O . CYS A 1 291 ? -0.717 -49.75 -18.562 1 95.88 291 CYS A O 1
ATOM 2349 N N . ARG A 1 292 ? -2.777 -50.5 -19.109 1 95.44 292 ARG A N 1
ATOM 2350 C CA . ARG A 1 292 ? -3.016 -51.094 -17.797 1 95.44 292 ARG A CA 1
ATOM 2351 C C . ARG A 1 292 ? -2.648 -52.594 -17.828 1 95.44 292 ARG A C 1
ATOM 2353 O O . ARG A 1 292 ? -2.855 -53.312 -16.844 1 95.44 292 ARG A O 1
ATOM 2360 N N . HIS A 1 293 ? -2.201 -53.031 -18.906 1 92.25 293 HIS A N 1
ATOM 2361 C CA . HIS A 1 293 ? -1.847 -54.438 -19.094 1 92.25 293 HIS A CA 1
ATOM 2362 C C . HIS A 1 293 ? -3.043 -55.344 -18.844 1 92.25 293 HIS A C 1
ATOM 2364 O O . HIS A 1 293 ? -2.918 -56.375 -18.156 1 92.25 293 HIS A O 1
ATOM 2370 N N . GLU A 1 294 ? -4.133 -54.969 -19.391 1 92.62 294 GLU A N 1
ATOM 2371 C CA . GLU A 1 294 ? -5.359 -55.719 -19.141 1 92.62 294 GLU A CA 1
ATOM 2372 C C . GLU A 1 294 ? -5.781 -56.531 -20.375 1 92.62 294 GLU A C 1
ATOM 2374 O O . GLU A 1 294 ? -6.762 -57.25 -20.328 1 92.62 294 GLU A O 1
ATOM 2379 N N . VAL A 1 295 ? -5.113 -56.344 -21.469 1 91.19 295 VAL A N 1
ATOM 2380 C CA . VAL A 1 295 ? -5.445 -57.062 -22.672 1 91.19 295 VAL A CA 1
ATOM 2381 C C . VAL A 1 295 ? -4.766 -58.438 -22.656 1 91.19 295 VAL A C 1
ATOM 2383 O O . VAL A 1 295 ? -3.537 -58.531 -22.594 1 91.19 295 VAL A O 1
ATOM 2386 N N . PRO A 1 296 ? -5.559 -59.438 -22.656 1 88.75 296 PRO A N 1
ATOM 2387 C CA . PRO A 1 296 ? -4.973 -60.75 -22.578 1 88.75 296 PRO A CA 1
ATOM 2388 C C . PRO A 1 296 ? -4.191 -61.156 -23.828 1 88.75 296 PRO A C 1
ATOM 2390 O O . PRO A 1 296 ? -4.57 -60.75 -24.938 1 88.75 296 PRO A O 1
ATOM 2393 N N . VAL A 1 297 ? -3.139 -61.781 -23.641 1 85.56 297 VAL A N 1
ATOM 2394 C CA . VAL A 1 297 ? -2.33 -62.312 -24.719 1 85.56 297 VAL A CA 1
ATOM 2395 C C . VAL A 1 297 ? -2.488 -63.844 -24.797 1 85.56 297 VAL A C 1
ATOM 2397 O O . VAL A 1 297 ? -2.498 -64.5 -23.75 1 85.56 297 VAL A O 1
ATOM 2400 N N . SER A 1 298 ? -2.678 -64.312 -25.922 1 86.75 298 SER A N 1
ATOM 2401 C CA . SER A 1 298 ? -2.883 -65.75 -26.078 1 86.75 298 SER A CA 1
ATOM 2402 C C . SER A 1 298 ? -1.638 -66.562 -25.688 1 86.75 298 SER A C 1
ATOM 2404 O O . SER A 1 298 ? -0.513 -66.125 -25.953 1 86.75 298 SER A O 1
ATOM 2406 N N . THR A 1 299 ? -1.857 -67.625 -25.062 1 88.56 299 THR A N 1
ATOM 2407 C CA . THR A 1 299 ? -0.771 -68.5 -24.656 1 88.56 299 THR A CA 1
ATOM 2408 C C . THR A 1 299 ? -0.007 -69.062 -25.859 1 88.56 299 THR A C 1
ATOM 2410 O O . THR A 1 299 ? 1.212 -69.25 -25.812 1 88.56 299 THR A O 1
ATOM 2413 N N . LYS A 1 300 ? -0.759 -69.25 -26.844 1 88.38 300 LYS A N 1
ATOM 2414 C CA . LYS A 1 300 ? -0.135 -69.75 -28.062 1 88.38 300 LYS A CA 1
ATOM 2415 C C . LYS A 1 300 ? 0.862 -68.75 -28.609 1 88.38 300 LYS A C 1
ATOM 2417 O O . LYS A 1 300 ? 1.975 -69.125 -29 1 88.38 300 LYS A O 1
ATOM 2422 N N . ALA A 1 301 ? 0.426 -67.562 -28.578 1 86.38 301 ALA A N 1
ATOM 2423 C CA . ALA A 1 301 ? 1.3 -66.5 -29.062 1 86.38 301 ALA A CA 1
ATOM 2424 C C . ALA A 1 301 ? 2.531 -66.312 -28.188 1 86.38 301 ALA A C 1
ATOM 2426 O O . ALA A 1 301 ? 3.645 -66.125 -28.672 1 86.38 301 ALA A O 1
ATOM 2427 N N . LEU A 1 302 ? 2.365 -66.5 -26.922 1 88.75 302 LEU A N 1
ATOM 2428 C CA . LEU A 1 302 ? 3.449 -66.312 -25.953 1 88.75 302 LEU A CA 1
ATOM 2429 C C . LEU A 1 302 ? 4.461 -67.438 -26.094 1 88.75 302 LEU A C 1
ATOM 2431 O O . LEU A 1 302 ? 5.664 -67.25 -25.906 1 88.75 302 LEU A O 1
ATOM 2435 N N . SER A 1 303 ? 3.93 -68.562 -26.359 1 90.44 303 SER A N 1
ATOM 2436 C CA . SER A 1 303 ? 4.793 -69.75 -26.438 1 90.44 303 SER A CA 1
ATOM 2437 C C . SER A 1 303 ? 5.758 -69.625 -27.609 1 90.44 303 SER A C 1
ATOM 2439 O O . SER A 1 303 ? 6.797 -70.312 -27.625 1 90.44 303 SER A O 1
ATOM 2441 N N . ARG A 1 304 ? 5.402 -68.875 -28.547 1 90.38 304 ARG A N 1
ATOM 2442 C CA . ARG A 1 304 ? 6.219 -68.812 -29.75 1 90.38 304 ARG A CA 1
ATOM 2443 C C . ARG A 1 304 ? 7.348 -67.812 -29.562 1 90.38 304 ARG A C 1
ATOM 2445 O O . ARG A 1 304 ? 8.281 -67.75 -30.359 1 90.38 304 ARG A O 1
ATOM 2452 N N . LEU A 1 305 ? 7.281 -67 -28.562 1 92.44 305 LEU A N 1
ATOM 2453 C CA . LEU A 1 305 ? 8.281 -65.938 -28.328 1 92.44 305 LEU A CA 1
ATOM 2454 C C . LEU A 1 305 ? 9.531 -66.562 -27.672 1 92.44 305 LEU A C 1
ATOM 2456 O O . LEU A 1 305 ? 9.445 -67.5 -26.906 1 92.44 305 LEU A O 1
ATOM 2460 N N . TYR A 1 306 ? 10.688 -66.062 -28.016 1 93.12 306 TYR A N 1
ATOM 2461 C CA . TYR A 1 306 ? 11.945 -66.5 -27.453 1 93.12 306 TYR A CA 1
ATOM 2462 C C . TYR A 1 306 ? 13 -65.438 -27.453 1 93.12 306 TYR A C 1
ATOM 2464 O O . TYR A 1 306 ? 12.789 -64.375 -28.031 1 93.12 306 TYR A O 1
ATOM 2472 N N . CYS A 1 307 ? 14 -65.688 -26.703 1 94.44 307 CYS A N 1
ATOM 2473 C CA . CYS A 1 307 ? 15.156 -64.812 -26.656 1 94.44 307 CYS A CA 1
ATOM 2474 C C . CYS A 1 307 ? 16.359 -65.438 -27.344 1 94.44 307 CYS A C 1
ATOM 2476 O O . CYS A 1 307 ? 16.422 -66.625 -27.484 1 94.44 307 CYS A O 1
ATOM 2478 N N . TYR A 1 308 ? 17.203 -64.562 -27.906 1 94.44 308 TYR A N 1
ATOM 2479 C CA . TYR A 1 308 ? 18.422 -65.062 -28.5 1 94.44 308 TYR A CA 1
ATOM 2480 C C . TYR A 1 308 ? 19.531 -64 -28.438 1 94.44 308 TYR A C 1
ATOM 2482 O O . TYR A 1 308 ? 19.281 -62.875 -28.109 1 94.44 308 TYR A O 1
ATOM 2490 N N . TYR A 1 309 ? 20.75 -64.5 -28.625 1 94.81 309 TYR A N 1
ATOM 2491 C CA . TYR A 1 309 ? 21.891 -63.594 -28.75 1 94.81 309 TYR A CA 1
ATOM 2492 C C . TYR A 1 309 ? 22.219 -63.281 -30.203 1 94.81 309 TYR A C 1
ATOM 2494 O O . TYR A 1 309 ? 22.422 -64.188 -31 1 94.81 309 TYR A O 1
ATOM 2502 N N . LYS A 1 310 ? 22.094 -62.062 -30.531 1 94.69 310 LYS A N 1
ATOM 2503 C CA . LYS A 1 310 ? 22.453 -61.656 -31.875 1 94.69 310 LYS A CA 1
ATOM 2504 C C . LYS A 1 310 ? 23.969 -61.625 -32.062 1 94.69 310 LYS A C 1
ATOM 2506 O O . LYS A 1 310 ? 24.656 -60.875 -31.344 1 94.69 310 LYS A O 1
ATOM 2511 N N . MET A 1 311 ? 24.5 -62.375 -32.969 1 93.44 311 MET A N 1
ATOM 2512 C CA . MET A 1 311 ? 25.938 -62.5 -33.219 1 93.44 311 MET A CA 1
ATOM 2513 C C . MET A 1 311 ? 26.234 -62.5 -34.688 1 93.44 311 MET A C 1
ATOM 2515 O O . MET A 1 311 ? 27.234 -63.094 -35.125 1 93.44 311 MET A O 1
ATOM 2519 N N . ASP A 1 312 ? 25.438 -61.938 -35.469 1 91.19 312 ASP A N 1
ATOM 2520 C CA . ASP A 1 312 ? 25.516 -62.094 -36.938 1 91.19 312 ASP A CA 1
ATOM 2521 C C . ASP A 1 312 ? 26.484 -61.094 -37.531 1 91.19 312 ASP A C 1
ATOM 2523 O O . ASP A 1 312 ? 26.609 -61 -38.75 1 91.19 312 ASP A O 1
ATOM 2527 N N . ARG A 1 313 ? 27.094 -60.25 -36.781 1 89.25 313 ARG A N 1
ATOM 2528 C CA . ARG A 1 313 ? 28.156 -59.344 -37.188 1 89.25 313 ARG A CA 1
ATOM 2529 C C . ARG A 1 313 ? 29.469 -59.688 -36.5 1 89.25 313 ARG A C 1
ATOM 2531 O O . ARG A 1 313 ? 29.469 -60.188 -35.344 1 89.25 313 ARG A O 1
ATOM 2538 N N . PRO A 1 314 ? 30.594 -59.5 -37.188 1 88.12 314 PRO A N 1
ATOM 2539 C CA . PRO A 1 314 ? 31.875 -59.938 -36.594 1 88.12 314 PRO A CA 1
ATOM 2540 C C . PRO A 1 314 ? 32.094 -59.375 -35.188 1 88.12 314 PRO A C 1
ATOM 2542 O O . PRO A 1 314 ? 32.5 -60.125 -34.312 1 88.12 314 PRO A O 1
ATOM 2545 N N . TYR A 1 315 ? 31.859 -58.281 -35.031 1 90.75 315 TYR A N 1
ATOM 2546 C CA . TYR A 1 315 ? 32.094 -57.656 -33.719 1 90.75 315 TYR A CA 1
ATOM 2547 C C . TYR A 1 315 ? 31.156 -58.25 -32.688 1 90.75 315 TYR A C 1
ATOM 2549 O O . TYR A 1 315 ? 31.531 -58.344 -31.5 1 90.75 315 TYR A O 1
ATOM 2557 N N . LEU A 1 316 ? 29.984 -58.719 -32.938 1 92.5 316 LEU A N 1
ATOM 2558 C CA . LEU A 1 316 ? 28.953 -59.219 -32 1 92.5 316 LEU A CA 1
ATOM 2559 C C . LEU A 1 316 ? 29.297 -60.625 -31.531 1 92.5 316 LEU A C 1
ATOM 2561 O O . LEU A 1 316 ? 28.688 -61.094 -30.562 1 92.5 316 LEU A O 1
ATOM 2565 N N . ARG A 1 317 ? 30.281 -61.125 -32.094 1 91.31 317 ARG A N 1
ATOM 2566 C CA . ARG A 1 317 ? 30.75 -62.406 -31.594 1 91.31 317 ARG A CA 1
ATOM 2567 C C . ARG A 1 317 ? 31.438 -62.25 -30.25 1 91.31 317 ARG A C 1
ATOM 2569 O O . ARG A 1 317 ? 31.391 -63.156 -29.406 1 91.31 317 ARG A O 1
ATOM 2576 N N . LEU A 1 318 ? 32 -61.156 -30.141 1 89.94 318 LEU A N 1
ATOM 2577 C CA . LEU A 1 318 ? 32.656 -60.812 -28.891 1 89.94 318 LEU A CA 1
ATOM 2578 C C . LEU A 1 318 ? 31.703 -60.156 -27.891 1 89.94 318 LEU A C 1
ATOM 2580 O O . LEU A 1 318 ? 31.828 -60.344 -26.688 1 89.94 318 LEU A O 1
ATOM 2584 N N . ALA A 1 319 ? 30.844 -59.438 -28.391 1 91.94 319 ALA A N 1
ATOM 2585 C CA . ALA A 1 319 ? 29.891 -58.719 -27.562 1 91.94 319 ALA A CA 1
ATOM 2586 C C . ALA A 1 319 ? 28.469 -58.906 -28.094 1 91.94 319 ALA A C 1
ATOM 2588 O O . ALA A 1 319 ? 27.875 -57.938 -28.625 1 91.94 319 ALA A O 1
ATOM 2589 N N . PRO A 1 320 ? 27.891 -60.031 -27.828 1 93.94 320 PRO A N 1
ATOM 2590 C CA . PRO A 1 320 ? 26.547 -60.312 -28.359 1 93.94 320 PRO A CA 1
ATOM 2591 C C . PRO A 1 320 ? 25.469 -59.406 -27.75 1 93.94 320 PRO A C 1
ATOM 2593 O O . PRO A 1 320 ? 25.594 -58.969 -26.594 1 93.94 320 PRO A O 1
ATOM 2596 N N . ILE A 1 321 ? 24.469 -59.094 -28.516 1 95.44 321 ILE A N 1
ATOM 2597 C CA . ILE A 1 321 ? 23.344 -58.312 -28.047 1 95.44 321 ILE A CA 1
ATOM 2598 C C . ILE A 1 321 ? 22.172 -59.25 -27.703 1 95.44 321 ILE A C 1
ATOM 2600 O O . ILE A 1 321 ? 21.812 -60.125 -28.469 1 95.44 321 ILE A O 1
ATOM 2604 N N . LYS A 1 322 ? 21.688 -59.094 -26.5 1 96.06 322 LYS A N 1
ATOM 2605 C CA . LYS A 1 322 ? 20.531 -59.875 -26.062 1 96.06 322 LYS A CA 1
ATOM 2606 C C . LYS A 1 322 ? 19.25 -59.344 -26.719 1 96.06 322 LYS A C 1
ATOM 2608 O O . LYS A 1 322 ? 18.875 -58.188 -26.547 1 96.06 322 LYS A O 1
ATOM 2613 N N . VAL A 1 323 ? 18.594 -60.25 -27.469 1 96.81 323 VAL A N 1
ATOM 2614 C CA . VAL A 1 323 ? 17.375 -59.875 -28.188 1 96.81 323 VAL A CA 1
ATOM 2615 C C . VAL A 1 323 ? 16.188 -60.656 -27.625 1 96.81 323 VAL A C 1
ATOM 2617 O O . VAL A 1 323 ? 16.25 -61.875 -27.469 1 96.81 323 VAL A O 1
ATOM 2620 N N . GLU A 1 324 ? 15.242 -59.969 -27.219 1 96.56 324 GLU A N 1
ATOM 2621 C CA . GLU A 1 324 ? 13.969 -60.562 -26.828 1 96.56 324 GLU A CA 1
ATOM 2622 C C . GLU A 1 324 ? 12.867 -60.25 -27.828 1 96.56 324 GLU A C 1
ATOM 2624 O O . GLU A 1 324 ? 12.586 -59.062 -28.109 1 96.56 324 GLU A O 1
ATOM 2629 N N . ILE A 1 325 ? 12.273 -61.281 -28.422 1 95.56 325 ILE A N 1
ATOM 2630 C CA . ILE A 1 325 ? 11.188 -61.062 -29.375 1 95.56 325 ILE A CA 1
ATOM 2631 C C . ILE A 1 325 ? 9.891 -60.75 -28.625 1 95.56 325 ILE A C 1
ATOM 2633 O O . ILE A 1 325 ? 9.414 -61.562 -27.828 1 95.56 325 ILE A O 1
ATOM 2637 N N . MET A 1 326 ? 9.375 -59.594 -28.828 1 94 326 MET A N 1
ATOM 2638 C CA . MET A 1 326 ? 8.141 -59.156 -28.156 1 94 326 MET A CA 1
ATOM 2639 C C . MET A 1 326 ? 6.918 -59.562 -28.984 1 94 326 MET A C 1
ATOM 2641 O O . MET A 1 326 ? 5.836 -59.75 -28.438 1 94 326 MET A O 1
ATOM 2645 N N . ARG A 1 327 ? 7.168 -59.594 -30.234 1 91.75 327 ARG A N 1
ATOM 2646 C CA . ARG A 1 327 ? 6.133 -59.969 -31.188 1 91.75 327 ARG A CA 1
ATOM 2647 C C . ARG A 1 327 ? 6.746 -60.5 -32.469 1 91.75 327 ARG A C 1
ATOM 2649 O O . ARG A 1 327 ? 7.777 -60.031 -32.938 1 91.75 327 ARG A O 1
ATOM 2656 N N . LEU A 1 328 ? 6.125 -61.469 -33.156 1 90.31 328 LEU A N 1
ATOM 2657 C CA . LEU A 1 328 ? 6.707 -62.094 -34.344 1 90.31 328 LEU A CA 1
ATOM 2658 C C . LEU A 1 328 ? 6.117 -61.5 -35.625 1 90.31 328 LEU A C 1
ATOM 2660 O O . LEU A 1 328 ? 6.836 -61.312 -36.594 1 90.31 328 LEU A O 1
ATOM 2664 N N . ASN A 1 329 ? 4.828 -61.281 -35.75 1 86.88 329 ASN A N 1
ATOM 2665 C CA . ASN A 1 329 ? 4.18 -60.812 -36.969 1 86.88 329 ASN A CA 1
ATOM 2666 C C . ASN A 1 329 ? 3.199 -59.688 -36.688 1 86.88 329 ASN A C 1
ATOM 2668 O O . ASN A 1 329 ? 2.031 -59.906 -36.375 1 86.88 329 ASN A O 1
ATOM 2672 N N . PRO A 1 330 ? 3.684 -58.469 -36.938 1 91.38 330 PRO A N 1
ATOM 2673 C CA . PRO A 1 330 ? 5.004 -58 -37.375 1 91.38 330 PRO A CA 1
ATOM 2674 C C . PRO A 1 330 ? 6.043 -58.094 -36.25 1 91.38 330 PRO A C 1
ATOM 2676 O O . PRO A 1 330 ? 5.688 -58.031 -35.062 1 91.38 330 PRO A O 1
ATOM 2679 N N . LEU A 1 331 ? 7.277 -58.156 -36.688 1 93.94 331 LEU A N 1
ATOM 2680 C CA . LEU A 1 331 ? 8.359 -58.375 -35.719 1 93.94 331 LEU A CA 1
ATOM 2681 C C . LEU A 1 331 ? 8.609 -57.125 -34.875 1 93.94 331 LEU A C 1
ATOM 2683 O O . LEU A 1 331 ? 8.68 -56 -35.438 1 93.94 331 LEU A O 1
ATOM 2687 N N . ALA A 1 332 ? 8.602 -57.25 -33.625 1 95.69 332 ALA A N 1
ATOM 2688 C CA . ALA A 1 332 ? 9.086 -56.281 -32.656 1 95.69 332 ALA A CA 1
ATOM 2689 C C . ALA A 1 332 ? 9.984 -56.938 -31.594 1 95.69 332 ALA A C 1
ATOM 2691 O O . ALA A 1 332 ? 9.664 -58 -31.078 1 95.69 332 ALA A O 1
ATOM 2692 N N . VAL A 1 333 ? 11.094 -56.312 -31.375 1 97.12 333 VAL A N 1
ATOM 2693 C CA . VAL A 1 333 ? 12.023 -56.938 -30.453 1 97.12 333 VAL A CA 1
ATOM 2694 C C . VAL A 1 333 ? 12.516 -55.906 -29.422 1 97.12 333 VAL A C 1
ATOM 2696 O O . VAL A 1 333 ? 12.414 -54.719 -29.656 1 97.12 333 VAL A O 1
ATOM 2699 N N . LEU A 1 334 ? 12.945 -56.406 -28.328 1 97.56 334 LEU A N 1
ATOM 2700 C CA . LEU A 1 334 ? 13.609 -55.594 -27.297 1 97.56 334 LEU A CA 1
ATOM 2701 C C . LEU A 1 334 ? 15.078 -55.969 -27.172 1 97.56 334 LEU A C 1
ATOM 2703 O O . LEU A 1 334 ? 15.398 -57.125 -26.891 1 97.56 334 LEU A O 1
ATOM 2707 N N . PHE A 1 335 ? 15.961 -55.031 -27.531 1 97.88 335 PHE A N 1
ATOM 2708 C CA . PHE A 1 335 ? 17.375 -55.219 -27.25 1 97.88 335 PHE A CA 1
ATOM 2709 C C . PHE A 1 335 ? 17.688 -54.875 -25.812 1 97.88 335 PHE A C 1
ATOM 2711 O O . PHE A 1 335 ? 17.547 -53.719 -25.391 1 97.88 335 PHE A O 1
ATOM 2718 N N . HIS A 1 336 ? 18.156 -55.812 -25.062 1 96.69 336 HIS A N 1
ATOM 2719 C CA . HIS A 1 336 ? 18.406 -55.562 -23.656 1 96.69 336 HIS A CA 1
ATOM 2720 C C . HIS A 1 336 ? 19.828 -55.031 -23.438 1 96.69 336 HIS A C 1
ATOM 2722 O O . HIS A 1 336 ? 20.766 -55.5 -24.109 1 96.69 336 HIS A O 1
ATOM 2728 N N . GLN A 1 337 ? 20.016 -54.094 -22.531 1 95.62 337 GLN A N 1
ATOM 2729 C CA . GLN A 1 337 ? 21.297 -53.531 -22.094 1 95.62 337 GLN A CA 1
ATOM 2730 C C . GLN A 1 337 ? 22.109 -53 -23.266 1 95.62 337 GLN A C 1
ATOM 2732 O O . GLN A 1 337 ? 23.281 -53.312 -23.391 1 95.62 337 GLN A O 1
ATOM 2737 N N . ILE A 1 338 ? 21.391 -52.281 -24.078 1 95.81 338 ILE A N 1
ATOM 2738 C CA . ILE A 1 338 ? 22.031 -51.781 -25.281 1 95.81 338 ILE A CA 1
ATOM 2739 C C . ILE A 1 338 ? 22.781 -50.5 -24.969 1 95.81 338 ILE A C 1
ATOM 2741 O O . ILE A 1 338 ? 23.641 -50.062 -25.734 1 95.81 338 ILE A O 1
ATOM 2745 N N . MET A 1 339 ? 22.453 -49.875 -23.859 1 94.5 339 MET A N 1
ATOM 2746 C CA . MET A 1 339 ? 23.078 -48.625 -23.406 1 94.5 339 MET A CA 1
ATOM 2747 C C . MET A 1 339 ? 23.438 -48.719 -21.922 1 94.5 339 MET A C 1
ATOM 2749 O O . MET A 1 339 ? 22.703 -49.344 -21.141 1 94.5 339 MET A O 1
ATOM 2753 N N . SER A 1 340 ? 24.578 -48.125 -21.516 1 94.5 340 SER A N 1
ATOM 2754 C CA . SER A 1 340 ? 24.938 -48.094 -20.109 1 94.5 340 SER A CA 1
ATOM 2755 C C . SER A 1 340 ? 24.312 -46.906 -19.406 1 94.5 340 SER A C 1
ATOM 2757 O O . SER A 1 340 ? 23.875 -45.938 -20.062 1 94.5 340 SER A O 1
ATOM 2759 N N . ASP A 1 341 ? 24.297 -47 -18.062 1 94.19 341 ASP A N 1
ATOM 2760 C CA . ASP A 1 341 ? 23.797 -45.875 -17.266 1 94.19 341 ASP A CA 1
ATOM 2761 C C . ASP A 1 341 ? 24.609 -44.625 -17.531 1 94.19 341 ASP A C 1
ATOM 2763 O O . ASP A 1 341 ? 24.062 -43.5 -17.562 1 94.19 341 ASP A O 1
ATOM 2767 N N . GLU A 1 342 ? 25.875 -44.812 -17.703 1 93.44 342 GLU A N 1
ATOM 2768 C CA . GLU A 1 342 ? 26.766 -43.656 -17.938 1 93.44 342 GLU A CA 1
ATOM 2769 C C . GLU A 1 342 ? 26.484 -43 -19.281 1 93.44 342 GLU A C 1
ATOM 2771 O O . GLU A 1 342 ? 26.438 -41.781 -19.391 1 93.44 342 GLU A O 1
ATOM 2776 N N . GLU A 1 343 ? 26.281 -43.844 -20.297 1 93.25 343 GLU A N 1
ATOM 2777 C CA . GLU A 1 343 ? 25.953 -43.312 -21.625 1 93.25 343 GLU A CA 1
ATOM 2778 C C . GLU A 1 343 ? 24.625 -42.562 -21.594 1 93.25 343 GLU A C 1
ATOM 2780 O O . GLU A 1 343 ? 24.516 -41.469 -22.172 1 93.25 343 GLU A O 1
ATOM 2785 N N . ALA A 1 344 ? 23.688 -43.125 -20.859 1 93.31 344 ALA A N 1
ATOM 2786 C CA . ALA A 1 344 ? 22.391 -42.469 -20.75 1 93.31 344 ALA A CA 1
ATOM 2787 C C . ALA A 1 344 ? 22.5 -41.125 -20.047 1 93.31 344 ALA A C 1
ATOM 2789 O O . ALA A 1 344 ? 21.906 -40.125 -20.5 1 93.31 344 ALA A O 1
ATOM 2790 N N . ARG A 1 345 ? 23.266 -41.094 -19.016 1 90.81 345 ARG A N 1
ATOM 2791 C CA . ARG A 1 345 ? 23.453 -39.844 -18.266 1 90.81 345 ARG A CA 1
ATOM 2792 C C . ARG A 1 345 ? 24.078 -38.75 -19.141 1 90.81 345 ARG A C 1
ATOM 2794 O O . ARG A 1 345 ? 23.688 -37.594 -19.078 1 90.81 345 ARG A O 1
ATOM 2801 N N . ILE A 1 346 ? 25.031 -39.156 -19.891 1 90.69 346 ILE A N 1
ATOM 2802 C CA . ILE A 1 346 ? 25.734 -38.188 -20.75 1 90.69 346 ILE A CA 1
ATOM 2803 C C . ILE A 1 346 ? 24.766 -37.656 -21.797 1 90.69 346 ILE A C 1
ATOM 2805 O O . ILE A 1 346 ? 24.734 -36.438 -22.047 1 90.69 346 ILE A O 1
ATOM 2809 N N . ILE A 1 347 ? 23.953 -38.469 -22.375 1 89.75 347 ILE A N 1
ATOM 2810 C CA . ILE A 1 347 ? 22.984 -38.062 -23.391 1 89.75 347 ILE A CA 1
ATOM 2811 C C . ILE A 1 347 ? 21.953 -37.125 -22.766 1 89.75 347 ILE A C 1
ATOM 2813 O O . ILE A 1 347 ? 21.594 -36.094 -23.359 1 89.75 347 ILE A O 1
ATOM 2817 N N . GLU A 1 348 ? 21.516 -37.469 -21.609 1 86.19 348 GLU A N 1
ATOM 2818 C CA . GLU A 1 348 ? 20.578 -36.625 -20.891 1 86.19 348 GLU A CA 1
ATOM 2819 C C . GLU A 1 348 ? 21.172 -35.219 -20.656 1 86.19 348 GLU A C 1
ATOM 2821 O O . GLU A 1 348 ? 20.516 -34.219 -20.875 1 86.19 348 GLU A O 1
ATOM 2826 N N . MET A 1 349 ? 22.375 -35.219 -20.188 1 84.75 349 MET A N 1
ATOM 2827 C CA . MET A 1 349 ? 23.047 -33.969 -19.875 1 84.75 349 MET A CA 1
ATOM 2828 C C . MET A 1 349 ? 23.188 -33.094 -21.125 1 84.75 349 MET A C 1
ATOM 2830 O O . MET A 1 349 ? 23.047 -31.875 -21.062 1 84.75 349 MET A O 1
ATOM 2834 N N . LEU A 1 350 ? 23.438 -33.719 -22.266 1 84.75 350 LEU A N 1
ATOM 2835 C CA . LEU A 1 350 ? 23.594 -33 -23.516 1 84.75 350 LEU A CA 1
ATOM 2836 C C . LEU A 1 350 ? 22.25 -32.469 -24 1 84.75 350 LEU A C 1
ATOM 2838 O O . LEU A 1 350 ? 22.203 -31.422 -24.656 1 84.75 350 LEU A O 1
ATOM 2842 N N . ALA A 1 351 ? 21.188 -33.094 -23.609 1 82.44 351 ALA A N 1
ATOM 2843 C CA . ALA A 1 351 ? 19.859 -32.75 -24.125 1 82.44 351 ALA A CA 1
ATOM 2844 C C . ALA A 1 351 ? 19.203 -31.672 -23.266 1 82.44 351 ALA A C 1
ATOM 2846 O O . ALA A 1 351 ? 18.375 -30.906 -23.766 1 82.44 351 ALA A O 1
ATOM 2847 N N . ILE A 1 352 ? 19.5 -31.594 -22.016 1 77.31 352 ILE A N 1
ATOM 2848 C CA . ILE A 1 352 ? 18.812 -30.75 -21.031 1 77.31 352 ILE A CA 1
ATOM 2849 C C . ILE A 1 352 ? 18.828 -29.297 -21.484 1 77.31 352 ILE A C 1
ATOM 2851 O O . ILE A 1 352 ? 17.781 -28.641 -21.531 1 77.31 352 ILE A O 1
ATOM 2855 N N . PRO A 1 353 ? 19.953 -28.719 -21.891 1 71.12 353 PRO A N 1
ATOM 2856 C CA . PRO A 1 353 ? 19.953 -27.328 -22.312 1 71.12 353 PRO A CA 1
ATOM 2857 C C . PRO A 1 353 ? 19.109 -27.078 -23.547 1 71.12 353 PRO A C 1
ATOM 2859 O O . PRO A 1 353 ? 18.562 -25.984 -23.734 1 71.12 353 PRO A O 1
ATOM 2862 N N . LYS A 1 354 ? 18.984 -28.109 -24.391 1 74.62 354 LYS A N 1
ATOM 2863 C CA . LYS A 1 354 ? 18.234 -28 -25.641 1 74.62 354 LYS A CA 1
ATOM 2864 C C . LYS A 1 354 ? 16.734 -28.109 -25.391 1 74.62 354 LYS A C 1
ATOM 2866 O O . LYS A 1 354 ? 15.922 -27.578 -26.156 1 74.62 354 LYS A O 1
ATOM 2871 N N . LEU A 1 355 ? 16.359 -28.859 -24.422 1 70.69 355 LEU A N 1
ATOM 2872 C CA . LEU A 1 355 ? 14.953 -29.016 -24.047 1 70.69 355 LEU A CA 1
ATOM 2873 C C . LEU A 1 355 ? 14.375 -27.703 -23.531 1 70.69 355 LEU A C 1
ATOM 2875 O O . LEU A 1 355 ? 13.211 -27.391 -23.766 1 70.69 355 LEU A O 1
ATOM 2879 N N . ASN A 1 356 ? 15.195 -27 -22.75 1 61.72 356 ASN A N 1
ATOM 2880 C CA . ASN A 1 356 ? 14.766 -25.75 -22.125 1 61.72 356 ASN A CA 1
ATOM 2881 C C . ASN A 1 356 ? 14.359 -24.719 -23.172 1 61.72 356 ASN A C 1
ATOM 2883 O O . ASN A 1 356 ? 13.484 -23.891 -22.922 1 61.72 356 ASN A O 1
ATOM 2887 N N . ARG A 1 357 ? 14.891 -24.859 -24.312 1 50.66 357 ARG A N 1
ATOM 2888 C CA . ARG A 1 357 ? 14.625 -23.875 -25.359 1 50.66 357 ARG A CA 1
ATOM 2889 C C . ARG A 1 357 ? 13.453 -24.328 -26.234 1 50.66 357 ARG A C 1
ATOM 2891 O O . ARG A 1 357 ? 12.867 -23.531 -26.969 1 50.66 357 ARG A O 1
ATOM 2898 N N . ALA A 1 358 ? 13.117 -25.5 -26.141 1 53.84 358 ALA A N 1
ATOM 2899 C CA . ALA A 1 358 ? 12.172 -26.078 -27.094 1 53.84 358 ALA A CA 1
ATOM 2900 C C . ALA A 1 358 ? 10.734 -25.797 -26.688 1 53.84 358 ALA A C 1
ATOM 2902 O O . ALA A 1 358 ? 10.422 -25.703 -25.5 1 53.84 358 ALA A O 1
ATOM 2903 N N . THR A 1 359 ? 10.062 -25.031 -27.5 1 47.84 359 THR A N 1
ATOM 2904 C CA . THR A 1 359 ? 8.617 -24.906 -27.391 1 47.84 359 THR A CA 1
ATOM 2905 C C . THR A 1 359 ? 7.914 -26.172 -27.844 1 47.84 359 THR A C 1
ATOM 2907 O O . THR A 1 359 ? 8.406 -26.875 -28.719 1 47.84 359 THR A O 1
ATOM 2910 N N . VAL A 1 360 ? 7.023 -26.656 -27.062 1 47.88 360 VAL A N 1
ATOM 2911 C CA . VAL A 1 360 ? 6.25 -27.828 -27.5 1 47.88 360 VAL A CA 1
ATOM 2912 C C . VAL A 1 360 ? 5.66 -27.562 -28.891 1 47.88 360 VAL A C 1
ATOM 2914 O O . VAL A 1 360 ? 5 -26.547 -29.109 1 47.88 360 VAL A O 1
ATOM 2917 N N . GLN A 1 361 ? 6.266 -27.906 -30.016 1 40.66 361 GLN A N 1
ATOM 2918 C CA . GLN A 1 361 ? 5.812 -27.703 -31.391 1 40.66 361 GLN A CA 1
ATOM 2919 C C . GLN A 1 361 ? 4.668 -28.656 -31.719 1 40.66 361 GLN A C 1
ATOM 2921 O O . GLN A 1 361 ? 4.711 -29.844 -31.359 1 40.66 361 GLN A O 1
ATOM 2926 N N . ASN A 1 362 ? 3.461 -28.125 -32.062 1 41.09 362 ASN A N 1
ATOM 2927 C CA . ASN A 1 362 ? 2.41 -28.938 -32.688 1 41.09 362 ASN A CA 1
ATOM 2928 C C . ASN A 1 362 ? 2.887 -29.594 -33.969 1 41.09 362 ASN A C 1
ATOM 2930 O O . ASN A 1 362 ? 3.227 -28.891 -34.938 1 41.09 362 ASN A O 1
ATOM 2934 N N . ALA A 1 363 ? 3.133 -30.797 -34 1 39.78 363 ALA A N 1
ATOM 2935 C CA . ALA A 1 363 ? 3.688 -31.5 -35.156 1 39.78 363 ALA A CA 1
ATOM 2936 C C . ALA A 1 363 ? 2.811 -31.297 -36.375 1 39.78 363 ALA A C 1
ATOM 2938 O O . ALA A 1 363 ? 3.309 -31.281 -37.531 1 39.78 363 ALA A O 1
ATOM 2939 N N . MET A 1 364 ? 1.505 -31.344 -36.219 1 36.88 364 MET A N 1
ATOM 2940 C CA . MET A 1 364 ? 0.631 -31.281 -37.375 1 36.88 364 MET A CA 1
ATOM 2941 C C . MET A 1 364 ? 0.632 -29.875 -37.969 1 36.88 364 MET A C 1
ATOM 2943 O O . MET A 1 364 ? 0.688 -29.719 -39.219 1 36.88 364 MET A O 1
ATOM 2947 N N . THR A 1 365 ? 0.414 -28.859 -37.125 1 41.16 365 THR A N 1
ATOM 2948 C CA . THR A 1 365 ? 0.203 -27.531 -37.719 1 41.16 365 THR A CA 1
ATOM 2949 C C . THR A 1 365 ? 1.499 -26.734 -37.719 1 41.16 365 THR A C 1
ATOM 2951 O O . THR A 1 365 ? 1.578 -25.672 -38.344 1 41.16 365 THR A O 1
ATOM 2954 N N . GLY A 1 366 ? 2.586 -27.25 -37.281 1 38.62 366 GLY A N 1
ATOM 2955 C CA . GLY A 1 366 ? 3.838 -26.516 -37.219 1 38.62 366 GLY A CA 1
ATOM 2956 C C . GLY A 1 366 ? 3.789 -25.359 -36.219 1 38.62 366 GLY A C 1
ATOM 2957 O O . GLY A 1 366 ? 4.797 -24.688 -36 1 38.62 366 GLY A O 1
ATOM 2958 N N . GLY A 1 367 ? 2.592 -24.812 -35.906 1 38.16 367 GLY A N 1
ATOM 2959 C CA . GLY A 1 367 ? 2.441 -23.656 -35.062 1 38.16 367 GLY A CA 1
ATOM 2960 C C . GLY A 1 367 ? 2.75 -23.953 -33.594 1 38.16 367 GLY A C 1
ATOM 2961 O O . GLY A 1 367 ? 2.764 -25.109 -33.188 1 38.16 367 GLY A O 1
ATOM 2962 N N . LEU A 1 368 ? 3.395 -23.078 -32.844 1 39.44 368 LEU A N 1
ATOM 2963 C CA . LEU A 1 368 ? 3.701 -23.109 -31.422 1 39.44 368 LEU A CA 1
ATOM 2964 C C . LEU A 1 368 ? 2.449 -23.406 -30.609 1 39.44 368 LEU A C 1
ATOM 2966 O O . LEU A 1 368 ? 1.763 -22.5 -30.156 1 39.44 368 LEU A O 1
ATOM 2970 N N . GLU A 1 369 ? 1.604 -24.344 -31.109 1 41.25 369 GLU A N 1
ATOM 2971 C CA . GLU A 1 369 ? 0.417 -24.641 -30.312 1 41.25 369 GLU A CA 1
ATOM 2972 C C . GLU A 1 369 ? 0.625 -25.906 -29.484 1 41.25 369 GLU A C 1
ATOM 2974 O O . GLU A 1 369 ? 1.313 -26.828 -29.906 1 41.25 369 GLU A O 1
ATOM 2979 N N . THR A 1 370 ? 0.604 -25.938 -28.219 1 47.06 370 THR A N 1
ATOM 2980 C CA . THR A 1 370 ? 0.698 -27.062 -27.281 1 47.06 370 THR A CA 1
ATOM 2981 C C . THR A 1 370 ? -0.305 -28.141 -27.641 1 47.06 370 THR A C 1
ATOM 2983 O O . THR A 1 370 ? -1.517 -27.922 -27.594 1 47.06 370 THR A O 1
ATOM 2986 N N . ALA A 1 371 ? -0.001 -28.984 -28.562 1 50.47 371 ALA A N 1
ATOM 2987 C CA . ALA A 1 371 ? -0.883 -30.078 -28.984 1 50.47 371 ALA A CA 1
ATOM 2988 C C . ALA A 1 371 ? -1.157 -31.031 -27.812 1 50.47 371 ALA A C 1
ATOM 2990 O O . ALA A 1 371 ? -0.237 -31.422 -27.094 1 50.47 371 ALA A O 1
ATOM 2991 N N . SER A 1 372 ? -2.475 -31.25 -27.422 1 58.19 372 SER A N 1
ATOM 2992 C CA . SER A 1 372 ? -2.941 -32.125 -26.344 1 58.19 372 SER A CA 1
ATOM 2993 C C . SER A 1 372 ? -2.592 -33.562 -26.625 1 58.19 372 SER A C 1
ATOM 2995 O O . SER A 1 372 ? -2.559 -34.406 -25.703 1 58.19 372 SER A O 1
ATOM 2997 N N . TYR A 1 373 ? -2.211 -33.906 -27.922 1 51.38 373 TYR A N 1
ATOM 2998 C CA . TYR A 1 373 ? -2.031 -35.312 -28.25 1 51.38 373 TYR A CA 1
ATOM 2999 C C . TYR A 1 373 ? -0.6 -35.75 -27.984 1 51.38 373 TYR A C 1
ATOM 3001 O O . TYR A 1 373 ? -0.304 -36.938 -27.984 1 51.38 373 TYR A O 1
ATOM 3009 N N . ARG A 1 374 ? 0.289 -34.812 -27.812 1 52.69 374 ARG A N 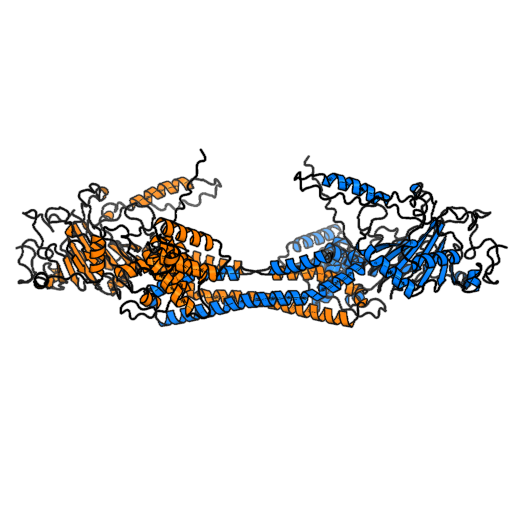1
ATOM 3010 C CA . ARG A 1 374 ? 1.655 -35.125 -27.422 1 52.69 374 ARG A CA 1
ATOM 3011 C C . ARG A 1 374 ? 2.189 -34.156 -26.391 1 52.69 374 ARG A C 1
ATOM 3013 O O . ARG A 1 374 ? 2.236 -32.938 -26.656 1 52.69 374 ARG A O 1
ATOM 3020 N N . ILE A 1 375 ? 2.443 -34.719 -25.266 1 67.81 375 ILE A N 1
ATOM 3021 C CA . ILE A 1 375 ? 2.979 -33.844 -24.219 1 67.81 375 ILE A CA 1
ATOM 3022 C C . ILE A 1 375 ? 4.359 -34.344 -23.797 1 67.81 375 ILE A C 1
ATOM 3024 O O . ILE A 1 375 ? 4.469 -35.344 -23.062 1 67.81 375 ILE A O 1
ATOM 3028 N N . SER A 1 376 ? 5.395 -33.844 -24.422 1 69.06 376 SER A N 1
ATOM 3029 C CA . SER A 1 376 ? 6.793 -34.094 -24.094 1 69.06 376 SER A CA 1
ATOM 3030 C C . SER A 1 376 ? 7.688 -32.938 -24.562 1 69.06 376 SER A C 1
ATOM 3032 O O . SER A 1 376 ? 7.254 -32.094 -25.328 1 69.06 376 SER A O 1
ATOM 3034 N N . LYS A 1 377 ? 8.805 -32.906 -23.953 1 72.62 377 LYS A N 1
ATOM 3035 C CA . LYS A 1 377 ? 9.828 -31.984 -24.469 1 72.62 377 LYS A CA 1
ATOM 3036 C C . LYS A 1 377 ? 10.883 -32.75 -25.281 1 72.62 377 LYS A C 1
ATOM 3038 O O . LYS A 1 377 ? 11.273 -33.875 -24.906 1 72.62 377 LYS A O 1
ATOM 3043 N N . SER A 1 378 ? 11.234 -32.156 -26.391 1 76.44 378 SER A N 1
ATOM 3044 C CA . SER A 1 378 ? 12.141 -32.906 -27.25 1 76.44 378 SER A CA 1
ATOM 3045 C C . SER A 1 378 ? 13.375 -32.062 -27.594 1 76.44 378 SER A C 1
ATOM 3047 O O . SER A 1 378 ? 13.336 -30.844 -27.562 1 76.44 378 SER A O 1
ATOM 3049 N N . ALA A 1 379 ? 14.484 -32.719 -27.688 1 77.19 379 ALA A N 1
ATOM 3050 C CA . ALA A 1 379 ? 15.758 -32.188 -28.141 1 77.19 379 ALA A CA 1
ATOM 3051 C C . ALA A 1 379 ? 16.406 -33.094 -29.188 1 77.19 379 ALA A C 1
ATOM 3053 O O . ALA A 1 379 ? 16.125 -34.281 -29.234 1 77.19 379 ALA A O 1
ATOM 3054 N N . TRP A 1 380 ? 17.188 -32.469 -30.062 1 81.44 380 TRP A N 1
ATOM 3055 C CA . TRP A 1 380 ? 17.859 -33.25 -31.094 1 81.44 380 TRP A CA 1
ATOM 3056 C C . TRP A 1 380 ? 19.375 -33.25 -30.859 1 81.44 380 TRP A C 1
ATOM 3058 O O . TRP A 1 380 ? 19.969 -32.25 -30.5 1 81.44 380 TRP A O 1
ATOM 3068 N N . LEU A 1 381 ? 19.891 -34.438 -30.906 1 83.12 381 LEU A N 1
ATOM 3069 C CA . LEU A 1 381 ? 21.328 -34.594 -30.766 1 83.12 381 LEU A CA 1
ATOM 3070 C C . LEU A 1 381 ? 21.922 -35.219 -32.031 1 83.12 381 LEU A C 1
ATOM 3072 O O . LEU A 1 381 ? 21.391 -36.188 -32.531 1 83.12 381 LEU A O 1
ATOM 3076 N N . LYS A 1 382 ? 23.047 -34.562 -32.5 1 81.38 382 LYS A N 1
ATOM 3077 C CA . LYS A 1 382 ? 23.75 -35.094 -33.656 1 81.38 382 LYS A CA 1
ATOM 3078 C C . LYS A 1 382 ? 24.906 -36 -33.219 1 81.38 382 LYS A C 1
ATOM 3080 O O . LYS A 1 382 ? 25.516 -35.781 -32.156 1 81.38 382 LYS A O 1
ATOM 3085 N N . PRO A 1 383 ? 25.172 -37.031 -34.125 1 77.81 383 PRO A N 1
ATOM 3086 C CA . PRO A 1 383 ? 26.203 -38 -33.75 1 77.81 383 PRO A CA 1
ATOM 3087 C C . PRO A 1 383 ? 27.562 -37.344 -33.5 1 77.81 383 PRO A C 1
ATOM 3089 O O . PRO A 1 383 ? 28.312 -37.781 -32.625 1 77.81 383 PRO A O 1
ATOM 3092 N N . HIS A 1 384 ? 27.859 -36.312 -34.125 1 79.19 384 HIS A N 1
ATOM 3093 C CA . HIS A 1 384 ? 29.203 -35.75 -34.031 1 79.19 384 HIS A CA 1
ATOM 3094 C C . HIS A 1 384 ? 29.312 -34.844 -32.812 1 79.19 384 HIS A C 1
ATOM 3096 O O . HIS A 1 384 ? 30.406 -34.375 -32.469 1 79.19 384 HIS A O 1
ATOM 3102 N N . GLU A 1 385 ? 28.219 -34.688 -32.156 1 83.25 385 GLU A N 1
ATOM 3103 C CA . GLU A 1 385 ? 28.219 -33.75 -31.031 1 83.25 385 GLU A CA 1
ATOM 3104 C C . GLU A 1 385 ? 28.953 -34.344 -29.844 1 83.25 385 GLU A C 1
ATOM 3106 O O . GLU A 1 385 ? 29.453 -33.625 -28.984 1 83.25 385 GLU A O 1
ATOM 3111 N N . HIS A 1 386 ? 29.031 -35.594 -29.75 1 89.56 386 HIS A N 1
ATOM 3112 C CA . HIS A 1 386 ? 29.75 -36.25 -28.656 1 89.56 386 HIS A CA 1
ATOM 3113 C C . HIS A 1 386 ? 30.141 -37.688 -29.047 1 89.56 386 HIS A C 1
ATOM 3115 O O . HIS A 1 386 ? 29.406 -38.375 -29.781 1 89.56 386 HIS A O 1
ATOM 3121 N N . GLU A 1 387 ? 31.203 -38.219 -28.531 1 90.88 387 GLU A N 1
ATOM 3122 C CA . GLU A 1 387 ? 31.719 -39.531 -28.859 1 90.88 387 GLU A CA 1
ATOM 3123 C C . GLU A 1 387 ? 30.734 -40.625 -28.422 1 90.88 387 GLU A C 1
ATOM 3125 O O . GLU A 1 387 ? 30.625 -41.656 -29.094 1 90.88 387 GLU A O 1
ATOM 3130 N N . VAL A 1 388 ? 30.109 -40.344 -27.359 1 90.75 388 VAL A N 1
ATOM 3131 C CA . VAL A 1 388 ? 29.156 -41.344 -26.844 1 90.75 388 VAL A CA 1
ATOM 3132 C C . VAL A 1 388 ? 28 -41.5 -27.828 1 90.75 388 VAL A C 1
ATOM 3134 O O . VAL A 1 388 ? 27.531 -42.625 -28.047 1 90.75 388 VAL A O 1
ATOM 3137 N N . VAL A 1 389 ? 27.578 -40.469 -28.422 1 89.31 389 VAL A N 1
ATOM 3138 C CA . VAL A 1 389 ? 26.484 -40.5 -29.391 1 89.31 389 VAL A CA 1
ATOM 3139 C C . VAL A 1 389 ? 26.922 -41.281 -30.625 1 89.31 389 VAL A C 1
ATOM 3141 O O . VAL A 1 389 ? 26.156 -42.094 -31.156 1 89.31 389 VAL A O 1
ATOM 3144 N N . GLU A 1 390 ? 28.094 -41.062 -31.062 1 88.38 390 GLU A N 1
ATOM 3145 C CA . GLU A 1 390 ? 28.641 -41.75 -32.219 1 88.38 390 GLU A CA 1
ATOM 3146 C C . GLU A 1 390 ? 28.781 -43.25 -31.969 1 88.38 390 GLU A C 1
ATOM 3148 O O . GLU A 1 390 ? 28.422 -44.062 -32.812 1 88.38 390 GLU A O 1
ATOM 3153 N N . ARG A 1 391 ? 29.312 -43.562 -30.891 1 90.5 391 ARG A N 1
ATOM 3154 C CA . ARG A 1 391 ? 29.5 -44.969 -30.516 1 90.5 391 ARG A CA 1
ATOM 3155 C C . ARG A 1 391 ? 28.156 -45.688 -30.438 1 90.5 391 ARG A C 1
ATOM 3157 O O . ARG A 1 391 ? 28.031 -46.812 -30.875 1 90.5 391 ARG A O 1
ATOM 3164 N N . PHE A 1 392 ? 27.266 -45 -29.891 1 91.44 392 PHE A N 1
ATOM 3165 C CA . PHE A 1 392 ? 25.938 -45.594 -29.734 1 91.44 392 PHE A CA 1
ATOM 3166 C C . PHE A 1 392 ? 25.281 -45.812 -31.094 1 91.44 392 PHE A C 1
ATOM 3168 O O . PHE A 1 392 ? 24.594 -46.812 -31.312 1 91.44 392 PHE A O 1
ATOM 3175 N N . ASN A 1 393 ? 25.484 -44.938 -32 1 89.56 393 ASN A N 1
ATOM 3176 C CA . ASN A 1 393 ? 24.984 -45.062 -33.344 1 89.56 393 ASN A CA 1
ATOM 3177 C C . ASN A 1 393 ? 25.516 -46.344 -34.031 1 89.56 393 ASN A C 1
ATOM 3179 O O . ASN A 1 393 ? 24.781 -47.062 -34.688 1 89.56 393 ASN A O 1
ATOM 3183 N N . LYS A 1 394 ? 26.75 -46.562 -33.844 1 89.69 394 LYS A N 1
ATOM 3184 C CA . LYS A 1 394 ? 27.375 -47.75 -34.375 1 89.69 394 LYS A CA 1
ATOM 3185 C C . LYS A 1 394 ? 26.766 -49 -33.781 1 89.69 394 LYS A C 1
ATOM 3187 O O . LYS A 1 394 ? 26.594 -50.031 -34.469 1 89.69 394 LYS A O 1
ATOM 3192 N N . ARG A 1 395 ? 26.484 -48.906 -32.562 1 93.38 395 ARG A N 1
ATOM 3193 C CA . ARG A 1 395 ? 25.875 -50.062 -31.875 1 93.38 395 ARG A CA 1
ATOM 3194 C C . ARG A 1 395 ? 24.469 -50.344 -32.406 1 93.38 395 ARG A C 1
ATOM 3196 O O . ARG A 1 395 ? 24.078 -51.5 -32.562 1 93.38 395 ARG A O 1
ATOM 3203 N N . LEU A 1 396 ? 23.75 -49.281 -32.719 1 93.25 396 LEU A N 1
ATOM 3204 C CA . LEU A 1 396 ? 22.406 -49.469 -33.281 1 93.25 396 LEU A CA 1
ATOM 3205 C C . LEU A 1 396 ? 22.469 -50.062 -34.656 1 93.25 396 LEU A C 1
ATOM 3207 O O . LEU A 1 396 ? 21.609 -50.844 -35.062 1 93.25 396 LEU A O 1
ATOM 3211 N N . ASP A 1 397 ? 23.438 -49.656 -35.375 1 91.88 397 ASP A N 1
ATOM 3212 C CA . ASP A 1 397 ? 23.672 -50.25 -36.688 1 91.88 397 ASP A CA 1
ATOM 3213 C C . ASP A 1 397 ? 23.875 -51.75 -36.562 1 91.88 397 ASP A C 1
ATOM 3215 O O . ASP A 1 397 ? 23.266 -52.531 -37.312 1 91.88 397 ASP A O 1
ATOM 3219 N N . MET A 1 398 ? 24.672 -52.125 -35.656 1 93.31 398 MET A N 1
ATOM 3220 C CA . MET A 1 398 ? 24.969 -53.562 -35.469 1 93.31 398 MET A CA 1
ATOM 3221 C C . MET A 1 398 ? 23.734 -54.281 -34.938 1 93.31 398 MET A C 1
ATOM 3223 O O . MET A 1 398 ? 23.5 -55.438 -35.312 1 93.31 398 MET A O 1
ATOM 3227 N N . ALA A 1 399 ? 22.984 -53.656 -34.094 1 95 399 ALA A N 1
ATOM 3228 C CA . ALA A 1 399 ? 21.812 -54.281 -33.5 1 95 399 ALA A CA 1
ATOM 3229 C C . ALA A 1 399 ? 20.703 -54.5 -34.531 1 95 399 ALA A C 1
ATOM 3231 O O . ALA A 1 399 ? 20.031 -55.531 -34.5 1 95 399 ALA A O 1
ATOM 3232 N N . THR A 1 400 ? 20.547 -53.625 -35.5 1 94.44 400 THR A N 1
ATOM 3233 C CA . THR A 1 400 ? 19.391 -53.656 -36.406 1 94.44 400 THR A CA 1
ATOM 3234 C C . THR A 1 400 ? 19.812 -54.219 -37.75 1 94.44 400 THR A C 1
ATOM 3236 O O . THR A 1 400 ? 18.953 -54.594 -38.562 1 94.44 400 THR A O 1
ATOM 3239 N N . ASN A 1 401 ? 21.078 -54.156 -38.062 1 93.06 401 ASN A N 1
ATOM 3240 C CA . ASN A 1 401 ? 21.609 -54.469 -39.375 1 93.06 401 ASN A CA 1
ATOM 3241 C C . ASN A 1 401 ? 21.109 -53.5 -40.438 1 93.06 401 ASN A C 1
ATOM 3243 O O . ASN A 1 401 ? 21 -53.875 -41.594 1 93.06 401 ASN A O 1
ATOM 3247 N N . LEU A 1 402 ? 20.688 -52.344 -40.062 1 92 402 LEU A N 1
ATOM 3248 C CA . LEU A 1 402 ? 20.234 -51.312 -41 1 92 402 LEU A CA 1
ATOM 3249 C C . LEU A 1 402 ? 21.188 -50.125 -41 1 92 402 LEU A C 1
ATOM 3251 O O . LEU A 1 402 ? 21.797 -49.812 -39.969 1 92 402 LEU A O 1
ATOM 3255 N N . GLU A 1 403 ? 21.219 -49.5 -42.125 1 86.94 403 GLU A N 1
ATOM 3256 C CA . GLU A 1 403 ? 22.078 -48.344 -42.25 1 86.94 403 GLU A CA 1
ATOM 3257 C C . GLU A 1 403 ? 21.516 -47.156 -41.5 1 86.94 403 GLU A C 1
ATOM 3259 O O . GLU A 1 403 ? 20.328 -46.844 -41.562 1 86.94 403 GLU A O 1
ATOM 3264 N N . MET A 1 404 ? 22.406 -46.5 -40.719 1 81.5 404 MET A N 1
ATOM 3265 C CA . MET A 1 404 ? 21.984 -45.438 -39.812 1 81.5 404 MET A CA 1
ATOM 3266 C C . MET A 1 404 ? 22.25 -44.062 -40.438 1 81.5 404 MET A C 1
ATOM 3268 O O . MET A 1 404 ? 21.75 -43.062 -39.938 1 81.5 404 MET A O 1
ATOM 3272 N N . GLU A 1 405 ? 23 -43.906 -41.438 1 70.12 405 GLU A N 1
ATOM 3273 C CA . GLU A 1 405 ? 23.469 -42.625 -41.938 1 70.12 405 GLU A CA 1
ATOM 3274 C C . GLU A 1 405 ? 22.344 -41.844 -42.625 1 70.12 405 GLU A C 1
ATOM 3276 O O . GLU A 1 405 ? 22.359 -40.625 -42.656 1 70.12 405 GLU A O 1
ATOM 3281 N N . THR A 1 406 ? 21.391 -42.438 -43.344 1 59.41 406 THR A N 1
ATOM 3282 C CA . THR A 1 406 ? 20.359 -41.688 -44.031 1 59.41 406 THR A CA 1
ATOM 3283 C C . THR A 1 406 ? 19.219 -41.281 -43.094 1 59.41 406 THR A C 1
ATOM 3285 O O . THR A 1 406 ? 18.125 -40.969 -43.531 1 59.41 406 THR A O 1
ATOM 3288 N N . ALA A 1 407 ? 19.469 -41.094 -41.875 1 54.56 407 ALA A N 1
ATOM 3289 C CA . ALA A 1 407 ? 18.422 -40.75 -40.938 1 54.56 407 ALA A CA 1
ATOM 3290 C C . ALA A 1 407 ? 18.109 -39.25 -40.969 1 54.56 407 ALA A C 1
ATOM 3292 O O . ALA A 1 407 ? 18.906 -38.469 -41.469 1 54.56 407 ALA A O 1
ATOM 3293 N N . GLU A 1 408 ? 16.891 -38.781 -40.562 1 53.5 408 GLU A N 1
ATOM 3294 C CA . GLU A 1 408 ? 16.234 -37.469 -40.75 1 53.5 408 GLU A CA 1
ATOM 3295 C C . GLU A 1 408 ? 16.953 -36.375 -39.938 1 53.5 408 GLU A C 1
ATOM 3297 O O . GLU A 1 408 ? 17.312 -36.594 -38.781 1 53.5 408 GLU A O 1
ATOM 3302 N N . GLU A 1 409 ? 17.734 -35.531 -40.562 1 45 409 GLU A N 1
ATOM 3303 C CA . GLU A 1 409 ? 17.969 -34.25 -39.875 1 45 409 GLU A CA 1
ATOM 3304 C C . GLU A 1 409 ? 16.719 -33.375 -39.906 1 45 409 GLU A C 1
ATOM 3306 O O . GLU A 1 409 ? 16.047 -33.281 -40.906 1 45 409 GLU A O 1
ATOM 3311 N N . LEU A 1 410 ? 16.047 -33.188 -38.938 1 39.44 410 LEU A N 1
ATOM 3312 C CA . LEU A 1 410 ? 14.883 -32.312 -38.938 1 39.44 410 LEU A CA 1
ATOM 3313 C C . LEU A 1 410 ? 15.164 -31.078 -39.781 1 39.44 410 LEU A C 1
ATOM 3315 O O . LEU A 1 410 ? 16.281 -30.562 -39.781 1 39.44 410 LEU A O 1
ATOM 3319 N N . GLN A 1 411 ? 14.289 -30.828 -40.688 1 33.25 411 GLN A N 1
ATOM 3320 C CA . GLN A 1 411 ? 14.133 -29.656 -41.531 1 33.25 411 GLN A CA 1
ATOM 3321 C C . GLN A 1 411 ? 14.219 -28.375 -40.688 1 33.25 411 GLN A C 1
ATOM 3323 O O . GLN A 1 411 ? 13.352 -28.094 -39.875 1 33.25 411 GLN A O 1
ATOM 3328 N N . HIS A 1 412 ? 15.281 -27.906 -40.188 1 34.59 412 HIS A N 1
ATOM 3329 C CA . HIS A 1 412 ? 15.5 -26.531 -39.812 1 34.59 412 HIS A CA 1
ATOM 3330 C C . HIS A 1 412 ? 14.883 -25.562 -40.812 1 34.59 412 HIS A C 1
ATOM 3332 O O . HIS A 1 412 ? 15.047 -24.344 -40.688 1 34.59 412 HIS A O 1
ATOM 3338 N N . HIS A 1 413 ? 14.375 -26.047 -41.875 1 30.27 413 HIS A N 1
ATOM 3339 C CA . HIS A 1 413 ? 14.102 -24.984 -42.812 1 30.27 413 HIS A CA 1
ATOM 3340 C C . HIS A 1 413 ? 13.039 -24.031 -42.281 1 30.27 413 HIS A C 1
ATOM 3342 O O . HIS A 1 413 ? 13.008 -22.844 -42.656 1 30.27 413 HIS A O 1
ATOM 3348 N N . LYS A 1 414 ? 12.008 -24.641 -41.625 1 31.95 414 LYS A N 1
ATOM 3349 C CA . LYS A 1 414 ? 10.953 -23.641 -41.438 1 31.95 414 LYS A CA 1
ATOM 3350 C C . LYS A 1 414 ? 11.336 -22.625 -40.375 1 31.95 414 LYS A C 1
ATOM 3352 O O . LYS A 1 414 ? 10.641 -21.625 -40.188 1 31.95 414 LYS A O 1
ATOM 3357 N N . VAL A 1 415 ? 12.258 -22.906 -39.5 1 29.81 415 VAL A N 1
ATOM 3358 C CA . VAL A 1 415 ? 12.508 -21.797 -38.594 1 29.81 415 VAL A CA 1
ATOM 3359 C C . VAL A 1 415 ? 13.117 -20.625 -39.344 1 29.81 415 VAL A C 1
ATOM 3361 O O . VAL A 1 415 ? 12.844 -19.453 -39.062 1 29.81 415 VAL A O 1
ATOM 3364 N N . LEU A 1 416 ? 13.852 -20.969 -40.375 1 28.61 416 LEU A N 1
ATOM 3365 C CA . LEU A 1 416 ? 14.422 -19.812 -41.062 1 28.61 416 LEU A CA 1
ATOM 3366 C C . LEU A 1 416 ? 13.344 -19.062 -41.844 1 28.61 416 LEU A C 1
ATOM 3368 O O . LEU A 1 416 ? 13.43 -17.828 -41.969 1 28.61 416 LEU A O 1
ATOM 3372 N N . ALA A 1 417 ? 12.344 -19.828 -42.25 1 30.67 417 ALA A N 1
ATOM 3373 C CA . ALA A 1 417 ? 11.406 -19.016 -43.031 1 30.67 417 ALA A CA 1
ATOM 3374 C C . ALA A 1 417 ? 10.633 -18.062 -42.094 1 30.67 417 ALA A C 1
ATOM 3376 O O . ALA A 1 417 ? 10.375 -16.922 -42.469 1 30.67 417 ALA A O 1
ATOM 3377 N N . THR A 1 418 ? 10.203 -18.531 -40.969 1 30.33 418 THR A N 1
ATOM 3378 C CA . THR A 1 418 ? 9.461 -17.594 -40.125 1 30.33 418 THR A CA 1
ATOM 3379 C C . THR A 1 418 ? 10.391 -16.562 -39.5 1 30.33 418 THR A C 1
ATOM 3381 O O . THR A 1 418 ? 9.953 -15.477 -39.125 1 30.33 418 THR A O 1
ATOM 3384 N N . LEU A 1 419 ? 11.664 -16.922 -39.438 1 28.08 419 LEU A N 1
ATOM 3385 C CA . LEU A 1 419 ? 12.508 -15.82 -38.969 1 28.08 419 LEU A CA 1
ATOM 3386 C C . LEU A 1 419 ? 12.586 -14.734 -40.062 1 28.08 419 LEU A C 1
ATOM 3388 O O . LEU A 1 419 ? 12.758 -13.555 -39.719 1 28.08 419 LEU A O 1
ATOM 3392 N N . LYS A 1 420 ? 12.469 -15.234 -41.219 1 30.95 420 LYS A N 1
ATOM 3393 C CA . LYS A 1 420 ? 12.523 -14.148 -42.188 1 30.95 420 LYS A CA 1
ATOM 3394 C C . LYS A 1 420 ? 11.32 -13.219 -42.062 1 30.95 420 LYS A C 1
ATOM 3396 O O . LYS A 1 420 ? 11.445 -12 -42.219 1 30.95 420 LYS A O 1
ATOM 3401 N N . GLU A 1 421 ? 10.18 -13.766 -41.75 1 29.34 421 GLU A N 1
ATOM 3402 C CA . GLU A 1 421 ? 9.086 -12.812 -41.625 1 29.34 421 GLU A CA 1
ATOM 3403 C C . GLU A 1 421 ? 9.203 -11.992 -40.344 1 29.34 421 GLU A C 1
ATOM 3405 O O . GLU A 1 421 ? 8.836 -10.812 -40.312 1 29.34 421 GLU A O 1
ATOM 3410 N N . ALA A 1 422 ? 9.703 -12.648 -39.219 1 28.31 422 ALA A N 1
ATOM 3411 C CA . ALA A 1 422 ? 9.891 -11.742 -38.094 1 28.31 422 ALA A CA 1
ATOM 3412 C C . ALA A 1 422 ? 11.008 -10.742 -38.375 1 28.31 422 ALA A C 1
ATOM 3414 O O . ALA A 1 422 ? 10.992 -9.625 -37.875 1 28.31 422 ALA A O 1
ATOM 3415 N N . ASP A 1 423 ? 11.922 -11.078 -39.188 1 28.95 423 ASP A N 1
ATOM 3416 C CA . ASP A 1 423 ? 12.883 -10.047 -39.594 1 28.95 423 ASP A CA 1
ATOM 3417 C C . ASP A 1 423 ? 12.195 -8.898 -40.312 1 28.95 423 ASP A C 1
ATOM 3419 O O . ASP A 1 423 ? 12.695 -7.773 -40.344 1 28.95 423 ASP A O 1
ATOM 3423 N N . LYS A 1 424 ? 11.094 -9.227 -40.969 1 30.05 424 LYS A N 1
ATOM 3424 C CA . LYS A 1 424 ? 10.5 -8.078 -41.625 1 30.05 424 LYS A CA 1
ATOM 3425 C C . LYS A 1 424 ? 9.93 -7.086 -40.625 1 30.05 424 LYS A C 1
ATOM 3427 O O . LYS A 1 424 ? 9.922 -5.879 -40.875 1 30.05 424 LYS A O 1
ATOM 3432 N N . LEU A 1 425 ? 9.484 -7.512 -39.438 1 27.12 425 LEU A N 1
ATOM 3433 C CA . LEU A 1 425 ? 8.898 -6.457 -38.594 1 27.12 425 LEU A CA 1
ATOM 3434 C C . LEU A 1 425 ? 9.984 -5.66 -37.906 1 27.12 425 LEU A C 1
ATOM 3436 O O . LEU A 1 425 ? 9.703 -4.609 -37.312 1 27.12 425 LEU A O 1
ATOM 3440 N N . SER A 1 426 ? 11.133 -6.199 -37.625 1 24.75 426 SER A N 1
ATOM 3441 C CA . SER A 1 426 ? 12.062 -5.285 -36.969 1 24.75 426 SER A CA 1
ATOM 3442 C C . SER A 1 426 ? 12.531 -4.195 -37.938 1 24.75 426 SER A C 1
ATOM 3444 O O . SER A 1 426 ? 13.461 -3.449 -37.625 1 24.75 426 SER A O 1
ATOM 3446 N N . GLY A 1 427 ? 11.977 -4.062 -39.062 1 25.22 427 GLY A N 1
ATOM 3447 C CA . GLY A 1 427 ? 12.523 -2.975 -39.844 1 25.22 427 GLY A CA 1
ATOM 3448 C C . GLY A 1 427 ? 12.344 -1.615 -39.188 1 25.22 427 GLY A C 1
ATOM 3449 O O . GLY A 1 427 ? 12.477 -0.583 -39.844 1 25.22 427 GLY A O 1
ATOM 3450 N N . TRP A 1 428 ? 11.688 -1.439 -38.031 1 24.14 428 TRP A N 1
ATOM 3451 C CA . TRP A 1 428 ? 11.758 -0.022 -37.688 1 24.14 428 TRP A CA 1
ATOM 3452 C C . TRP A 1 428 ? 13.18 0.383 -37.312 1 24.14 428 TRP A C 1
ATOM 3454 O O . TRP A 1 428 ? 13.766 -0.153 -36.375 1 24.14 428 TRP A O 1
ATOM 3464 N N . ARG A 1 429 ? 14.102 0.754 -38.281 1 22.45 429 ARG A N 1
ATOM 3465 C CA . ARG A 1 429 ? 15.391 1.437 -38.406 1 22.45 429 ARG A CA 1
ATOM 3466 C C . ARG A 1 429 ? 15.438 2.676 -37.5 1 22.45 429 ARG A C 1
ATOM 3468 O O . ARG A 1 429 ? 14.719 3.648 -37.75 1 22.45 429 ARG A O 1
ATOM 3475 N N . LEU A 1 430 ? 15.383 2.652 -36.156 1 23.05 430 LEU A N 1
ATOM 3476 C CA . LEU A 1 430 ? 15.891 3.896 -35.562 1 23.05 430 LEU A CA 1
ATOM 3477 C C . LEU A 1 430 ? 17.234 4.262 -36.188 1 23.05 430 LEU A C 1
ATOM 3479 O O . LEU A 1 430 ? 18.094 3.391 -36.375 1 23.05 430 LEU A O 1
ATOM 3483 N N . ASN A 1 431 ? 17.516 5.512 -36.812 1 21.83 431 ASN A N 1
ATOM 3484 C CA . ASN A 1 431 ? 18.5 6.281 -37.562 1 21.83 431 ASN A CA 1
ATOM 3485 C C . ASN A 1 431 ? 19.781 6.469 -36.781 1 21.83 431 ASN A C 1
ATOM 3487 O O . ASN A 1 431 ? 20.734 7.082 -37.25 1 21.83 431 ASN A O 1
ATOM 3491 N N . HIS A 1 432 ? 19.797 6.664 -35.438 1 24.14 432 HIS A N 1
ATOM 3492 C CA . HIS A 1 432 ? 21 7.359 -34.969 1 24.14 432 HIS A CA 1
ATOM 3493 C C . HIS A 1 432 ? 22.25 6.535 -35.281 1 24.14 432 HIS A C 1
ATOM 3495 O O . HIS A 1 432 ? 22.203 5.305 -35.25 1 24.14 432 HIS A O 1
ATOM 3501 N N . GLU A 1 433 ? 23.359 7.234 -35.844 1 24.75 433 GLU A N 1
ATOM 3502 C CA . GLU A 1 433 ? 24.688 7.004 -36.406 1 24.75 433 GLU A CA 1
ATOM 3503 C C . GLU A 1 433 ? 25.594 6.273 -35.406 1 24.75 433 GLU A C 1
ATOM 3505 O O . GLU A 1 433 ? 26.188 6.895 -34.5 1 24.75 433 GLU A O 1
ATOM 3510 N N . ILE A 1 434 ? 25.203 5.598 -34.469 1 24.84 434 ILE A N 1
ATOM 3511 C CA . ILE A 1 434 ? 26.312 5.215 -33.594 1 24.84 434 ILE A CA 1
ATOM 3512 C C . ILE A 1 434 ? 27.438 4.602 -34.438 1 24.84 434 ILE A C 1
ATOM 3514 O O . ILE A 1 434 ? 27.172 3.814 -35.344 1 24.84 434 ILE A O 1
ATOM 3518 N N . PRO A 1 435 ? 28.719 5.262 -34.344 1 22.95 435 PRO A N 1
ATOM 3519 C CA . PRO A 1 435 ? 29.906 4.891 -35.094 1 22.95 435 PRO A CA 1
ATOM 3520 C C . PRO A 1 435 ? 30.047 3.383 -35.312 1 22.95 435 PRO A C 1
ATOM 3522 O O . PRO A 1 435 ? 29.5 2.602 -34.531 1 22.95 435 PRO A O 1
ATOM 3525 N N . THR A 1 436 ? 30.484 3.016 -36.562 1 22.38 436 THR A N 1
ATOM 3526 C CA . THR A 1 436 ? 30.641 1.785 -37.312 1 22.38 436 THR A CA 1
ATOM 3527 C C . THR A 1 436 ? 31.594 0.826 -36.594 1 22.38 436 THR A C 1
ATOM 3529 O O . THR A 1 436 ? 32.812 1.056 -36.562 1 22.38 436 THR A O 1
ATOM 3532 N N . THR A 1 437 ? 31.609 0.792 -35.25 1 22.2 437 THR A N 1
ATOM 3533 C CA . THR A 1 437 ? 32.688 -0.034 -34.719 1 22.2 437 THR A CA 1
ATOM 3534 C C . THR A 1 437 ? 33 -1.196 -35.656 1 22.2 437 THR A C 1
ATOM 3536 O O . THR A 1 437 ? 32.125 -1.619 -36.438 1 22.2 437 THR A O 1
ATOM 3539 N N . GLU A 1 438 ? 34.344 -1.592 -35.75 1 22.17 438 GLU A N 1
ATOM 3540 C CA . GLU A 1 438 ? 35.125 -2.541 -36.531 1 22.17 438 GLU A CA 1
ATOM 3541 C C . GLU A 1 438 ? 34.312 -3.812 -36.812 1 22.17 438 GLU A C 1
ATOM 3543 O O . GLU A 1 438 ? 33.562 -4.262 -35.969 1 22.17 438 GLU A O 1
ATOM 3548 N N . HIS A 1 439 ? 34.094 -4.02 -38.062 1 20.78 439 HIS A N 1
ATOM 3549 C CA . HIS A 1 439 ? 33.531 -5.102 -38.875 1 20.78 439 HIS A CA 1
ATOM 3550 C C . HIS A 1 439 ? 34.094 -6.453 -38.438 1 20.78 439 HIS A C 1
ATOM 3552 O O . HIS A 1 439 ? 35.281 -6.742 -38.594 1 20.78 439 HIS A O 1
ATOM 3558 N N . ILE A 1 440 ? 34.156 -6.676 -37.125 1 20.05 440 ILE A N 1
ATOM 3559 C CA . ILE A 1 440 ? 34.812 -7.965 -36.938 1 20.05 440 ILE A CA 1
ATOM 3560 C C . ILE A 1 440 ? 34.312 -8.969 -37.969 1 20.05 440 ILE A C 1
ATOM 3562 O O . ILE A 1 440 ? 33.094 -9.227 -38.062 1 20.05 440 ILE A O 1
ATOM 3566 N N . TYR A 1 441 ? 35 -8.977 -39.125 1 19.84 441 TYR A N 1
ATOM 3567 C CA . TYR A 1 441 ? 34.906 -9.938 -40.219 1 19.84 441 TYR A CA 1
ATOM 3568 C C . TYR A 1 441 ? 34.719 -11.352 -39.688 1 19.84 441 TYR A C 1
ATOM 3570 O O . TYR A 1 441 ? 35.625 -11.898 -39.031 1 19.84 441 TYR A O 1
ATOM 3578 N N . ILE A 1 442 ? 33.812 -11.531 -38.906 1 20.56 442 ILE A N 1
ATOM 3579 C CA . ILE A 1 442 ? 33.688 -12.969 -38.656 1 20.56 442 ILE A CA 1
ATOM 3580 C C . ILE A 1 442 ? 33.688 -13.727 -40 1 20.56 442 ILE A C 1
ATOM 3582 O O . ILE A 1 442 ? 32.781 -13.531 -40.812 1 20.56 442 ILE A O 1
ATOM 3586 N N . ARG A 1 443 ? 34.906 -13.961 -40.562 1 22.5 443 ARG A N 1
ATOM 3587 C CA . ARG A 1 443 ? 35.125 -14.82 -41.719 1 22.5 443 ARG A CA 1
ATOM 3588 C C . ARG A 1 443 ? 34.156 -16 -41.719 1 22.5 443 ARG A C 1
ATOM 3590 O O . ARG A 1 443 ? 34.094 -16.766 -40.75 1 22.5 443 ARG A O 1
ATOM 3597 N N . THR A 1 444 ? 33.031 -15.789 -42.219 1 24.94 444 THR A N 1
ATOM 3598 C CA . THR A 1 444 ? 32.094 -16.781 -42.688 1 24.94 444 THR A CA 1
ATOM 3599 C C . THR A 1 444 ? 32.781 -17.875 -43.5 1 24.94 444 THR A C 1
ATOM 3601 O O . THR A 1 444 ? 33.281 -17.641 -44.594 1 24.94 444 THR A O 1
ATOM 3604 N N . TRP A 1 445 ? 33.812 -18.531 -42.781 1 22.95 445 TRP A N 1
ATOM 3605 C CA . TRP A 1 445 ? 34.469 -19.562 -43.594 1 22.95 445 TRP A CA 1
ATOM 3606 C C . TRP A 1 445 ? 33.469 -20.312 -44.469 1 22.95 445 TRP A C 1
ATOM 3608 O O . TRP A 1 445 ? 32.344 -20.594 -44.031 1 22.95 445 TRP A O 1
ATOM 3618 N N . PRO A 1 446 ? 33.531 -20.219 -45.75 1 28 446 PRO A N 1
ATOM 3619 C CA . PRO A 1 446 ? 32.812 -20.953 -46.781 1 28 446 PRO A CA 1
ATOM 3620 C C . PRO A 1 446 ? 32.75 -22.453 -46.5 1 28 446 PRO A C 1
ATOM 3622 O O . PRO A 1 446 ? 33.75 -23.141 -46.531 1 28 446 PRO A O 1
ATOM 3625 N N . THR A 1 447 ? 32.375 -22.859 -45.25 1 26.94 447 THR A N 1
ATOM 3626 C CA . THR A 1 447 ? 32.562 -24.25 -44.875 1 26.94 447 THR A CA 1
ATOM 3627 C C . THR A 1 447 ? 31.953 -25.188 -45.906 1 26.94 447 THR A C 1
ATOM 3629 O O . THR A 1 447 ? 30.75 -25.125 -46.188 1 26.94 447 THR A O 1
ATOM 3632 N N . THR A 1 448 ? 32.531 -25.609 -46.969 1 28.38 448 THR A N 1
ATOM 3633 C CA . THR A 1 448 ? 32.406 -26.672 -47.969 1 28.38 448 THR A CA 1
ATOM 3634 C C . THR A 1 448 ? 31.984 -27.969 -47.312 1 28.38 448 THR A C 1
ATOM 3636 O O . THR A 1 448 ? 31.922 -29.016 -47.969 1 28.38 448 THR A O 1
ATOM 3639 N N . LEU A 1 449 ? 32.25 -28.141 -46.062 1 29.28 449 LEU A N 1
ATOM 3640 C CA . LEU A 1 449 ? 31.75 -29.297 -45.344 1 29.28 449 LEU A CA 1
ATOM 3641 C C . LEU A 1 449 ? 30.234 -29.359 -45.344 1 29.28 449 LEU A C 1
ATOM 3643 O O . LEU A 1 449 ? 29.609 -29.906 -44.438 1 29.28 449 LEU A O 1
ATOM 3647 N N . GLU A 1 450 ? 29.547 -28.641 -46.062 1 30.83 450 GLU A N 1
ATOM 3648 C CA . GLU A 1 450 ? 28.109 -28.562 -46.281 1 30.83 450 GLU A CA 1
ATOM 3649 C C . GLU A 1 450 ? 27.531 -29.922 -46.625 1 30.83 450 GLU A C 1
ATOM 3651 O O . GLU A 1 450 ? 26.406 -30.25 -46.219 1 30.83 450 GLU A O 1
ATOM 3656 N N . SER A 1 451 ? 28.219 -30.641 -47.562 1 32.19 451 SER A N 1
ATOM 3657 C CA . SER A 1 451 ? 27.609 -31.781 -48.25 1 32.19 451 SER A CA 1
ATOM 3658 C C . SER A 1 451 ? 27.516 -32.969 -47.281 1 32.19 451 SER A C 1
ATOM 3660 O O . SER A 1 451 ? 26.516 -33.719 -47.312 1 32.19 451 SER A O 1
ATOM 3662 N N . ASP A 1 452 ? 28.703 -33.344 -46.688 1 30.61 452 ASP A N 1
ATOM 3663 C CA . ASP A 1 452 ? 28.766 -34.562 -45.906 1 30.61 452 ASP A CA 1
ATOM 3664 C C . ASP A 1 452 ? 28.109 -34.375 -44.531 1 30.61 452 ASP A C 1
ATOM 3666 O O . ASP A 1 452 ? 28.031 -35.312 -43.75 1 30.61 452 ASP A O 1
ATOM 3670 N N . ALA A 1 453 ? 28 -33.156 -43.906 1 35.78 453 ALA A N 1
ATOM 3671 C CA . ALA A 1 453 ? 27.453 -32.844 -42.594 1 35.78 453 ALA A CA 1
ATOM 3672 C C . ALA A 1 453 ? 25.938 -33.031 -42.562 1 35.78 453 ALA A C 1
ATOM 3674 O O . ALA A 1 453 ? 25.328 -32.969 -41.5 1 35.78 453 ALA A O 1
ATOM 3675 N N . ALA A 1 454 ? 25.344 -32.812 -43.656 1 35.34 454 ALA A N 1
ATOM 3676 C CA . ALA A 1 454 ? 23.891 -32.875 -43.719 1 35.34 454 ALA A CA 1
ATOM 3677 C C . ALA A 1 454 ? 23.375 -34.25 -43.375 1 35.34 454 ALA A C 1
ATOM 3679 O O . ALA A 1 454 ? 22.172 -34.469 -43.219 1 35.34 454 ALA A O 1
ATOM 3680 N N . LYS A 1 455 ? 24.25 -35.219 -43.625 1 39.53 455 LYS A N 1
ATOM 3681 C CA . LYS A 1 455 ? 23.719 -36.562 -43.719 1 39.53 455 LYS A CA 1
ATOM 3682 C C . LYS A 1 455 ? 23.656 -37.219 -42.344 1 39.53 455 LYS A C 1
ATOM 3684 O O . LYS A 1 455 ? 23.406 -38.438 -42.25 1 39.53 455 LYS A O 1
ATOM 3689 N N . SER A 1 456 ? 24.422 -36.75 -41.469 1 43.41 456 SER A N 1
ATOM 3690 C CA . SER A 1 456 ? 24.391 -37.594 -40.281 1 43.41 456 SER A CA 1
ATOM 3691 C C . SER A 1 456 ? 23.172 -37.281 -39.406 1 43.41 456 SER A C 1
ATOM 3693 O O . SER A 1 456 ? 22.922 -36.125 -39.094 1 43.41 456 SER A O 1
ATOM 3695 N N . MET A 1 457 ? 22.109 -38.125 -39.281 1 52.72 457 MET A N 1
ATOM 3696 C CA . MET A 1 457 ? 20.734 -38.094 -38.75 1 52.72 457 MET A CA 1
ATOM 3697 C C . MET A 1 457 ? 20.719 -38.125 -37.25 1 52.72 457 MET A C 1
ATOM 3699 O O . MET A 1 457 ? 21.391 -38.938 -36.594 1 52.72 457 MET A O 1
ATOM 3703 N N . ALA A 1 458 ? 20.094 -37.125 -36.594 1 65.62 458 ALA A N 1
ATOM 3704 C CA . ALA A 1 458 ? 19.984 -36.656 -35.219 1 65.62 458 ALA A CA 1
ATOM 3705 C C . ALA A 1 458 ? 19.062 -37.594 -34.406 1 65.62 458 ALA A C 1
ATOM 3707 O O . ALA A 1 458 ? 18.266 -38.344 -34.969 1 65.62 458 ALA A O 1
ATOM 3708 N N . TYR A 1 459 ? 19.516 -37.969 -33.156 1 78.75 459 TYR A N 1
ATOM 3709 C CA . TYR A 1 459 ? 18.688 -38.594 -32.125 1 78.75 459 TYR A CA 1
ATOM 3710 C C . TYR A 1 459 ? 17.719 -37.594 -31.531 1 78.75 459 TYR A C 1
ATOM 3712 O O . TYR A 1 459 ? 18.094 -36.469 -31.219 1 78.75 459 TYR A O 1
ATOM 3720 N N . ARG A 1 460 ? 16.453 -38.094 -31.578 1 83.56 460 ARG A N 1
ATOM 3721 C CA . ARG A 1 460 ? 15.469 -37.281 -30.859 1 83.56 460 ARG A CA 1
ATOM 3722 C C . ARG A 1 460 ? 15.367 -37.719 -29.406 1 83.56 460 ARG A C 1
ATOM 3724 O O . ARG A 1 460 ? 15.039 -38.875 -29.109 1 83.56 460 ARG A O 1
ATOM 3731 N N . ILE A 1 461 ? 15.742 -36.844 -28.594 1 85.62 461 ILE A N 1
ATOM 3732 C CA . ILE A 1 461 ? 15.633 -37.094 -27.156 1 85.62 461 ILE A CA 1
ATOM 3733 C C . ILE A 1 461 ? 14.336 -36.5 -26.625 1 85.62 461 ILE A C 1
ATOM 3735 O O . ILE A 1 461 ? 14.016 -35.344 -26.906 1 85.62 461 ILE A O 1
ATOM 3739 N N . GLN A 1 462 ? 13.617 -37.375 -25.953 1 85.12 462 GLN A N 1
ATOM 3740 C CA . GLN A 1 462 ? 12.352 -36.906 -25.391 1 85.12 462 GLN A CA 1
ATOM 3741 C C . GLN A 1 462 ? 12.312 -37.125 -23.891 1 85.12 462 GLN A C 1
ATOM 3743 O O . GLN A 1 462 ? 12.805 -38.125 -23.375 1 85.12 462 GLN A O 1
ATOM 3748 N N . ASN A 1 463 ? 11.875 -36.156 -23.266 1 82.81 463 ASN A N 1
ATOM 3749 C CA . ASN A 1 463 ? 11.656 -36.188 -21.828 1 82.81 463 ASN A CA 1
ATOM 3750 C C . ASN A 1 463 ? 10.172 -36.094 -21.484 1 82.81 463 ASN A C 1
ATOM 3752 O O . ASN A 1 463 ? 9.523 -35.094 -21.812 1 82.81 463 ASN A O 1
ATOM 3756 N N . TYR A 1 464 ? 9.656 -37.156 -20.906 1 79.69 464 TYR A N 1
ATOM 3757 C CA . TYR A 1 464 ? 8.273 -37.188 -20.453 1 79.69 464 TYR A CA 1
ATOM 3758 C C . TYR A 1 464 ? 8.195 -37.031 -18.938 1 79.69 464 TYR A C 1
ATOM 3760 O O . TYR A 1 464 ? 8.711 -37.875 -18.188 1 79.69 464 TYR A O 1
ATOM 3768 N N . GLY A 1 465 ? 7.637 -35.969 -18.594 1 80.81 465 GLY A N 1
ATOM 3769 C CA . GLY A 1 465 ? 7.309 -35.844 -17.172 1 80.81 465 GLY A CA 1
ATOM 3770 C C . GLY A 1 465 ? 5.984 -36.5 -16.812 1 80.81 465 GLY A C 1
ATOM 3771 O O . GLY A 1 465 ? 5.484 -37.344 -17.547 1 80.81 465 GLY A O 1
ATOM 3772 N N . VAL A 1 466 ? 5.48 -36.125 -15.68 1 83.5 466 VAL A N 1
ATOM 3773 C CA . VAL A 1 466 ? 4.215 -36.656 -15.211 1 83.5 466 VAL A CA 1
ATOM 3774 C C . VAL A 1 466 ? 3.115 -36.375 -16.234 1 83.5 466 VAL A C 1
ATOM 3776 O O . VAL A 1 466 ? 2.99 -35.25 -16.719 1 83.5 466 VAL A O 1
ATOM 3779 N N . GLY A 1 467 ? 2.455 -37.5 -16.578 1 85.31 467 GLY A N 1
ATOM 3780 C CA . GLY A 1 467 ? 1.35 -37.344 -17.516 1 85.31 467 GLY A CA 1
ATOM 3781 C C . GLY A 1 467 ? 1.793 -37.312 -18.969 1 85.31 467 GLY A C 1
ATOM 3782 O O . GLY A 1 467 ? 0.963 -37.344 -19.875 1 85.31 467 GLY A O 1
ATOM 3783 N N . GLY A 1 468 ? 3.047 -37.156 -19.203 1 85.75 468 GLY A N 1
ATOM 3784 C CA . GLY A 1 468 ? 3.543 -37.188 -20.562 1 85.75 468 GLY A CA 1
ATOM 3785 C C . GLY A 1 468 ? 3.125 -38.406 -21.344 1 85.75 468 GLY A C 1
ATOM 3786 O O . GLY A 1 468 ? 3.109 -39.531 -20.797 1 85.75 468 GLY A O 1
ATOM 3787 N N . HIS A 1 469 ? 2.66 -38.156 -22.547 1 85.94 469 HIS A N 1
ATOM 3788 C CA . HIS A 1 469 ? 2.156 -39.25 -23.375 1 85.94 469 HIS A CA 1
ATOM 3789 C C . HIS A 1 469 ? 2.186 -38.906 -24.844 1 85.94 469 HIS A C 1
ATOM 3791 O O . HIS A 1 469 ? 2.555 -37.781 -25.203 1 85.94 469 HIS A O 1
ATOM 3797 N N . TYR A 1 470 ? 1.978 -39.812 -25.656 1 86.69 470 TYR A N 1
ATOM 3798 C CA . TYR A 1 470 ? 1.812 -39.594 -27.094 1 86.69 470 TYR A CA 1
ATOM 3799 C C . TYR A 1 470 ? 0.687 -40.469 -27.641 1 86.69 470 TYR A C 1
ATOM 3801 O O . TYR A 1 470 ? 0.753 -41.719 -27.562 1 86.69 470 TYR A O 1
ATOM 3809 N N . ASP A 1 471 ? -0.328 -39.906 -28.125 1 87.88 471 ASP A N 1
ATOM 3810 C CA . ASP A 1 471 ? -1.495 -40.625 -28.625 1 87.88 471 ASP A CA 1
ATOM 3811 C C . ASP A 1 471 ? -1.108 -41.562 -29.766 1 87.88 471 ASP A C 1
ATOM 3813 O O . ASP A 1 471 ? -0.028 -41.438 -30.344 1 87.88 471 ASP A O 1
ATOM 3817 N N . PRO A 1 472 ? -1.952 -42.562 -30.062 1 90.5 472 PRO A N 1
ATOM 3818 C CA . PRO A 1 472 ? -1.64 -43.531 -31.125 1 90.5 472 PRO A CA 1
ATOM 3819 C C . PRO A 1 472 ? -1.303 -42.844 -32.438 1 90.5 472 PRO A C 1
ATOM 3821 O O . PRO A 1 472 ? -1.983 -41.875 -32.844 1 90.5 472 PRO A O 1
ATOM 3824 N N . HIS A 1 473 ? -0.198 -43.344 -33.062 1 89.25 473 HIS A N 1
ATOM 3825 C CA . HIS A 1 473 ? 0.291 -42.719 -34.281 1 89.25 473 HIS A CA 1
ATOM 3826 C C . HIS A 1 473 ? 1.181 -43.688 -35.062 1 89.25 473 HIS A C 1
ATOM 3828 O O . HIS A 1 473 ? 1.467 -44.781 -34.594 1 89.25 473 HIS A O 1
ATOM 3834 N N . PHE A 1 474 ? 1.469 -43.219 -36.312 1 91.62 474 PHE A N 1
ATOM 3835 C CA . PHE A 1 474 ? 2.453 -43.906 -37.125 1 91.62 474 PHE A CA 1
ATOM 3836 C C . PHE A 1 474 ? 3.764 -43.156 -37.156 1 91.62 474 PHE A C 1
ATOM 3838 O O . PHE A 1 474 ? 3.764 -41.906 -37.125 1 91.62 474 PHE A O 1
ATOM 3845 N N . ASP A 1 475 ? 4.809 -43.875 -37.219 1 90.38 475 ASP A N 1
ATOM 3846 C CA . ASP A 1 475 ? 6.105 -43.219 -37.344 1 90.38 475 ASP A CA 1
ATOM 3847 C C . ASP A 1 475 ? 6.484 -43 -38.812 1 90.38 475 ASP A C 1
ATOM 3849 O O . ASP A 1 475 ? 7.535 -42.438 -39.094 1 90.38 475 ASP A O 1
ATOM 3853 N N . CYS A 1 476 ? 5.668 -43.406 -39.656 1 88.94 476 CYS A N 1
ATOM 3854 C CA . CYS A 1 476 ? 5.953 -43.312 -41.094 1 88.94 476 CYS A CA 1
ATOM 3855 C C . CYS A 1 476 ? 4.832 -42.594 -41.812 1 88.94 476 CYS A C 1
ATOM 3857 O O . CYS A 1 476 ? 3.793 -42.281 -41.219 1 88.94 476 CYS A O 1
ATOM 3859 N N . ALA A 1 477 ? 5.16 -42.219 -43.062 1 84.81 477 ALA A N 1
ATOM 3860 C CA . ALA A 1 477 ? 4.156 -41.562 -43.875 1 84.81 477 ALA A CA 1
ATOM 3861 C C . ALA A 1 477 ? 3.227 -42.562 -44.562 1 84.81 477 ALA A C 1
ATOM 3863 O O . ALA A 1 477 ? 3.686 -43.531 -45.156 1 84.81 477 ALA A O 1
ATOM 3864 N N . ARG A 1 478 ? 1.943 -42.25 -44.344 1 82.38 478 ARG A N 1
ATOM 3865 C CA . ARG A 1 478 ? 0.947 -43.125 -44.969 1 82.38 478 ARG A CA 1
ATOM 3866 C C . ARG A 1 478 ? 0.794 -42.781 -46.469 1 82.38 478 ARG A C 1
ATOM 3868 O O . ARG A 1 478 ? 1.304 -41.781 -46.938 1 82.38 478 ARG A O 1
ATOM 3875 N N . LYS A 1 479 ? 0.231 -43.75 -47.125 1 72.62 479 LYS A N 1
ATOM 3876 C CA . LYS A 1 479 ? 0.077 -43.656 -48.562 1 72.62 479 LYS A CA 1
ATOM 3877 C C . LYS A 1 479 ? -0.551 -42.312 -48.969 1 72.62 479 LYS A C 1
ATOM 3879 O O . LYS A 1 479 ? -0.198 -41.75 -50 1 72.62 479 LYS A O 1
ATOM 3884 N N . GLU A 1 480 ? -1.399 -41.875 -48.062 1 70.94 480 GLU A N 1
ATOM 3885 C CA . GLU A 1 480 ? -2.119 -40.656 -48.344 1 70.94 480 GLU A CA 1
ATOM 3886 C C . GLU A 1 480 ? -1.224 -39.438 -48.156 1 70.94 480 GLU A C 1
ATOM 3888 O O . GLU A 1 480 ? -1.519 -38.344 -48.656 1 70.94 480 GLU A O 1
ATOM 3893 N N . GLU A 1 481 ? -0.11 -39.688 -47.469 1 71.56 481 GLU A N 1
ATOM 3894 C CA . GLU A 1 481 ? 0.816 -38.594 -47.188 1 71.56 481 GLU A CA 1
ATOM 3895 C C . GLU A 1 481 ? 1.957 -38.562 -48.188 1 71.56 481 GLU A C 1
ATOM 3897 O O . GLU A 1 481 ? 3.115 -38.781 -47.844 1 71.56 481 GLU A O 1
ATOM 3902 N N . LYS A 1 482 ? 1.638 -38.281 -49.438 1 59.34 482 LYS A N 1
ATOM 3903 C CA . LYS A 1 482 ? 2.531 -38.469 -50.562 1 59.34 482 LYS A CA 1
ATOM 3904 C C . LYS A 1 482 ? 3.736 -37.531 -50.469 1 59.34 482 LYS A C 1
ATOM 3906 O O . LYS A 1 482 ? 4.832 -37.875 -50.906 1 59.34 482 LYS A O 1
ATOM 3911 N N . ASN A 1 483 ? 3.562 -36.469 -49.812 1 61.19 483 ASN A N 1
ATOM 3912 C CA . ASN A 1 483 ? 4.645 -35.5 -49.844 1 61.19 483 ASN A CA 1
ATOM 3913 C C . ASN A 1 483 ? 5.445 -35.5 -48.531 1 61.19 483 ASN A C 1
ATOM 3915 O O . ASN A 1 483 ? 6.297 -34.656 -48.312 1 61.19 483 ASN A O 1
ATOM 3919 N N . ALA A 1 484 ? 5.152 -36.688 -47.875 1 66.31 484 ALA A N 1
ATOM 3920 C CA . ALA A 1 484 ? 5.887 -36.75 -46.594 1 66.31 484 ALA A CA 1
ATOM 3921 C C . ALA A 1 484 ? 7.348 -37.125 -46.844 1 66.31 484 ALA A C 1
ATOM 3923 O O . ALA A 1 484 ? 7.648 -37.969 -47.656 1 66.31 484 ALA A O 1
ATOM 3924 N N . PHE A 1 485 ? 8.391 -36.406 -46.562 1 65.25 485 PHE A N 1
ATOM 3925 C CA . PHE A 1 485 ? 9.836 -36.594 -46.531 1 65.25 485 PHE A CA 1
ATOM 3926 C C . PHE A 1 485 ? 10.445 -36.312 -47.906 1 65.25 485 PHE A C 1
ATOM 3928 O O . PHE A 1 485 ? 11.602 -36.656 -48.156 1 65.25 485 PHE A O 1
ATOM 3935 N N . LYS A 1 486 ? 9.617 -35.938 -48.906 1 61.97 486 LYS A N 1
ATOM 3936 C CA . LYS A 1 486 ? 10.117 -35.625 -50.25 1 61.97 486 LYS A CA 1
ATOM 3937 C C . LYS A 1 486 ? 11.305 -34.656 -50.188 1 61.97 486 LYS A C 1
ATOM 3939 O O . LYS A 1 486 ? 12.297 -34.812 -50.906 1 61.97 486 LYS A O 1
ATOM 3944 N N . GLU A 1 487 ? 11.156 -33.844 -49.344 1 60.78 487 GLU A N 1
ATOM 3945 C CA . GLU A 1 487 ? 12.195 -32.812 -49.25 1 60.78 487 GLU A CA 1
ATOM 3946 C C . GLU A 1 487 ? 13.477 -33.375 -48.656 1 60.78 487 GLU A C 1
ATOM 3948 O O . GLU A 1 487 ? 14.57 -32.906 -48.938 1 60.78 487 GLU A O 1
ATOM 3953 N N . LEU A 1 488 ? 13.305 -34.406 -47.875 1 65.56 488 LEU A N 1
ATOM 3954 C CA . LEU A 1 488 ? 14.477 -35 -47.219 1 65.56 488 LEU A CA 1
ATOM 3955 C C . LEU A 1 488 ? 15.234 -35.906 -48.156 1 65.56 488 LEU A C 1
ATOM 3957 O O . LEU A 1 488 ? 16.453 -36.094 -48.031 1 65.56 488 LEU A O 1
ATOM 3961 N N . GLY A 1 489 ? 14.531 -36.375 -49.125 1 68.38 489 GLY A N 1
ATOM 3962 C CA . GLY A 1 489 ? 15.148 -37.25 -50.125 1 68.38 489 GLY A CA 1
ATOM 3963 C C . GLY A 1 489 ? 15.594 -38.594 -49.562 1 68.38 489 GLY A C 1
ATOM 3964 O O . GLY A 1 489 ? 16.438 -39.25 -50.156 1 68.38 489 GLY A O 1
ATOM 3965 N N . THR A 1 490 ? 15.203 -38.969 -48.438 1 77.44 490 THR A N 1
ATOM 3966 C CA . THR A 1 490 ? 15.695 -40.188 -47.781 1 77.44 490 THR A CA 1
ATOM 3967 C C . THR A 1 490 ? 14.648 -41.312 -47.844 1 77.44 490 THR A C 1
ATOM 3969 O O . THR A 1 490 ? 14.891 -42.406 -47.375 1 77.44 490 THR A O 1
ATOM 3972 N N . GLY A 1 491 ? 13.461 -41.031 -48.438 1 81.38 491 GLY A N 1
ATOM 3973 C CA . GLY A 1 491 ? 12.391 -42.031 -48.469 1 81.38 491 GLY A CA 1
ATOM 3974 C C . GLY A 1 491 ? 11.625 -42.125 -47.188 1 81.38 491 GLY A C 1
ATOM 3975 O O . GLY A 1 491 ? 11.859 -41.344 -46.25 1 81.38 491 GLY A O 1
ATOM 3976 N N . ASN A 1 492 ? 10.75 -43.062 -47.156 1 88.12 492 ASN A N 1
ATOM 3977 C CA . ASN A 1 492 ? 9.914 -43.281 -45.969 1 88.12 492 ASN A CA 1
ATOM 3978 C C . ASN A 1 492 ? 10.688 -43.938 -44.844 1 88.12 492 ASN A C 1
ATOM 3980 O O . ASN A 1 492 ? 11.812 -44.406 -45.031 1 88.12 492 ASN A O 1
ATOM 3984 N N . ARG A 1 493 ? 10.18 -43.875 -43.625 1 89.75 493 ARG A N 1
ATOM 3985 C CA . ARG A 1 493 ? 10.797 -44.469 -42.469 1 89.75 493 ARG A CA 1
ATOM 3986 C C . ARG A 1 493 ? 10.508 -45.969 -42.406 1 89.75 493 ARG A C 1
ATOM 3988 O O . ARG A 1 493 ? 9.367 -46.375 -42.188 1 89.75 493 ARG A O 1
ATOM 3995 N N . ILE A 1 494 ? 11.539 -46.781 -42.594 1 91 494 ILE A N 1
ATOM 3996 C CA . ILE A 1 494 ? 11.352 -48.219 -42.688 1 91 494 ILE A CA 1
ATOM 3997 C C . ILE A 1 494 ? 11.219 -48.844 -41.312 1 91 494 ILE A C 1
ATOM 3999 O O . ILE A 1 494 ? 10.531 -49.844 -41.125 1 91 494 ILE A O 1
ATOM 4003 N N . ALA A 1 495 ? 11.883 -48.281 -40.344 1 94.12 495 ALA A N 1
ATOM 4004 C CA . ALA A 1 495 ? 11.891 -48.844 -39 1 94.12 495 ALA A CA 1
ATOM 4005 C C . ALA A 1 495 ? 12.133 -47.781 -37.938 1 94.12 495 ALA A C 1
ATOM 4007 O O . ALA A 1 495 ? 12.555 -46.656 -38.25 1 94.12 495 ALA A O 1
ATOM 4008 N N . THR A 1 496 ? 11.727 -48.094 -36.75 1 94.75 496 THR A N 1
ATOM 4009 C CA . THR A 1 496 ? 11.914 -47.25 -35.594 1 94.75 496 THR A CA 1
ATOM 4010 C C . THR A 1 496 ? 12.633 -47.969 -34.469 1 94.75 496 THR A C 1
ATOM 4012 O O . THR A 1 496 ? 12.344 -49.156 -34.219 1 94.75 496 THR A O 1
ATOM 4015 N N . ILE A 1 497 ? 13.586 -47.344 -33.906 1 95.69 497 ILE A N 1
ATOM 4016 C CA . ILE A 1 497 ? 14.195 -47.844 -32.656 1 95.69 497 ILE A CA 1
ATOM 4017 C C . ILE A 1 497 ? 13.992 -46.812 -31.531 1 95.69 497 ILE A C 1
ATOM 4019 O O . ILE A 1 497 ? 14.328 -45.656 -31.688 1 95.69 497 ILE A O 1
ATOM 4023 N N . LEU A 1 498 ? 13.383 -47.25 -30.484 1 96.19 498 LEU A N 1
ATOM 4024 C CA . LEU A 1 498 ? 13.094 -46.438 -29.297 1 96.19 498 LEU A CA 1
ATOM 4025 C C . LEU A 1 498 ? 13.914 -46.938 -28.109 1 96.19 498 LEU A C 1
ATOM 4027 O O . LEU A 1 498 ? 13.711 -48.062 -27.625 1 96.19 498 LEU A O 1
ATOM 4031 N N . VAL A 1 499 ? 14.789 -46.062 -27.625 1 96.44 499 VAL A N 1
ATOM 4032 C CA . VAL A 1 499 ? 15.664 -46.469 -26.531 1 96.44 499 VAL A CA 1
ATOM 4033 C C . VAL A 1 499 ? 15.133 -45.875 -25.219 1 96.44 499 VAL A C 1
ATOM 4035 O O . VAL A 1 499 ? 14.961 -44.656 -25.109 1 96.44 499 VAL A O 1
ATOM 4038 N N . TYR A 1 500 ? 14.906 -46.75 -24.281 1 96.5 500 TYR A N 1
ATOM 4039 C CA . TYR A 1 500 ? 14.5 -46.344 -22.938 1 96.5 500 TYR A CA 1
ATOM 4040 C C . TYR A 1 500 ? 15.711 -46.031 -22.078 1 96.5 500 TYR A C 1
ATOM 4042 O O . TYR A 1 500 ? 16.406 -46.938 -21.609 1 96.5 500 TYR A O 1
ATOM 4050 N N . MET A 1 501 ? 15.898 -44.719 -21.812 1 94.31 501 MET A N 1
ATOM 4051 C CA . MET A 1 501 ? 17.062 -44.344 -21.031 1 94.31 501 MET A CA 1
ATOM 4052 C C . MET A 1 501 ? 16.766 -44.438 -19.547 1 94.31 501 MET A C 1
ATOM 4054 O O . MET A 1 501 ? 17.672 -44.656 -18.734 1 94.31 501 MET A O 1
ATOM 4058 N N . THR A 1 502 ? 15.531 -44.219 -19.188 1 92.19 502 THR A N 1
ATOM 4059 C CA . THR A 1 502 ? 15.078 -44.375 -17.812 1 92.19 502 THR A CA 1
ATOM 4060 C C . THR A 1 502 ? 13.836 -45.25 -17.75 1 92.19 502 THR A C 1
ATOM 4062 O O . THR A 1 502 ? 13.273 -45.625 -18.781 1 92.19 502 THR A O 1
ATOM 4065 N N . GLU A 1 503 ? 13.586 -45.688 -16.547 1 93.94 503 GLU A N 1
ATOM 4066 C CA . GLU A 1 503 ? 12.383 -46.469 -16.25 1 93.94 503 GLU A CA 1
ATOM 4067 C C . GLU A 1 503 ? 11.539 -45.781 -15.18 1 93.94 503 GLU A C 1
ATOM 4069 O O . GLU A 1 503 ? 11.953 -45.688 -14.023 1 93.94 503 GLU A O 1
ATOM 4074 N N . PRO A 1 504 ? 10.375 -45.25 -15.633 1 93.12 504 PRO A N 1
ATOM 4075 C CA . PRO A 1 504 ? 9.5 -44.625 -14.625 1 93.12 504 PRO A CA 1
ATOM 4076 C C . PRO A 1 504 ? 8.961 -45.656 -13.617 1 93.12 504 PRO A C 1
ATOM 4078 O O . PRO A 1 504 ? 8.938 -46.844 -13.898 1 93.12 504 PRO A O 1
ATOM 4081 N N . GLU A 1 505 ? 8.562 -45.219 -12.438 1 93.06 505 GLU A N 1
ATOM 4082 C CA . GLU A 1 505 ? 8.031 -46.094 -11.406 1 93.06 505 GLU A CA 1
ATOM 4083 C C . GLU A 1 505 ? 6.758 -46.781 -11.891 1 93.06 505 GLU A C 1
ATOM 4085 O O . GLU A 1 505 ? 6.625 -48 -11.758 1 93.06 505 GLU A O 1
ATOM 4090 N N . ILE A 1 506 ? 5.883 -46.062 -12.383 1 95.25 506 ILE A N 1
ATOM 4091 C CA . ILE A 1 506 ? 4.633 -46.625 -12.883 1 95.25 506 ILE A CA 1
ATOM 4092 C C . ILE A 1 506 ? 4.277 -45.969 -14.219 1 95.25 506 ILE A C 1
ATOM 4094 O O . ILE A 1 506 ? 4.348 -44.75 -14.359 1 95.25 506 ILE A O 1
ATOM 4098 N N . GLY A 1 507 ? 3.916 -46.812 -15.211 1 94.44 507 GLY A N 1
ATOM 4099 C CA . GLY A 1 507 ? 3.48 -46.312 -16.5 1 94.44 507 GLY A CA 1
ATOM 4100 C C . GLY A 1 507 ? 4.625 -46.094 -17.469 1 94.44 507 GLY A C 1
ATOM 4101 O O . GLY A 1 507 ? 5.738 -46.562 -17.25 1 94.44 507 GLY A O 1
ATOM 4102 N N . GLY A 1 508 ? 4.324 -45.5 -18.641 1 94.12 508 GLY A N 1
ATOM 4103 C CA . GLY A 1 508 ? 5.328 -45.062 -19.609 1 94.12 508 GLY A CA 1
ATOM 4104 C C . GLY A 1 508 ? 5.625 -46.125 -20.672 1 94.12 508 GLY A C 1
ATOM 4105 O O . GLY A 1 508 ? 6.562 -45.969 -21.453 1 94.12 508 GLY A O 1
ATOM 4106 N N . GLY A 1 509 ? 4.914 -47.062 -20.719 1 95.19 509 GLY A N 1
ATOM 4107 C CA . GLY A 1 509 ? 5.145 -48.094 -21.703 1 95.19 509 GLY A CA 1
ATOM 4108 C C . GLY A 1 509 ? 4.758 -47.688 -23.109 1 95.19 509 GLY A C 1
ATOM 4109 O O . GLY A 1 509 ? 4.238 -46.594 -23.328 1 95.19 509 GLY A O 1
ATOM 4110 N N . THR A 1 510 ? 5.105 -48.5 -24.078 1 96.69 510 THR A N 1
ATOM 4111 C CA . THR A 1 510 ? 4.719 -48.344 -25.484 1 96.69 510 THR A CA 1
ATOM 4112 C C . THR A 1 510 ? 3.729 -49.438 -25.875 1 96.69 510 THR A C 1
ATOM 4114 O O . THR A 1 510 ? 3.943 -50.625 -25.594 1 96.69 510 THR A O 1
ATOM 4117 N N . VAL A 1 511 ? 2.67 -49 -26.531 1 96.75 511 VAL A N 1
ATOM 4118 C CA . VAL A 1 511 ? 1.635 -49.969 -26.844 1 96.75 511 VAL A CA 1
ATOM 4119 C C . VAL A 1 511 ? 1.299 -49.906 -28.344 1 96.75 511 VAL A C 1
ATOM 4121 O O . VAL A 1 511 ? 1.303 -48.812 -28.922 1 96.75 511 VAL A O 1
ATOM 4124 N N . PHE A 1 512 ? 1.082 -51.062 -28.938 1 95.62 512 PHE A N 1
ATOM 4125 C CA . PHE A 1 512 ? 0.611 -51.188 -30.312 1 95.62 512 PHE A CA 1
ATOM 4126 C C . PHE A 1 512 ? -0.869 -51.531 -30.344 1 95.62 512 PHE A C 1
ATOM 4128 O O . PHE A 1 512 ? -1.245 -52.656 -30.016 1 95.62 512 PHE A O 1
ATOM 4135 N N . THR A 1 513 ? -1.699 -50.688 -30.766 1 93.31 513 THR A N 1
ATOM 4136 C CA . THR A 1 513 ? -3.139 -50.75 -30.531 1 93.31 513 THR A CA 1
ATOM 4137 C C . THR A 1 513 ? -3.777 -51.781 -31.469 1 93.31 513 THR A C 1
ATOM 4139 O O . THR A 1 513 ? -4.711 -52.5 -31.078 1 93.31 513 THR A O 1
ATOM 4142 N N . GLU A 1 514 ? -3.293 -51.875 -32.688 1 90.81 514 GLU A N 1
ATOM 4143 C CA . GLU A 1 514 ? -3.912 -52.75 -33.656 1 90.81 514 GLU A CA 1
ATOM 4144 C C . GLU A 1 514 ? -3.619 -54.219 -33.344 1 90.81 514 GLU A C 1
ATOM 4146 O O . GLU A 1 514 ? -4.508 -55.062 -33.406 1 90.81 514 GLU A O 1
ATOM 4151 N N . ILE A 1 515 ? -2.441 -54.469 -33 1 90.81 515 ILE A N 1
ATOM 4152 C CA . ILE A 1 515 ? -2.029 -55.844 -32.781 1 90.81 515 ILE A CA 1
ATOM 4153 C C . ILE A 1 515 ? -2.064 -56.156 -31.297 1 90.81 515 ILE A C 1
ATOM 4155 O O . ILE A 1 515 ? -1.746 -57.281 -30.891 1 90.81 515 ILE A O 1
ATOM 4159 N N . LYS A 1 516 ? -2.389 -55.219 -30.469 1 91.88 516 LYS A N 1
ATOM 4160 C CA . LYS A 1 516 ? -2.645 -55.344 -29.031 1 91.88 516 LYS A CA 1
ATOM 4161 C C . LYS A 1 516 ? -1.417 -55.875 -28.312 1 91.88 516 LYS A C 1
ATOM 4163 O O . LYS A 1 516 ? -1.508 -56.875 -27.562 1 91.88 516 LYS A O 1
ATOM 4168 N N . THR A 1 517 ? -0.307 -55.219 -28.438 1 92.69 517 THR A N 1
ATOM 4169 C CA . THR A 1 517 ? 0.945 -55.531 -27.781 1 92.69 517 THR A CA 1
ATOM 4170 C C . THR A 1 517 ? 1.391 -54.406 -26.859 1 92.69 517 THR A C 1
ATOM 4172 O O . THR A 1 517 ? 1.295 -53.219 -27.219 1 92.69 517 THR A O 1
ATOM 4175 N N . SER A 1 518 ? 1.712 -54.812 -25.688 1 94.38 518 SER A N 1
ATOM 4176 C CA . SER A 1 518 ? 2.232 -53.844 -24.719 1 94.38 518 SER A CA 1
ATOM 4177 C C . SER A 1 518 ? 3.688 -54.156 -24.375 1 94.38 518 SER A C 1
ATOM 4179 O O . SER A 1 518 ? 4.039 -55.312 -24.078 1 94.38 518 SER A O 1
ATOM 4181 N N . VAL A 1 519 ? 4.496 -53.125 -24.469 1 95.5 519 VAL A N 1
ATOM 4182 C CA . VAL A 1 519 ? 5.902 -53.25 -24.094 1 95.5 519 VAL A CA 1
ATOM 4183 C C . VAL A 1 519 ? 6.211 -52.312 -22.938 1 95.5 519 VAL A C 1
ATOM 4185 O O . VAL A 1 519 ? 6 -51.094 -23.047 1 95.5 519 VAL A O 1
ATOM 4188 N N . ALA A 1 520 ? 6.723 -52.875 -21.891 1 94.44 520 ALA A N 1
ATOM 4189 C CA . ALA A 1 520 ? 7.062 -52.062 -20.719 1 94.44 520 ALA A CA 1
ATOM 4190 C C . ALA A 1 520 ? 8.312 -51.219 -20.984 1 94.44 520 ALA A C 1
ATOM 4192 O O . ALA A 1 520 ? 9.203 -51.625 -21.734 1 94.44 520 ALA A O 1
ATOM 4193 N N . CYS A 1 521 ? 8.281 -50.062 -20.406 1 95.06 521 CYS A N 1
ATOM 4194 C CA . CYS A 1 521 ? 9.492 -49.219 -20.438 1 95.06 521 CYS A CA 1
ATOM 4195 C C . CYS A 1 521 ? 10.602 -49.875 -19.609 1 95.06 521 CYS A C 1
ATOM 4197 O O . CYS A 1 521 ? 10.5 -49.938 -18.375 1 95.06 521 CYS A O 1
ATOM 4199 N N . THR A 1 522 ? 11.617 -50.312 -20.25 1 95.31 522 THR A N 1
ATOM 4200 C CA . THR A 1 522 ? 12.727 -51 -19.594 1 95.31 522 THR A CA 1
ATOM 4201 C C . THR A 1 522 ? 14.023 -50.219 -19.734 1 95.31 522 THR A C 1
ATOM 4203 O O . THR A 1 522 ? 14.477 -49.969 -20.859 1 95.31 522 THR A O 1
ATOM 4206 N N . LYS A 1 523 ? 14.594 -49.906 -18.562 1 95.94 523 LYS A N 1
ATOM 4207 C CA . LYS A 1 523 ? 15.797 -49.062 -18.562 1 95.94 523 LYS A CA 1
ATOM 4208 C C . LYS A 1 523 ? 16.922 -49.719 -19.375 1 95.94 523 LYS A C 1
ATOM 4210 O O . LYS A 1 523 ? 17.172 -50.938 -19.234 1 95.94 523 LYS A O 1
ATOM 4215 N N . ASN A 1 524 ? 17.562 -48.938 -20.234 1 96.5 524 ASN A N 1
ATOM 4216 C CA . ASN A 1 524 ? 18.734 -49.281 -21.016 1 96.5 524 ASN A CA 1
ATOM 4217 C C . ASN A 1 524 ? 18.391 -50.281 -22.109 1 96.5 524 ASN A C 1
ATOM 4219 O O . ASN A 1 524 ? 19.281 -50.969 -22.625 1 96.5 524 ASN A O 1
ATOM 4223 N N . ALA A 1 525 ? 17.141 -50.469 -22.406 1 97.31 525 ALA A N 1
ATOM 4224 C CA . ALA A 1 525 ? 16.703 -51.344 -23.484 1 97.31 525 ALA A CA 1
ATOM 4225 C C . ALA A 1 525 ? 16.203 -50.531 -24.672 1 97.31 525 ALA A C 1
ATOM 4227 O O . ALA A 1 525 ? 15.984 -49.312 -24.562 1 97.31 525 ALA A O 1
ATOM 4228 N N . ALA A 1 526 ? 16.141 -51.156 -25.812 1 97.69 526 ALA A N 1
ATOM 4229 C CA . ALA A 1 526 ? 15.648 -50.5 -27.016 1 97.69 526 ALA A CA 1
ATOM 4230 C C . ALA A 1 526 ? 14.57 -51.344 -27.688 1 97.69 526 ALA A C 1
ATOM 4232 O O . ALA A 1 526 ? 14.766 -52.531 -27.953 1 97.69 526 ALA A O 1
ATOM 4233 N N . LEU A 1 527 ? 13.5 -50.688 -27.859 1 98 527 LEU A N 1
ATOM 4234 C CA . LEU A 1 527 ? 12.422 -51.312 -28.625 1 98 527 LEU A CA 1
ATOM 4235 C C . LEU A 1 527 ? 12.586 -51.031 -30.125 1 98 527 LEU A C 1
ATOM 4237 O O . LEU A 1 527 ? 12.797 -49.906 -30.531 1 98 527 LEU A O 1
ATOM 4241 N N . PHE A 1 528 ? 12.539 -52.125 -30.953 1 97.5 528 PHE A N 1
ATOM 4242 C CA . PHE A 1 528 ? 12.75 -52.031 -32.375 1 97.5 528 PHE A CA 1
ATOM 4243 C C . PHE A 1 528 ? 11.617 -52.688 -33.156 1 97.5 528 PHE A C 1
ATOM 4245 O O . PHE A 1 528 ? 11.203 -53.812 -32.812 1 97.5 528 PHE A O 1
ATOM 4252 N N . TRP A 1 529 ? 11.102 -52 -34.188 1 96.75 529 TRP A N 1
ATOM 4253 C CA . TRP A 1 529 ? 10.094 -52.562 -35.031 1 96.75 529 TRP A CA 1
ATOM 4254 C C . TRP A 1 529 ? 10.18 -52 -36.438 1 96.75 529 TRP A C 1
ATOM 4256 O O . TRP A 1 529 ? 10.781 -50.938 -36.656 1 96.75 529 TRP A O 1
ATOM 4266 N N . TYR A 1 530 ? 9.633 -52.719 -37.375 1 94.75 530 TYR A N 1
ATOM 4267 C CA . TYR A 1 530 ? 9.57 -52.25 -38.75 1 94.75 530 TYR A CA 1
ATOM 4268 C C . TYR A 1 530 ? 8.266 -51.531 -39.031 1 94.75 530 TYR A C 1
ATOM 4270 O O . TYR A 1 530 ? 7.188 -52 -38.656 1 94.75 530 TYR A O 1
ATOM 4278 N N . ASN A 1 531 ? 8.352 -50.375 -39.688 1 94.38 531 ASN A N 1
ATOM 4279 C CA . ASN A 1 531 ? 7.184 -49.594 -40.062 1 94.38 531 ASN A CA 1
ATOM 4280 C C . ASN A 1 531 ? 6.629 -50.031 -41.406 1 94.38 531 ASN A C 1
ATOM 4282 O O . ASN A 1 531 ? 5.426 -49.938 -41.656 1 94.38 531 ASN A O 1
ATOM 4286 N N . LEU A 1 532 ? 7.543 -50.438 -42.219 1 91.69 532 LEU A N 1
ATOM 4287 C CA . LEU A 1 532 ? 7.184 -50.844 -43.562 1 91.69 532 LEU A CA 1
ATOM 4288 C C . LEU A 1 532 ? 7.406 -52.344 -43.75 1 91.69 532 LEU A C 1
ATOM 4290 O O . LEU A 1 532 ? 8.359 -52.906 -43.219 1 91.69 532 LEU A O 1
ATOM 4294 N N . MET A 1 533 ? 6.555 -52.906 -44.594 1 90.38 533 MET A N 1
ATOM 4295 C CA . MET A 1 533 ? 6.793 -54.312 -45 1 90.38 533 MET A CA 1
ATOM 4296 C C . MET A 1 533 ? 7.965 -54.375 -45.969 1 90.38 533 MET A C 1
ATOM 4298 O O . MET A 1 533 ? 8.461 -53.344 -46.438 1 90.38 533 MET A O 1
ATOM 4302 N N . ARG A 1 534 ? 8.398 -55.625 -46.219 1 88.81 534 ARG A N 1
ATOM 4303 C CA . ARG A 1 534 ? 9.5 -55.812 -47.125 1 88.81 534 ARG A CA 1
ATOM 4304 C C . ARG A 1 534 ? 9.133 -55.281 -48.531 1 88.81 534 ARG A C 1
ATOM 4306 O O . ARG A 1 534 ? 10.008 -54.969 -49.344 1 88.81 534 ARG A O 1
ATOM 4313 N N . SER A 1 535 ? 7.879 -55.156 -48.812 1 84.31 535 SER A N 1
ATOM 4314 C CA . SER A 1 535 ? 7.379 -54.656 -50.062 1 84.31 535 SER A CA 1
ATOM 4315 C C . SER A 1 535 ? 7.504 -53.125 -50.156 1 84.31 535 SER A C 1
ATOM 4317 O O . SER A 1 535 ? 7.387 -52.562 -51.25 1 84.31 535 SER A O 1
ATOM 4319 N N . GLY A 1 536 ? 7.68 -52.531 -49.031 1 85.38 536 GLY A N 1
ATOM 4320 C CA . GLY A 1 536 ? 7.73 -51.062 -49.031 1 85.38 536 GLY A CA 1
ATOM 4321 C C . GLY A 1 536 ? 6.43 -50.438 -48.594 1 85.38 536 GLY A C 1
ATOM 4322 O O . GLY A 1 536 ? 6.383 -49.219 -48.312 1 85.38 536 GLY A O 1
ATOM 4323 N N . GLU A 1 537 ? 5.461 -51.25 -48.469 1 87.31 537 GLU A N 1
ATOM 4324 C CA . GLU A 1 537 ? 4.164 -50.719 -48.031 1 87.31 537 GLU A CA 1
ATOM 4325 C C . GLU A 1 537 ? 4.129 -50.531 -46.531 1 87.31 537 GLU A C 1
ATOM 4327 O O . GLU A 1 537 ? 4.793 -51.25 -45.781 1 87.31 537 GLU A O 1
ATOM 4332 N N . VAL A 1 538 ? 3.34 -49.594 -46.094 1 91.19 538 VAL A N 1
ATOM 4333 C CA . VAL A 1 538 ? 3.213 -49.312 -44.656 1 91.19 538 VAL A CA 1
ATOM 4334 C C . VAL A 1 538 ? 2.52 -50.469 -43.969 1 91.19 538 VAL A C 1
ATOM 4336 O O . VAL A 1 538 ? 1.512 -51 -44.438 1 91.19 538 VAL A O 1
ATOM 4339 N N . ASP A 1 539 ? 3.062 -50.938 -42.906 1 93.06 539 ASP A N 1
ATOM 4340 C CA . ASP A 1 539 ? 2.393 -51.906 -42.062 1 93.06 539 ASP A CA 1
ATOM 4341 C C . ASP A 1 539 ? 1.468 -51.219 -41.062 1 93.06 539 ASP A C 1
ATOM 4343 O O . ASP A 1 539 ? 1.928 -50.688 -40.031 1 93.06 539 ASP A O 1
ATOM 4347 N N . MET A 1 540 ? 0.22 -51.312 -41.25 1 91.75 540 MET A N 1
ATOM 4348 C CA . MET A 1 540 ? -0.761 -50.594 -40.438 1 91.75 540 MET A CA 1
ATOM 4349 C C . MET A 1 540 ? -0.747 -51.125 -39 1 91.75 540 MET A C 1
ATOM 4351 O O . MET A 1 540 ? -1.206 -50.438 -38.094 1 91.75 540 MET A O 1
ATOM 4355 N N . ARG A 1 541 ? -0.184 -52.25 -38.781 1 94.25 541 ARG A N 1
ATOM 4356 C CA . ARG A 1 541 ? -0.11 -52.844 -37.469 1 94.25 541 ARG A CA 1
ATOM 4357 C C . ARG A 1 541 ? 0.98 -52.188 -36.625 1 94.25 541 ARG A C 1
ATOM 4359 O O . ARG A 1 541 ? 1.099 -52.469 -35.438 1 94.25 541 ARG A O 1
ATOM 4366 N N . SER A 1 542 ? 1.771 -51.281 -37.219 1 94.06 542 SER A N 1
ATOM 4367 C CA . SER A 1 542 ? 2.846 -50.594 -36.531 1 94.06 542 SER A CA 1
ATOM 4368 C C . SER A 1 542 ? 2.324 -49.375 -35.781 1 94.06 542 SER A C 1
ATOM 4370 O O . SER A 1 542 ? 3.096 -48.656 -35.125 1 94.06 542 SER A O 1
ATOM 4372 N N . ARG A 1 543 ? 1.014 -49.125 -35.844 1 94.31 543 ARG A N 1
ATOM 4373 C CA . ARG A 1 543 ? 0.415 -48.031 -35.062 1 94.31 543 ARG A CA 1
ATOM 4374 C C . ARG A 1 543 ? 0.642 -48.219 -33.562 1 94.31 543 ARG A C 1
ATOM 4376 O O . ARG A 1 543 ? 0.366 -49.312 -33.031 1 94.31 543 ARG A O 1
ATOM 4383 N N . HIS A 1 544 ? 1.204 -47.188 -32.906 1 94.19 544 HIS A N 1
ATOM 4384 C CA . HIS A 1 544 ? 1.579 -47.344 -31.516 1 94.19 544 HIS A CA 1
ATOM 4385 C C . HIS A 1 544 ? 1.376 -46.062 -30.734 1 94.19 544 HIS A C 1
ATOM 4387 O O . HIS A 1 544 ? 1.075 -45.031 -31.312 1 94.19 544 HIS A O 1
ATOM 4393 N N . ALA A 1 545 ? 1.442 -46.156 -29.438 1 94.44 545 ALA A N 1
ATOM 4394 C CA . ALA A 1 545 ? 1.252 -45.031 -28.531 1 94.44 545 ALA A CA 1
ATOM 4395 C C . ALA A 1 545 ? 2.172 -45.125 -27.312 1 94.44 545 ALA A C 1
ATOM 4397 O O . ALA A 1 545 ? 2.703 -46.219 -27.031 1 94.44 545 ALA A O 1
ATOM 4398 N N . ALA A 1 546 ? 2.469 -43.969 -26.797 1 93.94 546 ALA A N 1
ATOM 4399 C CA . ALA A 1 546 ? 3.186 -43.938 -25.516 1 93.94 546 ALA A CA 1
ATOM 4400 C C . ALA A 1 546 ? 2.221 -43.75 -24.359 1 93.94 546 ALA A C 1
ATOM 4402 O O . ALA A 1 546 ? 1.479 -42.781 -24.297 1 93.94 546 ALA A O 1
ATOM 4403 N N . CYS A 1 547 ? 2.246 -44.688 -23.453 1 95.44 547 CYS A N 1
ATOM 4404 C CA . CYS A 1 547 ? 1.388 -44.594 -22.281 1 95.44 547 CYS A CA 1
ATOM 4405 C C . CYS A 1 547 ? 1.835 -43.438 -21.375 1 95.44 547 CYS A C 1
ATOM 4407 O O . CYS A 1 547 ? 3.033 -43.188 -21.219 1 95.44 547 CYS A O 1
ATOM 4409 N N . PRO A 1 548 ? 0.867 -42.75 -20.75 1 93.75 548 PRO A N 1
ATOM 4410 C CA . PRO A 1 548 ? 1.242 -41.656 -19.828 1 93.75 548 PRO A CA 1
ATOM 4411 C C . PRO A 1 548 ? 2.084 -42.125 -18.656 1 93.75 548 PRO A C 1
ATOM 4413 O O . PRO A 1 548 ? 1.83 -43.219 -18.109 1 93.75 548 PRO A O 1
ATOM 4416 N N . VAL A 1 549 ? 3.084 -41.312 -18.359 1 93.75 549 VAL A N 1
ATOM 4417 C CA . VAL A 1 549 ? 3.875 -41.594 -17.172 1 93.75 549 VAL A CA 1
ATOM 4418 C C . VAL A 1 549 ? 3.055 -41.281 -15.914 1 93.75 549 VAL A C 1
ATOM 4420 O O . VAL A 1 549 ? 2.613 -40.156 -15.727 1 93.75 549 VAL A O 1
ATOM 4423 N N . LEU A 1 550 ? 2.768 -42.25 -15.141 1 95 550 LEU A N 1
ATOM 4424 C CA . LEU A 1 550 ? 1.967 -42.031 -13.938 1 95 550 LEU A CA 1
ATOM 4425 C C . LEU A 1 550 ? 2.828 -41.531 -12.789 1 95 550 LEU A C 1
ATOM 4427 O O . LEU A 1 550 ? 2.547 -40.469 -12.234 1 95 550 LEU A O 1
ATOM 4431 N N . THR A 1 551 ? 3.857 -42.219 -12.414 1 93.69 551 THR A N 1
ATOM 4432 C CA . THR A 1 551 ? 4.844 -41.75 -11.453 1 93.69 551 THR A CA 1
ATOM 4433 C C . THR A 1 551 ? 6.262 -41.969 -11.969 1 93.69 551 THR A C 1
ATOM 4435 O O . THR A 1 551 ? 6.539 -43 -12.602 1 93.69 551 THR A O 1
ATOM 4438 N N . GLY A 1 552 ? 7.098 -40.938 -11.758 1 90.62 552 GLY A N 1
ATOM 4439 C CA . GLY A 1 552 ? 8.469 -41.031 -12.234 1 90.62 552 GLY A CA 1
ATOM 4440 C C . GLY A 1 552 ? 8.719 -40.188 -13.477 1 90.62 552 GLY A C 1
ATOM 4441 O O . GLY A 1 552 ? 7.961 -39.25 -13.773 1 90.62 552 GLY A O 1
ATOM 4442 N N . VAL A 1 553 ? 9.859 -40.5 -14.109 1 87.69 553 VAL A N 1
ATOM 4443 C CA . VAL A 1 553 ? 10.273 -39.75 -15.305 1 87.69 553 VAL A CA 1
ATOM 4444 C C . VAL A 1 553 ? 10.703 -40.75 -16.391 1 87.69 553 VAL A C 1
ATOM 4446 O O . VAL A 1 553 ? 11.258 -41.812 -16.094 1 87.69 553 VAL A O 1
ATOM 4449 N N . LYS A 1 554 ? 10.391 -40.344 -17.562 1 90 554 LYS A N 1
ATOM 4450 C CA . LYS A 1 554 ? 10.734 -41.156 -18.719 1 90 554 LYS A CA 1
ATOM 4451 C C . LYS A 1 554 ? 11.602 -40.406 -19.719 1 90 554 LYS A C 1
ATOM 4453 O O . LYS A 1 554 ? 11.156 -39.406 -20.281 1 90 554 LYS A O 1
ATOM 4458 N N . TRP A 1 555 ? 12.859 -40.812 -19.797 1 90 555 TRP A N 1
ATOM 4459 C CA . TRP A 1 555 ? 13.766 -40.344 -20.844 1 90 555 TRP A CA 1
ATOM 4460 C C . TRP A 1 555 ? 13.914 -41.375 -21.953 1 90 555 TRP A C 1
ATOM 4462 O O . TRP A 1 555 ? 14.195 -42.562 -21.688 1 90 555 TRP A O 1
ATOM 4472 N N . VAL A 1 556 ? 13.648 -40.906 -23.172 1 92.62 556 VAL A N 1
ATOM 4473 C CA . VAL A 1 556 ? 13.773 -41.844 -24.297 1 92.62 556 VAL A CA 1
ATOM 4474 C C . VAL A 1 556 ? 14.492 -41.156 -25.453 1 92.62 556 VAL A C 1
ATOM 4476 O O . VAL A 1 556 ? 14.516 -39.938 -25.531 1 92.62 556 VAL A O 1
ATOM 4479 N N . THR A 1 557 ? 15.125 -41.906 -26.266 1 91.62 557 THR A N 1
ATOM 4480 C CA . THR A 1 557 ? 15.656 -41.406 -27.531 1 91.62 557 THR A CA 1
ATOM 4481 C C . THR A 1 557 ? 15.18 -42.312 -28.688 1 91.62 557 THR A C 1
ATOM 4483 O O . THR A 1 557 ? 15.102 -43.531 -28.547 1 91.62 557 THR A O 1
ATOM 4486 N N . ASN A 1 558 ? 14.633 -41.688 -29.672 1 90.56 558 ASN A N 1
ATOM 4487 C CA . ASN A 1 558 ? 14.172 -42.469 -30.828 1 90.56 558 ASN A CA 1
ATOM 4488 C C . ASN A 1 558 ? 14.984 -42.156 -32.062 1 90.56 558 ASN A C 1
ATOM 4490 O O . ASN A 1 558 ? 15.438 -41 -32.25 1 90.56 558 ASN A O 1
ATOM 4494 N N . LYS A 1 559 ? 15.227 -43.094 -32.812 1 89.94 559 LYS A N 1
ATOM 4495 C CA . LYS A 1 559 ? 15.867 -42.969 -34.125 1 89.94 559 LYS A CA 1
ATOM 4496 C C . LYS A 1 559 ? 15 -43.594 -35.219 1 89.94 559 LYS A C 1
ATOM 4498 O O . LYS A 1 559 ? 14.555 -44.719 -35.094 1 89.94 559 LYS A O 1
ATOM 4503 N N . TRP A 1 560 ? 14.719 -42.781 -36.219 1 90.19 560 TRP A N 1
ATOM 4504 C CA . TRP A 1 560 ? 13.984 -43.25 -37.375 1 90.19 560 TRP A CA 1
ATOM 4505 C C . TRP A 1 560 ? 14.93 -43.625 -38.5 1 90.19 560 TRP A C 1
ATOM 4507 O O . TRP A 1 560 ? 15.742 -42.812 -38.938 1 90.19 560 TRP A O 1
ATOM 4517 N N . ILE A 1 561 ? 14.812 -44.875 -38.906 1 90.25 561 ILE A N 1
ATOM 4518 C CA . ILE A 1 561 ? 15.656 -45.406 -40 1 90.25 561 ILE A CA 1
ATOM 4519 C C . ILE A 1 561 ? 14.922 -45.312 -41.312 1 90.25 561 ILE A C 1
ATOM 4521 O O . ILE A 1 561 ? 13.797 -45.781 -41.438 1 90.25 561 ILE A O 1
ATOM 4525 N N . HIS A 1 562 ? 15.555 -44.781 -42.375 1 89.06 562 HIS A N 1
ATOM 4526 C CA . HIS A 1 562 ? 14.883 -44.469 -43.625 1 89.06 562 HIS A CA 1
ATOM 4527 C C . HIS A 1 562 ? 15.195 -45.531 -44.688 1 89.06 562 HIS A C 1
ATOM 4529 O O . HIS A 1 562 ? 16.094 -46.375 -44.5 1 89.06 562 HIS A O 1
ATOM 4535 N N . GLU A 1 563 ? 14.453 -45.406 -45.781 1 86.31 563 GLU A N 1
ATOM 4536 C CA . GLU A 1 563 ? 14.5 -46.406 -46.844 1 86.31 563 GLU A CA 1
ATOM 4537 C C . GLU A 1 563 ? 15.797 -46.312 -47.625 1 86.31 563 GLU A C 1
ATOM 4539 O O . GLU A 1 563 ? 16.359 -47.312 -48.031 1 86.31 563 GLU A O 1
ATOM 4544 N N . ARG A 1 564 ? 16.203 -45.125 -47.844 1 81.94 564 ARG A N 1
ATOM 4545 C CA . ARG A 1 564 ? 17.391 -44.969 -48.688 1 81.94 564 ARG A CA 1
ATOM 4546 C C . ARG A 1 564 ? 18.625 -45.531 -48.031 1 81.94 564 ARG A C 1
ATOM 4548 O O . ARG A 1 564 ? 18.875 -45.312 -46.844 1 81.94 564 ARG A O 1
ATOM 4555 N N . GLY A 1 565 ? 19.375 -46.281 -48.781 1 81.69 565 GLY A N 1
ATOM 4556 C CA . GLY A 1 565 ? 20.609 -46.875 -48.281 1 81.69 565 GLY A CA 1
ATOM 4557 C C . GLY A 1 565 ? 20.422 -48.312 -47.75 1 81.69 565 GLY A C 1
ATOM 4558 O O . GLY A 1 565 ? 21.406 -48.969 -47.438 1 81.69 565 GLY A O 1
ATOM 4559 N N . GLN A 1 566 ? 19.188 -48.719 -47.812 1 87.5 566 GLN A N 1
ATOM 4560 C CA . GLN A 1 566 ? 18.906 -50.031 -47.219 1 87.5 566 GLN A CA 1
ATOM 4561 C C . GLN A 1 566 ? 18.828 -51.125 -48.312 1 87.5 566 GLN A C 1
ATOM 4563 O O . GLN A 1 566 ? 18.578 -52.281 -48.031 1 87.5 566 GLN A O 1
ATOM 4568 N N . GLU A 1 567 ? 19.125 -50.844 -49.5 1 84.38 567 GLU A N 1
ATOM 4569 C CA . GLU A 1 567 ? 18.891 -51.719 -50.656 1 84.38 567 GLU A CA 1
ATOM 4570 C C . GLU A 1 567 ? 19.594 -53.062 -50.5 1 84.38 567 GLU A C 1
ATOM 4572 O O . GLU A 1 567 ? 19.062 -54.094 -50.875 1 84.38 567 GLU A O 1
ATOM 4577 N N . TRP A 1 568 ? 20.703 -52.938 -49.875 1 83.38 568 TRP A N 1
ATOM 4578 C CA . TRP A 1 568 ? 21.469 -54.156 -49.75 1 83.38 568 TRP A CA 1
ATOM 4579 C C . TRP A 1 568 ? 21.359 -54.75 -48.344 1 83.38 568 TRP A C 1
ATOM 4581 O O . TRP A 1 568 ? 21.625 -55.938 -48.156 1 83.38 568 TRP A O 1
ATOM 4591 N N . ARG A 1 569 ? 20.938 -54 -47.438 1 87.94 569 ARG A N 1
ATOM 4592 C CA . ARG A 1 569 ? 20.844 -54.438 -46.062 1 87.94 569 ARG A CA 1
ATOM 4593 C C . ARG A 1 569 ? 19.484 -55.062 -45.781 1 87.94 569 ARG A C 1
ATOM 4595 O O . ARG A 1 569 ? 19.375 -55.969 -44.938 1 87.94 569 ARG A O 1
ATOM 4602 N N . ARG A 1 570 ? 18.469 -54.562 -46.406 1 89.69 570 ARG A N 1
ATOM 4603 C CA . ARG A 1 570 ? 17.094 -55.094 -46.312 1 89.69 570 ARG A CA 1
ATOM 4604 C C . ARG A 1 570 ? 16.453 -55.156 -47.688 1 89.69 570 ARG A C 1
ATOM 4606 O O . ARG A 1 570 ? 15.539 -54.406 -48 1 89.69 570 ARG A O 1
ATOM 4613 N N . PRO A 1 571 ? 16.891 -56.125 -48.375 1 86 571 PRO A N 1
ATOM 4614 C CA . PRO A 1 571 ? 16.328 -56.25 -49.719 1 86 571 PRO A CA 1
ATOM 4615 C C . PRO A 1 571 ? 14.836 -56.531 -49.719 1 86 571 PRO A C 1
ATOM 4617 O O . PRO A 1 571 ? 14.312 -57.094 -48.75 1 86 571 PRO A O 1
ATOM 4620 N N . CYS A 1 572 ? 14.18 -56.188 -50.812 1 83.06 572 CYS A N 1
ATOM 4621 C CA . CYS A 1 572 ? 12.758 -56.469 -50.969 1 83.06 572 CYS A CA 1
ATOM 4622 C C . CYS A 1 572 ? 12.484 -57.969 -51 1 83.06 572 CYS A C 1
ATOM 4624 O O . CYS A 1 572 ? 13.32 -58.75 -51.438 1 83.06 572 CYS A O 1
ATOM 4626 N N . GLY A 1 573 ? 11.406 -58.25 -50.406 1 78.31 573 GLY A N 1
ATOM 4627 C CA . GLY A 1 573 ? 11.008 -59.656 -50.406 1 78.31 573 GLY A CA 1
ATOM 4628 C C . GLY A 1 573 ? 10.5 -60.094 -51.75 1 78.31 573 GLY A C 1
ATOM 4629 O O . GLY A 1 573 ? 10.164 -59.281 -52.625 1 78.31 573 GLY A O 1
ATOM 4630 N N . LEU A 1 574 ? 10.562 -61.406 -51.906 1 77.94 574 LEU A N 1
ATOM 4631 C CA . LEU A 1 574 ? 10.07 -62 -53.156 1 77.94 574 LEU A CA 1
ATOM 4632 C C . LEU A 1 574 ? 8.547 -61.938 -53.219 1 77.94 574 LEU A C 1
ATOM 4634 O O . LEU A 1 574 ? 7.969 -61.844 -54.312 1 77.94 574 LEU A O 1
ATOM 4638 N N . ASN A 1 575 ? 8.008 -62 -52.031 1 80 575 ASN A N 1
ATOM 4639 C CA . ASN A 1 575 ? 6.555 -61.906 -51.938 1 80 575 ASN A CA 1
ATOM 4640 C C . ASN A 1 575 ? 6.109 -60.656 -51.188 1 80 575 ASN A C 1
ATOM 4642 O O . ASN A 1 575 ? 6.852 -60.125 -50.375 1 80 575 ASN A O 1
ATOM 4646 N N . GLN A 1 576 ? 4.93 -60.344 -51.5 1 78.5 576 GLN A N 1
ATOM 4647 C CA . GLN A 1 576 ? 4.379 -59.094 -50.969 1 78.5 576 GLN A CA 1
ATOM 4648 C C . GLN A 1 576 ? 4.258 -59.156 -49.438 1 78.5 576 GLN A C 1
ATOM 4650 O O . GLN A 1 576 ? 4.363 -58.125 -48.75 1 78.5 576 GLN A O 1
ATOM 4655 N N . PHE A 1 577 ? 4.086 -60.344 -48.938 1 79.94 577 PHE A N 1
ATOM 4656 C CA . PHE A 1 577 ? 3.785 -60.438 -47.5 1 79.94 577 PHE A CA 1
ATOM 4657 C C . PHE A 1 577 ? 4.965 -61.031 -46.75 1 79.94 577 PHE A C 1
ATOM 4659 O O . PHE A 1 577 ? 4.809 -61.5 -45.594 1 79.94 577 PHE A O 1
ATOM 4666 N N . ASP A 1 578 ? 6.082 -61 -47.375 1 83.25 578 ASP A N 1
ATOM 4667 C CA . ASP A 1 578 ? 7.273 -61.469 -46.688 1 83.25 578 ASP A CA 1
ATOM 4668 C C . ASP A 1 578 ? 7.57 -60.656 -45.469 1 83.25 578 ASP A C 1
ATOM 4670 O O . ASP A 1 578 ? 7.488 -59.406 -45.5 1 83.25 578 ASP A O 1
ATOM 4674 N N . GLN A 1 579 ? 7.766 -61.375 -44.344 1 86.44 579 GLN A N 1
ATOM 4675 C CA . GLN A 1 579 ? 8.07 -60.719 -43.094 1 86.44 579 GLN A CA 1
ATOM 4676 C C . GLN A 1 579 ? 9.359 -61.25 -42.469 1 86.44 579 GLN A C 1
ATOM 4678 O O . GLN A 1 579 ? 9.773 -62.375 -42.781 1 86.44 579 GLN A O 1
ATOM 4683 N N . GLU A 1 580 ? 9.977 -60.438 -41.688 1 90.62 580 GLU A N 1
ATOM 4684 C CA . GLU A 1 580 ? 11.172 -60.875 -40.969 1 90.62 580 GLU A CA 1
ATOM 4685 C C . GLU A 1 580 ? 10.82 -61.781 -39.812 1 90.62 580 GLU A C 1
ATOM 4687 O O . GLU A 1 580 ? 9.867 -61.531 -39.062 1 90.62 580 GLU A O 1
ATOM 4692 N N . ARG A 1 581 ? 11.508 -62.844 -39.625 1 90.69 581 ARG A N 1
ATOM 4693 C CA . ARG A 1 581 ? 11.32 -63.75 -38.5 1 90.69 581 ARG A CA 1
ATOM 4694 C C . ARG A 1 581 ? 12.195 -63.344 -37.312 1 90.69 581 ARG A C 1
ATOM 4696 O O . ARG A 1 581 ? 11.906 -63.719 -36.188 1 90.69 581 ARG A O 1
ATOM 4703 N N . TYR A 1 582 ? 13.266 -62.812 -37.531 1 91.62 582 TYR A N 1
ATOM 4704 C CA . TYR A 1 582 ? 14.227 -62.25 -36.594 1 91.62 582 TYR A CA 1
ATOM 4705 C C . TYR A 1 582 ? 14.938 -61.062 -37.188 1 91.62 582 TYR A C 1
ATOM 4707 O O . TYR A 1 582 ? 14.75 -60.719 -38.344 1 91.62 582 TYR A O 1
ATOM 4715 N N . VAL A 1 583 ? 15.57 -60.312 -36.406 1 93 583 VAL A N 1
ATOM 4716 C CA . VAL A 1 583 ? 16.188 -59.062 -36.844 1 93 583 VAL A CA 1
ATOM 4717 C C . VAL A 1 583 ? 17.281 -59.375 -37.844 1 93 583 VAL A C 1
ATOM 4719 O O . VAL A 1 583 ? 18.172 -60.188 -37.594 1 93 583 VAL A O 1
ATOM 4722 N N . GLY A 1 584 ? 17.234 -58.719 -38.969 1 88.12 584 GLY A N 1
ATOM 4723 C CA . GLY A 1 584 ? 18.219 -58.906 -40 1 88.12 584 GLY A CA 1
ATOM 4724 C C . GLY A 1 584 ? 17.969 -60.156 -40.812 1 88.12 584 GLY A C 1
ATOM 4725 O O . GLY A 1 584 ? 18.891 -60.688 -41.469 1 88.12 584 GLY A O 1
ATOM 4726 N N . ASP A 1 585 ? 16.844 -60.625 -40.844 1 86.75 585 ASP A N 1
ATOM 4727 C CA . ASP A 1 585 ? 16.5 -61.875 -41.5 1 86.75 585 ASP A CA 1
ATOM 4728 C C . ASP A 1 585 ? 16.656 -61.75 -43.031 1 86.75 585 ASP A C 1
ATOM 4730 O O . ASP A 1 585 ? 15.867 -61.062 -43.688 1 86.75 585 ASP A O 1
ATOM 4734 N N . LEU A 1 586 ? 17.609 -62.406 -43.594 1 82.88 586 LEU A N 1
ATOM 4735 C CA . LEU A 1 586 ? 17.812 -62.469 -45.031 1 82.88 586 LEU A CA 1
ATOM 4736 C C . LEU A 1 586 ? 17.719 -63.938 -45.531 1 82.88 586 LEU A C 1
ATOM 4738 O O . LEU A 1 586 ? 18.328 -64.25 -46.531 1 82.88 586 LEU A O 1
ATOM 4742 N N . GLY A 1 587 ? 17.141 -64.75 -44.625 1 81.69 587 GLY A N 1
ATOM 4743 C CA . GLY A 1 587 ? 16.875 -66.125 -45.062 1 81.69 587 GLY A CA 1
ATOM 4744 C C . GLY A 1 587 ? 17.641 -67.125 -44.25 1 81.69 587 GLY A C 1
ATOM 4745 O O . GLY A 1 587 ? 17.453 -68.312 -44.469 1 81.69 587 GLY A O 1
ATOM 4746 N N . ALA A 1 588 ? 18.469 -66.75 -43.406 1 84.81 588 ALA A N 1
ATOM 4747 C CA . ALA A 1 588 ? 19.203 -67.688 -42.562 1 84.81 588 ALA A CA 1
ATOM 4748 C C . ALA A 1 588 ? 18.281 -68.375 -41.562 1 84.81 588 ALA A C 1
ATOM 4750 O O . ALA A 1 588 ? 17.141 -67.938 -41.375 1 84.81 588 ALA A O 1
ATOM 4751 N N . PRO A 1 589 ? 18.812 -69.5 -40.938 1 87.5 589 PRO A N 1
ATOM 4752 C CA . PRO A 1 589 ? 17.969 -70.188 -39.969 1 87.5 589 PRO A CA 1
ATOM 4753 C C . PRO A 1 589 ? 17.609 -69.312 -38.781 1 87.5 589 PRO A C 1
ATOM 4755 O O . PRO A 1 589 ? 18.375 -68.438 -38.375 1 87.5 589 PRO A O 1
ATOM 4758 N N . GLU A 1 590 ? 16.516 -69.688 -38.25 1 90.38 590 GLU A N 1
ATOM 4759 C CA . GLU A 1 590 ? 16.016 -68.938 -37.125 1 90.38 590 GLU A CA 1
ATOM 4760 C C . GLU A 1 590 ? 16.875 -69.125 -35.875 1 90.38 590 GLU A C 1
ATOM 4762 O O . GLU A 1 590 ? 17.297 -70.25 -35.594 1 90.38 590 GLU A O 1
ATOM 4767 N N . PRO A 1 591 ? 17.047 -68.062 -35.219 1 90.56 591 PRO A N 1
ATOM 4768 C CA . PRO A 1 591 ? 17.906 -68.125 -34.031 1 90.56 591 PRO A CA 1
ATOM 4769 C C . PRO A 1 591 ? 17.281 -69 -32.906 1 90.56 591 PRO A C 1
ATOM 4771 O O . PRO A 1 591 ? 17.953 -69.312 -31.938 1 90.56 591 PRO A O 1
ATOM 4774 N N . ARG A 1 592 ? 16.062 -69.375 -33 1 87.38 592 ARG A N 1
ATOM 4775 C CA . ARG A 1 592 ? 15.414 -70.25 -31.984 1 87.38 592 ARG A CA 1
ATOM 4776 C C . ARG A 1 592 ? 16.141 -71.562 -31.859 1 87.38 592 ARG A C 1
ATOM 4778 O O . ARG A 1 592 ? 16.266 -72.062 -30.75 1 87.38 592 ARG A O 1
ATOM 4785 N N . ASN A 1 593 ? 16.547 -72 -32.969 1 86.31 593 ASN A N 1
ATOM 4786 C CA . ASN A 1 593 ? 17.094 -73.375 -32.969 1 86.31 593 ASN A CA 1
ATOM 4787 C C . ASN A 1 593 ? 18.562 -73.375 -33.375 1 86.31 593 ASN A C 1
ATOM 4789 O O . ASN A 1 593 ? 19.203 -74.375 -33.375 1 86.31 593 ASN A O 1
ATOM 4793 N N . HIS A 1 594 ? 19 -72.125 -33.812 1 86.38 594 HIS A N 1
ATOM 4794 C CA . HIS A 1 594 ? 20.391 -72.062 -34.281 1 86.38 594 HIS A CA 1
ATOM 4795 C C . HIS A 1 594 ? 21.062 -70.812 -33.75 1 86.38 594 HIS A C 1
ATOM 4797 O O . HIS A 1 594 ? 20.375 -69.812 -33.406 1 86.38 594 HIS A O 1
ATOM 4803 N N . TRP A 1 595 ? 22.375 -70.938 -33.719 1 85.94 595 TRP A N 1
ATOM 4804 C CA . TRP A 1 595 ? 23.109 -69.75 -33.344 1 85.94 595 TRP A CA 1
ATOM 4805 C C . TRP A 1 595 ? 22.953 -68.688 -34.438 1 85.94 595 TRP A C 1
ATOM 4807 O O . TRP A 1 595 ? 23 -69 -35.625 1 85.94 595 TRP A O 1
ATOM 4817 N N . ASN A 1 596 ? 22.625 -67.5 -34 1 83.19 596 ASN A N 1
ATOM 4818 C CA . ASN A 1 596 ? 22.469 -66.375 -34.938 1 83.19 596 ASN A CA 1
ATOM 4819 C C . ASN A 1 596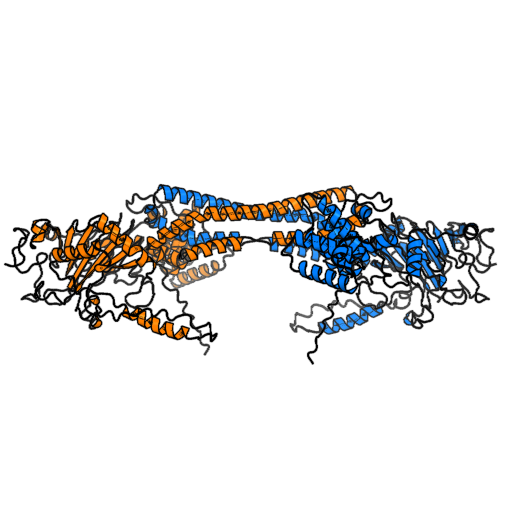 ? 23.812 -65.812 -35.375 1 83.19 596 ASN A C 1
ATOM 4821 O O . ASN A 1 596 ? 24.141 -64.688 -35.062 1 83.19 596 ASN A O 1
ATOM 4825 N N . ILE A 1 597 ? 24.562 -66.5 -36.156 1 82.81 597 ILE A N 1
ATOM 4826 C CA . ILE A 1 597 ? 25.938 -66.125 -36.5 1 82.81 597 ILE A CA 1
ATOM 4827 C C . ILE A 1 597 ? 25.969 -65.562 -37.938 1 82.81 597 ILE A C 1
ATOM 4829 O O . ILE A 1 597 ? 26.969 -65 -38.344 1 82.81 597 ILE A O 1
ATOM 4833 N N . ARG A 1 598 ? 24.906 -65.75 -38.75 1 79.38 598 ARG A N 1
ATOM 4834 C CA . ARG A 1 598 ? 24.828 -65.188 -40.094 1 79.38 598 ARG A CA 1
ATOM 4835 C C . ARG A 1 598 ? 23.391 -64.75 -40.406 1 79.38 598 ARG A C 1
ATOM 4837 O O . ARG A 1 598 ? 22.438 -65.312 -39.844 1 79.38 598 ARG A O 1
ATOM 4844 N N . SER A 1 599 ? 23.297 -63.781 -41.312 1 75.44 599 SER A N 1
ATOM 4845 C CA . SER A 1 599 ? 21.969 -63.344 -41.719 1 75.44 599 SER A CA 1
ATOM 4846 C C . SER A 1 599 ? 21.594 -63.938 -43.062 1 75.44 599 SER A C 1
ATOM 4848 O O . SER A 1 599 ? 20.406 -63.969 -43.438 1 75.44 599 SER A O 1
ATOM 4850 N N . THR A 1 600 ? 22.641 -64.312 -43.75 1 70.88 600 THR A N 1
ATOM 4851 C CA . THR A 1 600 ? 22.422 -64.938 -45.062 1 70.88 600 THR A CA 1
ATOM 4852 C C . THR A 1 600 ? 22.594 -66.438 -45.031 1 70.88 600 THR A C 1
ATOM 4854 O O . THR A 1 600 ? 23.281 -66.938 -44.188 1 70.88 600 THR A O 1
ATOM 4857 N N . PRO A 1 601 ? 21.828 -67.062 -45.969 1 67.06 601 PRO A N 1
ATOM 4858 C CA . PRO A 1 601 ? 21.969 -68.5 -46 1 67.06 601 PRO A CA 1
ATOM 4859 C C . PRO A 1 601 ? 23.406 -69 -46.219 1 67.06 601 PRO A C 1
ATOM 4861 O O . PRO A 1 601 ? 24.172 -68.312 -46.938 1 67.06 601 PRO A O 1
ATOM 4864 N N . MET B 1 1 ? 6.723 35.719 -29.547 1 24.33 1 MET B N 1
ATOM 4865 C CA . MET B 1 1 ? 6.102 36.625 -28.594 1 24.33 1 MET B CA 1
ATOM 4866 C C . MET B 1 1 ? 5.34 35.875 -27.516 1 24.33 1 MET B C 1
ATOM 4868 O O . MET B 1 1 ? 4.168 35.531 -27.703 1 24.33 1 MET B O 1
ATOM 4872 N N . GLN B 1 2 ? 5.863 34.75 -26.984 1 26.78 2 GLN B N 1
ATOM 4873 C CA . GLN B 1 2 ? 5.348 33.594 -26.234 1 26.78 2 GLN B CA 1
ATOM 4874 C C . GLN B 1 2 ? 4.84 34.031 -24.859 1 26.78 2 GLN B C 1
ATOM 4876 O O . GLN B 1 2 ? 5.559 34.688 -24.109 1 26.78 2 GLN B O 1
ATOM 4881 N N . LEU B 1 3 ? 3.445 34.156 -24.734 1 25.59 3 LEU B N 1
ATOM 4882 C CA . LEU B 1 3 ? 2.572 34.625 -23.672 1 25.59 3 LEU B CA 1
ATOM 4883 C C . LEU B 1 3 ? 2.816 33.844 -22.391 1 25.59 3 LEU B C 1
ATOM 4885 O O . LEU B 1 3 ? 2.561 32.656 -22.312 1 25.59 3 LEU B O 1
ATOM 4889 N N . LEU B 1 4 ? 3.934 34.094 -21.703 1 24.31 4 LEU B N 1
ATOM 4890 C CA . LEU B 1 4 ? 4.34 33.625 -20.391 1 24.31 4 LEU B CA 1
ATOM 4891 C C . LEU B 1 4 ? 3.229 33.844 -19.359 1 24.31 4 LEU B C 1
ATOM 4893 O O . LEU B 1 4 ? 2.92 34.969 -19 1 24.31 4 LEU B O 1
ATOM 4897 N N . ILE B 1 5 ? 2.143 33 -19.547 1 26.06 5 ILE B N 1
ATOM 4898 C CA . ILE B 1 5 ? 1.01 33.062 -18.625 1 26.06 5 ILE B CA 1
ATOM 4899 C C . ILE B 1 5 ? 1.501 32.906 -17.188 1 26.06 5 ILE B C 1
ATOM 4901 O O . ILE B 1 5 ? 2.062 31.859 -16.828 1 26.06 5 ILE B O 1
ATOM 4905 N N . LEU B 1 6 ? 1.973 33.938 -16.547 1 24.64 6 LEU B N 1
ATOM 4906 C CA . LEU B 1 6 ? 2.307 34.156 -15.133 1 24.64 6 LEU B CA 1
ATOM 4907 C C . LEU B 1 6 ? 1.184 33.656 -14.234 1 24.64 6 LEU B C 1
ATOM 4909 O O . LEU B 1 6 ? 0.113 34.25 -14.172 1 24.64 6 LEU B O 1
ATOM 4913 N N . ALA B 1 7 ? 0.957 32.312 -14.195 1 28.48 7 ALA B N 1
ATOM 4914 C CA . ALA B 1 7 ? 0.018 31.734 -13.227 1 28.48 7 ALA B CA 1
ATOM 4915 C C . ALA B 1 7 ? 0.292 32.281 -11.82 1 28.48 7 ALA B C 1
ATOM 4917 O O . ALA B 1 7 ? 1.325 31.953 -11.227 1 28.48 7 ALA B O 1
ATOM 4918 N N . GLY B 1 8 ? -0.006 33.5 -11.664 1 26.8 8 GLY B N 1
ATOM 4919 C CA . GLY B 1 8 ? -0.01 34.125 -10.352 1 26.8 8 GLY B CA 1
ATOM 4920 C C . GLY B 1 8 ? -0.626 33.25 -9.281 1 26.8 8 GLY B C 1
ATOM 4921 O O . GLY B 1 8 ? -1.82 32.938 -9.328 1 26.8 8 GLY B O 1
ATOM 4922 N N . LEU B 1 9 ? 0.146 32.188 -8.914 1 29.8 9 LEU B N 1
ATOM 4923 C CA . LEU B 1 9 ? -0.229 31.375 -7.762 1 29.8 9 LEU B CA 1
ATOM 4924 C C . LEU B 1 9 ? -0.738 32.25 -6.621 1 29.8 9 LEU B C 1
ATOM 4926 O O . LEU B 1 9 ? -0.031 33.156 -6.16 1 29.8 9 LEU B O 1
ATOM 4930 N N . ILE B 1 10 ? -1.944 32.406 -6.562 1 28.89 10 ILE B N 1
ATOM 4931 C CA . ILE B 1 10 ? -2.73 32.969 -5.48 1 28.89 10 ILE B CA 1
ATOM 4932 C C . ILE B 1 10 ? -2.354 32.312 -4.156 1 28.89 10 ILE B C 1
ATOM 4934 O O . ILE B 1 10 ? -2.695 31.141 -3.92 1 28.89 10 ILE B O 1
ATOM 4938 N N . PHE B 1 11 ? -1.105 32.375 -3.705 1 33.28 11 PHE B N 1
ATOM 4939 C CA . PHE B 1 11 ? -0.703 32.031 -2.344 1 33.28 11 PHE B CA 1
ATOM 4940 C C . PHE B 1 11 ? -1.604 32.719 -1.326 1 33.28 11 PHE B C 1
ATOM 4942 O O . PHE B 1 11 ? -1.305 33.844 -0.876 1 33.28 11 PHE B O 1
ATOM 4949 N N . GLY B 1 12 ? -2.834 32.781 -1.498 1 31.73 12 GLY B N 1
ATOM 4950 C CA . GLY B 1 12 ? -3.684 33.5 -0.564 1 31.73 12 GLY B CA 1
ATOM 4951 C C . GLY B 1 12 ? -3.371 33.188 0.888 1 31.73 12 GLY B C 1
ATOM 4952 O O . GLY B 1 12 ? -2.582 32.312 1.181 1 31.73 12 GLY B O 1
ATOM 4953 N N . ALA B 1 13 ? -4.379 33.406 1.933 1 38.94 13 ALA B N 1
ATOM 4954 C CA . ALA B 1 13 ? -4.879 34.062 3.137 1 38.94 13 ALA B CA 1
ATOM 4955 C C . ALA B 1 13 ? -4.754 33.156 4.352 1 38.94 13 ALA B C 1
ATOM 4957 O O . ALA B 1 13 ? -5.395 33.406 5.379 1 38.94 13 ALA B O 1
ATOM 4958 N N . SER B 1 14 ? -4.207 31.906 4.574 1 43.16 14 SER B N 1
ATOM 4959 C CA . SER B 1 14 ? -4.676 30.922 5.555 1 43.16 14 SER B CA 1
ATOM 4960 C C . SER B 1 14 ? -4.062 31.188 6.926 1 43.16 14 SER B C 1
ATOM 4962 O O . SER B 1 14 ? -3.99 30.281 7.762 1 43.16 14 SER B O 1
ATOM 4964 N N . ALA B 1 15 ? -3.576 32.25 7.34 1 49.44 15 ALA B N 1
ATOM 4965 C CA . ALA B 1 15 ? -3.004 32.469 8.664 1 49.44 15 ALA B CA 1
ATOM 4966 C C . ALA B 1 15 ? -4.082 32.406 9.742 1 49.44 15 ALA B C 1
ATOM 4968 O O . ALA B 1 15 ? -3.775 32.469 10.938 1 49.44 15 ALA B O 1
ATOM 4969 N N . ASP B 1 16 ? -5.273 31.953 9.531 1 62.47 16 ASP B N 1
ATOM 4970 C CA . ASP B 1 16 ? -6.477 32.125 10.336 1 62.47 16 ASP B CA 1
ATOM 4971 C C . ASP B 1 16 ? -6.562 31.078 11.445 1 62.47 16 ASP B C 1
ATOM 4973 O O . ASP B 1 16 ? -6.996 31.375 12.562 1 62.47 16 ASP B O 1
ATOM 4977 N N . ILE B 1 17 ? -5.766 30.062 11.445 1 69.88 17 ILE B N 1
ATOM 4978 C CA . ILE B 1 17 ? -5.98 28.984 12.398 1 69.88 17 ILE B CA 1
ATOM 4979 C C . ILE B 1 17 ? -5.219 29.266 13.688 1 69.88 17 ILE B C 1
ATOM 4981 O O . ILE B 1 17 ? -5.754 29.094 14.781 1 69.88 17 ILE B O 1
ATOM 4985 N N . PHE B 1 18 ? -4.098 29.875 13.617 1 73 18 PHE B N 1
ATOM 4986 C CA . PHE B 1 18 ? -3.191 30.141 14.727 1 73 18 PHE B CA 1
ATOM 4987 C C . PHE B 1 18 ? -3.807 31.141 15.703 1 73 18 PHE B C 1
ATOM 4989 O O . PHE B 1 18 ? -3.645 31 16.922 1 73 18 PHE B O 1
ATOM 4996 N N . SER B 1 19 ? -4.645 31.984 15.18 1 70.06 19 SER B N 1
ATOM 4997 C CA . SER B 1 19 ? -5.152 33.062 16.016 1 70.06 19 SER B CA 1
ATOM 4998 C C . SER B 1 19 ? -6.609 32.812 16.406 1 70.06 19 SER B C 1
ATOM 5000 O O . SER B 1 19 ? -7.203 33.625 17.125 1 70.06 19 SER B O 1
ATOM 5002 N N . SER B 1 20 ? -7.074 31.625 16.016 1 71.88 20 SER B N 1
ATOM 5003 C CA . SER B 1 20 ? -8.461 31.312 16.328 1 71.88 20 SER B CA 1
ATOM 5004 C C . SER B 1 20 ? -8.547 30.266 17.438 1 71.88 20 SER B C 1
ATOM 5006 O O . SER B 1 20 ? -8.211 29.094 17.203 1 71.88 20 SER B O 1
ATOM 5008 N N . MET B 1 21 ? -9.078 30.656 18.578 1 73.5 21 MET B N 1
ATOM 5009 C CA . MET B 1 21 ? -9.18 29.719 19.688 1 73.5 21 MET B CA 1
ATOM 5010 C C . MET B 1 21 ? -10.156 28.578 19.359 1 73.5 21 MET B C 1
ATOM 5012 O O . MET B 1 21 ? -9.922 27.438 19.734 1 73.5 21 MET B O 1
ATOM 5016 N N . ALA B 1 22 ? -11.25 28.938 18.734 1 69 22 ALA B N 1
ATOM 5017 C CA . ALA B 1 22 ? -12.234 27.922 18.391 1 69 22 ALA B CA 1
ATOM 5018 C C . ALA B 1 22 ? -11.625 26.828 17.516 1 69 22 ALA B C 1
ATOM 5020 O O . ALA B 1 22 ? -11.828 25.641 17.766 1 69 22 ALA B O 1
ATOM 5021 N N . THR B 1 23 ? -10.914 27.297 16.594 1 74.12 23 THR B N 1
ATOM 5022 C CA . THR B 1 23 ? -10.289 26.344 15.688 1 74.12 23 THR B CA 1
ATOM 5023 C C . THR B 1 23 ? -9.227 25.531 16.406 1 74.12 23 THR B C 1
ATOM 5025 O O . THR B 1 23 ? -9.094 24.328 16.188 1 74.12 23 THR B O 1
ATOM 5028 N N . MET B 1 24 ? -8.508 26.141 17.266 1 80.44 24 MET B N 1
ATOM 5029 C CA . MET B 1 24 ? -7.441 25.469 18 1 80.44 24 MET B CA 1
ATOM 5030 C C . MET B 1 24 ? -8.016 24.391 18.922 1 80.44 24 MET B C 1
ATOM 5032 O O . MET B 1 24 ? -7.43 23.312 19.062 1 80.44 24 MET B O 1
ATOM 5036 N N . LYS B 1 25 ? -9.086 24.75 19.531 1 77.38 25 LYS B N 1
ATOM 5037 C CA . LYS B 1 25 ? -9.734 23.766 20.391 1 77.38 25 LYS B CA 1
ATOM 5038 C C . LYS B 1 25 ? -10.18 22.547 19.578 1 77.38 25 LYS B C 1
ATOM 5040 O O . LYS B 1 25 ? -10.07 21.406 20.062 1 77.38 25 LYS B O 1
ATOM 5045 N N . SER B 1 26 ? -10.688 22.797 18.469 1 76.75 26 SER B N 1
ATOM 5046 C CA . SER B 1 26 ? -11.086 21.703 17.594 1 76.75 26 SER B CA 1
ATOM 5047 C C . SER B 1 26 ? -9.891 20.859 17.188 1 76.75 26 SER B C 1
ATOM 5049 O O . SER B 1 26 ? -10 19.625 17.078 1 76.75 26 SER B O 1
ATOM 5051 N N . LEU B 1 27 ? -8.797 21.5 17 1 80.62 27 LEU B N 1
ATOM 5052 C CA . LEU B 1 27 ? -7.582 20.781 16.625 1 80.62 27 LEU B CA 1
ATOM 5053 C C . LEU B 1 27 ? -7.121 19.859 17.75 1 80.62 27 LEU B C 1
ATOM 5055 O O . LEU B 1 27 ? -6.637 18.75 17.484 1 80.62 27 LEU B O 1
ATOM 5059 N N . VAL B 1 28 ? -7.242 20.359 18.922 1 82.31 28 VAL B N 1
ATOM 5060 C CA . VAL B 1 28 ? -6.867 19.547 20.078 1 82.31 28 VAL B CA 1
ATOM 5061 C C . VAL B 1 28 ? -7.734 18.281 20.125 1 82.31 28 VAL B C 1
ATOM 5063 O O . VAL B 1 28 ? -7.238 17.203 20.406 1 82.31 28 VAL B O 1
ATOM 5066 N N . GLY B 1 29 ? -8.992 18.469 19.906 1 79.12 29 GLY B N 1
ATOM 5067 C CA . GLY B 1 29 ? -9.883 17.312 19.859 1 79.12 29 GLY B CA 1
ATOM 5068 C C . GLY B 1 29 ? -9.484 16.312 18.797 1 79.12 29 GLY B C 1
ATOM 5069 O O . GLY B 1 29 ? -9.508 15.102 19.047 1 79.12 29 GLY B O 1
ATOM 5070 N N . ALA B 1 30 ? -9.133 16.781 17.688 1 78.94 30 ALA B N 1
ATOM 5071 C CA . ALA B 1 30 ? -8.727 15.906 16.594 1 78.94 30 ALA B CA 1
ATOM 5072 C C . ALA B 1 30 ? -7.426 15.18 16.906 1 78.94 30 ALA B C 1
ATOM 5074 O O . ALA B 1 30 ? -7.266 14.008 16.578 1 78.94 30 ALA B O 1
ATOM 5075 N N . GLU B 1 31 ? -6.484 15.844 17.484 1 81.5 31 GLU B N 1
ATOM 5076 C CA . GLU B 1 31 ? -5.191 15.273 17.844 1 81.5 31 GLU B CA 1
ATOM 5077 C C . GLU B 1 31 ? -5.352 14.102 18.812 1 81.5 31 GLU B C 1
ATOM 5079 O O . GLU B 1 31 ? -4.605 13.125 18.75 1 81.5 31 GLU B O 1
ATOM 5084 N N . LYS B 1 32 ? -6.328 14.211 19.641 1 83.06 32 LYS B N 1
ATOM 5085 C CA . LYS B 1 32 ? -6.566 13.18 20.656 1 83.06 32 LYS B CA 1
ATOM 5086 C C . LYS B 1 32 ? -6.934 11.852 20 1 83.06 32 LYS B C 1
ATOM 5088 O O . LYS B 1 32 ? -6.688 10.781 20.578 1 83.06 32 LYS B O 1
ATOM 5093 N N . GLU B 1 33 ? -7.422 11.852 18.859 1 82.69 33 GLU B N 1
ATOM 5094 C CA . GLU B 1 33 ? -7.902 10.641 18.188 1 82.69 33 GLU B CA 1
ATOM 5095 C C . GLU B 1 33 ? -6.797 10 17.359 1 82.69 33 GLU B C 1
ATOM 5097 O O . GLU B 1 33 ? -6.914 8.836 16.953 1 82.69 33 GLU B O 1
ATOM 5102 N N . ILE B 1 34 ? -5.746 10.648 17.141 1 84.38 34 ILE B N 1
ATOM 5103 C CA . ILE B 1 34 ? -4.711 10.219 16.203 1 84.38 34 ILE B CA 1
ATOM 5104 C C . ILE B 1 34 ? -4.066 8.93 16.703 1 84.38 34 ILE B C 1
ATOM 5106 O O . ILE B 1 34 ? -3.947 7.953 15.961 1 84.38 34 ILE B O 1
ATOM 5110 N N . PRO B 1 35 ? -3.719 8.844 18.016 1 88.81 35 PRO B N 1
ATOM 5111 C CA . PRO B 1 35 ? -3.068 7.617 18.484 1 88.81 35 PRO B CA 1
ATOM 5112 C C . PRO B 1 35 ? -3.957 6.387 18.328 1 88.81 35 PRO B C 1
ATOM 5114 O O . PRO B 1 35 ? -3.486 5.328 17.906 1 88.81 35 PRO B O 1
ATOM 5117 N N . SER B 1 36 ? -5.219 6.555 18.672 1 88.75 36 SER B N 1
ATOM 5118 C CA . SER B 1 36 ? -6.133 5.426 18.562 1 88.75 36 SER B CA 1
ATOM 5119 C C . SER B 1 36 ? -6.285 4.98 17.109 1 88.75 36 SER B C 1
ATOM 5121 O O . SER B 1 36 ? -6.367 3.785 16.828 1 88.75 36 SER B O 1
ATOM 5123 N N . MET B 1 37 ? -6.328 5.895 16.266 1 86.06 37 MET B N 1
ATOM 5124 C CA . MET B 1 37 ? -6.457 5.586 14.852 1 86.06 37 MET B CA 1
ATOM 5125 C C . MET B 1 37 ? -5.223 4.855 14.336 1 86.06 37 MET B C 1
ATOM 5127 O O . MET B 1 37 ? -5.336 3.85 13.633 1 86.06 37 MET B O 1
ATOM 5131 N N . ILE B 1 38 ? -4.051 5.352 14.68 1 90.81 38 ILE B N 1
ATOM 5132 C CA . ILE B 1 38 ? -2.801 4.75 14.234 1 90.81 38 ILE B CA 1
ATOM 5133 C C . ILE B 1 38 ? -2.686 3.332 14.797 1 90.81 38 ILE B C 1
ATOM 5135 O O . ILE B 1 38 ? -2.32 2.4 14.07 1 90.81 38 ILE B O 1
ATOM 5139 N N . ASN B 1 39 ? -3.082 3.236 16.062 1 93.38 39 ASN B N 1
ATOM 5140 C CA . ASN B 1 39 ? -2.992 1.92 16.688 1 93.38 39 ASN B CA 1
ATOM 5141 C C . ASN B 1 39 ? -3.955 0.929 16.047 1 93.38 39 ASN B C 1
ATOM 5143 O O . ASN B 1 39 ? -3.625 -0.248 15.883 1 93.38 39 ASN B O 1
ATOM 5147 N N . ALA B 1 40 ? -5.125 1.39 15.727 1 91 40 ALA B N 1
ATOM 5148 C CA . ALA B 1 40 ? -6.078 0.527 15.031 1 91 40 ALA B CA 1
ATOM 5149 C C . ALA B 1 40 ? -5.539 0.096 13.672 1 91 40 ALA B C 1
ATOM 5151 O O . ALA B 1 40 ? -5.66 -1.071 13.289 1 91 40 ALA B O 1
ATOM 5152 N N . TYR B 1 41 ? -4.984 0.976 12.906 1 93.44 41 TYR B N 1
ATOM 5153 C CA . TYR B 1 41 ? -4.344 0.668 11.633 1 93.44 41 TYR B CA 1
ATOM 5154 C C . TYR B 1 41 ? -3.229 -0.354 11.812 1 93.44 41 TYR B C 1
ATOM 5156 O O . TYR B 1 41 ? -3.148 -1.336 11.07 1 93.44 41 TYR B O 1
ATOM 5164 N N . VAL B 1 42 ? -2.365 -0.071 12.812 1 94.62 42 VAL B N 1
ATOM 5165 C CA . VAL B 1 42 ? -1.227 -0.947 13.07 1 94.62 42 VAL B CA 1
ATOM 5166 C C . VAL B 1 42 ? -1.721 -2.357 13.391 1 94.62 42 VAL B C 1
ATOM 5168 O O . VAL B 1 42 ? -1.15 -3.342 12.914 1 94.62 42 VAL B O 1
ATOM 5171 N N . GLU B 1 43 ? -2.76 -2.482 14.18 1 94.69 43 GLU B N 1
ATOM 5172 C CA . GLU B 1 43 ? -3.307 -3.789 14.531 1 94.69 43 GLU B CA 1
ATOM 5173 C C . GLU B 1 43 ? -3.807 -4.535 13.297 1 94.69 43 GLU B C 1
ATOM 5175 O O . GLU B 1 43 ? -3.578 -5.738 13.164 1 94.69 43 GLU B O 1
ATOM 5180 N N . LYS B 1 44 ? -4.512 -3.861 12.445 1 93.31 44 LYS B N 1
ATOM 5181 C CA . LYS B 1 44 ? -5.004 -4.48 11.219 1 93.31 44 LYS B CA 1
ATOM 5182 C C . LYS B 1 44 ? -3.85 -4.941 10.336 1 93.31 44 LYS B C 1
ATOM 5184 O O . LYS B 1 44 ? -3.885 -6.043 9.781 1 93.31 44 LYS B O 1
ATOM 5189 N N . GLU B 1 45 ? -2.85 -4.066 10.195 1 94.31 45 GLU B N 1
ATOM 5190 C CA . GLU B 1 45 ? -1.682 -4.414 9.391 1 94.31 45 GLU B CA 1
ATOM 5191 C C . GLU B 1 45 ? -0.905 -5.57 10.016 1 94.31 45 GLU B C 1
ATOM 5193 O O . GLU B 1 45 ? -0.33 -6.395 9.305 1 94.31 45 GLU B O 1
ATOM 5198 N N . MET B 1 46 ? -0.875 -5.621 11.336 1 95.12 46 MET B N 1
ATOM 5199 C CA . MET B 1 46 ? -0.207 -6.727 12.016 1 95.12 46 MET B CA 1
ATOM 5200 C C . MET B 1 46 ? -0.899 -8.047 11.711 1 95.12 46 MET B C 1
ATOM 5202 O O . MET B 1 46 ? -0.241 -9.078 11.57 1 95.12 46 MET B O 1
ATOM 5206 N N . GLU B 1 47 ? -2.182 -8.062 11.633 1 94.62 47 GLU B N 1
ATOM 5207 C CA . GLU B 1 47 ? -2.918 -9.258 11.25 1 94.62 47 GLU B CA 1
ATOM 5208 C C . GLU B 1 47 ? -2.529 -9.727 9.852 1 94.62 47 GLU B C 1
ATOM 5210 O O . GLU B 1 47 ? -2.34 -10.922 9.625 1 94.62 47 GLU B O 1
ATOM 5215 N N . ARG B 1 48 ? -2.484 -8.781 8.969 1 93.69 48 ARG B N 1
ATOM 5216 C CA . ARG B 1 48 ? -2.07 -9.07 7.598 1 93.69 48 ARG B CA 1
ATOM 5217 C C . ARG B 1 48 ? -0.674 -9.688 7.562 1 93.69 48 ARG B C 1
ATOM 5219 O O . ARG B 1 48 ? -0.449 -10.695 6.895 1 93.69 48 ARG B O 1
ATOM 5226 N N . LEU B 1 49 ? 0.264 -9.148 8.328 1 94.81 49 LEU B N 1
ATOM 5227 C CA . LEU B 1 49 ? 1.641 -9.625 8.352 1 94.81 49 LEU B CA 1
ATOM 5228 C C . LEU B 1 49 ? 1.727 -11 9.008 1 94.81 49 LEU B C 1
ATOM 5230 O O . LEU B 1 49 ? 2.533 -11.844 8.602 1 94.81 49 LEU B O 1
ATOM 5234 N N . ASN B 1 50 ? 0.897 -11.203 10 1 95.25 50 ASN B N 1
ATOM 5235 C CA . ASN B 1 50 ? 0.859 -12.516 10.633 1 95.25 50 ASN B CA 1
ATOM 5236 C C . ASN B 1 50 ? 0.384 -13.594 9.672 1 95.25 50 ASN B C 1
ATOM 5238 O O . ASN B 1 50 ? 0.885 -14.719 9.695 1 95.25 50 ASN B O 1
ATOM 5242 N N . TYR B 1 51 ? -0.586 -13.297 8.875 1 94.5 51 TYR B N 1
ATOM 5243 C CA . TYR B 1 51 ? -1.04 -14.219 7.836 1 94.5 51 TYR B CA 1
ATOM 5244 C C . TYR B 1 51 ? 0.106 -14.594 6.902 1 94.5 51 TYR B C 1
ATOM 5246 O O . TYR B 1 51 ? 0.291 -15.773 6.586 1 94.5 51 TYR B O 1
ATOM 5254 N N . LEU B 1 52 ? 0.887 -13.641 6.469 1 94.06 52 LEU B N 1
ATOM 5255 C CA . LEU B 1 52 ? 2.004 -13.867 5.559 1 94.06 52 LEU B CA 1
ATOM 5256 C C . LEU B 1 52 ? 3.086 -14.711 6.227 1 94.06 52 LEU B C 1
ATOM 5258 O O . LEU B 1 52 ? 3.658 -15.602 5.602 1 94.06 52 LEU B O 1
ATOM 5262 N N . ARG B 1 53 ? 3.324 -14.445 7.488 1 94.94 53 ARG B N 1
ATOM 5263 C CA . ARG B 1 53 ? 4.309 -15.219 8.234 1 94.94 53 ARG B CA 1
ATOM 5264 C C . ARG B 1 53 ? 3.885 -16.672 8.352 1 94.94 53 ARG B C 1
ATOM 5266 O O . ARG B 1 53 ? 4.711 -17.578 8.219 1 94.94 53 ARG B O 1
ATOM 5273 N N . LYS B 1 54 ? 2.645 -16.875 8.641 1 93.25 54 LYS B N 1
ATOM 5274 C CA . LYS B 1 54 ? 2.119 -18.234 8.727 1 93.25 54 LYS B CA 1
ATOM 5275 C C . LYS B 1 54 ? 2.244 -18.969 7.387 1 93.25 54 LYS B C 1
ATOM 5277 O O . LYS B 1 54 ? 2.639 -20.125 7.344 1 93.25 54 LYS B O 1
ATOM 5282 N N . TYR B 1 55 ? 1.893 -18.266 6.379 1 92.94 55 TYR B N 1
ATOM 5283 C CA . TYR B 1 55 ? 2.023 -18.859 5.051 1 92.94 55 TYR B CA 1
ATOM 5284 C C . TYR B 1 55 ? 3.473 -19.234 4.762 1 92.94 55 TYR B C 1
ATOM 5286 O O . TYR B 1 55 ? 3.748 -20.344 4.281 1 92.94 55 TYR B O 1
ATOM 5294 N N . ALA B 1 56 ? 4.371 -18.312 5.039 1 92.44 56 ALA B N 1
ATOM 5295 C CA . ALA B 1 56 ? 5.793 -18.562 4.812 1 92.44 56 ALA B CA 1
ATOM 5296 C C . ALA B 1 56 ? 6.27 -19.781 5.598 1 92.44 56 ALA B C 1
ATOM 5298 O O . ALA B 1 56 ? 7.031 -20.609 5.086 1 92.44 56 ALA B O 1
ATOM 5299 N N . SER B 1 57 ? 5.836 -19.938 6.797 1 93.62 57 SER B N 1
ATOM 5300 C CA . SER B 1 57 ? 6.215 -21.078 7.633 1 93.62 57 SER B CA 1
ATOM 5301 C C . SER B 1 57 ? 5.684 -22.391 7.066 1 93.62 57 SER B C 1
ATOM 5303 O O . SER B 1 57 ? 6.367 -23.406 7.102 1 93.62 57 SER B O 1
ATOM 5305 N N . GLU B 1 58 ? 4.461 -22.375 6.52 1 88.38 58 GLU B N 1
ATOM 5306 C CA . GLU B 1 58 ? 3.861 -23.562 5.91 1 88.38 58 GLU B CA 1
ATOM 5307 C C . GLU B 1 58 ? 4.629 -23.984 4.66 1 88.38 58 GLU B C 1
ATOM 5309 O O . GLU B 1 58 ? 4.887 -25.172 4.461 1 88.38 58 GLU B O 1
ATOM 5314 N N . VAL B 1 59 ? 4.953 -23.016 3.865 1 87.06 59 VAL B N 1
ATOM 5315 C CA . VAL B 1 59 ? 5.711 -23.297 2.654 1 87.06 59 VAL B CA 1
ATOM 5316 C C . VAL B 1 59 ? 7.09 -23.844 3.027 1 87.06 59 VAL B C 1
ATOM 5318 O O . VAL B 1 59 ? 7.586 -24.781 2.404 1 87.06 59 VAL B O 1
ATOM 5321 N N . GLN B 1 60 ? 7.707 -23.25 4.035 1 89.25 60 GLN B N 1
ATOM 5322 C CA . GLN B 1 60 ? 9.008 -23.719 4.496 1 89.25 60 GLN B CA 1
ATOM 5323 C C . GLN B 1 60 ? 8.945 -25.172 4.973 1 89.25 60 GLN B C 1
ATOM 5325 O O . GLN B 1 60 ? 9.82 -25.969 4.648 1 89.25 60 GLN B O 1
ATOM 5330 N N . ARG B 1 61 ? 7.949 -25.516 5.68 1 86.56 61 ARG B N 1
ATOM 5331 C CA . ARG B 1 61 ? 7.77 -26.875 6.148 1 86.56 61 ARG B CA 1
ATOM 5332 C C . ARG B 1 61 ? 7.609 -27.844 4.977 1 86.56 61 ARG B C 1
ATOM 5334 O O . ARG B 1 61 ? 8.203 -28.922 4.969 1 86.56 61 ARG B O 1
ATOM 5341 N N . ARG B 1 62 ? 6.832 -27.469 4.008 1 80.69 62 ARG B N 1
ATOM 5342 C CA . ARG B 1 62 ? 6.637 -28.312 2.826 1 80.69 62 ARG B CA 1
ATOM 5343 C C . ARG B 1 62 ? 7.945 -28.5 2.064 1 80.69 62 ARG B C 1
ATOM 5345 O O . ARG B 1 62 ? 8.242 -29.594 1.584 1 80.69 62 ARG B O 1
ATOM 5352 N N . ASN B 1 63 ? 8.641 -27.375 1.953 1 80.56 63 ASN B N 1
ATOM 5353 C CA . ASN B 1 63 ? 9.938 -27.438 1.29 1 80.56 63 ASN B CA 1
ATOM 5354 C C . ASN B 1 63 ? 10.898 -28.375 2.021 1 80.56 63 ASN B C 1
ATOM 5356 O O . ASN B 1 63 ? 11.617 -29.156 1.392 1 80.56 63 ASN B O 1
ATOM 5360 N N . ASP B 1 64 ? 10.867 -28.297 3.281 1 83.69 64 ASP B N 1
ATOM 5361 C CA . ASP B 1 64 ? 11.742 -29.156 4.086 1 83.69 64 ASP B CA 1
ATOM 5362 C C . ASP B 1 64 ? 11.375 -30.625 3.924 1 83.69 64 ASP B C 1
ATOM 5364 O O . ASP B 1 64 ? 12.258 -31.484 3.799 1 83.69 64 ASP B O 1
ATOM 5368 N N . ASN B 1 65 ? 10.141 -30.922 3.816 1 77.94 65 ASN B N 1
ATOM 5369 C CA . ASN B 1 65 ? 9.68 -32.281 3.609 1 77.94 65 ASN B CA 1
ATOM 5370 C C . ASN B 1 65 ? 10.023 -32.781 2.211 1 77.94 65 ASN B C 1
ATOM 5372 O O . ASN B 1 65 ? 10.414 -33.938 2.043 1 77.94 65 ASN B O 1
ATOM 5376 N N . ALA B 1 66 ? 9.859 -31.875 1.258 1 73.88 66 ALA B N 1
ATOM 5377 C CA . ALA B 1 66 ? 10.188 -32.25 -0.117 1 73.88 66 ALA B CA 1
ATOM 5378 C C . ALA B 1 66 ? 11.68 -32.531 -0.271 1 73.88 66 ALA B C 1
ATOM 5380 O O . ALA B 1 66 ? 12.062 -33.438 -1.015 1 73.88 66 ALA B O 1
ATOM 5381 N N . MET B 1 67 ? 12.469 -31.766 0.408 1 73.44 67 MET B N 1
ATOM 5382 C CA . MET B 1 67 ? 13.914 -31.984 0.374 1 73.44 67 MET B CA 1
ATOM 5383 C C . MET B 1 67 ? 14.273 -33.312 1.021 1 73.44 67 MET B C 1
ATOM 5385 O O . MET B 1 67 ? 15.156 -34.031 0.539 1 73.44 67 MET B O 1
ATOM 5389 N N . ALA B 1 68 ? 13.516 -33.688 2.037 1 75 68 ALA B N 1
ATOM 5390 C CA . ALA B 1 68 ? 13.758 -34.938 2.721 1 75 68 ALA B CA 1
ATOM 5391 C C . ALA B 1 68 ? 13.359 -36.125 1.839 1 75 68 ALA B C 1
ATOM 5393 O O . ALA B 1 68 ? 14.031 -37.156 1.845 1 75 68 ALA B O 1
ATOM 5394 N N . ASP B 1 69 ? 12.312 -35.875 1.023 1 72.12 69 ASP B N 1
ATOM 5395 C CA . ASP B 1 69 ? 11.797 -36.969 0.175 1 72.12 69 ASP B CA 1
ATOM 5396 C C . ASP B 1 69 ? 12.586 -37.062 -1.129 1 72.12 69 ASP B C 1
ATOM 5398 O O . ASP B 1 69 ? 12.469 -38.031 -1.861 1 72.12 69 ASP B O 1
ATOM 5402 N N . GLY B 1 70 ? 13.445 -36.125 -1.31 1 68.5 70 GLY B N 1
ATOM 5403 C CA . GLY B 1 70 ? 14.312 -36.125 -2.48 1 68.5 70 GLY B CA 1
ATOM 5404 C C . GLY B 1 70 ? 13.703 -35.438 -3.684 1 68.5 70 GLY B C 1
ATOM 5405 O O . GLY B 1 70 ? 12.492 -35.188 -3.713 1 68.5 70 GLY B O 1
ATOM 5406 N N . GLU B 1 71 ? 14.523 -35.156 -4.652 1 67.94 71 GLU B N 1
ATOM 5407 C CA . GLU B 1 71 ? 14.148 -34.469 -5.875 1 67.94 71 GLU B CA 1
ATOM 5408 C C . GLU B 1 71 ? 13.156 -35.281 -6.691 1 67.94 71 GLU B C 1
ATOM 5410 O O . GLU B 1 71 ? 12.414 -34.719 -7.508 1 67.94 71 GLU B O 1
ATOM 5415 N N . ASN B 1 72 ? 12.922 -36.469 -6.262 1 77.25 72 ASN B N 1
ATOM 5416 C CA . ASN B 1 72 ? 12.078 -37.375 -7.055 1 77.25 72 ASN B CA 1
ATOM 5417 C C . ASN B 1 72 ? 10.602 -37.25 -6.668 1 77.25 72 ASN B C 1
ATOM 5419 O O . ASN B 1 72 ? 9.727 -37.75 -7.375 1 77.25 72 ASN B O 1
ATOM 5423 N N . SER B 1 73 ? 10.391 -36.5 -5.605 1 82.75 73 SER B N 1
ATOM 5424 C CA . SER B 1 73 ? 9.008 -36.375 -5.148 1 82.75 73 SER B CA 1
ATOM 5425 C C . SER B 1 73 ? 8.156 -35.594 -6.152 1 82.75 73 SER B C 1
ATOM 5427 O O . SER B 1 73 ? 6.945 -35.812 -6.238 1 82.75 73 SER B O 1
ATOM 5429 N N . ILE B 1 74 ? 8.805 -34.812 -6.938 1 83.5 74 ILE B N 1
ATOM 5430 C CA . ILE B 1 74 ? 8.07 -33.969 -7.871 1 83.5 74 ILE B CA 1
ATOM 5431 C C . ILE B 1 74 ? 7.602 -34.812 -9.062 1 83.5 74 ILE B C 1
ATOM 5433 O O . ILE B 1 74 ? 6.754 -34.375 -9.836 1 83.5 74 ILE B O 1
ATOM 5437 N N . THR B 1 75 ? 8.07 -36 -9.148 1 89.06 75 THR B N 1
ATOM 5438 C CA . THR B 1 75 ? 7.668 -36.875 -10.25 1 89.06 75 THR B CA 1
ATOM 5439 C C . THR B 1 75 ? 6.406 -37.656 -9.891 1 89.06 75 THR B C 1
ATOM 5441 O O . THR B 1 75 ? 6.07 -38.625 -10.547 1 89.06 75 THR B O 1
ATOM 5444 N N . HIS B 1 76 ? 5.84 -37.312 -8.766 1 90.88 76 HIS B N 1
ATOM 5445 C CA . HIS B 1 76 ? 4.5 -37.75 -8.391 1 90.88 76 HIS B CA 1
ATOM 5446 C C . HIS B 1 76 ? 3.439 -36.75 -8.867 1 90.88 76 HIS B C 1
ATOM 5448 O O . HIS B 1 76 ? 3.6 -35.531 -8.695 1 90.88 76 HIS B O 1
ATOM 5454 N N . PRO B 1 77 ? 2.441 -37.219 -9.5 1 92.81 77 PRO B N 1
ATOM 5455 C CA . PRO B 1 77 ? 1.482 -36.312 -10.117 1 92.81 77 PRO B CA 1
ATOM 5456 C C . PRO B 1 77 ? 0.827 -35.375 -9.109 1 92.81 77 PRO B C 1
ATOM 5458 O O . PRO B 1 77 ? 0.582 -34.188 -9.414 1 92.81 77 PRO B O 1
ATOM 5461 N N . ILE B 1 78 ? 0.495 -35.844 -7.945 1 92.81 78 ILE B N 1
ATOM 5462 C CA . ILE B 1 78 ? -0.142 -35 -6.926 1 92.81 78 ILE B CA 1
ATOM 5463 C C . ILE B 1 78 ? 0.823 -33.906 -6.469 1 92.81 78 ILE B C 1
ATOM 5465 O O . ILE B 1 78 ? 0.445 -32.75 -6.363 1 92.81 78 ILE B O 1
ATOM 5469 N N . ASN B 1 79 ? 2.07 -34.344 -6.176 1 90.31 79 ASN B N 1
ATOM 5470 C CA . ASN B 1 79 ? 3.082 -33.344 -5.773 1 90.31 79 ASN B CA 1
ATOM 5471 C C . ASN B 1 79 ? 3.322 -32.312 -6.863 1 90.31 79 ASN B C 1
ATOM 5473 O O . ASN B 1 79 ? 3.492 -31.125 -6.566 1 90.31 79 ASN B O 1
ATOM 5477 N N . ALA B 1 80 ? 3.352 -32.812 -8.078 1 89.31 80 ALA B N 1
ATOM 5478 C CA . ALA B 1 80 ? 3.545 -31.906 -9.211 1 89.31 80 ALA B CA 1
ATOM 5479 C C . ALA B 1 80 ? 2.396 -30.906 -9.312 1 89.31 80 ALA B C 1
ATOM 5481 O O . ALA B 1 80 ? 2.623 -29.703 -9.492 1 89.31 80 ALA B O 1
ATOM 5482 N N . PHE B 1 81 ? 1.179 -31.328 -9.148 1 92.56 81 PHE B N 1
ATOM 5483 C CA . PHE B 1 81 ? 0.001 -30.469 -9.203 1 92.56 81 PHE B CA 1
ATOM 5484 C C . PHE B 1 81 ? 0.042 -29.422 -8.102 1 92.56 81 PHE B C 1
ATOM 5486 O O . PHE B 1 81 ? -0.212 -28.234 -8.352 1 92.56 81 PHE B O 1
ATOM 5493 N N . LEU B 1 82 ? 0.304 -29.891 -6.953 1 91.12 82 LEU B N 1
ATOM 5494 C CA . LEU B 1 82 ? 0.32 -28.984 -5.805 1 91.12 82 LEU B CA 1
ATOM 5495 C C . LEU B 1 82 ? 1.407 -27.938 -5.961 1 91.12 82 LEU B C 1
ATOM 5497 O O . LEU B 1 82 ? 1.216 -26.781 -5.57 1 91.12 82 LEU B O 1
ATOM 5501 N N . LEU B 1 83 ? 2.541 -28.328 -6.461 1 88.69 83 LEU B N 1
ATOM 5502 C CA . LEU B 1 83 ? 3.619 -27.375 -6.699 1 88.69 83 LEU B CA 1
ATOM 5503 C C . LEU B 1 83 ? 3.184 -26.297 -7.684 1 88.69 83 LEU B C 1
ATOM 5505 O O . LEU B 1 83 ? 3.426 -25.109 -7.461 1 88.69 83 LEU B O 1
ATOM 5509 N N . ILE B 1 84 ? 2.555 -26.703 -8.75 1 89.31 84 ILE B N 1
ATOM 5510 C CA . ILE B 1 84 ? 2.092 -25.75 -9.766 1 89.31 84 ILE B CA 1
ATOM 5511 C C . ILE B 1 84 ? 1.017 -24.859 -9.164 1 89.31 84 ILE B C 1
ATOM 5513 O O . ILE B 1 84 ? 1.008 -23.641 -9.414 1 89.31 84 ILE B O 1
ATOM 5517 N N . LYS B 1 85 ? 0.119 -25.391 -8.422 1 91.75 85 LYS B N 1
ATOM 5518 C CA . LYS B 1 85 ? -0.924 -24.609 -7.77 1 91.75 85 LYS B CA 1
ATOM 5519 C C . LYS B 1 85 ? -0.322 -23.562 -6.832 1 91.75 85 LYS B C 1
ATOM 5521 O O . LYS B 1 85 ? -0.749 -22.406 -6.832 1 91.75 85 LYS B O 1
ATOM 5526 N N . GLU B 1 86 ? 0.642 -24.031 -6.066 1 88.62 86 GLU B N 1
ATOM 5527 C CA . GLU B 1 86 ? 1.312 -23.141 -5.121 1 88.62 86 GLU B CA 1
ATOM 5528 C C . GLU B 1 86 ? 1.971 -21.969 -5.84 1 88.62 86 GLU B C 1
ATOM 5530 O O . GLU B 1 86 ? 1.912 -20.828 -5.367 1 88.62 86 GLU B O 1
ATOM 5535 N N . MET B 1 87 ? 2.523 -22.266 -6.965 1 87.75 87 MET B N 1
ATOM 5536 C CA . MET B 1 87 ? 3.301 -21.266 -7.684 1 87.75 87 MET B CA 1
ATOM 5537 C C . MET B 1 87 ? 2.398 -20.406 -8.578 1 87.75 87 MET B C 1
ATOM 5539 O O . MET B 1 87 ? 2.875 -19.516 -9.266 1 87.75 87 MET B O 1
ATOM 5543 N N . THR B 1 88 ? 1.13 -20.672 -8.586 1 89.56 88 THR B N 1
ATOM 5544 C CA . THR B 1 88 ? 0.193 -19.891 -9.391 1 89.56 88 THR B CA 1
ATOM 5545 C C . THR B 1 88 ? -0.838 -19.203 -8.5 1 89.56 88 THR B C 1
ATOM 5547 O O . THR B 1 88 ? -0.612 -18.094 -8.031 1 89.56 88 THR B O 1
ATOM 5550 N N . THR B 1 89 ? -1.859 -19.969 -8.156 1 88.38 89 THR B N 1
ATOM 5551 C CA . THR B 1 89 ? -3 -19.391 -7.457 1 88.38 89 THR B CA 1
ATOM 5552 C C . THR B 1 89 ? -2.605 -18.953 -6.051 1 88.38 89 THR B C 1
ATOM 5554 O O . THR B 1 89 ? -2.965 -17.859 -5.613 1 88.38 89 THR B O 1
ATOM 5557 N N . ASP B 1 90 ? -1.902 -19.828 -5.359 1 87.31 90 ASP B N 1
ATOM 5558 C CA . ASP B 1 90 ? -1.548 -19.5 -3.979 1 87.31 90 ASP B CA 1
ATOM 5559 C C . ASP B 1 90 ? -0.567 -18.328 -3.922 1 87.31 90 ASP B C 1
ATOM 5561 O O . ASP B 1 90 ? -0.688 -17.453 -3.064 1 87.31 90 ASP B O 1
ATOM 5565 N N . TRP B 1 91 ? 0.35 -18.375 -4.805 1 85.38 91 TRP B N 1
ATOM 5566 C CA . TRP B 1 91 ? 1.312 -17.281 -4.863 1 85.38 91 TRP B CA 1
ATOM 5567 C C . TRP B 1 91 ? 0.622 -15.969 -5.215 1 85.38 91 TRP B C 1
ATOM 5569 O O . TRP B 1 91 ? 0.937 -14.922 -4.645 1 85.38 91 TRP B O 1
ATOM 5579 N N . ARG B 1 92 ? -0.283 -16.016 -6.156 1 86.12 92 ARG B N 1
ATOM 5580 C CA . ARG B 1 92 ? -1.03 -14.82 -6.531 1 86.12 92 ARG B CA 1
ATOM 5581 C C . ARG B 1 92 ? -1.786 -14.25 -5.336 1 86.12 92 ARG B C 1
ATOM 5583 O O . ARG B 1 92 ? -1.823 -13.031 -5.141 1 86.12 92 ARG B O 1
ATOM 5590 N N . LYS B 1 93 ? -2.375 -15.094 -4.609 1 88.69 93 LYS B N 1
ATOM 5591 C CA . LYS B 1 93 ? -3.096 -14.656 -3.416 1 88.69 93 LYS B CA 1
ATOM 5592 C C . LYS B 1 93 ? -2.158 -13.977 -2.424 1 88.69 93 LYS B C 1
ATOM 5594 O O . LYS B 1 93 ? -2.5 -12.938 -1.85 1 88.69 93 LYS B O 1
ATOM 5599 N N . VAL B 1 94 ? -1.001 -14.555 -2.252 1 89.19 94 VAL B N 1
ATOM 5600 C CA . VAL B 1 94 ? -0.016 -14.008 -1.324 1 89.19 94 VAL B CA 1
ATOM 5601 C C . VAL B 1 94 ? 0.443 -12.633 -1.809 1 89.19 94 VAL B C 1
ATOM 5603 O O . VAL B 1 94 ? 0.567 -11.695 -1.015 1 89.19 94 VAL B O 1
ATOM 5606 N N . VAL B 1 95 ? 0.684 -12.562 -3.102 1 87.19 95 VAL B N 1
ATOM 5607 C CA . VAL B 1 95 ? 1.107 -11.289 -3.686 1 87.19 95 VAL B CA 1
ATOM 5608 C C . VAL B 1 95 ? 0.018 -10.242 -3.482 1 87.19 95 VAL B C 1
ATOM 5610 O O . VAL B 1 95 ? 0.312 -9.094 -3.15 1 87.19 95 VAL B O 1
ATOM 5613 N N . ASP B 1 96 ? -1.2 -10.633 -3.6 1 89.62 96 ASP B N 1
ATOM 5614 C CA . ASP B 1 96 ? -2.32 -9.727 -3.389 1 89.62 96 ASP B CA 1
ATOM 5615 C C . ASP B 1 96 ? -2.357 -9.227 -1.945 1 89.62 96 ASP B C 1
ATOM 5617 O O . ASP B 1 96 ? -2.605 -8.047 -1.697 1 89.62 96 ASP B O 1
ATOM 5621 N N . VAL B 1 97 ? -2.088 -10.133 -1.071 1 92.25 97 VAL B N 1
ATOM 5622 C CA . VAL B 1 97 ? -2.072 -9.773 0.343 1 92.25 97 VAL B CA 1
ATOM 5623 C C . VAL B 1 97 ? -0.896 -8.844 0.626 1 92.25 97 VAL B C 1
ATOM 5625 O O . VAL B 1 97 ? -1.031 -7.875 1.381 1 92.25 97 VAL B O 1
ATOM 5628 N N . MET B 1 98 ? 0.218 -9.062 0.022 1 90.38 98 MET B N 1
ATOM 5629 C CA . MET B 1 98 ? 1.397 -8.227 0.205 1 90.38 98 MET B CA 1
ATOM 5630 C C . MET B 1 98 ? 1.147 -6.816 -0.321 1 90.38 98 MET B C 1
ATOM 5632 O O . MET B 1 98 ? 1.598 -5.836 0.277 1 90.38 98 MET B O 1
ATOM 5636 N N . MET B 1 99 ? 0.4 -6.754 -1.388 1 89.56 99 MET B N 1
ATOM 5637 C CA . MET B 1 99 ? 0.162 -5.477 -2.051 1 89.56 99 MET B CA 1
ATOM 5638 C C . MET B 1 99 ? -0.973 -4.715 -1.373 1 89.56 99 MET B C 1
ATOM 5640 O O . MET B 1 99 ? -1.139 -3.514 -1.593 1 89.56 99 MET B O 1
ATOM 5644 N N . SER B 1 100 ? -1.691 -5.406 -0.578 1 88.38 100 SER B N 1
ATOM 5645 C CA . SER B 1 100 ? -2.838 -4.77 0.062 1 88.38 100 SER B CA 1
ATOM 5646 C C . SER B 1 100 ? -2.395 -3.795 1.149 1 88.38 100 SER B C 1
ATOM 5648 O O . SER B 1 100 ? -1.353 -3.99 1.776 1 88.38 100 SER B O 1
ATOM 5650 N N . ASN B 1 101 ? -3.01 -2.627 1.229 1 86.81 101 ASN B N 1
ATOM 5651 C CA . ASN B 1 101 ? -2.801 -1.611 2.254 1 86.81 101 ASN B CA 1
ATOM 5652 C C . ASN B 1 101 ? -4.121 -0.998 2.715 1 86.81 101 ASN B C 1
ATOM 5654 O O . ASN B 1 101 ? -4.91 -0.524 1.895 1 86.81 101 ASN B O 1
ATOM 5658 N N . SER B 1 102 ? -4.359 -1.062 3.992 1 84.81 102 SER B N 1
ATOM 5659 C CA . SER B 1 102 ? -5.637 -0.589 4.52 1 84.81 102 SER B CA 1
ATOM 5660 C C . SER B 1 102 ? -5.574 0.895 4.867 1 84.81 102 SER B C 1
ATOM 5662 O O . SER B 1 102 ? -6.527 1.449 5.418 1 84.81 102 SER B O 1
ATOM 5664 N N . ALA B 1 103 ? -4.488 1.531 4.559 1 85.56 103 ALA B N 1
ATOM 5665 C CA . ALA B 1 103 ? -4.281 2.916 4.977 1 85.56 103 ALA B CA 1
ATOM 5666 C C . ALA B 1 103 ? -5.375 3.824 4.418 1 85.56 103 ALA B C 1
ATOM 5668 O O . ALA B 1 103 ? -5.879 4.703 5.121 1 85.56 103 ALA B O 1
ATOM 5669 N N . ASP B 1 104 ? -5.777 3.629 3.168 1 80.44 104 ASP B N 1
ATOM 5670 C CA . ASP B 1 104 ? -6.781 4.469 2.521 1 80.44 104 ASP B CA 1
ATOM 5671 C C . ASP B 1 104 ? -8.102 4.434 3.285 1 80.44 104 ASP B C 1
ATOM 5673 O O . ASP B 1 104 ? -8.75 5.465 3.459 1 80.44 104 ASP B O 1
ATOM 5677 N N . ASP B 1 105 ? -8.422 3.281 3.766 1 79.94 105 ASP B N 1
ATOM 5678 C CA . ASP B 1 105 ? -9.672 3.133 4.504 1 79.94 105 ASP B CA 1
ATOM 5679 C C . ASP B 1 105 ? -9.633 3.906 5.816 1 79.94 105 ASP B C 1
ATOM 5681 O O . ASP B 1 105 ? -10.602 4.566 6.188 1 79.94 105 ASP B O 1
ATOM 5685 N N . PHE B 1 106 ? -8.586 3.904 6.441 1 78.31 106 PHE B N 1
ATOM 5686 C CA . PHE B 1 106 ? -8.445 4.57 7.73 1 78.31 106 PHE B CA 1
ATOM 5687 C C . PHE B 1 106 ? -8.391 6.082 7.559 1 78.31 106 PHE B C 1
ATOM 5689 O O . PHE B 1 106 ? -9.023 6.82 8.305 1 78.31 106 PHE B O 1
ATOM 5696 N N . ILE B 1 107 ? -7.684 6.586 6.551 1 77.19 107 ILE B N 1
ATOM 5697 C CA . ILE B 1 107 ? -7.543 8.016 6.293 1 77.19 107 ILE B CA 1
ATOM 5698 C C . ILE B 1 107 ? -8.883 8.594 5.848 1 77.19 107 ILE B C 1
ATOM 5700 O O . ILE B 1 107 ? -9.273 9.68 6.285 1 77.19 107 ILE B O 1
ATOM 5704 N N . ARG B 1 108 ? -9.602 7.84 5.062 1 73.06 108 ARG B N 1
ATOM 5705 C CA . ARG B 1 108 ? -10.93 8.273 4.621 1 73.06 108 ARG B CA 1
ATOM 5706 C C . ARG B 1 108 ? -11.891 8.383 5.805 1 73.06 108 ARG B C 1
ATOM 5708 O O . ARG B 1 108 ? -12.688 9.312 5.871 1 73.06 108 ARG B O 1
ATOM 5715 N N . ASN B 1 109 ? -11.797 7.473 6.656 1 69.12 109 ASN B N 1
ATOM 5716 C CA . ASN B 1 109 ? -12.648 7.504 7.84 1 69.12 109 ASN B CA 1
ATOM 5717 C C . ASN B 1 109 ? -12.359 8.734 8.703 1 69.12 109 ASN B C 1
ATOM 5719 O O . ASN B 1 109 ? -13.281 9.367 9.203 1 69.12 109 ASN B O 1
ATOM 5723 N N . VAL B 1 110 ? -11.125 9.109 8.766 1 67.19 110 VAL B N 1
ATOM 5724 C CA . VAL B 1 110 ? -10.727 10.289 9.531 1 67.19 110 VAL B CA 1
ATOM 5725 C C . VAL B 1 110 ? -11.219 11.555 8.836 1 67.19 110 VAL B C 1
ATOM 5727 O O . VAL B 1 110 ? -11.742 12.469 9.484 1 67.19 110 VAL B O 1
ATOM 5730 N N . THR B 1 111 ? -11.086 11.516 7.535 1 63.66 111 THR B N 1
ATOM 5731 C CA . THR B 1 111 ? -11.523 12.672 6.75 1 63.66 111 THR B CA 1
ATOM 5732 C C . THR B 1 111 ? -13.039 12.828 6.812 1 63.66 111 THR B C 1
ATOM 5734 O O . THR B 1 111 ? -13.547 13.945 6.934 1 63.66 111 THR B O 1
ATOM 5737 N N . HIS B 1 112 ? -13.688 11.695 6.812 1 62.09 112 HIS B N 1
ATOM 5738 C CA . HIS B 1 112 ? -15.148 11.734 6.875 1 62.09 112 HIS B CA 1
ATOM 5739 C C . HIS B 1 112 ? -15.625 12.25 8.227 1 62.09 112 HIS B C 1
ATOM 5741 O O . HIS B 1 112 ? -16.562 13.055 8.289 1 62.09 112 HIS B O 1
ATOM 5747 N N . GLN B 1 113 ? -15.039 11.867 9.211 1 60.69 113 GLN B N 1
ATOM 5748 C CA . GLN B 1 113 ? -15.406 12.344 10.539 1 60.69 113 GLN B CA 1
ATOM 5749 C C . GLN B 1 113 ? -15.125 13.828 10.695 1 60.69 113 GLN B C 1
ATOM 5751 O O . GLN B 1 113 ? -15.891 14.555 11.336 1 60.69 113 GLN B O 1
ATOM 5756 N N . ARG B 1 114 ? -14.195 14.227 9.953 1 62 114 ARG B N 1
ATOM 5757 C CA . ARG B 1 114 ? -13.789 15.625 9.992 1 62 114 ARG B CA 1
ATOM 5758 C C . ARG B 1 114 ? -14.773 16.516 9.234 1 62 114 ARG B C 1
ATOM 5760 O O . ARG B 1 114 ? -15.109 17.609 9.688 1 62 114 ARG B O 1
ATOM 5767 N N . ILE B 1 115 ? -15.109 15.945 8.18 1 54.84 115 ILE B N 1
ATOM 5768 C CA . ILE B 1 115 ? -16.094 16.672 7.383 1 54.84 115 ILE B CA 1
ATOM 5769 C C . ILE B 1 115 ? -17.391 16.797 8.164 1 54.84 115 ILE B C 1
ATOM 5771 O O . ILE B 1 115 ? -18.016 17.859 8.195 1 54.84 115 ILE B O 1
ATOM 5775 N N . LEU B 1 116 ? -17.672 15.812 8.789 1 51.94 116 LEU B N 1
ATOM 5776 C CA . LEU B 1 116 ? -18.906 15.828 9.57 1 51.94 116 LEU B CA 1
ATOM 5777 C C . LEU B 1 116 ? -18.812 16.844 10.711 1 51.94 116 LEU B C 1
ATOM 5779 O O . LEU B 1 116 ? -19.797 17.5 11.039 1 51.94 116 LEU B O 1
ATOM 5783 N N . LYS B 1 117 ? -17.641 17.031 11.156 1 57.47 117 LYS B N 1
ATOM 5784 C CA . LYS B 1 117 ? -17.469 17.953 12.281 1 57.47 117 LYS B CA 1
ATOM 5785 C C . LYS B 1 117 ? -17.094 19.344 11.805 1 57.47 117 LYS B C 1
ATOM 5787 O O . LYS B 1 117 ? -16.828 20.234 12.617 1 57.47 117 LYS B O 1
ATOM 5792 N N . GLU B 1 118 ? -17.188 19.516 10.453 1 55.53 118 GLU B N 1
ATOM 5793 C CA . GLU B 1 118 ? -16.938 20.812 9.828 1 55.53 118 GLU B CA 1
ATOM 5794 C C . GLU B 1 118 ? -15.578 21.359 10.25 1 55.53 118 GLU B C 1
ATOM 5796 O O . GLU B 1 118 ? -15.469 22.531 10.609 1 55.53 118 GLU B O 1
ATOM 5801 N N . PHE B 1 119 ? -14.688 20.359 10.398 1 61.53 119 PHE B N 1
ATOM 5802 C CA . PHE B 1 119 ? -13.352 20.734 10.844 1 61.53 119 PHE B CA 1
ATOM 5803 C C . PHE B 1 119 ? -12.352 20.656 9.695 1 61.53 119 PHE B C 1
ATOM 5805 O O . PHE B 1 119 ? -12.305 19.672 8.969 1 61.53 119 PHE B O 1
ATOM 5812 N N . ARG B 1 120 ? -11.781 21.922 9.484 1 64.44 120 ARG B N 1
ATOM 5813 C CA . ARG B 1 120 ? -10.773 21.891 8.43 1 64.44 120 ARG B CA 1
ATOM 5814 C C . ARG B 1 120 ? -9.383 21.672 9.008 1 64.44 120 ARG B C 1
ATOM 5816 O O . ARG B 1 120 ? -8.93 22.422 9.875 1 64.44 120 ARG B O 1
ATOM 5823 N N . TYR B 1 121 ? -8.641 20.766 8.562 1 73.12 121 TYR B N 1
ATOM 5824 C CA . TYR B 1 121 ? -7.258 20.531 8.953 1 73.12 121 TYR B CA 1
ATOM 5825 C C . TYR B 1 121 ? -6.352 21.641 8.43 1 73.12 121 TYR B C 1
ATOM 5827 O O . TYR B 1 121 ? -6.543 22.125 7.312 1 73.12 121 TYR B O 1
ATOM 5835 N N . PRO B 1 122 ? -5.461 21.891 9.328 1 81.94 122 PRO B N 1
ATOM 5836 C CA . PRO B 1 122 ? -4.527 22.922 8.867 1 81.94 122 PRO B CA 1
ATOM 5837 C C . PRO B 1 122 ? -3.676 22.469 7.684 1 81.94 122 PRO B C 1
ATOM 5839 O O . PRO B 1 122 ? -3.396 21.266 7.547 1 81.94 122 PRO B O 1
ATOM 5842 N N . ALA B 1 123 ? -3.355 23.359 6.824 1 82 123 ALA B N 1
ATOM 5843 C CA . ALA B 1 123 ? -2.492 23.141 5.664 1 82 123 ALA B CA 1
ATOM 5844 C C . ALA B 1 123 ? -1.119 23.766 5.879 1 82 123 ALA B C 1
ATOM 5846 O O . ALA B 1 123 ? -0.858 24.375 6.926 1 82 123 ALA B O 1
ATOM 5847 N N . GLU B 1 124 ? -0.288 23.609 4.961 1 84.5 124 GLU B N 1
ATOM 5848 C CA . GLU B 1 124 ? 1.069 24.141 5.047 1 84.5 124 GLU B CA 1
ATOM 5849 C C . GLU B 1 124 ? 1.061 25.656 5.18 1 84.5 124 GLU B C 1
ATOM 5851 O O . GLU B 1 124 ? 1.928 26.234 5.844 1 84.5 124 GLU B O 1
ATOM 5856 N N . GLU B 1 125 ? 0.096 26.188 4.59 1 83 125 GLU B N 1
ATOM 5857 C CA . GLU B 1 125 ? -0.043 27.641 4.684 1 83 125 GLU B CA 1
ATOM 5858 C C . GLU B 1 125 ? -0.355 28.078 6.113 1 83 125 GLU B C 1
ATOM 5860 O O . GLU B 1 125 ? 0.093 29.125 6.559 1 83 125 GLU B O 1
ATOM 5865 N N . ASP B 1 126 ? -1.081 27.266 6.797 1 83.62 126 ASP B N 1
ATOM 5866 C CA . ASP B 1 126 ? -1.417 27.562 8.188 1 83.62 126 ASP B CA 1
ATOM 5867 C C . ASP B 1 126 ? -0.189 27.438 9.086 1 83.62 126 ASP B C 1
ATOM 5869 O O . ASP B 1 126 ? -0.045 28.188 10.055 1 83.62 126 ASP B O 1
ATOM 5873 N N . LEU B 1 127 ? 0.563 26.531 8.773 1 90 127 LEU B N 1
ATOM 5874 C CA . LEU B 1 127 ? 1.798 26.375 9.539 1 90 127 LEU B CA 1
ATOM 5875 C C . LEU B 1 127 ? 2.719 27.578 9.32 1 90 127 LEU B C 1
ATOM 5877 O O . LEU B 1 127 ? 3.309 28.094 10.266 1 90 127 LEU B O 1
ATOM 5881 N N . ALA B 1 128 ? 2.826 27.953 8.07 1 89.69 128 ALA B N 1
ATOM 5882 C CA . ALA B 1 128 ? 3.607 29.141 7.758 1 89.69 128 ALA B CA 1
ATOM 5883 C C . ALA B 1 128 ? 3.045 30.375 8.477 1 89.69 128 ALA B C 1
ATOM 5885 O O . ALA B 1 128 ? 3.801 31.188 9 1 89.69 128 ALA B O 1
ATOM 5886 N N . GLY B 1 129 ? 1.713 30.453 8.453 1 86.12 129 GLY B N 1
ATOM 5887 C CA . GLY B 1 129 ? 1.06 31.547 9.164 1 86.12 129 GLY B CA 1
ATOM 5888 C C . GLY B 1 129 ? 1.344 31.531 10.648 1 86.12 129 GLY B C 1
ATOM 5889 O O . GLY B 1 129 ? 1.525 32.594 11.258 1 86.12 129 GLY B O 1
ATOM 5890 N N . ALA B 1 130 ? 1.337 30.391 11.227 1 90.38 130 ALA B N 1
ATOM 5891 C CA . ALA B 1 130 ? 1.646 30.266 12.648 1 90.38 130 ALA B CA 1
ATOM 5892 C C . ALA B 1 130 ? 3.078 30.703 12.938 1 90.38 130 ALA B C 1
ATOM 5894 O O . ALA B 1 130 ? 3.336 31.375 13.938 1 90.38 130 ALA B O 1
ATOM 5895 N N . ALA B 1 131 ? 3.938 30.312 12.07 1 93.88 131 ALA B N 1
ATOM 5896 C CA . ALA B 1 131 ? 5.332 30.719 12.227 1 93.88 131 ALA B CA 1
ATOM 5897 C C . ALA B 1 131 ? 5.473 32.219 12.141 1 93.88 131 ALA B C 1
ATOM 5899 O O . ALA B 1 131 ? 6.168 32.844 12.953 1 93.88 131 ALA B O 1
ATOM 5900 N N . ILE B 1 132 ? 4.855 32.781 11.18 1 90.44 132 ILE B N 1
ATOM 5901 C CA . ILE B 1 132 ? 4.914 34.25 10.992 1 90.44 132 ILE B CA 1
ATOM 5902 C C . ILE B 1 132 ? 4.305 34.938 12.203 1 90.44 132 ILE B C 1
ATOM 5904 O O . ILE B 1 132 ? 4.777 36 12.617 1 90.44 132 ILE B O 1
ATOM 5908 N N . GLY B 1 133 ? 3.223 34.375 12.695 1 90.06 133 GLY B N 1
ATOM 5909 C CA . GLY B 1 133 ? 2.646 34.875 13.922 1 90.06 133 GLY B CA 1
ATOM 5910 C C . GLY B 1 133 ? 3.619 34.875 15.086 1 90.06 133 GLY B C 1
ATOM 5911 O O . GLY B 1 133 ? 3.672 35.844 15.859 1 90.06 133 GLY B O 1
ATOM 5912 N N . LEU B 1 134 ? 4.363 33.844 15.188 1 93.94 134 LEU B N 1
ATOM 5913 C CA . LEU B 1 134 ? 5.371 33.719 16.234 1 93.94 134 LEU B CA 1
ATOM 5914 C C . LEU B 1 134 ? 6.449 34.781 16.062 1 93.94 134 LEU B C 1
ATOM 5916 O O . LEU B 1 134 ? 6.926 35.375 17.047 1 93.94 134 LEU B O 1
ATOM 5920 N N . LEU B 1 135 ? 6.812 35.031 14.836 1 94.31 135 LEU B N 1
ATOM 5921 C CA . LEU B 1 135 ? 7.836 36 14.547 1 94.31 135 LEU B CA 1
ATOM 5922 C C . LEU B 1 135 ? 7.336 37.406 14.883 1 94.31 135 LEU B C 1
ATOM 5924 O O . LEU B 1 135 ? 8.102 38.25 15.367 1 94.31 135 LEU B O 1
ATOM 5928 N N . ARG B 1 136 ? 6.105 37.656 14.641 1 90.19 136 ARG B N 1
ATOM 5929 C CA . ARG B 1 136 ? 5.508 38.938 15 1 90.19 136 ARG B CA 1
ATOM 5930 C C . ARG B 1 136 ? 5.551 39.156 16.516 1 90.19 136 ARG B C 1
ATOM 5932 O O . ARG B 1 136 ? 5.859 40.25 16.969 1 90.19 136 ARG B O 1
ATOM 5939 N N . LEU B 1 137 ? 5.23 38.125 17.203 1 95.19 137 LEU B N 1
ATOM 5940 C CA . LEU B 1 137 ? 5.297 38.219 18.672 1 95.19 137 LEU B CA 1
ATOM 5941 C C . LEU B 1 137 ? 6.727 38.469 19.125 1 95.19 137 LEU B C 1
ATOM 5943 O O . LEU B 1 137 ? 6.953 39.25 20.062 1 95.19 137 LEU B O 1
ATOM 5947 N N . GLN B 1 138 ? 7.629 37.781 18.516 1 96 138 GLN B N 1
ATOM 5948 C CA . GLN B 1 138 ? 9.047 37.938 18.828 1 96 138 GLN B CA 1
ATOM 5949 C C . GLN B 1 138 ? 9.469 39.406 18.672 1 96 138 GLN B C 1
ATOM 5951 O O . GLN B 1 138 ? 10.148 39.938 19.547 1 96 138 GLN B O 1
ATOM 5956 N N . ASP B 1 139 ? 9.039 40.031 17.625 1 93.5 139 ASP B N 1
ATOM 5957 C CA . ASP B 1 139 ? 9.406 41.406 17.344 1 93.5 139 ASP B CA 1
ATOM 5958 C C . ASP B 1 139 ? 8.719 42.375 18.312 1 93.5 139 ASP B C 1
ATOM 5960 O O . ASP B 1 139 ? 9.359 43.25 18.891 1 93.5 139 ASP B O 1
ATOM 5964 N N . THR B 1 140 ? 7.414 42.219 18.422 1 94.06 140 THR B N 1
ATOM 5965 C CA . THR B 1 140 ? 6.617 43.156 19.203 1 94.06 140 THR B CA 1
ATOM 5966 C C . THR B 1 140 ? 7.09 43.156 20.656 1 94.06 140 THR B C 1
ATOM 5968 O O . THR B 1 140 ? 7.211 44.219 21.266 1 94.06 140 THR B O 1
ATOM 5971 N N . TYR B 1 141 ? 7.43 42.031 21.172 1 96.44 141 TYR B N 1
ATOM 5972 C CA . TYR B 1 141 ? 7.746 41.969 22.594 1 96.44 141 TYR B CA 1
ATOM 5973 C C . TYR B 1 141 ? 9.242 41.75 22.812 1 96.44 141 TYR B C 1
ATOM 5975 O O . TYR B 1 141 ? 9.68 41.438 23.922 1 96.44 141 TYR B O 1
ATOM 5983 N N . ARG B 1 142 ? 10.008 41.875 21.766 1 94.75 142 ARG B N 1
ATOM 5984 C CA . ARG B 1 142 ? 11.461 41.781 21.812 1 94.75 142 ARG B CA 1
ATOM 5985 C C . ARG B 1 142 ? 11.914 40.5 22.531 1 94.75 142 ARG B C 1
ATOM 5987 O O . ARG B 1 142 ? 12.703 40.594 23.484 1 94.75 142 ARG B O 1
ATOM 5994 N N . LEU B 1 143 ? 11.422 39.438 22.078 1 96.75 143 LEU B N 1
ATOM 5995 C CA . LEU B 1 143 ? 11.758 38.156 22.688 1 96.75 143 LEU B CA 1
ATOM 5996 C C . LEU B 1 143 ? 13.055 37.594 22.109 1 96.75 143 LEU B C 1
ATOM 5998 O O . LEU B 1 143 ? 13.312 37.719 20.906 1 96.75 143 LEU B O 1
ATOM 6002 N N . ASP B 1 144 ? 13.797 36.969 22.969 1 97.06 144 ASP B N 1
ATOM 6003 C CA . ASP B 1 144 ? 15.016 36.312 22.531 1 97.06 144 ASP B CA 1
ATOM 6004 C C . ASP B 1 144 ? 14.703 34.969 21.859 1 97.06 144 ASP B C 1
ATOM 6006 O O . ASP B 1 144 ? 13.852 34.219 22.312 1 97.06 144 ASP B O 1
ATOM 6010 N N . THR B 1 145 ? 15.406 34.719 20.766 1 97.94 145 THR B N 1
ATOM 6011 C CA . THR B 1 145 ? 15.148 33.531 19.969 1 97.94 145 THR B CA 1
ATOM 6012 C C . THR B 1 145 ? 15.375 32.281 20.812 1 97.94 145 THR B C 1
ATOM 6014 O O . THR B 1 145 ? 14.547 31.359 20.797 1 97.94 145 THR B O 1
ATOM 6017 N N . THR B 1 146 ? 16.469 32.188 21.469 1 97.81 146 THR B N 1
ATOM 6018 C CA . THR B 1 146 ? 16.812 31.016 22.281 1 97.81 146 THR B CA 1
ATOM 6019 C C . THR B 1 146 ? 15.797 30.828 23.406 1 97.81 146 THR B C 1
ATOM 6021 O O . THR B 1 146 ? 15.453 29.703 23.75 1 97.81 146 THR B O 1
ATOM 6024 N N . ASP B 1 147 ? 15.375 31.891 24.016 1 96.62 147 ASP B N 1
ATOM 6025 C CA . ASP B 1 147 ? 14.367 31.797 25.062 1 96.62 147 ASP B CA 1
ATOM 6026 C C . ASP B 1 147 ? 13.07 31.203 24.531 1 96.62 147 ASP B C 1
ATOM 6028 O O . ASP B 1 147 ? 12.484 30.312 25.172 1 96.62 147 ASP B O 1
ATOM 6032 N N . ILE B 1 148 ? 12.633 31.719 23.375 1 96.88 148 ILE B N 1
ATOM 6033 C CA . ILE B 1 148 ? 11.43 31.156 22.766 1 96.88 148 ILE B CA 1
ATOM 6034 C C . ILE B 1 148 ? 11.625 29.672 22.516 1 96.88 148 ILE B C 1
ATOM 6036 O O . ILE B 1 148 ? 10.758 28.859 22.844 1 96.88 148 ILE B O 1
ATOM 6040 N N . ALA B 1 149 ? 12.766 29.344 21.891 1 97.19 149 ALA B N 1
ATOM 6041 C CA . ALA B 1 149 ? 13.055 27.953 21.531 1 97.19 149 ALA B CA 1
ATOM 6042 C C . ALA B 1 149 ? 13.086 27.062 22.766 1 97.19 149 ALA B C 1
ATOM 6044 O O . ALA B 1 149 ? 12.75 25.875 22.703 1 97.19 149 ALA B O 1
ATOM 6045 N N . ASN B 1 150 ? 13.492 27.594 23.875 1 96.12 150 ASN B N 1
ATOM 6046 C CA . ASN B 1 150 ? 13.531 26.844 25.125 1 96.12 150 ASN B CA 1
ATOM 6047 C C . ASN B 1 150 ? 12.164 26.797 25.797 1 96.12 150 ASN B C 1
ATOM 6049 O O . ASN B 1 150 ? 12.008 26.203 26.859 1 96.12 150 ASN B O 1
ATOM 6053 N N . GLY B 1 151 ? 11.219 27.469 25.266 1 92.12 151 GLY B N 1
ATOM 6054 C CA . GLY B 1 151 ? 9.867 27.469 25.812 1 92.12 151 GLY B CA 1
ATOM 6055 C C . GLY B 1 151 ? 9.641 28.578 26.828 1 92.12 151 GLY B C 1
ATOM 6056 O O . GLY B 1 151 ? 8.664 28.547 27.578 1 92.12 151 GLY B O 1
ATOM 6057 N N . LYS B 1 152 ? 10.492 29.531 26.828 1 93.19 152 LYS B N 1
ATOM 6058 C CA . LYS B 1 152 ? 10.391 30.625 27.797 1 93.19 152 LYS B CA 1
ATOM 6059 C C . LYS B 1 152 ? 9.852 31.891 27.125 1 93.19 152 LYS B C 1
ATOM 6061 O O . LYS B 1 152 ? 10.508 32.469 26.266 1 93.19 152 LYS B O 1
ATOM 6066 N N . ILE B 1 153 ? 8.656 32.281 27.547 1 95 153 ILE B N 1
ATOM 6067 C CA . ILE B 1 153 ? 8.031 33.5 27.062 1 95 153 ILE B CA 1
ATOM 6068 C C . ILE B 1 153 ? 7.832 34.469 28.219 1 95 153 ILE B C 1
ATOM 6070 O O . ILE B 1 153 ? 6.855 34.375 28.953 1 95 153 ILE B O 1
ATOM 6074 N N . LEU B 1 154 ? 8.75 35.438 28.25 1 94.75 154 LEU B N 1
ATOM 6075 C CA . LEU B 1 154 ? 8.727 36.438 29.312 1 94.75 154 LEU B CA 1
ATOM 6076 C C . LEU B 1 154 ? 8.422 35.781 30.672 1 94.75 154 LEU B C 1
ATOM 6078 O O . LEU B 1 154 ? 9.141 34.875 31.109 1 94.75 154 LEU B O 1
ATOM 6082 N N . HIS B 1 155 ? 7.426 36.156 31.406 1 92.5 155 HIS B N 1
ATOM 6083 C CA . HIS B 1 155 ? 7.145 35.625 32.75 1 92.5 155 HIS B CA 1
ATOM 6084 C C . HIS B 1 155 ? 5.898 34.75 32.719 1 92.5 155 HIS B C 1
ATOM 6086 O O . HIS B 1 155 ? 5.23 34.594 33.75 1 92.5 155 HIS B O 1
ATOM 6092 N N . SER B 1 156 ? 5.641 34.188 31.547 1 93.56 156 SER B N 1
ATOM 6093 C CA .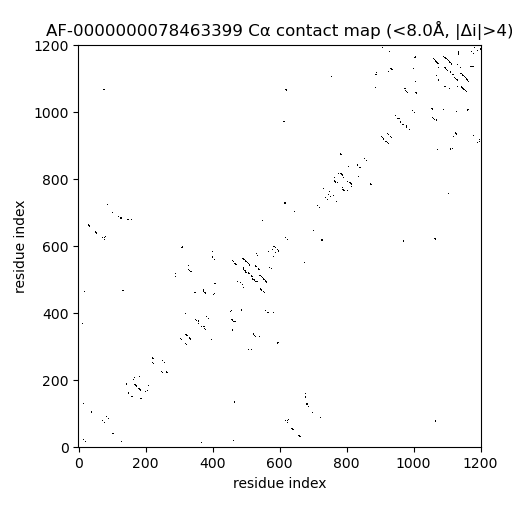 SER B 1 156 ? 4.48 33.312 31.453 1 93.56 156 SER B CA 1
ATOM 6094 C C . SER B 1 156 ? 4.629 32.094 32.375 1 93.56 156 SER B C 1
ATOM 6096 O O . SER B 1 156 ? 5.715 31.531 32.5 1 93.56 156 SER B O 1
ATOM 6098 N N . LYS B 1 157 ? 3.518 31.641 33.031 1 88.81 157 LYS B N 1
ATOM 6099 C CA . LYS B 1 157 ? 3.516 30.5 33.938 1 88.81 157 LYS B CA 1
ATOM 6100 C C . LYS B 1 157 ? 2.971 29.25 33.25 1 88.81 157 LYS B C 1
ATOM 6102 O O . LYS B 1 157 ? 2.943 28.172 33.844 1 88.81 157 LYS B O 1
ATOM 6107 N N . MET B 1 158 ? 2.602 29.406 32.062 1 88.25 158 MET B N 1
ATOM 6108 C CA . MET B 1 158 ? 2.047 28.266 31.328 1 88.25 158 MET B CA 1
ATOM 6109 C C . MET B 1 158 ? 3.135 27.266 30.984 1 88.25 158 MET B C 1
ATOM 6111 O O . MET B 1 158 ? 4.258 27.641 30.641 1 88.25 158 MET B O 1
ATOM 6115 N N . ARG B 1 159 ? 2.773 26.016 31.078 1 84 159 ARG B N 1
ATOM 6116 C CA . ARG B 1 159 ? 3.719 24.938 30.766 1 84 159 ARG B CA 1
ATOM 6117 C C . ARG B 1 159 ? 3.938 24.828 29.266 1 84 159 ARG B C 1
ATOM 6119 O O . ARG B 1 159 ? 2.99 24.953 28.484 1 84 159 ARG B O 1
ATOM 6126 N N . THR B 1 160 ? 5.164 24.719 28.891 1 86.88 160 THR B N 1
ATOM 6127 C CA . THR B 1 160 ? 5.543 24.562 27.484 1 86.88 160 THR B CA 1
ATOM 6128 C C . THR B 1 160 ? 6.699 23.578 27.344 1 86.88 160 THR B C 1
ATOM 6130 O O . THR B 1 160 ? 7.109 22.953 28.312 1 86.88 160 THR B O 1
ATOM 6133 N N . VAL B 1 161 ? 7.016 23.328 26.109 1 86.81 161 VAL B N 1
ATOM 6134 C CA . VAL B 1 161 ? 8.125 22.422 25.812 1 86.81 161 VAL B CA 1
ATOM 6135 C C . VAL B 1 161 ? 9.18 23.172 24.984 1 86.81 161 VAL B C 1
ATOM 6137 O O . VAL B 1 161 ? 8.898 24.219 24.422 1 86.81 161 VAL B O 1
ATOM 6140 N N . SER B 1 162 ? 10.383 22.562 25.078 1 92.88 162 SER B N 1
ATOM 6141 C CA . SER B 1 162 ? 11.445 23.109 24.25 1 92.88 162 SER B CA 1
ATOM 6142 C C . SER B 1 162 ? 11.305 22.672 22.797 1 92.88 162 SER B C 1
ATOM 6144 O O . SER B 1 162 ? 10.938 21.516 22.516 1 92.88 162 SER B O 1
ATOM 6146 N N . LEU B 1 163 ? 11.57 23.562 21.906 1 95.44 163 LEU B N 1
ATOM 6147 C CA . LEU B 1 163 ? 11.523 23.234 20.484 1 95.44 163 LEU B CA 1
ATOM 6148 C C . LEU B 1 163 ? 12.719 22.391 20.078 1 95.44 163 LEU B C 1
ATOM 6150 O O . LEU B 1 163 ? 13.812 22.547 20.625 1 95.44 163 LEU B O 1
ATOM 6154 N N . THR B 1 164 ? 12.539 21.578 19.141 1 95.31 164 THR B N 1
ATOM 6155 C CA . THR B 1 164 ? 13.633 20.812 18.547 1 95.31 164 THR B CA 1
ATOM 6156 C C . THR B 1 164 ? 14.312 21.609 17.438 1 95.31 164 THR B C 1
ATOM 6158 O O . THR B 1 164 ? 13.836 22.688 17.062 1 95.31 164 THR B O 1
ATOM 6161 N N . ALA B 1 165 ? 15.469 21.031 16.938 1 97.69 165 ALA B N 1
ATOM 6162 C CA . ALA B 1 165 ? 16.141 21.656 15.805 1 97.69 165 ALA B CA 1
ATOM 6163 C C . ALA B 1 165 ? 15.234 21.734 14.586 1 97.69 165 ALA B C 1
ATOM 6165 O O . ALA B 1 165 ? 15.25 22.719 13.844 1 97.69 165 ALA B O 1
ATOM 6166 N N . ASN B 1 166 ? 14.461 20.734 14.445 1 96.44 166 ASN B N 1
ATOM 6167 C CA . ASN B 1 166 ? 13.547 20.719 13.312 1 96.44 166 ASN B CA 1
ATOM 6168 C C . ASN B 1 166 ? 12.461 21.781 13.445 1 96.44 166 ASN B C 1
ATOM 6170 O O . ASN B 1 166 ? 12.031 22.359 12.445 1 96.44 166 ASN B O 1
ATOM 6174 N N . ASP B 1 167 ? 11.953 21.984 14.648 1 96.62 167 ASP B N 1
ATOM 6175 C CA . ASP B 1 167 ? 10.977 23.031 14.891 1 96.62 167 ASP B CA 1
ATOM 6176 C C . ASP B 1 167 ? 11.547 24.406 14.523 1 96.62 167 ASP B C 1
ATOM 6178 O O . ASP B 1 167 ? 10.891 25.188 13.828 1 96.62 167 ASP B O 1
ATOM 6182 N N . CYS B 1 168 ? 12.711 24.641 14.977 1 98.44 168 CYS B N 1
ATOM 6183 C CA . CYS B 1 168 ? 13.383 25.906 14.688 1 98.44 168 CYS B CA 1
ATOM 6184 C C . CYS B 1 168 ? 13.609 26.062 13.188 1 98.44 168 CYS B C 1
ATOM 6186 O O . CYS B 1 168 ? 13.453 27.156 12.648 1 98.44 168 CYS B O 1
ATOM 6188 N N . PHE B 1 169 ? 14.031 24.984 12.57 1 97.88 169 PHE B N 1
ATOM 6189 C CA . PHE B 1 169 ? 14.25 24.984 11.125 1 97.88 169 PHE B CA 1
ATOM 6190 C C . PHE B 1 169 ? 12.984 25.375 10.383 1 97.88 169 PHE B C 1
ATOM 6192 O O . PHE B 1 169 ? 13.031 26.172 9.438 1 97.88 169 PHE B O 1
ATOM 6199 N N . GLU B 1 170 ? 11.852 24.859 10.867 1 96.31 170 GLU B N 1
ATOM 6200 C CA . GLU B 1 170 ? 10.578 25.156 10.211 1 96.31 170 GLU B CA 1
ATOM 6201 C C . GLU B 1 170 ? 10.211 26.625 10.352 1 96.31 170 GLU B C 1
ATOM 6203 O O . GLU B 1 170 ? 9.656 27.219 9.422 1 96.31 170 GLU B O 1
ATOM 6208 N N . ILE B 1 171 ? 10.445 27.141 11.461 1 97.5 171 ILE B N 1
ATOM 6209 C CA . ILE B 1 171 ? 10.18 28.562 11.68 1 97.5 171 ILE B CA 1
ATOM 6210 C C . ILE B 1 171 ? 11.086 29.406 10.789 1 97.5 171 ILE B C 1
ATOM 6212 O O . ILE B 1 171 ? 10.625 30.328 10.125 1 97.5 171 ILE B O 1
ATOM 6216 N N . GLY B 1 172 ? 12.367 29.062 10.758 1 98 172 GLY B N 1
ATOM 6217 C CA . GLY B 1 172 ? 13.312 29.75 9.891 1 98 172 GLY B CA 1
ATOM 6218 C C . GLY B 1 172 ? 12.953 29.641 8.422 1 98 172 GLY B C 1
ATOM 6219 O O . GLY B 1 172 ? 13.133 30.594 7.664 1 98 172 GLY B O 1
ATOM 6220 N N . ARG B 1 173 ? 12.547 28.516 8.07 1 96.75 173 ARG B N 1
ATOM 6221 C CA . ARG B 1 173 ? 12.164 28.297 6.68 1 96.75 173 ARG B CA 1
ATOM 6222 C C . ARG B 1 173 ? 10.961 29.156 6.301 1 96.75 173 ARG B C 1
ATOM 6224 O O . ARG B 1 173 ? 10.898 29.688 5.191 1 96.75 173 ARG B O 1
ATOM 6231 N N . ALA B 1 174 ? 9.969 29.188 7.191 1 94.69 174 ALA B N 1
ATOM 6232 C CA . ALA B 1 174 ? 8.82 30.047 6.945 1 94.69 174 ALA B CA 1
ATOM 6233 C C . ALA B 1 174 ? 9.25 31.5 6.746 1 94.69 174 ALA B C 1
ATOM 6235 O O . ALA B 1 174 ? 8.742 32.188 5.855 1 94.69 174 ALA B O 1
ATOM 6236 N N . ALA B 1 175 ? 10.141 31.969 7.566 1 96.31 175 ALA B N 1
ATOM 6237 C CA . ALA B 1 175 ? 10.688 33.312 7.426 1 96.31 175 ALA B CA 1
ATOM 6238 C C . ALA B 1 175 ? 11.383 33.5 6.074 1 96.31 175 ALA B C 1
ATOM 6240 O O . ALA B 1 175 ? 11.18 34.5 5.391 1 96.31 175 ALA B O 1
ATOM 6241 N N . TYR B 1 176 ? 12.148 32.469 5.711 1 96.5 176 TYR B N 1
ATOM 6242 C CA . TYR B 1 176 ? 12.875 32.5 4.449 1 96.5 176 TYR B CA 1
ATOM 6243 C C . TYR B 1 176 ? 11.922 32.625 3.266 1 96.5 176 TYR B C 1
ATOM 6245 O O . TYR B 1 176 ? 12.156 33.406 2.352 1 96.5 176 TYR B O 1
ATOM 6253 N N . ASN B 1 177 ? 10.914 31.906 3.326 1 93 177 ASN B N 1
ATOM 6254 C CA . ASN B 1 177 ? 9.945 31.906 2.234 1 93 177 ASN B CA 1
ATOM 6255 C C . ASN B 1 177 ? 9.219 33.25 2.123 1 93 177 ASN B C 1
ATOM 6257 O O . ASN B 1 177 ? 8.727 33.594 1.051 1 93 177 ASN B O 1
ATOM 6261 N N . ASP B 1 178 ? 9.148 33.906 3.201 1 89.56 178 ASP B N 1
ATOM 6262 C CA . ASP B 1 178 ? 8.516 35.219 3.215 1 89.56 178 ASP B CA 1
ATOM 6263 C C . ASP B 1 178 ? 9.539 36.312 2.953 1 89.56 178 ASP B C 1
ATOM 6265 O O . ASP B 1 178 ? 9.266 37.5 3.207 1 89.56 178 ASP B O 1
ATOM 6269 N N . TYR B 1 179 ? 10.766 36 2.584 1 92.81 179 TYR B N 1
ATOM 6270 C CA . TYR B 1 179 ? 11.867 36.875 2.262 1 92.81 179 TYR B CA 1
ATOM 6271 C C . TYR B 1 179 ? 12.258 37.719 3.473 1 92.81 179 TYR B C 1
ATOM 6273 O O . TYR B 1 179 ? 12.672 38.875 3.33 1 92.81 179 TYR B O 1
ATOM 6281 N N . ASP B 1 180 ? 11.891 37.188 4.645 1 94.06 180 ASP B N 1
ATOM 6282 C CA . ASP B 1 180 ? 12.312 37.781 5.914 1 94.06 180 ASP B CA 1
ATOM 6283 C C . ASP B 1 180 ? 13.641 37.188 6.379 1 94.06 180 ASP B C 1
ATOM 6285 O O . ASP B 1 180 ? 13.672 36.312 7.246 1 94.06 180 ASP B O 1
ATOM 6289 N N . TYR B 1 181 ? 14.758 37.75 5.895 1 96.69 181 TYR B N 1
ATOM 6290 C CA . TYR B 1 181 ? 16.062 37.125 6.137 1 96.69 181 TYR B CA 1
ATOM 6291 C C . TYR B 1 181 ? 16.562 37.469 7.539 1 96.69 181 TYR B C 1
ATOM 6293 O O . TYR B 1 181 ? 17.406 36.75 8.094 1 96.69 181 TYR B O 1
ATOM 6301 N N . TYR B 1 182 ? 16.047 38.594 8.117 1 96.56 182 TYR B N 1
ATOM 6302 C CA . TYR B 1 182 ? 16.359 38.938 9.5 1 96.56 182 TYR B CA 1
ATOM 6303 C C . TYR B 1 182 ? 16.031 37.781 10.43 1 96.56 182 TYR B C 1
ATOM 6305 O O . TYR B 1 182 ? 16.891 37.281 11.164 1 96.56 182 TYR B O 1
ATOM 6313 N N . HIS B 1 183 ? 14.852 37.312 10.32 1 97.62 183 HIS B N 1
ATOM 6314 C CA . HIS B 1 183 ? 14.422 36.219 11.188 1 97.62 183 HIS B CA 1
ATOM 6315 C C . HIS B 1 183 ? 15.023 34.906 10.742 1 97.62 183 HIS B C 1
ATOM 6317 O O . HIS B 1 183 ? 15.281 34.031 11.562 1 97.62 183 HIS B O 1
ATOM 6323 N N . THR B 1 184 ? 15.219 34.719 9.438 1 98.25 184 THR B N 1
ATOM 6324 C CA . THR B 1 184 ? 15.844 33.5 8.945 1 98.25 184 THR B CA 1
ATOM 6325 C C . THR B 1 184 ? 17.188 33.25 9.633 1 98.25 184 THR B C 1
ATOM 6327 O O . THR B 1 184 ? 17.453 32.125 10.094 1 98.25 184 THR B O 1
ATOM 6330 N N . ILE B 1 185 ? 17.969 34.25 9.68 1 98.25 185 ILE B N 1
ATOM 6331 C CA . ILE B 1 185 ? 19.297 34.125 10.273 1 98.25 185 ILE B CA 1
ATOM 6332 C C . ILE B 1 185 ? 19.172 33.75 11.742 1 98.25 185 ILE B C 1
ATOM 6334 O O . ILE B 1 185 ? 19.859 32.844 12.219 1 98.25 185 ILE B O 1
ATOM 6338 N N . LEU B 1 186 ? 18.234 34.344 12.492 1 98.25 186 LEU B N 1
ATOM 6339 C CA . LEU B 1 186 ? 18.062 34.094 13.914 1 98.25 186 LEU B CA 1
ATOM 6340 C C . LEU B 1 186 ? 17.656 32.656 14.156 1 98.25 186 LEU B C 1
ATOM 6342 O O . LEU B 1 186 ? 18.25 31.969 14.984 1 98.25 186 LEU B O 1
ATOM 6346 N N . TRP B 1 187 ? 16.734 32.188 13.414 1 98.69 187 TRP B N 1
ATOM 6347 C CA . TRP B 1 187 ? 16.141 30.906 13.695 1 98.69 187 TRP B CA 1
ATOM 6348 C C . TRP B 1 187 ? 16.953 29.766 13.078 1 98.69 187 TRP B C 1
ATOM 6350 O O . TRP B 1 187 ? 17.031 28.672 13.633 1 98.69 187 TRP B O 1
ATOM 6360 N N . MET B 1 188 ? 17.578 30 11.922 1 98.69 188 MET B N 1
ATOM 6361 C CA . MET B 1 188 ? 18.469 28.984 11.367 1 98.69 188 MET B CA 1
ATOM 6362 C C . MET B 1 188 ? 19.703 28.797 12.25 1 98.69 188 MET B C 1
ATOM 6364 O O . MET B 1 188 ? 20.219 27.688 12.375 1 98.69 188 MET B O 1
ATOM 6368 N N . GLN B 1 189 ? 20.203 29.906 12.758 1 98.12 189 GLN B N 1
ATOM 6369 C CA . GLN B 1 189 ? 21.312 29.797 13.703 1 98.12 189 GLN B CA 1
ATOM 6370 C C . GLN B 1 189 ? 20.906 28.969 14.93 1 98.12 189 GLN B C 1
ATOM 6372 O O . GLN B 1 189 ? 21.688 28.141 15.398 1 98.12 189 GLN B O 1
ATOM 6377 N N . GLU B 1 190 ? 19.75 29.266 15.438 1 98.44 190 GLU B N 1
ATOM 6378 C CA . GLU B 1 190 ? 19.25 28.484 16.562 1 98.44 190 GLU B CA 1
ATOM 6379 C C . GLU B 1 190 ? 19.109 27.016 16.203 1 98.44 190 GLU B C 1
ATOM 6381 O O . GLU B 1 190 ? 19.453 26.141 17 1 98.44 190 GLU B O 1
ATOM 6386 N N . ALA B 1 191 ? 18.562 26.75 15.047 1 98.5 191 ALA B N 1
ATOM 6387 C CA . ALA B 1 191 ? 18.438 25.375 14.57 1 98.5 191 ALA B CA 1
ATOM 6388 C C . ALA B 1 191 ? 19.797 24.688 14.492 1 98.5 191 ALA B C 1
ATOM 6390 O O . ALA B 1 191 ? 19.938 23.531 14.867 1 98.5 191 ALA B O 1
ATOM 6391 N N . LYS B 1 192 ? 20.781 25.391 13.953 1 98.31 192 LYS B N 1
ATOM 6392 C CA . LYS B 1 192 ? 22.141 24.844 13.844 1 98.31 192 LYS B CA 1
ATOM 6393 C C . LYS B 1 192 ? 22.703 24.5 15.219 1 98.31 192 LYS B C 1
ATOM 6395 O O . LYS B 1 192 ? 23.297 23.438 15.398 1 98.31 192 LYS B O 1
ATOM 6400 N N . ASP B 1 193 ? 22.562 25.344 16.188 1 97.81 193 ASP B N 1
ATOM 6401 C CA . ASP B 1 193 ? 23.062 25.141 17.531 1 97.81 193 ASP B CA 1
ATOM 6402 C C . ASP B 1 193 ? 22.422 23.922 18.188 1 97.81 193 ASP B C 1
ATOM 6404 O O . ASP B 1 193 ? 23.078 23.156 18.891 1 97.81 193 ASP B O 1
ATOM 6408 N N . ARG B 1 194 ? 21.203 23.719 17.906 1 97.69 194 ARG B N 1
ATOM 6409 C CA . ARG B 1 194 ? 20.469 22.625 18.531 1 97.69 194 ARG B CA 1
ATOM 6410 C C . ARG B 1 194 ? 20.766 21.297 17.844 1 97.69 194 ARG B C 1
ATOM 6412 O O . ARG B 1 194 ? 20.859 20.266 18.516 1 97.69 194 ARG B O 1
ATOM 6419 N N . VAL B 1 195 ? 20.812 21.328 16.562 1 97.38 195 VAL B N 1
ATOM 6420 C CA . VAL B 1 195 ? 21.016 20.094 15.797 1 97.38 195 VAL B CA 1
ATOM 6421 C C . VAL B 1 195 ? 22.344 19.453 16.203 1 97.38 195 VAL B C 1
ATOM 6423 O O . VAL B 1 195 ? 22.469 18.234 16.219 1 97.38 195 VAL B O 1
ATOM 6426 N N . GLU B 1 196 ? 23.297 20.172 16.594 1 95 196 GLU B N 1
ATOM 6427 C CA . GLU B 1 196 ? 24.625 19.703 17 1 95 196 GLU B CA 1
ATOM 6428 C C . GLU B 1 196 ? 24.547 19.031 18.375 1 95 196 GLU B C 1
ATOM 6430 O O . GLU B 1 196 ? 25.391 18.188 18.688 1 95 196 GLU B O 1
ATOM 6435 N N . LYS B 1 197 ? 23.531 19.328 19.156 1 95.5 197 LYS B N 1
ATOM 6436 C CA . LYS B 1 197 ? 23.406 18.797 20.516 1 95.5 197 LYS B CA 1
ATOM 6437 C C . LYS B 1 197 ? 22.391 17.656 20.562 1 95.5 197 LYS B C 1
ATOM 6439 O O . LYS B 1 197 ? 22.312 16.938 21.562 1 95.5 197 LYS B O 1
ATOM 6444 N N . GLU B 1 198 ? 21.625 17.594 19.531 1 95.44 198 GLU B N 1
ATOM 6445 C CA . GLU B 1 198 ? 20.594 16.562 19.484 1 95.44 198 GLU B CA 1
ATOM 6446 C C . GLU B 1 198 ? 21.156 15.234 19.016 1 95.44 198 GLU B C 1
ATOM 6448 O O . GLU B 1 198 ? 22.016 15.195 18.125 1 95.44 198 GLU B O 1
ATOM 6453 N N . ASP B 1 199 ? 20.75 14.133 19.688 1 92 199 ASP B N 1
ATOM 6454 C CA . ASP B 1 199 ? 21.109 12.781 19.281 1 92 199 ASP B CA 1
ATOM 6455 C C . ASP B 1 199 ? 19.891 11.852 19.344 1 92 199 ASP B C 1
ATOM 6457 O O . ASP B 1 199 ? 19.438 11.5 20.438 1 92 199 ASP B O 1
ATOM 6461 N N . PRO B 1 200 ? 19.5 11.406 18.312 1 91.31 200 PRO B N 1
ATOM 6462 C CA . PRO B 1 200 ? 19.812 11.758 16.922 1 91.31 200 PRO B CA 1
ATOM 6463 C C . PRO B 1 200 ? 19.312 13.156 16.547 1 91.31 200 PRO B C 1
ATOM 6465 O O . PRO B 1 200 ? 18.375 13.672 17.156 1 91.31 200 PRO B O 1
ATOM 6468 N N . PRO B 1 201 ? 19.922 13.711 15.484 1 95 201 PRO B N 1
ATOM 6469 C CA . PRO B 1 201 ? 19.469 15.031 15.031 1 95 201 PRO B CA 1
ATOM 6470 C C . PRO B 1 201 ? 18.078 15 14.414 1 95 201 PRO B C 1
ATOM 6472 O O . PRO B 1 201 ? 17.719 14.047 13.727 1 95 201 PRO B O 1
ATOM 6475 N N . SER B 1 202 ? 17.281 16.078 14.727 1 93.44 202 SER B N 1
ATOM 6476 C CA . SER B 1 202 ? 15.914 16.125 14.234 1 93.44 202 SER B CA 1
ATOM 6477 C C . SER B 1 202 ? 15.836 16.828 12.883 1 93.44 202 SER B C 1
ATOM 6479 O O . SER B 1 202 ? 14.82 16.719 12.188 1 93.44 202 SER B O 1
ATOM 6481 N N . ALA B 1 203 ? 16.891 17.531 12.508 1 95.06 203 ALA B N 1
ATOM 6482 C CA . ALA B 1 203 ? 16.922 18.266 11.242 1 95.06 203 ALA B CA 1
ATOM 6483 C C . ALA B 1 203 ? 18.234 18.031 10.5 1 95.06 203 ALA B C 1
ATOM 6485 O O . ALA B 1 203 ? 19.203 17.531 11.086 1 95.06 203 ALA B O 1
ATOM 6486 N N . SER B 1 204 ? 18.25 18.375 9.203 1 95.44 204 SER B N 1
ATOM 6487 C CA . SER B 1 204 ? 19.438 18.234 8.367 1 95.44 204 SER B CA 1
ATOM 6488 C C . SER B 1 204 ? 20.359 19.438 8.508 1 95.44 204 SER B C 1
ATOM 6490 O O . SER B 1 204 ? 19.969 20.562 8.211 1 95.44 204 SER B O 1
ATOM 6492 N N . LEU B 1 205 ? 21.531 19.109 8.914 1 97 205 LEU B N 1
ATOM 6493 C CA . LEU B 1 205 ? 22.516 20.172 9.023 1 97 205 LEU B CA 1
ATOM 6494 C C . LEU B 1 205 ? 22.797 20.797 7.656 1 97 205 LEU B C 1
ATOM 6496 O O . LEU B 1 205 ? 23.031 22 7.547 1 97 205 LEU B O 1
ATOM 6500 N N . GLU B 1 206 ? 22.766 19.984 6.59 1 96.38 206 GLU B N 1
ATOM 6501 C CA . GLU B 1 206 ? 22.984 20.453 5.227 1 96.38 206 GLU B CA 1
ATOM 6502 C C . GLU B 1 206 ? 21.969 21.516 4.836 1 96.38 206 GLU B C 1
ATOM 6504 O O . GLU B 1 206 ? 22.344 22.578 4.316 1 96.38 206 GLU B O 1
ATOM 6509 N N . ASP B 1 207 ? 20.75 21.266 5.129 1 96.62 207 ASP B N 1
ATOM 6510 C CA . ASP B 1 207 ? 19.688 22.203 4.789 1 96.62 207 ASP B CA 1
ATOM 6511 C C . ASP B 1 207 ? 19.812 23.5 5.59 1 96.62 207 ASP B C 1
ATOM 6513 O O . ASP B 1 207 ? 19.641 24.594 5.047 1 96.62 207 ASP B O 1
ATOM 6517 N N . ILE B 1 208 ? 20.094 23.328 6.871 1 98.12 208 ILE B N 1
ATOM 6518 C CA . ILE B 1 208 ? 20.234 24.484 7.754 1 98.12 208 ILE B CA 1
ATOM 6519 C C . ILE B 1 208 ? 21.344 25.406 7.238 1 98.12 208 ILE B C 1
ATOM 6521 O O . ILE B 1 208 ? 21.141 26.625 7.133 1 98.12 208 ILE B O 1
ATOM 6525 N N . LEU B 1 209 ? 22.469 24.797 6.855 1 97.81 209 LEU B N 1
ATOM 6526 C CA . LEU B 1 209 ? 23.609 25.578 6.383 1 97.81 209 LEU B CA 1
ATOM 6527 C C . LEU B 1 209 ? 23.266 26.297 5.086 1 97.81 209 LEU B C 1
ATOM 6529 O O . LEU B 1 209 ? 23.688 27.438 4.887 1 97.81 209 LEU B O 1
ATOM 6533 N N . GLU B 1 210 ? 22.578 25.688 4.266 1 97.12 210 GLU B N 1
ATOM 6534 C CA . GLU B 1 210 ? 22.203 26.281 2.986 1 97.12 210 GLU B CA 1
ATOM 6535 C C . GLU B 1 210 ? 21.344 27.531 3.188 1 97.12 210 GLU B C 1
ATOM 6537 O O . GLU B 1 210 ? 21.625 28.594 2.631 1 97.12 210 GLU B O 1
ATOM 6542 N N . PHE B 1 211 ? 20.297 27.406 3.994 1 97.69 211 PHE B N 1
ATOM 6543 C CA . PHE B 1 211 ? 19.375 28.516 4.238 1 97.69 211 PHE B CA 1
ATOM 6544 C C . PHE B 1 211 ? 20.094 29.641 4.992 1 97.69 211 PHE B C 1
ATOM 6546 O O . PHE B 1 211 ? 19.891 30.812 4.691 1 97.69 211 PHE B O 1
ATOM 6553 N N . LEU B 1 212 ? 20.875 29.25 5.969 1 98.25 212 LEU B N 1
ATOM 6554 C CA . LEU B 1 212 ? 21.578 30.234 6.793 1 98.25 212 LEU B CA 1
ATOM 6555 C C . LEU B 1 212 ? 22.578 31.016 5.957 1 98.25 212 LEU B C 1
ATOM 6557 O O . LEU B 1 212 ? 22.656 32.25 6.055 1 98.25 212 LEU B O 1
ATOM 6561 N N . ALA B 1 213 ? 23.359 30.344 5.117 1 97.81 213 ALA B N 1
ATOM 6562 C CA . ALA B 1 213 ? 24.359 31 4.273 1 97.81 213 ALA B CA 1
ATOM 6563 C C . ALA B 1 213 ? 23.719 31.984 3.309 1 97.81 213 ALA B C 1
ATOM 6565 O O . ALA B 1 213 ? 24.203 33.094 3.127 1 97.81 213 ALA B O 1
ATOM 6566 N N . PHE B 1 214 ? 22.703 31.562 2.736 1 97.25 214 PHE B N 1
ATOM 6567 C CA . PHE B 1 214 ? 22.016 32.438 1.774 1 97.25 214 PHE B CA 1
ATOM 6568 C C . PHE B 1 214 ? 21.453 33.656 2.461 1 97.25 214 PHE B C 1
ATOM 6570 O O . PHE B 1 214 ? 21.547 34.781 1.925 1 97.25 214 PHE B O 1
ATOM 6577 N N . ALA B 1 215 ? 20.812 33.438 3.6 1 98 215 ALA B N 1
ATOM 6578 C CA . ALA B 1 215 ? 20.25 34.562 4.34 1 98 215 ALA B CA 1
ATOM 6579 C C . ALA B 1 215 ? 21.344 35.562 4.758 1 98 215 ALA B C 1
ATOM 6581 O O . ALA B 1 215 ? 21.141 36.781 4.73 1 98 215 ALA B O 1
ATOM 6582 N N . LEU B 1 216 ? 22.453 35.031 5.156 1 97.81 216 LEU B N 1
ATOM 6583 C CA . LEU B 1 216 ? 23.578 35.875 5.527 1 97.81 216 LEU B CA 1
ATOM 6584 C C . LEU B 1 216 ? 24.062 36.688 4.336 1 97.81 216 LEU B C 1
ATOM 6586 O O . LEU B 1 216 ? 24.359 37.875 4.477 1 97.81 216 LEU B O 1
ATOM 6590 N N . TYR B 1 217 ? 24.141 36.094 3.209 1 96.44 217 TYR B N 1
ATOM 6591 C CA . TYR B 1 217 ? 24.5 36.812 1.981 1 96.44 217 TYR B CA 1
ATOM 6592 C C . TYR B 1 217 ? 23.516 37.938 1.7 1 96.44 217 TYR B C 1
ATOM 6594 O O . TYR B 1 217 ? 23.938 39.062 1.407 1 96.44 217 TYR B O 1
ATOM 6602 N N . LYS B 1 218 ? 22.234 37.688 1.833 1 96.25 218 LYS B N 1
ATOM 6603 C CA . LYS B 1 218 ? 21.203 38.656 1.521 1 96.25 218 LYS B CA 1
ATOM 6604 C C . LYS B 1 218 ? 21.266 39.844 2.486 1 96.25 218 LYS B C 1
ATOM 6606 O O . LYS B 1 218 ? 20.922 40.969 2.123 1 96.25 218 LYS B O 1
ATOM 6611 N N . GLN B 1 219 ? 21.766 39.531 3.707 1 96.25 219 GLN B N 1
ATOM 6612 C CA . GLN B 1 219 ? 21.844 40.562 4.719 1 96.25 219 GLN B CA 1
ATOM 6613 C C . GLN B 1 219 ? 23.234 41.219 4.727 1 96.25 219 GLN B C 1
ATOM 6615 O O . GLN B 1 219 ? 23.562 41.969 5.652 1 96.25 219 GLN B O 1
ATOM 6620 N N . GLY B 1 220 ? 24.062 40.906 3.727 1 93.81 220 GLY B N 1
ATOM 6621 C CA . GLY B 1 220 ? 25.328 41.625 3.521 1 93.81 220 GLY B CA 1
ATOM 6622 C C . GLY B 1 220 ? 26.484 40.969 4.254 1 93.81 220 GLY B C 1
ATOM 6623 O O . GLY B 1 220 ? 27.562 41.594 4.387 1 93.81 220 GLY B O 1
ATOM 6624 N N . ASN B 1 221 ? 26.344 39.812 4.746 1 96.69 221 ASN B N 1
ATOM 6625 C CA . ASN B 1 221 ? 27.422 39.125 5.445 1 96.69 221 ASN B CA 1
ATOM 6626 C C . ASN B 1 221 ? 28.109 38.094 4.543 1 96.69 221 ASN B C 1
ATOM 6628 O O . ASN B 1 221 ? 28.078 36.906 4.82 1 96.69 221 ASN B O 1
ATOM 6632 N N . LEU B 1 222 ? 28.781 38.594 3.641 1 95.94 222 LEU B N 1
ATOM 6633 C CA . LEU B 1 222 ? 29.281 37.75 2.555 1 95.94 222 LEU B CA 1
ATOM 6634 C C . LEU B 1 222 ? 30.359 36.781 3.059 1 95.94 222 LEU B C 1
ATOM 6636 O O . LEU B 1 222 ? 30.359 35.594 2.68 1 95.94 222 LEU B O 1
ATOM 6640 N N . LYS B 1 223 ? 31.266 37.188 3.848 1 96.44 223 LYS B N 1
ATOM 6641 C CA . LYS B 1 223 ? 32.344 36.344 4.34 1 96.44 223 LYS B CA 1
ATOM 6642 C C . LYS B 1 223 ? 31.781 35.188 5.195 1 96.44 223 LYS B C 1
ATOM 6644 O O . LYS B 1 223 ? 32.281 34.062 5.129 1 96.44 223 LYS B O 1
ATOM 6649 N N . ARG B 1 224 ? 30.797 35.531 5.973 1 96.75 224 ARG B N 1
ATOM 6650 C CA . ARG B 1 224 ? 30.172 34.5 6.793 1 96.75 224 ARG B CA 1
ATOM 6651 C C . ARG B 1 224 ? 29.438 33.469 5.93 1 96.75 224 ARG B C 1
ATOM 6653 O O . ARG B 1 224 ? 29.438 32.281 6.223 1 96.75 224 ARG B O 1
ATOM 6660 N N . ALA B 1 225 ? 28.734 34 4.926 1 97.56 225 ALA B N 1
ATOM 6661 C CA . ALA B 1 225 ? 28.062 33.125 3.979 1 97.56 225 ALA B CA 1
ATOM 6662 C C . ALA B 1 225 ? 29.047 32.156 3.307 1 97.56 225 ALA B C 1
ATOM 6664 O O . ALA B 1 225 ? 28.75 30.984 3.127 1 97.56 225 ALA B O 1
ATOM 6665 N N . LEU B 1 226 ? 30.172 32.688 2.977 1 97.19 226 LEU B N 1
ATOM 6666 C CA . LEU B 1 226 ? 31.219 31.906 2.342 1 97.19 226 LEU B CA 1
ATOM 6667 C C . LEU B 1 226 ? 31.719 30.812 3.279 1 97.19 226 LEU B C 1
ATOM 6669 O O . LEU B 1 226 ? 31.875 29.656 2.861 1 97.19 226 LEU B O 1
ATOM 6673 N N . GLN B 1 227 ? 31.938 31.109 4.484 1 96.44 227 GLN B N 1
ATOM 6674 C CA . GLN B 1 227 ? 32.406 30.141 5.469 1 96.44 227 GLN B CA 1
ATOM 6675 C C . GLN B 1 227 ? 31.422 29 5.656 1 96.44 227 GLN B C 1
ATOM 6677 O O . GLN B 1 227 ? 31.812 27.828 5.734 1 96.44 227 GLN B O 1
ATOM 6682 N N . LEU B 1 228 ? 30.172 29.312 5.812 1 97.06 228 LEU B N 1
ATOM 6683 C CA . LEU B 1 228 ? 29.141 28.297 5.992 1 97.06 228 LEU B CA 1
ATOM 6684 C C . LEU B 1 228 ? 29.031 27.422 4.75 1 97.06 228 LEU B C 1
ATOM 6686 O O . LEU B 1 228 ? 28.781 26.219 4.855 1 97.06 228 LEU B O 1
ATOM 6690 N N . THR B 1 229 ? 29.156 28 3.584 1 97 229 THR B N 1
ATOM 6691 C CA . THR B 1 229 ? 29.094 27.234 2.346 1 97 229 THR B CA 1
ATOM 6692 C C . THR B 1 229 ? 30.297 26.297 2.217 1 97 229 THR B C 1
ATOM 6694 O O . THR B 1 229 ? 30.188 25.203 1.687 1 97 229 THR B O 1
ATOM 6697 N N . ASP B 1 230 ? 31.438 26.75 2.717 1 96.44 230 ASP B N 1
ATOM 6698 C CA . ASP B 1 230 ? 32.594 25.875 2.789 1 96.44 230 ASP B CA 1
ATOM 6699 C C . ASP B 1 230 ? 32.312 24.625 3.629 1 96.44 230 ASP B C 1
ATOM 6701 O O . ASP B 1 230 ? 32.688 23.516 3.25 1 96.44 230 ASP B O 1
ATOM 6705 N N . GLU B 1 231 ? 31.719 24.922 4.703 1 96.5 231 GLU B N 1
ATOM 6706 C CA . GLU B 1 231 ? 31.328 23.828 5.582 1 96.5 231 GLU B CA 1
ATOM 6707 C C . GLU B 1 231 ? 30.344 22.891 4.898 1 96.5 231 GLU B C 1
ATOM 6709 O O . GLU B 1 231 ? 30.438 21.672 5.043 1 96.5 231 GLU B O 1
ATOM 6714 N N . LEU B 1 232 ? 29.406 23.391 4.168 1 96.75 232 LEU B N 1
ATOM 6715 C CA . LEU B 1 232 ? 28.406 22.594 3.443 1 96.75 232 LEU B CA 1
ATOM 6716 C C . LEU B 1 232 ? 29.062 21.719 2.391 1 96.75 232 LEU B C 1
ATOM 6718 O O . LEU B 1 232 ? 28.703 20.547 2.24 1 96.75 232 LEU B O 1
ATOM 6722 N N . VAL B 1 233 ? 30.031 22.219 1.715 1 95.94 233 VAL B N 1
ATOM 6723 C CA . VAL B 1 233 ? 30.734 21.469 0.676 1 95.94 233 VAL B CA 1
ATOM 6724 C C . VAL B 1 233 ? 31.516 20.328 1.308 1 95.94 233 VAL B C 1
ATOM 6726 O O . VAL B 1 233 ? 31.625 19.25 0.732 1 95.94 233 VAL B O 1
ATOM 6729 N N . ARG B 1 234 ? 32.062 20.516 2.447 1 95.44 234 ARG B N 1
ATOM 6730 C CA . ARG B 1 234 ? 32.812 19.469 3.152 1 95.44 234 ARG B CA 1
ATOM 6731 C C . ARG B 1 234 ? 31.875 18.375 3.645 1 95.44 234 ARG B C 1
ATOM 6733 O O . ARG B 1 234 ? 32.219 17.188 3.572 1 95.44 234 ARG B O 1
ATOM 6740 N N . LEU B 1 235 ? 30.766 18.844 4.137 1 95.25 235 LEU B N 1
ATOM 6741 C CA . LEU B 1 235 ? 29.797 17.906 4.691 1 95.25 235 LEU B CA 1
ATOM 6742 C C . LEU B 1 235 ? 29.109 17.109 3.584 1 95.25 235 LEU B C 1
ATOM 6744 O O . LEU B 1 235 ? 28.844 15.914 3.754 1 95.25 235 LEU B O 1
ATOM 6748 N N . ALA B 1 236 ? 28.797 17.781 2.527 1 95.69 236 ALA B N 1
ATOM 6749 C CA . ALA B 1 236 ? 28.094 17.156 1.407 1 95.69 236 ALA B CA 1
ATOM 6750 C C . ALA B 1 236 ? 28.734 17.547 0.076 1 95.69 236 ALA B C 1
ATOM 6752 O O . ALA B 1 236 ? 28.219 18.422 -0.627 1 95.69 236 ALA B O 1
ATOM 6753 N N . PRO B 1 237 ? 29.641 16.812 -0.336 1 92.81 237 PRO B N 1
ATOM 6754 C CA . PRO B 1 237 ? 30.375 17.172 -1.556 1 92.81 237 PRO B CA 1
ATOM 6755 C C . PRO B 1 237 ? 29.516 17.078 -2.811 1 92.81 237 PRO B C 1
ATOM 6757 O O . PRO B 1 237 ? 29.766 17.766 -3.797 1 92.81 237 PRO B O 1
ATOM 6760 N N . ASP B 1 238 ? 28.484 16.297 -2.703 1 92.56 238 ASP B N 1
ATOM 6761 C CA . ASP B 1 238 ? 27.641 16.109 -3.881 1 92.56 238 ASP B CA 1
ATOM 6762 C C . ASP B 1 238 ? 26.406 17.016 -3.834 1 92.56 238 ASP B C 1
ATOM 6764 O O . ASP B 1 238 ? 25.469 16.828 -4.609 1 92.56 238 ASP B O 1
ATOM 6768 N N . HIS B 1 239 ? 26.531 17.953 -2.984 1 92.25 239 HIS B N 1
ATOM 6769 C CA . HIS B 1 239 ? 25.406 18.891 -2.918 1 92.25 239 HIS B CA 1
ATOM 6770 C C . HIS B 1 239 ? 25.234 19.641 -4.234 1 92.25 239 HIS B C 1
ATOM 6772 O O . HIS B 1 239 ? 26.203 20.156 -4.793 1 92.25 239 HIS B O 1
ATOM 6778 N N . PRO B 1 240 ? 24.078 19.734 -4.766 1 91.19 240 PRO B N 1
ATOM 6779 C CA . PRO B 1 240 ? 23.875 20.234 -6.125 1 91.19 240 PRO B CA 1
ATOM 6780 C C . PRO B 1 240 ? 24.219 21.719 -6.262 1 91.19 240 PRO B C 1
ATOM 6782 O O . PRO B 1 240 ? 24.625 22.156 -7.34 1 91.19 240 PRO B O 1
ATOM 6785 N N . ARG B 1 241 ? 24.078 22.484 -5.254 1 92.94 241 ARG B N 1
ATOM 6786 C CA . ARG B 1 241 ? 24.188 23.938 -5.402 1 92.94 241 ARG B CA 1
ATOM 6787 C C . ARG B 1 241 ? 25.359 24.484 -4.617 1 92.94 241 ARG B C 1
ATOM 6789 O O . ARG B 1 241 ? 25.797 25.609 -4.84 1 92.94 241 ARG B O 1
ATOM 6796 N N . ALA B 1 242 ? 25.953 23.797 -3.758 1 94.12 242 ALA B N 1
ATOM 6797 C CA . ALA B 1 242 ? 26.922 24.297 -2.791 1 94.12 242 ALA B CA 1
ATOM 6798 C C . ALA B 1 242 ? 28.172 24.828 -3.492 1 94.12 242 ALA B C 1
ATOM 6800 O O . ALA B 1 242 ? 28.656 25.922 -3.174 1 94.12 242 ALA B O 1
ATOM 6801 N N . ARG B 1 243 ? 28.656 24.109 -4.434 1 93.81 243 ARG B N 1
ATOM 6802 C CA . ARG B 1 243 ? 29.875 24.516 -5.133 1 93.81 243 ARG B CA 1
ATOM 6803 C C . ARG B 1 243 ? 29.625 25.766 -5.977 1 93.81 243 ARG B C 1
ATOM 6805 O O . ARG B 1 243 ? 30.5 26.641 -6.066 1 93.81 243 ARG B O 1
ATOM 6812 N N . GLY B 1 244 ? 28.5 25.781 -6.609 1 93.88 244 GLY B N 1
ATOM 6813 C CA . GLY B 1 244 ? 28.141 26.969 -7.367 1 93.88 244 GLY B CA 1
ATOM 6814 C C . GLY B 1 244 ? 28.031 28.203 -6.508 1 93.88 244 GLY B C 1
ATOM 6815 O O . GLY B 1 244 ? 28.5 29.281 -6.898 1 93.88 244 GLY B O 1
ATOM 6816 N N . ASN B 1 245 ? 27.438 28.062 -5.367 1 95.12 245 ASN B N 1
ATOM 6817 C CA . ASN B 1 245 ? 27.297 29.188 -4.441 1 95.12 245 ASN B CA 1
ATOM 6818 C C . ASN B 1 245 ? 28.641 29.656 -3.914 1 95.12 245 ASN B C 1
ATOM 6820 O O . ASN B 1 245 ? 28.859 30.859 -3.715 1 95.12 245 ASN B O 1
ATOM 6824 N N . LEU B 1 246 ? 29.469 28.719 -3.691 1 94.94 246 LEU B N 1
ATOM 6825 C CA . LEU B 1 246 ? 30.797 29.031 -3.213 1 94.94 246 LEU B CA 1
ATOM 6826 C C . LEU B 1 246 ? 31.531 29.922 -4.203 1 94.94 246 LEU B C 1
ATOM 6828 O O . LEU B 1 246 ? 32.094 30.953 -3.816 1 94.94 246 LEU B O 1
ATOM 6832 N N . LYS B 1 247 ? 31.5 29.5 -5.438 1 94.81 247 LYS B N 1
ATOM 6833 C CA . LYS B 1 247 ? 32.125 30.281 -6.488 1 94.81 247 LYS B CA 1
ATOM 6834 C C . LYS B 1 247 ? 31.5 31.672 -6.602 1 94.81 247 LYS B C 1
ATOM 6836 O O . LYS B 1 247 ? 32.219 32.656 -6.781 1 94.81 247 LYS B O 1
ATOM 6841 N N . TRP B 1 248 ? 30.25 31.719 -6.512 1 95.69 248 TRP B N 1
ATOM 6842 C CA . TRP B 1 248 ? 29.516 32.969 -6.594 1 95.69 248 TRP B CA 1
ATOM 6843 C C . TRP B 1 248 ? 29.953 33.938 -5.5 1 95.69 248 TRP B C 1
ATOM 6845 O O . TRP B 1 248 ? 30.219 35.125 -5.766 1 95.69 248 TRP B O 1
ATOM 6855 N N . TYR B 1 249 ? 30.047 33.5 -4.223 1 96.38 249 TYR B N 1
ATOM 6856 C CA . TYR B 1 249 ? 30.453 34.344 -3.096 1 96.38 249 TYR B CA 1
ATOM 6857 C C . TYR B 1 249 ? 31.891 34.812 -3.242 1 96.38 249 TYR B C 1
ATOM 6859 O O . TYR B 1 249 ? 32.219 35.938 -2.92 1 96.38 249 TYR B O 1
ATOM 6867 N N . GLU B 1 250 ? 32.719 33.938 -3.76 1 96 250 GLU B N 1
ATOM 6868 C CA . GLU B 1 250 ? 34.094 34.281 -3.996 1 96 250 GLU B CA 1
ATOM 6869 C C . GLU B 1 250 ? 34.219 35.375 -5.062 1 96 250 GLU B C 1
ATOM 6871 O O . GLU B 1 250 ? 34.969 36.344 -4.906 1 96 250 GLU B O 1
ATOM 6876 N N . ASP B 1 251 ? 33.469 35.188 -6.102 1 95.94 251 ASP B N 1
ATOM 6877 C CA . ASP B 1 251 ? 33.469 36.156 -7.188 1 95.94 251 ASP B CA 1
ATOM 6878 C C . ASP B 1 251 ? 33 37.531 -6.691 1 95.94 251 ASP B C 1
ATOM 6880 O O . ASP B 1 251 ? 33.562 38.562 -7.082 1 95.94 251 ASP B O 1
ATOM 6884 N N . LEU B 1 252 ? 31.969 37.531 -5.914 1 96.12 252 LEU B N 1
ATOM 6885 C CA . LEU B 1 252 ? 31.438 38.781 -5.375 1 96.12 252 LEU B CA 1
ATOM 6886 C C . LEU B 1 252 ? 32.469 39.469 -4.484 1 96.12 252 LEU B C 1
ATOM 6888 O O . LEU B 1 252 ? 32.594 40.719 -4.516 1 96.12 252 LEU B O 1
ATOM 6892 N N . LEU B 1 253 ? 33.156 38.719 -3.699 1 95.88 253 LEU B N 1
ATOM 6893 C CA . LEU B 1 253 ? 34.219 39.25 -2.828 1 95.88 253 LEU B CA 1
ATOM 6894 C C . LEU B 1 253 ? 35.375 39.812 -3.646 1 95.88 253 LEU B C 1
ATOM 6896 O O . LEU B 1 253 ? 35.938 40.844 -3.295 1 95.88 253 LEU B O 1
ATOM 6900 N N . GLU B 1 254 ? 35.688 39.125 -4.672 1 94.62 254 GLU B N 1
ATOM 6901 C CA . GLU B 1 254 ? 36.719 39.625 -5.566 1 94.62 254 GLU B CA 1
ATOM 6902 C C . GLU B 1 254 ? 36.344 40.938 -6.207 1 94.62 254 GLU B C 1
ATOM 6904 O O . GLU B 1 254 ? 37.156 41.875 -6.332 1 94.62 254 GLU B O 1
ATOM 6909 N N . ASP B 1 255 ? 35.156 41 -6.586 1 95.06 255 ASP B N 1
ATOM 6910 C CA . ASP B 1 255 ? 34.625 42.219 -7.188 1 95.06 255 ASP B CA 1
ATOM 6911 C C . ASP B 1 255 ? 34.656 43.406 -6.199 1 95.06 255 ASP B C 1
ATOM 6913 O O . ASP B 1 255 ? 34.812 44.562 -6.602 1 95.06 255 ASP B O 1
ATOM 6917 N N . GLU B 1 256 ? 34.562 43.125 -4.949 1 93.56 256 GLU B N 1
ATOM 6918 C CA . GLU B 1 256 ? 34.594 44.125 -3.9 1 93.56 256 GLU B CA 1
ATOM 6919 C C . GLU B 1 256 ? 36.031 44.5 -3.533 1 93.56 256 GLU B C 1
ATOM 6921 O O . GLU B 1 256 ? 36.25 45.344 -2.674 1 93.56 256 GLU B O 1
ATOM 6926 N N . GLY B 1 257 ? 37.031 43.75 -4.105 1 92.62 257 GLY B N 1
ATOM 6927 C CA . GLY B 1 257 ? 38.438 44.094 -3.924 1 92.62 257 GLY B CA 1
ATOM 6928 C C . GLY B 1 257 ? 39.094 43.281 -2.826 1 92.62 257 GLY B C 1
ATOM 6929 O O . GLY B 1 257 ? 40.188 43.594 -2.391 1 92.62 257 GLY B O 1
ATOM 6930 N N . VAL B 1 258 ? 38.375 42.281 -2.373 1 94.44 258 VAL B N 1
ATOM 6931 C CA . VAL B 1 258 ? 38.938 41.438 -1.324 1 94.44 258 VAL B CA 1
ATOM 6932 C C . VAL B 1 258 ? 39.906 40.438 -1.941 1 94.44 258 VAL B C 1
ATOM 6934 O O . VAL B 1 258 ? 39.562 39.75 -2.896 1 94.44 258 VAL B O 1
ATOM 6937 N N . ARG B 1 259 ? 41.156 40.406 -1.384 1 92.88 259 ARG B N 1
ATOM 6938 C CA . ARG B 1 259 ? 42.125 39.406 -1.859 1 92.88 259 ARG B CA 1
ATOM 6939 C C . ARG B 1 259 ? 41.719 38 -1.45 1 92.88 259 ARG B C 1
ATOM 6941 O O . ARG B 1 259 ? 41.094 37.812 -0.409 1 92.88 259 ARG B O 1
ATOM 6948 N N . ARG B 1 260 ? 42.031 36.969 -2.148 1 89.44 260 ARG B N 1
ATOM 6949 C CA . ARG B 1 260 ? 41.656 35.594 -1.945 1 89.44 260 ARG B CA 1
ATOM 6950 C C . ARG B 1 260 ? 42.094 35.094 -0.572 1 89.44 260 ARG B C 1
ATOM 6952 O O . ARG B 1 260 ? 41.375 34.344 0.089 1 89.44 260 ARG B O 1
ATOM 6959 N N . VAL B 1 261 ? 43.312 35.562 -0.175 1 89.62 261 VAL B N 1
ATOM 6960 C CA . VAL B 1 261 ? 43.875 35.094 1.087 1 89.62 261 VAL B CA 1
ATOM 6961 C C . VAL B 1 261 ? 43.094 35.656 2.254 1 89.62 261 VAL B C 1
ATOM 6963 O O . VAL B 1 261 ? 43.062 35.094 3.344 1 89.62 261 VAL B O 1
ATOM 6966 N N . ASP B 1 262 ? 42.375 36.688 1.933 1 92.44 262 ASP B N 1
ATOM 6967 C CA . ASP B 1 262 ? 41.688 37.406 3.014 1 92.44 262 ASP B CA 1
ATOM 6968 C C . ASP B 1 262 ? 40.219 37.031 3.057 1 92.44 262 ASP B C 1
ATOM 6970 O O . ASP B 1 262 ? 39.5 37.469 3.971 1 92.44 262 ASP B O 1
ATOM 6974 N N . MET B 1 263 ? 39.719 36.312 2.133 1 94.06 263 MET B N 1
ATOM 6975 C CA . MET B 1 263 ? 38.281 36 2.002 1 94.06 263 MET B CA 1
ATOM 6976 C C . MET B 1 263 ? 37.781 35.25 3.219 1 94.06 263 MET B C 1
ATOM 6978 O O . MET B 1 263 ? 36.625 35.406 3.609 1 94.06 263 MET B O 1
ATOM 6982 N N . ARG B 1 264 ? 38.562 34.5 3.826 1 94.12 264 ARG B N 1
ATOM 6983 C CA . ARG B 1 264 ? 38.156 33.625 4.941 1 94.12 264 ARG B CA 1
ATOM 6984 C C . ARG B 1 264 ? 38.812 34.094 6.246 1 94.12 264 ARG B C 1
ATOM 6986 O O . ARG B 1 264 ? 38.812 33.375 7.238 1 94.12 264 ARG B O 1
ATOM 6993 N N . ARG B 1 265 ? 39.406 35.312 6.223 1 92.62 265 ARG B N 1
ATOM 6994 C CA . ARG B 1 265 ? 40.031 35.875 7.398 1 92.62 265 ARG B CA 1
ATOM 6995 C C . ARG B 1 265 ? 39.375 37.219 7.777 1 92.62 265 ARG B C 1
ATOM 6997 O O . ARG B 1 265 ? 38.656 37.812 6.969 1 92.62 265 ARG B O 1
ATOM 7004 N N . ASN B 1 266 ? 39.562 37.625 8.992 1 90.06 266 ASN B N 1
ATOM 7005 C CA . ASN B 1 266 ? 39.031 38.906 9.5 1 90.06 266 ASN B CA 1
ATOM 7006 C C . ASN B 1 266 ? 37.562 39.031 9.219 1 90.06 266 ASN B C 1
ATOM 7008 O O . ASN B 1 266 ? 37.125 40.031 8.602 1 90.06 266 ASN B O 1
ATOM 7012 N N . ILE B 1 267 ? 36.75 38.188 9.656 1 93.12 267 ILE B N 1
ATOM 7013 C CA . ILE B 1 267 ? 35.312 38.188 9.453 1 93.12 267 ILE B CA 1
ATOM 7014 C C . ILE B 1 267 ? 34.656 39.312 10.258 1 93.12 267 ILE B C 1
ATOM 7016 O O . ILE B 1 267 ? 34.781 39.344 11.484 1 93.12 267 ILE B O 1
ATOM 7020 N N . PRO B 1 268 ? 34.062 40.219 9.562 1 92.06 268 PRO B N 1
ATOM 7021 C CA . PRO B 1 268 ? 33.406 41.312 10.273 1 92.06 268 PRO B CA 1
ATOM 7022 C C . PRO B 1 268 ? 32.312 40.844 11.227 1 92.06 268 PRO B C 1
ATOM 7024 O O . PRO B 1 268 ? 31.891 39.688 11.156 1 92.06 268 PRO B O 1
ATOM 7027 N N . GLN B 1 269 ? 31.906 41.781 12.07 1 93.38 269 GLN B N 1
ATOM 7028 C CA . GLN B 1 269 ? 30.812 41.469 12.984 1 93.38 269 GLN B CA 1
ATOM 7029 C C . GLN B 1 269 ? 29.516 41.281 12.227 1 93.38 269 GLN B C 1
ATOM 7031 O O . GLN B 1 269 ? 29.281 41.906 11.188 1 93.38 269 GLN B O 1
ATOM 7036 N N . LEU B 1 270 ? 28.672 40.406 12.742 1 94.31 270 LEU B N 1
ATOM 7037 C CA . LEU B 1 270 ? 27.391 40.062 12.109 1 94.31 270 LEU B CA 1
ATOM 7038 C C . LEU B 1 270 ? 26.484 41.281 12.023 1 94.31 270 LEU B C 1
ATOM 7040 O O . LEU B 1 270 ? 26.297 42 13.016 1 94.31 270 LEU B O 1
ATOM 7044 N N . SER B 1 271 ? 26.047 41.625 10.805 1 93.31 271 SER B N 1
ATOM 7045 C CA . SER B 1 271 ? 25.031 42.656 10.57 1 93.31 271 SER B CA 1
ATOM 7046 C C . SER B 1 271 ? 23.688 42.031 10.211 1 93.31 271 SER B C 1
ATOM 7048 O O . SER B 1 271 ? 23.578 41.312 9.227 1 93.31 271 SER B O 1
ATOM 7050 N N . ASN B 1 272 ? 22.688 42.281 11.047 1 95 272 ASN B N 1
ATOM 7051 C CA . ASN B 1 272 ? 21.359 41.719 10.797 1 95 272 ASN B CA 1
ATOM 7052 C C . ASN B 1 272 ? 20.266 42.719 11.094 1 95 272 ASN B C 1
ATOM 7054 O O . ASN B 1 272 ? 19.469 42.531 12.023 1 95 272 ASN B O 1
ATOM 7058 N N . PRO B 1 273 ? 20.172 43.719 10.211 1 90.69 273 PRO B N 1
ATOM 7059 C CA . PRO B 1 273 ? 19.141 44.75 10.453 1 90.69 273 PRO B CA 1
ATOM 7060 C C . PRO B 1 273 ? 17.734 44.25 10.164 1 90.69 273 PRO B C 1
ATOM 7062 O O . PRO B 1 273 ? 17.531 43.5 9.211 1 90.69 273 PRO B O 1
ATOM 7065 N N . ARG B 1 274 ? 16.797 44.688 11.039 1 88.19 274 ARG B N 1
ATOM 7066 C CA . ARG B 1 274 ? 15.398 44.375 10.828 1 88.19 274 ARG B CA 1
ATOM 7067 C C . ARG B 1 274 ? 14.781 45.219 9.734 1 88.19 274 ARG B C 1
ATOM 7069 O O . ARG B 1 274 ? 15.023 46.438 9.68 1 88.19 274 ARG B O 1
ATOM 7076 N N . HIS B 1 275 ? 14.188 44.469 8.734 1 75.19 275 HIS B N 1
ATOM 7077 C CA . HIS B 1 275 ? 13.555 45.25 7.664 1 75.19 275 HIS B CA 1
ATOM 7078 C C . HIS B 1 275 ? 12.242 45.875 8.125 1 75.19 275 HIS B C 1
ATOM 7080 O O . HIS B 1 275 ? 11.539 45.281 8.961 1 75.19 275 HIS B O 1
ATOM 7086 N N . ASP B 1 276 ? 11.906 47.031 7.746 1 62.41 276 ASP B N 1
ATOM 7087 C CA . ASP B 1 276 ? 10.727 47.781 8.172 1 62.41 276 ASP B CA 1
ATOM 7088 C C . ASP B 1 276 ? 9.477 47.312 7.43 1 62.41 276 ASP B C 1
ATOM 7090 O O . ASP B 1 276 ? 9.461 47.25 6.199 1 62.41 276 ASP B O 1
ATOM 7094 N N . GLY B 1 277 ? 8.758 46.156 7.762 1 51.81 277 GLY B N 1
ATOM 7095 C CA . GLY B 1 277 ? 7.586 45.406 7.328 1 51.81 277 GLY B CA 1
ATOM 7096 C C . GLY B 1 277 ? 6.426 46.312 6.926 1 51.81 277 GLY B C 1
ATOM 7097 O O . GLY B 1 277 ? 5.266 45.969 7.172 1 51.81 277 GLY B O 1
ATOM 7098 N N . GLY B 1 278 ? 6.457 47.406 6.324 1 54.22 278 GLY B N 1
ATOM 7099 C CA . GLY B 1 278 ? 5.355 48.188 5.785 1 54.22 278 GLY B CA 1
ATOM 7100 C C . GLY B 1 278 ? 4.98 49.375 6.652 1 54.22 278 GLY B C 1
ATOM 7101 O O . GLY B 1 278 ? 4.59 50.438 6.141 1 54.22 278 GLY B O 1
ATOM 7102 N N . LEU B 1 279 ? 4.75 49.281 7.941 1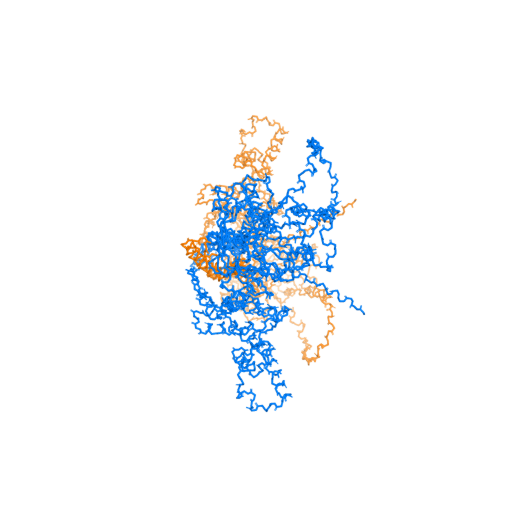 58.72 279 LEU B N 1
ATOM 7103 C CA . LEU B 1 279 ? 4.5 50.469 8.758 1 58.72 279 LEU B CA 1
ATOM 7104 C C . LEU B 1 279 ? 5.707 51.406 8.75 1 58.72 279 LEU B C 1
ATOM 7106 O O . LEU B 1 279 ? 6.852 50.938 8.688 1 58.72 279 LEU B O 1
ATOM 7110 N N . GLU B 1 280 ? 5.332 52.594 8.578 1 66 280 GLU B N 1
ATOM 7111 C CA . GLU B 1 280 ? 6.434 53.531 8.734 1 66 280 GLU B CA 1
ATOM 7112 C C . GLU B 1 280 ? 7.254 53.188 9.984 1 66 280 GLU B C 1
ATOM 7114 O O . GLU B 1 280 ? 6.699 52.844 11.023 1 66 280 GLU B O 1
ATOM 7119 N N . HIS B 1 281 ? 8.391 53.156 9.844 1 71.19 281 HIS B N 1
ATOM 7120 C CA . HIS B 1 281 ? 9.367 52.75 10.859 1 71.19 281 HIS B CA 1
ATOM 7121 C C . HIS B 1 281 ? 9.07 53.438 12.195 1 71.19 281 HIS B C 1
ATOM 7123 O O . HIS B 1 281 ? 9.109 52.781 13.242 1 71.19 281 HIS B O 1
ATOM 7129 N N . THR B 1 282 ? 8.664 54.594 12.039 1 79.62 282 THR B N 1
ATOM 7130 C CA . THR B 1 282 ? 8.477 55.344 13.266 1 79.62 282 THR B CA 1
ATOM 7131 C C . THR B 1 282 ? 7.215 54.906 13.992 1 79.62 282 THR B C 1
ATOM 7133 O O . THR B 1 282 ? 7.215 54.719 15.211 1 79.62 282 THR B O 1
ATOM 7136 N N . GLU B 1 283 ? 6.16 54.625 13.289 1 86.38 283 GLU B N 1
ATOM 7137 C CA . GLU B 1 283 ? 4.91 54.25 13.93 1 86.38 283 GLU B CA 1
ATOM 7138 C C . GLU B 1 283 ? 5.008 52.812 14.5 1 86.38 283 GLU B C 1
ATOM 7140 O O . GLU B 1 283 ? 4.477 52.531 15.578 1 86.38 283 GLU B O 1
ATOM 7145 N N . ARG B 1 284 ? 5.75 52.062 13.789 1 87.62 284 ARG B N 1
ATOM 7146 C CA . ARG B 1 284 ? 5.941 50.719 14.266 1 87.62 284 ARG B CA 1
ATOM 7147 C C . ARG B 1 284 ? 6.699 50.688 15.586 1 87.62 284 ARG B C 1
ATOM 7149 O O . ARG B 1 284 ? 6.316 49.969 16.516 1 87.62 284 ARG B O 1
ATOM 7156 N N . ASP B 1 285 ? 7.645 51.438 15.648 1 89.5 285 ASP B N 1
ATOM 7157 C CA . ASP B 1 285 ? 8.477 51.469 16.844 1 89.5 285 ASP B CA 1
ATOM 7158 C C . ASP B 1 285 ? 7.68 51.938 18.062 1 89.5 285 ASP B C 1
ATOM 7160 O O . ASP B 1 285 ? 7.797 51.375 19.156 1 89.5 285 ASP B O 1
ATOM 7164 N N . ILE B 1 286 ? 6.922 52.969 17.797 1 92 286 ILE B N 1
ATOM 7165 C CA . ILE B 1 286 ? 6.137 53.5 18.906 1 92 286 ILE B CA 1
ATOM 7166 C C . ILE B 1 286 ? 5.051 52.5 19.297 1 92 286 ILE B C 1
ATOM 7168 O O . ILE B 1 286 ? 4.777 52.312 20.484 1 92 286 ILE B O 1
ATOM 7172 N N . TYR B 1 287 ? 4.516 51.938 18.297 1 93.44 287 TYR B N 1
ATOM 7173 C CA . TYR B 1 287 ? 3.498 50.906 18.531 1 93.44 287 TYR B CA 1
ATOM 7174 C C . TYR B 1 287 ? 4.043 49.781 19.391 1 93.44 287 TYR B C 1
ATOM 7176 O O . TYR B 1 287 ? 3.461 49.438 20.422 1 93.44 287 TYR B O 1
ATOM 7184 N N . GLU B 1 288 ? 5.098 49.281 19.016 1 94.12 288 GLU B N 1
ATOM 7185 C CA . GLU B 1 288 ? 5.691 48.156 19.734 1 94.12 288 GLU B CA 1
ATOM 7186 C C . GLU B 1 288 ? 6.137 48.562 21.141 1 94.12 288 GLU B C 1
ATOM 7188 O O . GLU B 1 288 ? 5.941 47.812 22.094 1 94.12 288 GLU B O 1
ATOM 7193 N N . ALA B 1 289 ? 6.672 49.688 21.203 1 95.12 289 ALA B N 1
ATOM 7194 C CA . ALA B 1 289 ? 7.121 50.188 22.5 1 95.12 289 ALA B CA 1
ATOM 7195 C C . ALA B 1 289 ? 5.945 50.344 23.469 1 95.12 289 ALA B C 1
ATOM 7197 O O . ALA B 1 289 ? 6.074 50.094 24.656 1 95.12 289 ALA B O 1
ATOM 7198 N N . LEU B 1 290 ? 4.867 50.812 22.906 1 95.88 290 LEU B N 1
ATOM 7199 C CA . LEU B 1 290 ? 3.668 50.969 23.719 1 95.88 290 LEU B CA 1
ATOM 7200 C C . LEU B 1 290 ? 3.133 49.625 24.188 1 95.88 290 LEU B C 1
ATOM 7202 O O . LEU B 1 290 ? 2.672 49.5 25.328 1 95.88 290 LEU B O 1
ATOM 7206 N N . CYS B 1 291 ? 3.234 48.656 23.328 1 95.94 291 CYS B N 1
ATOM 7207 C CA . CYS B 1 291 ? 2.773 47.312 23.688 1 95.94 291 CYS B CA 1
ATOM 7208 C C . CYS B 1 291 ? 3.633 46.719 24.797 1 95.94 291 CYS B C 1
ATOM 7210 O O . CYS B 1 291 ? 3.154 45.906 25.594 1 95.94 291 CYS B O 1
ATOM 7212 N N . ARG B 1 292 ? 4.852 47.188 24.891 1 95.38 292 ARG B N 1
ATOM 7213 C CA . ARG B 1 292 ? 5.77 46.719 25.922 1 95.38 292 ARG B CA 1
ATOM 7214 C C . ARG B 1 292 ? 5.746 47.625 27.141 1 95.38 292 ARG B C 1
ATOM 7216 O O . ARG B 1 292 ? 6.508 47.438 28.094 1 95.38 292 ARG B O 1
ATOM 7223 N N . HIS B 1 293 ? 4.965 48.594 27.094 1 92.25 293 HIS B N 1
ATOM 7224 C CA . HIS B 1 293 ? 4.863 49.562 28.172 1 92.25 293 HIS B CA 1
ATOM 7225 C C . HIS B 1 293 ? 6.211 50.25 28.438 1 92.25 293 HIS B C 1
ATOM 7227 O O . HIS B 1 293 ? 6.613 50.406 29.594 1 92.25 293 HIS B O 1
ATOM 7233 N N . GLU B 1 294 ? 6.832 50.656 27.391 1 92.62 294 GLU B N 1
ATOM 7234 C CA . GLU B 1 294 ? 8.164 51.219 27.531 1 92.62 294 GLU B CA 1
ATOM 7235 C C . GLU B 1 294 ? 8.148 52.719 27.281 1 92.62 294 GLU B C 1
ATOM 7237 O O . GLU B 1 294 ? 9.164 53.406 27.438 1 92.62 294 GLU B O 1
ATOM 7242 N N . VAL B 1 295 ? 7.039 53.25 26.859 1 91.25 295 VAL B N 1
ATOM 7243 C CA . VAL B 1 295 ? 6.941 54.688 26.609 1 91.25 295 VAL B CA 1
ATOM 7244 C C . VAL B 1 295 ? 6.637 55.406 27.922 1 91.25 295 VAL B C 1
ATOM 7246 O O . VAL B 1 295 ? 5.609 55.156 28.547 1 91.25 295 VAL B O 1
ATOM 7249 N N . PRO B 1 296 ? 7.535 56.219 28.297 1 88.62 296 PRO B N 1
ATOM 7250 C CA . PRO B 1 296 ? 7.332 56.906 29.578 1 88.62 296 PRO B CA 1
ATOM 7251 C C . PRO B 1 296 ? 6.176 57.906 29.531 1 88.62 296 PRO B C 1
ATOM 7253 O O . PRO B 1 296 ? 5.945 58.562 28.5 1 88.62 296 PRO B O 1
ATOM 7256 N N . VAL B 1 297 ? 5.48 57.969 30.562 1 85.69 297 VAL B N 1
ATOM 7257 C CA . VAL B 1 297 ? 4.406 58.938 30.719 1 85.69 297 VAL B CA 1
ATOM 7258 C C . VAL B 1 297 ? 4.832 60.031 31.719 1 85.69 297 VAL B C 1
ATOM 7260 O O . VAL B 1 297 ? 5.43 59.719 32.75 1 85.69 297 VAL B O 1
ATOM 7263 N N . SER B 1 298 ? 4.609 61.188 31.391 1 86.62 298 SER B N 1
ATOM 7264 C CA . SER B 1 298 ? 5.016 62.312 32.25 1 86.62 298 SER B CA 1
ATOM 7265 C C . SER B 1 298 ? 4.27 62.281 33.594 1 86.62 298 SER B C 1
ATOM 7267 O O . SER B 1 298 ? 3.08 61.938 33.625 1 86.62 298 SER B O 1
ATOM 7269 N N . THR B 1 299 ? 4.965 62.594 34.594 1 88.44 299 THR B N 1
ATOM 7270 C CA . THR B 1 299 ? 4.387 62.656 35.938 1 88.44 299 THR B CA 1
ATOM 7271 C C . THR B 1 299 ? 3.291 63.719 36.031 1 88.44 299 THR B C 1
ATOM 7273 O O . THR B 1 299 ? 2.297 63.531 36.719 1 88.44 299 THR B O 1
ATOM 7276 N N . LYS B 1 300 ? 3.562 64.75 35.344 1 88.25 300 LYS B N 1
ATOM 7277 C CA . LYS B 1 300 ? 2.568 65.812 35.312 1 88.25 300 LYS B CA 1
ATOM 7278 C C . LYS B 1 300 ? 1.247 65.312 34.719 1 88.25 300 LYS B C 1
ATOM 7280 O O . LYS B 1 300 ? 0.178 65.625 35.25 1 88.25 300 LYS B O 1
ATOM 7285 N N . ALA B 1 301 ? 1.399 64.562 33.688 1 86.31 301 ALA B N 1
ATOM 7286 C CA . ALA B 1 301 ? 0.198 64.062 33.062 1 86.31 301 ALA B CA 1
ATOM 7287 C C . ALA B 1 301 ? -0.507 63.062 33.969 1 86.31 301 ALA B C 1
ATOM 7289 O O . ALA B 1 301 ? -1.737 63.031 34.062 1 86.31 301 ALA B O 1
ATOM 7290 N N . LEU B 1 302 ? 0.228 62.281 34.656 1 88.62 302 LEU B N 1
ATOM 7291 C CA . LEU B 1 302 ? -0.316 61.25 35.531 1 88.62 302 LEU B CA 1
ATOM 7292 C C . LEU B 1 302 ? -1.02 61.875 36.719 1 88.62 302 LEU B C 1
ATOM 7294 O O . LEU B 1 302 ? -2.021 61.344 37.219 1 88.62 302 LEU B O 1
ATOM 7298 N N . SER B 1 303 ? -0.452 62.938 37.156 1 90.19 303 SER B N 1
ATOM 7299 C CA . SER B 1 303 ? -0.991 63.562 38.344 1 90.19 303 SER B CA 1
ATOM 7300 C C . SER B 1 303 ? -2.375 64.125 38.094 1 90.19 303 SER B C 1
ATOM 7302 O O . SER B 1 303 ? -3.148 64.375 39.031 1 90.19 303 SER B O 1
ATOM 7304 N N . ARG B 1 304 ? -2.643 64.375 36.906 1 90.25 304 ARG B N 1
ATOM 7305 C CA . ARG B 1 304 ? -3.914 65 36.562 1 90.25 304 ARG B CA 1
ATOM 7306 C C . ARG B 1 304 ? -5.02 63.969 36.438 1 90.25 304 ARG B C 1
ATOM 7308 O O . ARG B 1 304 ? -6.203 64.312 36.375 1 90.25 304 ARG B O 1
ATOM 7315 N N . LEU B 1 305 ? -4.672 62.75 36.344 1 92.31 305 LEU B N 1
ATOM 7316 C CA . LEU B 1 305 ? -5.648 61.688 36.156 1 92.31 305 LEU B CA 1
ATOM 7317 C C . LEU B 1 305 ? -6.32 61.344 37.5 1 92.31 305 LEU B C 1
ATOM 7319 O O . LEU B 1 305 ? -5.703 61.438 38.562 1 92.31 305 LEU B O 1
ATOM 7323 N N . TYR B 1 306 ? -7.574 61 37.469 1 93 306 TYR B N 1
ATOM 7324 C CA . TYR B 1 306 ? -8.312 60.625 38.688 1 93 306 TYR B CA 1
ATOM 7325 C C . TYR B 1 306 ? -9.461 59.688 38.344 1 93 306 TYR B C 1
ATOM 7327 O O . TYR B 1 306 ? -9.758 59.438 37.188 1 93 306 TYR B O 1
ATOM 7335 N N . CYS B 1 307 ? -9.945 59.094 39.375 1 94.44 307 CYS B N 1
ATOM 7336 C CA . CYS B 1 307 ? -11.117 58.25 39.281 1 94.44 307 CYS B CA 1
ATOM 7337 C C . CYS B 1 307 ? -12.336 58.875 39.938 1 94.44 307 CYS B C 1
ATOM 7339 O O . CYS B 1 307 ? -12.195 59.781 40.781 1 94.44 307 CYS B O 1
ATOM 7341 N N . TYR B 1 308 ? -13.492 58.562 39.406 1 94.44 308 TYR B N 1
ATOM 7342 C CA . TYR B 1 308 ? -14.719 59.062 40 1 94.44 308 TYR B CA 1
ATOM 7343 C C . TYR B 1 308 ? -15.875 58.094 39.75 1 94.44 308 TYR B C 1
ATOM 7345 O O . TYR B 1 308 ? -15.75 57.125 39 1 94.44 308 TYR B O 1
ATOM 7353 N N . TYR B 1 309 ? -16.922 58.25 40.531 1 94.88 309 TYR B N 1
ATOM 7354 C CA . TYR B 1 309 ? -18.156 57.5 40.312 1 94.88 309 TYR B CA 1
ATOM 7355 C C . TYR B 1 309 ? -19.156 58.312 39.5 1 94.88 309 TYR B C 1
ATOM 7357 O O . TYR B 1 309 ? -19.5 59.438 39.844 1 94.88 309 TYR B O 1
ATOM 7365 N N . LYS B 1 310 ? -19.438 57.781 38.375 1 94.69 310 LYS B N 1
ATOM 7366 C CA . LYS B 1 310 ? -20.453 58.406 37.531 1 94.69 310 LYS B CA 1
ATOM 7367 C C . LYS B 1 310 ? -21.859 58.156 38.094 1 94.69 310 LYS B C 1
ATOM 7369 O O . LYS B 1 310 ? -22.281 57.031 38.25 1 94.69 310 LYS B O 1
ATOM 7374 N N . MET B 1 311 ? -22.578 59.219 38.375 1 93.38 311 MET B N 1
ATOM 7375 C CA . MET B 1 311 ? -23.891 59.156 39 1 93.38 311 MET B CA 1
ATOM 7376 C C . MET B 1 311 ? -24.844 60.188 38.344 1 93.38 311 MET B C 1
ATOM 7378 O O . MET B 1 311 ? -25.781 60.656 38.969 1 93.38 311 MET B O 1
ATOM 7382 N N . ASP B 1 312 ? -24.609 60.531 37.156 1 91.19 312 ASP B N 1
ATOM 7383 C CA . ASP B 1 312 ? -25.297 61.656 36.562 1 91.19 312 ASP B CA 1
ATOM 7384 C C . ASP B 1 312 ? -26.625 61.25 35.938 1 91.19 312 ASP B C 1
ATOM 7386 O O . ASP B 1 312 ? -27.312 62.031 35.281 1 91.19 312 ASP B O 1
ATOM 7390 N N . ARG B 1 313 ? -26.969 60 36 1 89.31 313 ARG B N 1
ATOM 7391 C CA . ARG B 1 313 ? -28.281 59.469 35.594 1 89.31 313 ARG B CA 1
ATOM 7392 C C . ARG B 1 313 ? -29.031 58.938 36.812 1 89.31 313 ARG B C 1
ATOM 7394 O O . ARG B 1 313 ? -28.422 58.438 37.75 1 89.31 313 ARG B O 1
ATOM 7401 N N . PRO B 1 314 ? -30.375 59.031 36.781 1 88.12 314 PRO B N 1
ATOM 7402 C CA . PRO B 1 314 ? -31.125 58.656 37.969 1 88.12 314 PRO B CA 1
ATOM 7403 C C . PRO B 1 314 ? -30.812 57.219 38.438 1 88.12 314 PRO B C 1
ATOM 7405 O O . PRO B 1 314 ? -30.609 57 39.625 1 88.12 314 PRO B O 1
ATOM 7408 N N . TYR B 1 315 ? -30.75 56.438 37.625 1 90.75 315 TYR B N 1
ATOM 7409 C CA . TYR B 1 315 ? -30.5 55.031 37.969 1 90.75 315 TYR B CA 1
ATOM 7410 C C . TYR B 1 315 ? -29.094 54.875 38.531 1 90.75 315 TYR B C 1
ATOM 7412 O O . TYR B 1 315 ? -28.859 54 39.406 1 90.75 315 TYR B O 1
ATOM 7420 N N . LEU B 1 316 ? -28.078 55.625 38.219 1 92.5 316 LEU B N 1
ATOM 7421 C CA . LEU B 1 316 ? -26.688 55.5 38.594 1 92.5 316 LEU B CA 1
ATOM 7422 C C . LEU B 1 316 ? -26.469 56 40 1 92.5 316 LEU B C 1
ATOM 7424 O O . LEU B 1 316 ? -25.406 55.75 40.625 1 92.5 316 LEU B O 1
ATOM 7428 N N . ARG B 1 317 ? -27.469 56.531 40.531 1 91.38 317 ARG B N 1
ATOM 7429 C CA . ARG B 1 317 ? -27.375 56.906 41.938 1 91.38 317 ARG B CA 1
ATOM 7430 C C . ARG B 1 317 ? -27.406 55.688 42.844 1 91.38 317 ARG B C 1
ATOM 7432 O O . ARG B 1 317 ? -26.797 55.688 43.906 1 91.38 317 ARG B O 1
ATOM 7439 N N . LEU B 1 318 ? -28.062 54.75 42.344 1 90 318 LEU B N 1
ATOM 7440 C CA . LEU B 1 318 ? -28.156 53.5 43.062 1 90 318 LEU B CA 1
ATOM 7441 C C . LEU B 1 318 ? -27.016 52.562 42.688 1 90 318 LEU B C 1
ATOM 7443 O O . LEU B 1 318 ? -26.531 51.781 43.5 1 90 318 LEU B O 1
ATOM 7447 N N . ALA B 1 319 ? -26.656 52.625 41.531 1 92.06 319 ALA B N 1
ATOM 7448 C CA . ALA B 1 319 ? -25.609 51.75 41 1 92.06 319 ALA B CA 1
ATOM 7449 C C . ALA B 1 319 ? -24.578 52.562 40.219 1 92.06 319 ALA B C 1
ATOM 7451 O O . ALA B 1 319 ? -24.5 52.469 38.969 1 92.06 319 ALA B O 1
ATOM 7452 N N . PRO B 1 320 ? -23.703 53.219 40.906 1 94 320 PRO B N 1
ATOM 7453 C CA . PRO B 1 320 ? -22.734 54.094 40.219 1 94 320 PRO B CA 1
ATOM 7454 C C . PRO B 1 320 ? -21.703 53.281 39.406 1 94 320 PRO B C 1
ATOM 7456 O O . PRO B 1 320 ? -21.375 52.156 39.781 1 94 320 PRO B O 1
ATOM 7459 N N . ILE B 1 321 ? -21.234 53.844 38.375 1 95.5 321 ILE B N 1
ATOM 7460 C CA . ILE B 1 321 ? -20.203 53.25 37.531 1 95.5 321 ILE B CA 1
ATOM 7461 C C . ILE B 1 321 ? -18.844 53.844 37.875 1 95.5 321 ILE B C 1
ATOM 7463 O O . ILE B 1 321 ? -18.703 55.062 37.938 1 95.5 321 ILE B O 1
ATOM 7467 N N . LYS B 1 322 ? -17.922 53 38.156 1 96.06 322 LYS B N 1
ATOM 7468 C CA . LYS B 1 322 ? -16.562 53.438 38.438 1 96.06 322 LYS B CA 1
ATOM 7469 C C . LYS B 1 322 ? -15.836 53.844 37.156 1 96.06 322 LYS B C 1
ATOM 7471 O O . LYS B 1 322 ? -15.688 53.031 36.25 1 96.06 322 LYS B O 1
ATOM 7476 N N . VAL B 1 323 ? -15.406 55.125 37.125 1 96.81 323 VAL B N 1
ATOM 7477 C CA . VAL B 1 323 ? -14.75 55.656 35.938 1 96.81 323 VAL B CA 1
ATOM 7478 C C . VAL B 1 323 ? -13.297 56 36.25 1 96.81 323 VAL B C 1
ATOM 7480 O O . VAL B 1 323 ? -13.031 56.688 37.25 1 96.81 323 VAL B O 1
ATOM 7483 N N . GLU B 1 324 ? -12.445 55.469 35.531 1 96.56 324 GLU B N 1
ATOM 7484 C CA . GLU B 1 324 ? -11.039 55.844 35.594 1 96.56 324 GLU B CA 1
ATOM 7485 C C . GLU B 1 324 ? -10.609 56.594 34.344 1 96.56 324 GLU B C 1
ATOM 7487 O O . GLU B 1 324 ? -10.727 56.094 33.25 1 96.56 324 GLU B O 1
ATOM 7492 N N . ILE B 1 325 ? -10.133 57.812 34.5 1 95.56 325 ILE B N 1
ATOM 7493 C CA . ILE B 1 325 ? -9.664 58.594 33.375 1 95.56 325 ILE B CA 1
ATOM 7494 C C . ILE B 1 325 ? -8.266 58.125 32.969 1 95.56 325 ILE B C 1
ATOM 7496 O O . ILE B 1 325 ? -7.324 58.188 33.781 1 95.56 325 ILE B O 1
ATOM 7500 N N . MET B 1 326 ? -8.148 57.625 31.781 1 94.06 326 MET B N 1
ATOM 7501 C CA . MET B 1 326 ? -6.875 57.125 31.281 1 94.06 326 MET B CA 1
ATOM 7502 C C . MET B 1 326 ? -6.098 58.25 30.594 1 94.06 326 MET B C 1
ATOM 7504 O O . MET B 1 326 ? -4.867 58.219 30.547 1 94.06 326 MET B O 1
ATOM 7508 N N . ARG B 1 327 ? -6.875 59.125 30.062 1 91.69 327 ARG B N 1
ATOM 7509 C CA . ARG B 1 327 ? -6.316 60.281 29.375 1 91.69 327 ARG B CA 1
ATOM 7510 C C . ARG B 1 327 ? -7.316 61.438 29.359 1 91.69 327 ARG B C 1
ATOM 7512 O O . ARG B 1 327 ? -8.523 61.219 29.234 1 91.69 327 ARG B O 1
ATOM 7519 N N . LEU B 1 328 ? -6.891 62.688 29.406 1 90.25 328 LEU B N 1
ATOM 7520 C CA . LEU B 1 328 ? -7.793 63.844 29.5 1 90.25 328 LEU B CA 1
ATOM 7521 C C . LEU B 1 328 ? -7.969 64.5 28.141 1 90.25 328 LEU B C 1
ATOM 7523 O O . LEU B 1 328 ? -9.07 64.938 27.797 1 90.25 328 LEU B O 1
ATOM 7527 N N . ASN B 1 329 ? -6.957 64.75 27.328 1 86.81 329 ASN B N 1
ATOM 7528 C CA . ASN B 1 329 ? -7.027 65.438 26.062 1 86.81 329 ASN B CA 1
ATOM 7529 C C . ASN B 1 329 ? -6.281 64.688 24.953 1 86.81 329 ASN B C 1
ATOM 7531 O O . ASN B 1 329 ? -5.094 64.938 24.734 1 86.81 329 ASN B O 1
ATOM 7535 N N . PRO B 1 330 ? -7.082 63.969 24.188 1 91.31 330 PRO B N 1
ATOM 7536 C CA . PRO B 1 330 ? -8.516 63.688 24.203 1 91.31 330 PRO B CA 1
ATOM 7537 C C . PRO B 1 330 ? -8.898 62.719 25.328 1 91.31 330 PRO B C 1
ATOM 7539 O O . PRO B 1 330 ? -8.07 61.906 25.766 1 91.31 330 PRO B O 1
ATOM 7542 N N . LEU B 1 331 ? -10.156 62.812 25.688 1 93.94 331 LEU B N 1
ATOM 7543 C CA . LEU B 1 331 ? -10.625 62.031 26.828 1 93.94 331 LEU B CA 1
ATOM 7544 C C . LEU B 1 331 ? -10.727 60.562 26.469 1 93.94 331 LEU B C 1
ATOM 7546 O O . LEU B 1 331 ? -11.273 60.188 25.422 1 93.94 331 LEU B O 1
ATOM 7550 N N . ALA B 1 332 ? -10.125 59.719 27.234 1 95.75 332 ALA B N 1
ATOM 7551 C CA . ALA B 1 332 ? -10.32 58.281 27.25 1 95.75 332 ALA B CA 1
ATOM 7552 C C . ALA B 1 332 ? -10.492 57.75 28.688 1 95.75 332 ALA B C 1
ATOM 7554 O O . ALA B 1 332 ? -9.758 58.156 29.594 1 95.75 332 ALA B O 1
ATOM 7555 N N . VAL B 1 333 ? -11.477 56.938 28.844 1 97.12 333 VAL B N 1
ATOM 7556 C CA . VAL B 1 333 ? -11.742 56.5 30.203 1 97.12 333 VAL B CA 1
ATOM 7557 C C . VAL B 1 333 ? -11.93 54.969 30.234 1 97.12 333 VAL B C 1
ATOM 7559 O O . VAL B 1 333 ? -12.188 54.375 29.188 1 97.12 333 VAL B O 1
ATOM 7562 N N . LEU B 1 334 ? -11.711 54.406 31.344 1 97.56 334 LEU B N 1
ATOM 7563 C CA . LEU B 1 334 ? -11.984 53 31.609 1 97.56 334 LEU B CA 1
ATOM 7564 C C . LEU B 1 334 ? -13.133 52.844 32.594 1 97.56 334 LEU B C 1
ATOM 7566 O O . LEU B 1 334 ? -13.031 53.312 33.75 1 97.56 334 LEU B O 1
ATOM 7570 N N . PHE B 1 335 ? -14.258 52.281 32.125 1 97.88 335 PHE B N 1
ATOM 7571 C CA . PHE B 1 335 ? -15.328 51.906 33.031 1 97.88 335 PHE B CA 1
ATOM 7572 C C . PHE B 1 335 ? -15.016 50.562 33.688 1 97.88 335 PHE B C 1
ATOM 7574 O O . PHE B 1 335 ? -14.961 49.531 33 1 97.88 335 PHE B O 1
ATOM 7581 N N . HIS B 1 336 ? -14.891 50.562 34.969 1 96.69 336 HIS B N 1
ATOM 7582 C CA . HIS B 1 336 ? -14.531 49.312 35.625 1 96.69 336 HIS B CA 1
ATOM 7583 C C . HIS B 1 336 ? -15.773 48.5 36 1 96.69 336 HIS B C 1
ATOM 7585 O O . HIS B 1 336 ? -16.797 49.094 36.406 1 96.69 336 HIS B O 1
ATOM 7591 N N . GLN B 1 337 ? -15.711 47.188 35.875 1 95.56 337 GLN B N 1
ATOM 7592 C CA . GLN B 1 337 ? -16.734 46.25 36.281 1 95.56 337 GLN B CA 1
ATOM 7593 C C . GLN B 1 337 ? -18.078 46.562 35.656 1 95.56 337 GLN B C 1
ATOM 7595 O O . GLN B 1 337 ? -19.109 46.594 36.344 1 95.56 337 GLN B O 1
ATOM 7600 N N . ILE B 1 338 ? -17.984 46.812 34.406 1 95.88 338 ILE B N 1
ATOM 7601 C CA . ILE B 1 338 ? -19.188 47.219 33.688 1 95.88 338 ILE B CA 1
ATOM 7602 C C . ILE B 1 338 ? -19.969 46 33.25 1 95.88 338 ILE B C 1
ATOM 7604 O O . ILE B 1 338 ? -21.156 46.094 32.906 1 95.88 338 ILE B O 1
ATOM 7608 N N . MET B 1 339 ? -19.312 44.844 33.219 1 94.56 339 MET B N 1
ATOM 7609 C CA . MET B 1 339 ? -19.922 43.562 32.875 1 94.56 339 MET B CA 1
ATOM 7610 C C . MET B 1 339 ? -19.531 42.5 33.875 1 94.56 339 MET B C 1
ATOM 7612 O O . MET B 1 339 ? -18.422 42.5 34.375 1 94.56 339 MET B O 1
ATOM 7616 N N . SER B 1 340 ? -20.484 41.562 34.156 1 94.56 340 SER B N 1
ATOM 7617 C CA . SER B 1 340 ? -20.172 40.438 35.031 1 94.56 340 SER B CA 1
ATOM 7618 C C . SER B 1 340 ? -19.562 39.281 34.25 1 94.56 340 SER B C 1
ATOM 7620 O O . SER B 1 340 ? -19.688 39.219 33.031 1 94.56 340 SER B O 1
ATOM 7622 N N . ASP B 1 341 ? -18.922 38.375 35.031 1 94.25 341 ASP B N 1
ATOM 7623 C CA . ASP B 1 341 ? -18.375 37.188 34.406 1 94.25 341 ASP B CA 1
ATOM 7624 C C . ASP B 1 341 ? -19.469 36.344 33.719 1 94.25 341 ASP B C 1
ATOM 7626 O O . ASP B 1 341 ? -19.234 35.781 32.656 1 94.25 341 ASP B O 1
ATOM 7630 N N . GLU B 1 342 ? -20.594 36.344 34.344 1 93.5 342 GLU B N 1
ATOM 7631 C CA . GLU B 1 342 ? -21.719 35.562 33.781 1 93.5 342 GLU B CA 1
ATOM 7632 C C . GLU B 1 342 ? -22.203 36.188 32.469 1 93.5 342 GLU B C 1
ATOM 7634 O O . GLU B 1 342 ? -22.484 35.469 31.516 1 93.5 342 GLU B O 1
ATOM 7639 N N . GLU B 1 343 ? -22.328 37.5 32.469 1 93.25 343 GLU B N 1
ATOM 7640 C CA . GLU B 1 343 ? -22.75 38.156 31.234 1 93.25 343 GLU B CA 1
ATOM 7641 C C . GLU B 1 343 ? -21.734 37.938 30.109 1 93.25 343 GLU B C 1
ATOM 7643 O O . GLU B 1 343 ? -22.125 37.688 28.969 1 93.25 343 GLU B O 1
ATOM 7648 N N . ALA B 1 344 ? -20.484 38 30.484 1 93.38 344 ALA B N 1
ATOM 7649 C CA . ALA B 1 344 ? -19.422 37.75 29.5 1 93.38 344 ALA B CA 1
ATOM 7650 C C . ALA B 1 344 ? -19.5 36.344 28.938 1 93.38 344 ALA B C 1
ATOM 7652 O O . ALA B 1 344 ? -19.375 36.125 27.719 1 93.38 344 ALA B O 1
ATOM 7653 N N . ARG B 1 345 ? -19.703 35.406 29.781 1 91.06 345 ARG B N 1
ATOM 7654 C CA . ARG B 1 345 ? -19.797 34 29.375 1 91.06 345 ARG B CA 1
ATOM 7655 C C . ARG B 1 345 ? -20.969 33.781 28.406 1 91.06 345 ARG B C 1
ATOM 7657 O O . ARG B 1 345 ? -20.844 33.062 27.438 1 91.06 345 ARG B O 1
ATOM 7664 N N . ILE B 1 346 ? -22.047 34.375 28.719 1 91.06 346 ILE B N 1
ATOM 7665 C CA . ILE B 1 346 ? -23.234 34.25 27.891 1 91.06 346 ILE B CA 1
ATOM 7666 C C . ILE B 1 346 ? -22.984 34.844 26.516 1 91.06 346 ILE B C 1
ATOM 7668 O O . ILE B 1 346 ? -23.328 34.25 25.5 1 91.06 346 ILE B O 1
ATOM 7672 N N . ILE B 1 347 ? -22.375 35.969 26.438 1 89.81 347 ILE B N 1
ATOM 7673 C CA . ILE B 1 347 ? -22.078 36.625 25.172 1 89.81 347 ILE B CA 1
ATOM 7674 C C . ILE B 1 347 ? -21.094 35.781 24.359 1 89.81 347 ILE B C 1
ATOM 7676 O O . ILE B 1 347 ? -21.25 35.625 23.156 1 89.81 347 ILE B O 1
ATOM 7680 N N . GLU B 1 348 ? -20.109 35.281 25.047 1 86.38 348 GLU B N 1
ATOM 7681 C CA . GLU B 1 348 ? -19.156 34.375 24.375 1 86.38 348 GLU B CA 1
ATOM 7682 C C . GLU B 1 348 ? -19.859 33.188 23.766 1 86.38 348 GLU B C 1
ATOM 7684 O O . GLU B 1 348 ? -19.594 32.812 22.625 1 86.38 348 GLU B O 1
ATOM 7689 N N . MET B 1 349 ? -20.703 32.594 24.531 1 85.06 349 MET B N 1
ATOM 7690 C CA . MET B 1 349 ? -21.406 31.391 24.094 1 85.06 349 MET B CA 1
ATOM 7691 C C . MET B 1 349 ? -22.281 31.703 22.875 1 85.06 349 MET B C 1
ATOM 7693 O O . MET B 1 349 ? -22.375 30.875 21.953 1 85.06 349 MET B O 1
ATOM 7697 N N . LEU B 1 350 ? -22.875 32.875 22.844 1 85.06 350 LEU B N 1
ATOM 7698 C CA . LEU B 1 350 ? -23.719 33.25 21.734 1 85.06 350 LEU B CA 1
ATOM 7699 C C . LEU B 1 350 ? -22.891 33.531 20.484 1 85.06 350 LEU B C 1
ATOM 7701 O O . LEU B 1 350 ? -23.359 33.312 19.359 1 85.06 350 LEU B O 1
ATOM 7705 N N . ALA B 1 351 ? -21.641 33.906 20.672 1 82.44 351 ALA B N 1
ATOM 7706 C CA . ALA B 1 351 ? -20.797 34.344 19.562 1 82.44 351 ALA B CA 1
ATOM 7707 C C . ALA B 1 351 ? -20.078 33.156 18.938 1 82.44 351 ALA B C 1
ATOM 7709 O O . ALA B 1 351 ? -19.734 33.188 17.75 1 82.44 351 ALA B O 1
ATOM 7710 N N . ILE B 1 352 ? -19.797 32.125 19.656 1 77.31 352 ILE B N 1
ATOM 7711 C CA . ILE B 1 352 ? -18.938 31.016 19.266 1 77.31 352 ILE B CA 1
ATOM 7712 C C . ILE B 1 352 ? -19.453 30.375 17.984 1 77.31 352 ILE B C 1
ATOM 7714 O O . ILE B 1 352 ? -18.703 30.219 17.016 1 77.31 352 ILE B O 1
ATOM 7718 N N . PRO B 1 353 ? -20.734 30.047 17.859 1 71.31 353 PRO B N 1
ATOM 7719 C CA . PRO B 1 353 ? -21.203 29.438 16.609 1 71.31 353 PRO B CA 1
ATOM 7720 C C . PRO B 1 353 ? -21.078 30.359 15.406 1 71.31 353 PRO B C 1
ATOM 7722 O O . PRO B 1 353 ? -20.906 29.891 14.281 1 71.31 353 PRO B O 1
ATOM 7725 N N . LYS B 1 354 ? -21.141 31.672 15.656 1 74.69 354 LYS B N 1
ATOM 7726 C CA . LYS B 1 354 ? -21.062 32.656 14.586 1 74.69 354 LYS B CA 1
ATOM 7727 C C . LYS B 1 354 ? -19.625 32.875 14.125 1 74.69 354 LYS B C 1
ATOM 7729 O O . LYS B 1 354 ? -19.375 33.219 12.977 1 74.69 354 LYS B O 1
ATOM 7734 N N . LEU B 1 355 ? -18.719 32.75 15.016 1 70.81 355 LEU B N 1
ATOM 7735 C CA . LEU B 1 355 ? -17.297 32.875 14.703 1 70.81 355 LEU B CA 1
ATOM 7736 C C . LEU B 1 355 ? -16.844 31.75 13.781 1 70.81 355 LEU B C 1
ATOM 7738 O O . LEU B 1 355 ? -15.992 31.969 12.906 1 70.81 355 LEU B O 1
ATOM 7742 N N . ASN B 1 356 ? -17.344 30.562 14.055 1 61.69 356 ASN B N 1
ATOM 7743 C CA . ASN B 1 356 ? -16.953 29.391 13.289 1 61.69 356 ASN B CA 1
ATOM 7744 C C . ASN B 1 356 ? -17.281 29.547 11.812 1 61.69 356 ASN B C 1
ATOM 7746 O O . ASN B 1 356 ? -16.578 29 10.953 1 61.69 356 ASN B O 1
ATOM 7750 N N . ARG B 1 357 ? -18.219 30.344 11.539 1 50.59 357 ARG B N 1
ATOM 7751 C CA . ARG B 1 357 ? -18.656 30.531 10.164 1 50.59 357 ARG B CA 1
ATOM 7752 C C . ARG B 1 357 ? -17.938 31.703 9.508 1 50.59 357 ARG B C 1
ATOM 7754 O O . ARG B 1 357 ? -17.922 31.828 8.281 1 50.59 357 ARG B O 1
ATOM 7761 N N . ALA B 1 358 ? -17.359 32.469 10.25 1 53.88 358 ALA B N 1
ATOM 7762 C CA . ALA B 1 358 ? -16.844 33.719 9.766 1 53.88 358 ALA B CA 1
ATOM 7763 C C . ALA B 1 358 ? -15.477 33.562 9.109 1 53.88 358 ALA B C 1
ATOM 7765 O O . ALA B 1 358 ? -14.688 32.719 9.516 1 53.88 358 ALA B O 1
ATOM 7766 N N . THR B 1 359 ? -15.43 33.844 7.836 1 48.09 359 THR B N 1
ATOM 7767 C CA . THR B 1 359 ? -14.156 33.969 7.137 1 48.09 359 THR B CA 1
ATOM 7768 C C . THR B 1 359 ? -13.484 35.312 7.496 1 48.09 359 THR B C 1
ATOM 7770 O O . THR B 1 359 ? -14.164 36.312 7.762 1 48.09 359 THR B O 1
ATOM 7773 N N . VAL B 1 360 ? -12.258 35.25 7.852 1 47.81 360 VAL B N 1
ATOM 7774 C CA . VAL B 1 360 ? -11.539 36.5 8.102 1 47.81 360 VAL B CA 1
ATOM 7775 C C . VAL B 1 360 ? -11.688 37.438 6.91 1 47.81 360 VAL B C 1
ATOM 7777 O O . VAL B 1 360 ? -11.438 37.062 5.77 1 47.81 360 VAL B O 1
ATOM 7780 N N . GLN B 1 361 ? -12.633 38.375 6.832 1 40.47 361 GLN B N 1
ATOM 7781 C CA . GLN B 1 361 ? -12.875 39.312 5.754 1 40.47 361 GLN B CA 1
ATOM 7782 C C . GLN B 1 361 ? -11.828 40.438 5.762 1 40.47 361 GLN B C 1
ATOM 7784 O O . GLN B 1 361 ? -11.477 40.938 6.82 1 40.47 361 GLN B O 1
ATOM 7789 N N . ASN B 1 362 ? -11.039 40.562 4.676 1 40.56 362 ASN B N 1
ATOM 7790 C CA . ASN B 1 362 ? -10.227 41.75 4.465 1 40.56 362 ASN B CA 1
ATOM 7791 C C . ASN B 1 362 ? -11.07 43.031 4.434 1 40.56 362 ASN B C 1
ATOM 7793 O O . ASN B 1 362 ? -11.938 43.188 3.568 1 40.56 362 ASN B O 1
ATOM 7797 N N . ALA B 1 363 ? -11.039 43.812 5.383 1 39.06 363 ALA B N 1
ATOM 7798 C CA . ALA B 1 363 ? -11.883 45 5.508 1 39.06 363 ALA B CA 1
ATOM 7799 C C . ALA B 1 363 ? -11.703 45.906 4.305 1 39.06 363 ALA B C 1
ATOM 7801 O O . ALA B 1 363 ? -12.641 46.594 3.898 1 39.06 363 ALA B O 1
ATOM 7802 N N . MET B 1 364 ? -10.508 46.094 3.846 1 35.97 364 MET B N 1
ATOM 7803 C CA . MET B 1 364 ? -10.273 47.062 2.779 1 35.97 364 MET B CA 1
ATOM 7804 C C . MET B 1 364 ? -10.828 46.562 1.452 1 35.97 364 MET B C 1
ATOM 7806 O O . MET B 1 364 ? -11.453 47.312 0.707 1 35.97 364 MET B O 1
ATOM 7810 N N . THR B 1 365 ? -10.469 45.312 1.093 1 40.72 365 THR B N 1
ATOM 7811 C CA . THR B 1 365 ? -10.805 44.906 -0.26 1 40.72 365 THR B CA 1
ATOM 7812 C C . THR B 1 365 ? -12.102 44.094 -0.268 1 40.72 365 THR B C 1
ATOM 7814 O O . THR B 1 365 ? -12.656 43.812 -1.332 1 40.72 365 THR B O 1
ATOM 7817 N N . GLY B 1 366 ? -12.758 43.938 0.79 1 38.16 366 GLY B N 1
ATOM 7818 C CA . GLY B 1 366 ? -13.977 43.125 0.858 1 38.16 366 GLY B CA 1
ATOM 7819 C C . GLY B 1 366 ? -13.758 41.656 0.543 1 38.16 366 GLY B C 1
ATOM 7820 O O . GLY B 1 366 ? -14.688 40.875 0.62 1 38.16 366 GLY B O 1
ATOM 7821 N N . GLY B 1 367 ? -12.695 41.312 -0.17 1 37.94 367 GLY B N 1
ATOM 7822 C CA . GLY B 1 367 ? -12.422 39.969 -0.599 1 37.94 367 GLY B CA 1
ATOM 7823 C C . GLY B 1 367 ? -12 39.031 0.539 1 37.94 367 GLY B C 1
ATOM 7824 O O . GLY B 1 367 ? -11.586 39.531 1.601 1 37.94 367 GLY B O 1
ATOM 7825 N N . LEU B 1 368 ? -12.422 37.812 0.594 1 39.47 368 LEU B N 1
ATOM 7826 C CA . LEU B 1 368 ? -12.062 36.75 1.531 1 39.47 368 LEU B CA 1
ATOM 7827 C C . LEU B 1 368 ? -10.555 36.594 1.626 1 39.47 368 LEU B C 1
ATOM 7829 O O . LEU B 1 368 ? -9.953 35.812 0.893 1 39.47 368 LEU B O 1
ATOM 7833 N N . GLU B 1 369 ? -9.828 37.75 1.716 1 41.25 369 GLU B N 1
ATOM 7834 C CA . GLU B 1 369 ? -8.383 37.625 1.836 1 41.25 369 GLU B CA 1
ATOM 7835 C C . GLU B 1 369 ? -7.926 37.844 3.281 1 41.25 369 GLU B C 1
ATOM 7837 O O . GLU B 1 369 ? -8.531 38.594 4.027 1 41.25 369 GLU B O 1
ATOM 7842 N N . THR B 1 370 ? -7.355 36.938 3.971 1 46.69 370 THR B N 1
ATOM 7843 C CA . THR B 1 370 ? -6.793 37 5.316 1 46.69 370 THR B CA 1
ATOM 7844 C C . THR B 1 370 ? -5.848 38.188 5.445 1 46.69 370 THR B C 1
ATOM 7846 O O . THR B 1 370 ? -4.82 38.25 4.77 1 46.69 370 THR B O 1
ATOM 7849 N N . ALA B 1 371 ? -6.34 39.344 5.668 1 49.62 371 ALA B N 1
ATOM 7850 C CA . ALA B 1 371 ? -5.523 40.531 5.832 1 49.62 371 ALA B CA 1
ATOM 7851 C C . ALA B 1 371 ? -4.559 40.375 7.008 1 49.62 371 ALA B C 1
ATOM 7853 O O . ALA B 1 371 ? -4.949 39.938 8.086 1 49.62 371 ALA B O 1
ATOM 7854 N N . SER B 1 372 ? -3.199 40.5 6.766 1 58.28 372 SER B N 1
ATOM 7855 C CA . SER B 1 372 ? -2.127 40.406 7.75 1 58.28 372 SER B CA 1
ATOM 7856 C C . SER B 1 372 ? -2.248 41.5 8.812 1 58.28 372 SER B C 1
ATOM 7858 O O . SER B 1 372 ? -1.69 41.375 9.906 1 58.28 372 SER B O 1
ATOM 7860 N N . TYR B 1 373 ? -3.1 42.562 8.523 1 51.59 373 TYR B N 1
ATOM 7861 C CA . TYR B 1 373 ? -3.107 43.688 9.445 1 51.59 373 TYR B CA 1
ATOM 7862 C C . TYR B 1 373 ? -4.133 43.469 10.555 1 51.59 373 TYR B C 1
ATOM 7864 O O . TYR B 1 373 ? -4.137 44.219 11.547 1 51.59 373 TYR B O 1
ATOM 7872 N N . ARG B 1 374 ? -5.031 42.531 10.352 1 52.38 374 ARG B N 1
ATOM 7873 C CA . ARG B 1 374 ? -5.969 42.188 11.414 1 52.38 374 ARG B CA 1
ATOM 7874 C C . ARG B 1 374 ? -6.188 40.688 11.469 1 52.38 374 ARG B C 1
ATOM 7876 O O . ARG B 1 374 ? -6.598 40.062 10.484 1 52.38 374 ARG B O 1
ATOM 7883 N N . ILE B 1 375 ? -5.777 40.188 12.586 1 68 375 ILE B N 1
ATOM 7884 C CA . ILE B 1 375 ? -5.953 38.75 12.75 1 68 375 ILE B CA 1
ATOM 7885 C C . ILE B 1 375 ? -6.855 38.469 13.961 1 68 375 ILE B C 1
ATOM 7887 O O . ILE B 1 375 ? -6.406 38.562 15.102 1 68 375 ILE B O 1
ATOM 7891 N N . SER B 1 376 ? -8.141 38.375 13.711 1 68.94 376 SER B N 1
ATOM 7892 C CA . SER B 1 376 ? -9.156 38 14.695 1 68.94 376 SER B CA 1
ATOM 7893 C C . SER B 1 376 ? -10.383 37.375 14.023 1 68.94 376 SER B C 1
ATOM 7895 O O . SER B 1 376 ? -10.523 37.438 12.805 1 68.94 376 SER B O 1
ATOM 7897 N N . LYS B 1 377 ? -11.086 36.656 14.812 1 72.56 377 LYS B N 1
ATOM 7898 C CA . LYS B 1 377 ? -12.398 36.219 14.344 1 72.56 377 LYS B CA 1
ATOM 7899 C C . LYS B 1 377 ? -13.516 37.094 14.938 1 72.56 377 LYS B C 1
ATOM 7901 O O . LYS B 1 377 ? -13.453 37.469 16.109 1 72.56 377 LYS B O 1
ATOM 7906 N N . SER B 1 378 ? -14.445 37.406 14.062 1 76.5 378 SER B N 1
ATOM 7907 C CA . SER B 1 378 ? -15.469 38.344 14.547 1 76.5 378 SER B CA 1
ATOM 7908 C C . SER B 1 378 ? -16.875 37.781 14.328 1 76.5 378 SER B C 1
ATOM 7910 O O . SER B 1 378 ? -17.078 36.938 13.438 1 76.5 378 SER B O 1
ATOM 7912 N N . ALA B 1 379 ? -17.734 38.031 15.258 1 77.25 379 ALA B N 1
ATOM 7913 C CA . ALA B 1 379 ? -19.156 37.75 15.195 1 77.25 379 ALA B CA 1
ATOM 7914 C C . ALA B 1 379 ? -20 38.969 15.578 1 77.25 379 ALA B C 1
ATOM 7916 O O . ALA B 1 379 ? -19.516 39.844 16.297 1 77.25 379 ALA B O 1
ATOM 7917 N N . TRP B 1 380 ? -21.203 39 15.031 1 81.5 380 TRP B N 1
ATOM 7918 C CA . TRP B 1 380 ? -22.094 40.125 15.344 1 81.5 380 TRP B CA 1
ATOM 7919 C C . TRP B 1 380 ? -23.297 39.625 16.156 1 81.5 380 TRP B C 1
ATOM 7921 O O . TRP B 1 380 ? -23.859 38.594 15.867 1 81.5 380 TRP B O 1
ATOM 7931 N N . LEU B 1 381 ? -23.516 40.312 17.203 1 83.31 381 LEU B N 1
ATOM 7932 C CA . LEU B 1 381 ? -24.672 40.031 18.031 1 83.31 381 LEU B CA 1
ATOM 7933 C C . LEU B 1 381 ? -25.625 41.219 18.078 1 83.31 381 LEU B C 1
ATOM 7935 O O . LEU B 1 381 ? -25.188 42.344 18.281 1 83.31 381 LEU B O 1
ATOM 7939 N N . LYS B 1 382 ? -26.938 40.875 17.875 1 81.56 382 LYS B N 1
ATOM 7940 C CA . LYS B 1 382 ? -27.969 41.906 17.969 1 81.56 382 LYS B CA 1
ATOM 7941 C C . LYS B 1 382 ? -28.594 41.969 19.359 1 81.56 382 LYS B C 1
ATOM 7943 O O . LYS B 1 382 ? -28.672 40.938 20.031 1 81.56 382 LYS B O 1
ATOM 7948 N N . PRO B 1 383 ? -29 43.219 19.75 1 77.81 383 PRO B N 1
ATOM 7949 C CA . PRO B 1 383 ? -29.531 43.375 21.094 1 77.81 383 PRO B CA 1
ATOM 7950 C C . PRO B 1 383 ? -30.734 42.469 21.359 1 77.81 383 PRO B C 1
ATOM 7952 O O . PRO B 1 383 ? -30.906 41.969 22.469 1 77.81 383 PRO B O 1
ATOM 7955 N N . HIS B 1 384 ? -31.484 42.188 20.438 1 79.5 384 HIS B N 1
ATOM 7956 C CA . HIS B 1 384 ? -32.719 41.438 20.672 1 79.5 384 HIS B CA 1
ATOM 7957 C C . HIS B 1 384 ? -32.469 39.938 20.719 1 79.5 384 HIS B C 1
ATOM 7959 O O . HIS B 1 384 ? -33.344 39.156 21.031 1 79.5 384 HIS B O 1
ATOM 7965 N N . GLU B 1 385 ? -31.266 39.594 20.453 1 83.81 385 GLU B N 1
ATOM 7966 C CA . GLU B 1 385 ? -30.953 38.188 20.375 1 83.81 385 GLU B CA 1
ATOM 7967 C C . GLU B 1 385 ? -30.922 37.562 21.766 1 83.81 385 GLU B C 1
ATOM 7969 O O . GLU B 1 385 ? -31.141 36.344 21.906 1 83.81 385 GLU B O 1
ATOM 7974 N N . HIS B 1 386 ? -30.688 38.312 22.75 1 89.75 386 HIS B N 1
ATOM 7975 C CA . HIS B 1 386 ? -30.688 37.781 24.125 1 89.75 386 HIS B CA 1
ATOM 7976 C C . HIS B 1 386 ? -30.906 38.906 25.125 1 89.75 386 HIS B C 1
ATOM 7978 O O . HIS B 1 386 ? -30.469 40.062 24.891 1 89.75 386 HIS B O 1
ATOM 7984 N N . GLU B 1 387 ? -31.484 38.688 26.25 1 91.12 387 GLU B N 1
ATOM 7985 C CA . GLU B 1 387 ? -31.797 39.656 27.266 1 91.12 387 GLU B CA 1
ATOM 7986 C C . GLU B 1 387 ? -30.516 40.281 27.844 1 91.12 387 GLU B C 1
ATOM 7988 O O . GLU B 1 387 ? -30.5 41.469 28.188 1 91.12 387 GLU B O 1
ATOM 7993 N N . VAL B 1 388 ? -29.547 39.469 27.922 1 91 388 VAL B N 1
ATOM 7994 C CA . VAL B 1 388 ? -28.281 39.938 28.484 1 91 388 VAL B CA 1
ATOM 7995 C C . VAL B 1 388 ? -27.688 41 27.578 1 91 388 VAL B C 1
ATOM 7997 O O . VAL B 1 388 ? -27.141 42 28.047 1 91 388 VAL B O 1
ATOM 8000 N N . VAL B 1 389 ? -27.828 40.844 26.312 1 89.69 389 VAL B N 1
ATOM 8001 C CA . VAL B 1 389 ? -27.281 41.812 25.344 1 89.69 389 VAL B CA 1
ATOM 8002 C C . VAL B 1 389 ? -28.062 43.125 25.438 1 89.69 389 VAL B C 1
ATOM 8004 O O . VAL B 1 389 ? -27.453 44.188 25.406 1 89.69 389 VAL B O 1
ATOM 8007 N N . GLU B 1 390 ? -29.312 43.031 25.594 1 88.56 390 GLU B N 1
ATOM 8008 C CA . GLU B 1 390 ? -30.156 44.219 25.719 1 88.56 390 GLU B CA 1
ATOM 8009 C C . GLU B 1 390 ? -29.844 44.969 27 1 88.56 390 GLU B C 1
ATOM 8011 O O . GLU B 1 390 ? -29.75 46.219 27 1 88.56 390 GLU B O 1
ATOM 8016 N N . ARG B 1 391 ? -29.766 44.312 28.031 1 90.69 391 ARG B N 1
ATOM 8017 C CA . ARG B 1 391 ? -29.469 44.906 29.312 1 90.69 391 ARG B CA 1
ATOM 8018 C C . ARG B 1 391 ? -28.109 45.594 29.281 1 90.69 391 ARG B C 1
ATOM 8020 O O . ARG B 1 391 ? -27.953 46.688 29.828 1 90.69 391 ARG B O 1
ATOM 8027 N N . PHE B 1 392 ? -27.219 44.969 28.688 1 91.56 392 PHE B N 1
ATOM 8028 C CA . PHE B 1 392 ? -25.891 45.531 28.594 1 91.56 392 PHE B CA 1
ATOM 8029 C C . PHE B 1 392 ? -25.875 46.781 27.75 1 91.56 392 PHE B C 1
ATOM 8031 O O . PHE B 1 392 ? -25.172 47.75 28.047 1 91.56 392 PHE B O 1
ATOM 8038 N N . ASN B 1 393 ? -26.656 46.812 26.719 1 89.62 393 ASN B N 1
ATOM 8039 C CA . ASN B 1 393 ? -26.781 48 25.891 1 89.62 393 ASN B CA 1
ATOM 8040 C C . ASN B 1 393 ? -27.297 49.188 26.688 1 89.62 393 ASN B C 1
ATOM 8042 O O . ASN B 1 393 ? -26.812 50.312 26.516 1 89.62 393 ASN B O 1
ATOM 8046 N N . LYS B 1 394 ? -28.234 48.938 27.484 1 89.75 394 LYS B N 1
ATOM 8047 C CA . LYS B 1 394 ? -28.766 50 28.328 1 89.75 394 LYS B CA 1
ATOM 8048 C C . LYS B 1 394 ? -27.703 50.5 29.297 1 89.75 394 LYS B C 1
ATOM 8050 O O . LYS B 1 394 ? -27.672 51.719 29.594 1 89.75 394 LYS B O 1
ATOM 8055 N N . ARG B 1 395 ? -26.922 49.625 29.75 1 93.5 395 ARG B N 1
ATOM 8056 C CA . ARG B 1 395 ? -25.859 50 30.656 1 93.5 395 ARG B CA 1
ATOM 8057 C C . ARG B 1 395 ? -24.828 50.906 29.953 1 93.5 395 ARG B C 1
ATOM 8059 O O . ARG B 1 395 ? -24.312 51.844 30.531 1 93.5 395 ARG B O 1
ATOM 8066 N N . LEU B 1 396 ? -24.547 50.562 28.719 1 93.38 396 LEU B N 1
ATOM 8067 C CA . LEU B 1 396 ? -23.594 51.375 27.953 1 93.38 396 LEU B CA 1
ATOM 8068 C C . LEU B 1 396 ? -24.156 52.75 27.688 1 93.38 396 LEU B C 1
ATOM 8070 O O . LEU B 1 396 ? -23.406 53.75 27.656 1 93.38 396 LEU B O 1
ATOM 8074 N N . ASP B 1 397 ? -25.406 52.812 27.453 1 92 397 ASP B N 1
ATOM 8075 C CA . ASP B 1 397 ? -26.078 54.094 27.297 1 92 397 ASP B CA 1
ATOM 8076 C C . ASP B 1 397 ? -25.891 54.969 28.531 1 92 397 ASP B C 1
ATOM 8078 O O . ASP B 1 397 ? -25.531 56.125 28.422 1 92 397 ASP B O 1
ATOM 8082 N N . MET B 1 398 ? -26.078 54.406 29.641 1 93.31 398 MET B N 1
ATOM 8083 C CA . MET B 1 398 ? -25.953 55.125 30.891 1 93.31 398 MET B CA 1
ATOM 8084 C C . MET B 1 398 ? -24.484 55.5 31.156 1 93.31 398 MET B C 1
ATOM 8086 O O . MET B 1 398 ? -24.203 56.562 31.688 1 93.31 398 MET B O 1
ATOM 8090 N N . ALA B 1 399 ? -23.594 54.625 30.812 1 95.06 399 ALA B N 1
ATOM 8091 C CA . ALA B 1 399 ? -22.172 54.844 31.047 1 95.06 399 ALA B CA 1
ATOM 8092 C C . ALA B 1 399 ? -21.641 55.969 30.188 1 95.06 399 ALA B C 1
ATOM 8094 O O . ALA B 1 399 ? -20.797 56.75 30.625 1 95.06 399 ALA B O 1
ATOM 8095 N N . THR B 1 400 ? -22.094 56.125 28.953 1 94.5 400 THR B N 1
ATOM 8096 C CA . THR B 1 400 ? -21.5 57.062 28 1 94.5 400 THR B CA 1
ATOM 8097 C C . THR B 1 400 ? -22.359 58.312 27.859 1 94.5 400 THR B C 1
ATOM 8099 O O . THR B 1 400 ? -21.891 59.312 27.344 1 94.5 400 THR B O 1
ATOM 8102 N N . ASN B 1 401 ? -23.609 58.219 28.234 1 93.06 401 ASN B N 1
ATOM 8103 C CA . ASN B 1 401 ? -24.594 59.25 28.016 1 93.06 401 ASN B CA 1
ATOM 8104 C C . ASN B 1 401 ? -24.828 59.5 26.516 1 93.06 401 ASN B C 1
ATOM 8106 O O . ASN B 1 401 ? -25.188 60.625 26.109 1 93.06 401 ASN B O 1
ATOM 8110 N N . LEU B 1 402 ? -24.547 58.562 25.688 1 92 402 LEU B N 1
ATOM 8111 C CA . LEU B 1 402 ? -24.781 58.656 24.25 1 92 402 LEU B CA 1
ATOM 8112 C C . LEU B 1 402 ? -25.859 57.656 23.812 1 92 402 LEU B C 1
ATOM 8114 O O . LEU B 1 402 ? -26 56.594 24.406 1 92 402 LEU B O 1
ATOM 8118 N N . GLU B 1 403 ? -26.516 58.062 22.797 1 87.06 403 GLU B N 1
ATOM 8119 C CA . GLU B 1 403 ? -27.578 57.219 22.266 1 87.06 403 GLU B CA 1
ATOM 8120 C C . GLU B 1 403 ? -26.984 56 21.562 1 87.06 403 GLU B C 1
ATOM 8122 O O . GLU B 1 403 ? -26.062 56.125 20.766 1 87.06 403 GLU B O 1
ATOM 8127 N N . MET B 1 404 ? -27.562 54.812 21.891 1 81.56 404 MET B N 1
ATOM 8128 C CA . MET B 1 404 ? -27.016 53.562 21.406 1 81.56 404 MET B CA 1
ATOM 8129 C C . MET B 1 404 ? -27.797 53.062 20.203 1 81.56 404 MET B C 1
ATOM 8131 O O . MET B 1 404 ? -27.359 52.156 19.5 1 81.56 404 MET B O 1
ATOM 8135 N N . GLU B 1 405 ? -28.938 53.5 19.891 1 69.81 405 GLU B N 1
ATOM 8136 C CA . GLU B 1 405 ? -29.844 52.938 18.906 1 69.81 405 GLU B CA 1
ATOM 8137 C C . GLU B 1 405 ? -29.344 53.156 17.484 1 69.81 405 GLU B C 1
ATOM 8139 O O . GLU B 1 405 ? -29.625 52.375 16.578 1 69.81 405 GLU B O 1
ATOM 8144 N N . THR B 1 406 ? -28.688 54.25 17.109 1 58.94 406 THR B N 1
ATOM 8145 C CA . THR B 1 406 ? -28.281 54.469 15.727 1 58.94 406 THR B CA 1
ATOM 8146 C C . THR B 1 406 ? -26.953 53.75 15.43 1 58.94 406 THR B C 1
ATOM 8148 O O . THR B 1 406 ? -26.266 54.094 14.469 1 58.94 406 THR B O 1
ATOM 8151 N N . ALA B 1 407 ? -26.672 52.75 16.047 1 53.91 407 ALA B N 1
ATOM 8152 C CA . ALA B 1 407 ? -25.406 52.031 15.836 1 53.91 407 ALA B CA 1
ATOM 8153 C C . ALA B 1 407 ? -25.469 51.125 14.609 1 53.91 407 ALA B C 1
ATOM 8155 O O . ALA B 1 407 ? -26.562 50.781 14.148 1 53.91 407 ALA B O 1
ATOM 8156 N N . GLU B 1 408 ? -24.375 50.812 13.891 1 53.44 408 GLU B N 1
ATOM 8157 C CA . GLU B 1 408 ? -24.141 50.219 12.578 1 53.44 408 GLU B CA 1
ATOM 8158 C C . GLU B 1 408 ? -24.609 48.781 12.539 1 53.44 408 GLU B C 1
ATOM 8160 O O . GLU B 1 408 ? -24.328 48 13.461 1 53.44 408 GLU B O 1
ATOM 8165 N N . GLU B 1 409 ? -25.75 48.469 11.93 1 45.03 409 GLU B N 1
ATOM 8166 C CA . GLU B 1 409 ? -25.875 47.062 11.5 1 45.03 409 GLU B CA 1
ATOM 8167 C C . GLU B 1 409 ? -25.016 46.781 10.273 1 45.03 409 GLU B C 1
ATOM 8169 O O . GLU B 1 409 ? -24.969 47.594 9.344 1 45.03 409 GLU B O 1
ATOM 8174 N N . LEU B 1 410 ? -24.031 46.188 10.344 1 39.03 410 LEU B N 1
ATOM 8175 C CA . LEU B 1 410 ? -23.25 45.875 9.148 1 39.03 410 LEU B CA 1
ATOM 8176 C C . LEU B 1 410 ? -24.156 45.5 7.984 1 39.03 410 LEU B C 1
ATOM 8178 O O . LEU B 1 410 ? -25.156 44.812 8.18 1 39.03 410 LEU B O 1
ATOM 8182 N N . GLN B 1 411 ? -24.016 46.219 6.938 1 33.16 411 GLN B N 1
ATOM 8183 C CA . GLN B 1 411 ? -24.594 46 5.617 1 33.16 411 GLN B CA 1
ATOM 8184 C C . GLN B 1 411 ? -24.453 44.562 5.164 1 33.16 411 GLN B C 1
ATOM 8186 O O . GLN B 1 411 ? -23.344 44.062 4.996 1 33.16 411 GLN B O 1
ATOM 8191 N N . HIS B 1 412 ? -25.219 43.625 5.512 1 34.38 412 HIS B N 1
ATOM 8192 C CA . HIS B 1 412 ? -25.469 42.375 4.793 1 34.38 412 HIS B CA 1
ATOM 8193 C C . HIS B 1 412 ? -25.547 42.625 3.287 1 34.38 412 HIS B C 1
ATOM 8195 O O . HIS B 1 412 ? -25.859 41.688 2.523 1 34.38 412 HIS B O 1
ATOM 8201 N N . HIS B 1 413 ? -25.469 43.781 2.863 1 30.23 413 HIS B N 1
ATOM 8202 C CA . HIS B 1 413 ? -25.844 43.844 1.457 1 30.23 413 HIS B CA 1
ATOM 8203 C C . HIS B 1 413 ? -24.891 43.062 0.584 1 30.23 413 HIS B C 1
ATOM 8205 O O . HIS B 1 413 ? -25.281 42.531 -0.465 1 30.23 413 HIS B O 1
ATOM 8211 N N . LYS B 1 414 ? -23.562 43.188 0.906 1 32.19 414 LYS B N 1
ATOM 8212 C CA . LYS B 1 414 ? -22.781 42.625 -0.19 1 32.19 414 LYS B CA 1
ATOM 8213 C C . LYS B 1 414 ? -22.844 41.094 -0.176 1 32.19 414 LYS B C 1
ATOM 8215 O O . LYS B 1 414 ? -22.359 40.438 -1.105 1 32.19 414 LYS B O 1
ATOM 8220 N N . VAL B 1 415 ? -23.219 40.469 0.893 1 29.58 415 VAL B N 1
ATOM 8221 C CA . VAL B 1 415 ? -23.281 39.031 0.699 1 29.58 415 VAL B CA 1
ATOM 8222 C C . VAL B 1 415 ? -24.406 38.688 -0.274 1 29.58 415 VAL B C 1
ATOM 8224 O O . VAL B 1 415 ? -24.266 37.75 -1.079 1 29.58 415 VAL B O 1
ATOM 8227 N N . LEU B 1 416 ? -25.422 39.5 -0.215 1 28.55 416 LEU B N 1
ATOM 8228 C CA . LEU B 1 416 ? -26.484 39.156 -1.153 1 28.55 416 LEU B CA 1
ATOM 8229 C C . LEU B 1 416 ? -26.047 39.438 -2.59 1 28.55 416 LEU B C 1
ATOM 8231 O O . LEU B 1 416 ? -26.453 38.719 -3.512 1 28.55 416 LEU B O 1
ATOM 8235 N N . ALA B 1 417 ? -25.219 40.469 -2.701 1 30.92 417 ALA B N 1
ATOM 8236 C CA . ALA B 1 417 ? -24.922 40.688 -4.113 1 30.92 417 ALA B CA 1
ATOM 8237 C C . ALA B 1 417 ? -24.047 39.562 -4.668 1 30.92 417 ALA B C 1
ATOM 8239 O O . ALA B 1 417 ? -24.234 39.125 -5.805 1 30.92 417 ALA B O 1
ATOM 8240 N N . THR B 1 418 ? -23.078 39.125 -3.934 1 30.53 418 THR B N 1
ATOM 8241 C CA . THR B 1 418 ? -22.266 38.031 -4.488 1 30.53 418 THR B CA 1
ATOM 8242 C C . THR B 1 418 ? -23.047 36.719 -4.52 1 30.53 418 THR B C 1
ATOM 8244 O O . THR B 1 418 ? -22.75 35.844 -5.332 1 30.53 418 THR B O 1
ATOM 8247 N N . LEU B 1 419 ? -24.016 36.656 -3.645 1 28.28 419 LEU B N 1
ATOM 8248 C CA . LEU B 1 419 ? -24.828 35.469 -3.848 1 28.28 419 LEU B CA 1
ATOM 8249 C C . LEU B 1 419 ? -25.625 35.562 -5.148 1 28.28 419 LEU B C 1
ATOM 8251 O O . LEU B 1 419 ? -25.906 34.531 -5.785 1 28.28 419 LEU B O 1
ATOM 8255 N N . LYS B 1 420 ? -25.906 36.781 -5.422 1 31.2 420 LYS B N 1
ATOM 8256 C CA . LYS B 1 420 ? -26.641 36.812 -6.688 1 31.2 420 LYS B CA 1
ATOM 8257 C C . LYS B 1 420 ? -25.75 36.344 -7.844 1 31.2 420 LYS B C 1
ATOM 8259 O O . LYS B 1 420 ? -26.203 35.688 -8.766 1 31.2 420 LYS B O 1
ATOM 8264 N N . GLU B 1 421 ? -24.5 36.719 -7.777 1 29.73 421 GLU B N 1
ATOM 8265 C CA . GLU B 1 421 ? -23.719 36.25 -8.914 1 29.73 421 GLU B CA 1
ATOM 8266 C C . GLU B 1 421 ? -23.453 34.75 -8.828 1 29.73 421 GLU B C 1
ATOM 8268 O O . GLU B 1 421 ? -23.391 34.062 -9.844 1 29.73 421 GLU B O 1
ATOM 8273 N N . ALA B 1 422 ? -23.266 34.25 -7.543 1 28.69 422 ALA B N 1
ATOM 8274 C CA . ALA B 1 422 ? -23.141 32.781 -7.551 1 28.69 422 ALA B CA 1
ATOM 8275 C C . ALA B 1 422 ? -24.469 32.125 -7.91 1 28.69 422 ALA B C 1
ATOM 8277 O O . ALA B 1 422 ? -24.5 31.047 -8.477 1 28.69 422 ALA B O 1
ATOM 8278 N N . ASP B 1 423 ? -25.547 32.781 -7.652 1 29.38 423 ASP B N 1
ATOM 8279 C CA . ASP B 1 423 ? -26.797 32.188 -8.141 1 29.38 423 ASP B CA 1
ATOM 8280 C C . ASP B 1 423 ? -26.812 32.156 -9.664 1 29.38 423 ASP B C 1
ATOM 8282 O O . ASP B 1 423 ? -27.547 31.344 -10.258 1 29.38 423 ASP B O 1
ATOM 8286 N N . LYS B 1 424 ? -26.094 33.062 -10.266 1 30.12 424 LYS B N 1
ATOM 8287 C CA . LYS B 1 424 ? -26.156 32.938 -11.719 1 30.12 424 LYS B CA 1
ATOM 8288 C C . LYS B 1 424 ? -25.469 31.656 -12.188 1 30.12 424 LYS B C 1
ATOM 8290 O O . LYS B 1 424 ? -25.875 31.062 -13.195 1 30.12 424 LYS B O 1
ATOM 8295 N N . LEU B 1 425 ? -24.469 31.141 -11.492 1 27.44 425 LEU B N 1
ATOM 8296 C CA . LEU B 1 425 ? -23.859 29.969 -12.125 1 27.44 425 LEU B CA 1
ATOM 8297 C C . LEU B 1 425 ? -24.656 28.703 -11.828 1 27.44 425 LEU B C 1
ATOM 8299 O O . LEU B 1 425 ? -24.391 27.656 -12.398 1 27.44 425 LEU B O 1
ATOM 8303 N N . SER B 1 426 ? -25.422 28.656 -10.773 1 24.95 426 SER B N 1
ATOM 8304 C CA . SER B 1 426 ? -26.156 27.406 -10.656 1 24.95 426 SER B CA 1
ATOM 8305 C C . SER B 1 426 ? -27.234 27.312 -11.727 1 24.95 426 SER B C 1
ATOM 8307 O O . SER B 1 426 ? -28.078 26.406 -11.688 1 24.95 426 SER B O 1
ATOM 8309 N N . GLY B 1 427 ? -27.297 28.188 -12.633 1 25.59 427 GLY B N 1
ATOM 8310 C CA . GLY B 1 427 ? -28.375 27.953 -13.586 1 25.59 427 GLY B CA 1
ATOM 8311 C C . GLY B 1 427 ? -28.219 26.656 -14.352 1 25.59 427 GLY B C 1
ATOM 8312 O O . GLY B 1 427 ? -28.859 26.453 -15.383 1 25.59 427 GLY B O 1
ATOM 8313 N N . TRP B 1 428 ? -27.156 25.875 -14.211 1 24.56 428 TRP B N 1
ATOM 8314 C CA . TRP B 1 428 ? -27.344 24.703 -15.062 1 24.56 428 TRP B CA 1
ATOM 8315 C C . TRP B 1 428 ? -28.469 23.828 -14.539 1 24.56 428 TRP B C 1
ATOM 8317 O O . TRP B 1 428 ? -28.422 23.344 -13.398 1 24.56 428 TRP B O 1
ATOM 8327 N N . ARG B 1 429 ? -29.781 24.062 -14.875 1 23.02 429 ARG B N 1
ATOM 8328 C CA . ARG B 1 429 ? -31.078 23.406 -14.844 1 23.02 429 ARG B CA 1
ATOM 8329 C C . ARG B 1 429 ? -30.953 21.938 -15.266 1 23.02 429 ARG B C 1
ATOM 8331 O O . ARG B 1 429 ? -30.641 21.641 -16.422 1 23.02 429 ARG B O 1
ATOM 8338 N N . LEU B 1 430 ? -30.281 20.984 -14.57 1 23.25 430 LEU B N 1
ATOM 8339 C CA . LEU B 1 430 ? -30.703 19.641 -14.961 1 23.25 430 LEU B CA 1
ATOM 8340 C C . LEU B 1 430 ? -32.219 19.516 -14.945 1 23.25 430 LEU B C 1
ATOM 8342 O O . LEU B 1 430 ? -32.875 20.031 -14.039 1 23.25 430 LEU B O 1
ATOM 8346 N N . ASN B 1 431 ? -33 19.156 -16.078 1 21.97 431 ASN B N 1
ATOM 8347 C CA . ASN B 1 431 ? -34.375 19 -16.594 1 21.97 431 ASN B CA 1
ATOM 8348 C C . ASN B 1 431 ? -35.156 18 -15.758 1 21.97 431 ASN B C 1
ATOM 8350 O O . ASN B 1 431 ? -36.312 17.734 -16.047 1 21.97 431 ASN B O 1
ATOM 8354 N N . HIS B 1 432 ? -34.594 16.906 -15.188 1 24.33 432 HIS B N 1
ATOM 8355 C CA . HIS B 1 432 ? -35.594 15.875 -14.938 1 24.33 432 HIS B CA 1
ATOM 8356 C C . HIS B 1 432 ? -36.656 16.359 -13.945 1 24.33 432 HIS B C 1
ATOM 8358 O O . HIS B 1 432 ? -36.344 17.109 -13.023 1 24.33 432 HIS B O 1
ATOM 8364 N N . GLU B 1 433 ? -38 16.125 -14.281 1 24.7 433 GLU B N 1
ATOM 8365 C CA . GLU B 1 433 ? -39.344 16.422 -13.805 1 24.7 433 GLU B CA 1
ATOM 8366 C C . GLU B 1 433 ? -39.562 15.953 -12.375 1 24.7 433 GLU B C 1
ATOM 8368 O O . GLU B 1 433 ? -39.781 14.758 -12.133 1 24.7 433 GLU B O 1
ATOM 8373 N N . ILE B 1 434 ? -38.656 15.844 -11.531 1 24.45 434 ILE B N 1
ATOM 8374 C CA . ILE B 1 434 ? -39.156 15.227 -10.312 1 24.45 434 ILE B CA 1
ATOM 8375 C C . ILE B 1 434 ? -40.406 15.961 -9.828 1 24.45 434 ILE B C 1
ATOM 8377 O O . ILE B 1 434 ? -40.469 17.188 -9.867 1 24.45 434 ILE B O 1
ATOM 8381 N N . PRO B 1 435 ? -41.625 15.195 -9.727 1 22.86 435 PRO B N 1
ATOM 8382 C CA . PRO B 1 435 ? -42.938 15.719 -9.352 1 22.86 435 PRO B CA 1
ATOM 8383 C C . PRO B 1 435 ? -42.844 16.828 -8.305 1 22.86 435 PRO B C 1
ATOM 8385 O O . PRO B 1 435 ? -41.875 16.906 -7.555 1 22.86 435 PRO B O 1
ATOM 8388 N N . THR B 1 436 ? -43.75 17.875 -8.484 1 22.36 436 THR B N 1
ATOM 8389 C CA . THR B 1 436 ? -44 19.203 -7.922 1 22.36 436 THR B CA 1
ATOM 8390 C C . THR B 1 436 ? -44.312 19.094 -6.434 1 22.36 436 THR B C 1
ATOM 8392 O O . THR B 1 436 ? -45.375 18.656 -6.051 1 22.36 436 THR B O 1
ATOM 8395 N N . THR B 1 437 ? -43.719 18.156 -5.695 1 22.08 437 THR B N 1
ATOM 8396 C CA . THR B 1 437 ? -44.281 18.062 -4.355 1 22.08 437 THR B CA 1
ATOM 8397 C C . THR B 1 437 ? -44.719 19.438 -3.854 1 22.08 437 THR B C 1
ATOM 8399 O O . THR B 1 437 ? -44.219 20.453 -4.312 1 22.08 437 THR B O 1
ATOM 8402 N N . GLU B 1 438 ? -45.844 19.438 -2.986 1 22.28 438 GLU B N 1
ATOM 8403 C CA . GLU B 1 438 ? -46.656 20.453 -2.346 1 22.28 438 GLU B CA 1
ATOM 8404 C C . GLU B 1 438 ? -45.844 21.656 -1.913 1 22.28 438 GLU B C 1
ATOM 8406 O O . GLU B 1 438 ? -44.688 21.516 -1.479 1 22.28 438 GLU B O 1
ATOM 8411 N N . HIS B 1 439 ? -46.125 22.75 -2.523 1 20.44 439 HIS B N 1
ATOM 8412 C CA . HIS B 1 439 ? -45.781 24.156 -2.402 1 20.44 439 HIS B CA 1
ATOM 8413 C C . HIS B 1 439 ? -45.781 24.609 -0.942 1 20.44 439 HIS B C 1
ATOM 8415 O O . HIS B 1 439 ? -46.812 24.672 -0.297 1 20.44 439 HIS B O 1
ATOM 8421 N N . ILE B 1 440 ? -45.188 23.812 -0.086 1 19.91 440 ILE B N 1
ATOM 8422 C CA . ILE B 1 440 ? -45.375 24.359 1.248 1 19.91 440 ILE B CA 1
ATOM 8423 C C . ILE B 1 440 ? -45.188 25.875 1.211 1 19.91 440 ILE B C 1
ATOM 8425 O O . ILE B 1 440 ? -44.156 26.375 0.804 1 19.91 440 ILE B O 1
ATOM 8429 N N . TYR B 1 441 ? -46.312 26.578 0.932 1 19.38 441 TYR B N 1
ATOM 8430 C CA . TYR B 1 441 ? -46.531 28.016 1.015 1 19.38 441 TYR B CA 1
ATOM 8431 C C . TYR B 1 441 ? -45.812 28.594 2.23 1 19.38 441 TYR B C 1
ATOM 8433 O O . TYR B 1 441 ? -46.156 28.297 3.371 1 19.38 441 TYR B O 1
ATOM 8441 N N . ILE B 1 442 ? -44.625 28.391 2.295 1 20.08 442 ILE B N 1
ATOM 8442 C CA . ILE B 1 442 ? -44.062 29.156 3.404 1 20.08 442 ILE B CA 1
ATOM 8443 C C . ILE B 1 442 ? -44.5 30.609 3.281 1 20.08 442 ILE B C 1
ATOM 8445 O O . ILE B 1 442 ? -44.156 31.281 2.303 1 20.08 442 ILE B O 1
ATOM 8449 N N . ARG B 1 443 ? -45.75 30.906 3.709 1 22.14 443 ARG B N 1
ATOM 8450 C CA . ARG B 1 443 ? -46.25 32.281 3.838 1 22.14 443 ARG B CA 1
ATOM 8451 C C . ARG B 1 443 ? -45.156 33.219 4.285 1 22.14 443 ARG B C 1
ATOM 8453 O O . ARG B 1 443 ? -44.531 33 5.316 1 22.14 443 ARG B O 1
ATOM 8460 N N . THR B 1 444 ? -44.469 33.688 3.389 1 24.47 444 THR B N 1
ATOM 8461 C CA . THR B 1 444 ? -43.625 34.906 3.445 1 24.47 444 THR B CA 1
ATOM 8462 C C . THR B 1 444 ? -44.344 36.031 4.168 1 24.47 444 THR B C 1
ATOM 8464 O O . THR B 1 444 ? -45.344 36.562 3.654 1 24.47 444 THR B O 1
ATOM 8467 N N . TRP B 1 445 ? -44.75 35.75 5.449 1 22.52 445 TRP B N 1
ATOM 8468 C CA . TRP B 1 445 ? -45.5 36.844 6.066 1 22.52 445 TRP B CA 1
ATOM 8469 C C . TRP B 1 445 ? -44.844 38.188 5.734 1 22.52 445 TRP B C 1
ATOM 8471 O O . TRP B 1 445 ? -43.594 38.281 5.676 1 22.52 445 TRP B O 1
ATOM 8481 N N . PRO B 1 446 ? -45.469 39.062 5.012 1 27.55 446 PRO B N 1
ATOM 8482 C CA . PRO B 1 446 ? -45.125 40.469 4.707 1 27.55 446 PRO B CA 1
ATOM 8483 C C . PRO B 1 446 ? -44.594 41.219 5.926 1 27.55 446 PRO B C 1
ATOM 8485 O O . PRO B 1 446 ? -45.375 41.469 6.863 1 27.55 446 PRO B O 1
ATOM 8488 N N . THR B 1 447 ? -43.688 40.625 6.719 1 26.5 447 THR B N 1
ATOM 8489 C CA . THR B 1 447 ? -43.406 41.25 8.016 1 26.5 447 THR B CA 1
ATOM 8490 C C . THR B 1 447 ? -43.094 42.719 7.875 1 26.5 447 THR B C 1
ATOM 8492 O O . THR B 1 447 ? -42.125 43.094 7.18 1 26.5 447 THR B O 1
ATOM 8495 N N . THR B 1 448 ? -43.938 43.688 7.844 1 27.56 448 THR B N 1
ATOM 8496 C CA . THR B 1 448 ? -44 45.125 8.016 1 27.56 448 THR B CA 1
ATOM 8497 C C . THR B 1 448 ? -43.062 45.594 9.125 1 27.56 448 THR B C 1
ATOM 8499 O O . THR B 1 448 ? -43.031 46.781 9.469 1 27.56 448 THR B O 1
ATOM 8502 N N . LEU B 1 449 ? -42.812 44.75 10.109 1 28.66 449 LEU B N 1
ATOM 8503 C CA . LEU B 1 449 ? -41.844 45.094 11.156 1 28.66 449 LEU B CA 1
ATOM 8504 C C . LEU B 1 449 ? -40.469 45.375 10.57 1 28.66 449 LEU B C 1
ATOM 8506 O O . LEU B 1 449 ? -39.531 44.594 10.773 1 28.66 449 LEU B O 1
ATOM 8510 N N . GLU B 1 450 ? -40.25 45.531 9.359 1 30.22 450 GLU B N 1
ATOM 8511 C CA . GLU B 1 450 ? -39.062 45.844 8.555 1 30.22 450 GLU B CA 1
ATOM 8512 C C . GLU B 1 450 ? -38.375 47.094 9.078 1 30.22 450 GLU B C 1
ATOM 8514 O O . GLU B 1 450 ? -37.125 47.219 9.016 1 30.22 450 GLU B O 1
ATOM 8519 N N . SER B 1 451 ? -39.156 48.156 9.328 1 31.05 451 SER B N 1
ATOM 8520 C CA . SER B 1 451 ? -38.625 49.5 9.5 1 31.05 451 SER B CA 1
ATOM 8521 C C . SER B 1 451 ? -37.875 49.625 10.82 1 31.05 451 SER B C 1
ATOM 8523 O O . SER B 1 451 ? -36.812 50.281 10.875 1 31.05 451 SER B O 1
ATOM 8525 N N . ASP B 1 452 ? -38.531 49.25 11.961 1 30.67 452 ASP B N 1
ATOM 8526 C CA . ASP B 1 452 ? -38 49.5 13.297 1 30.67 452 ASP B CA 1
ATOM 8527 C C . ASP B 1 452 ? -36.875 48.531 13.648 1 30.67 452 ASP B C 1
ATOM 8529 O O . ASP B 1 452 ? -36.188 48.719 14.664 1 30.67 452 ASP B O 1
ATOM 8533 N N . ALA B 1 453 ? -36.812 47.312 13.195 1 35.53 453 ALA B N 1
ATOM 8534 C CA . ALA B 1 453 ? -35.844 46.281 13.562 1 35.53 453 ALA B CA 1
ATOM 8535 C C . ALA B 1 453 ? -34.469 46.594 13 1 35.53 453 ALA B C 1
ATOM 8537 O O . ALA B 1 453 ? -33.5 45.906 13.289 1 35.53 453 ALA B O 1
ATOM 8538 N N . ALA B 1 454 ? -34.406 47.188 12 1 35.97 454 ALA B N 1
ATOM 8539 C CA . ALA B 1 454 ? -33.125 47.531 11.344 1 35.97 454 ALA B CA 1
ATOM 8540 C C . ALA B 1 454 ? -32.25 48.344 12.25 1 35.97 454 ALA B C 1
ATOM 8542 O O . ALA B 1 454 ? -31.047 48.531 11.977 1 35.97 454 ALA B O 1
ATOM 8543 N N . LYS B 1 455 ? -32.781 49.125 13.156 1 39.5 455 LYS B N 1
ATOM 8544 C CA . LYS B 1 455 ? -32.031 50.219 13.805 1 39.5 455 LYS B CA 1
ATOM 8545 C C . LYS B 1 455 ? -31.219 49.688 14.969 1 39.5 455 LYS B C 1
ATOM 8547 O O . LYS B 1 455 ? -30.688 50.469 15.766 1 39.5 455 LYS B O 1
ATOM 8552 N N . SER B 1 456 ? -31.656 48.531 15.445 1 43.56 456 SER B N 1
ATOM 8553 C CA . SER B 1 456 ? -30.906 48.219 16.656 1 43.56 456 SER B CA 1
ATOM 8554 C C . SER B 1 456 ? -29.531 47.656 16.344 1 43.56 456 SER B C 1
ATOM 8556 O O . SER B 1 456 ? -29.406 46.719 15.562 1 43.56 456 SER B O 1
ATOM 8558 N N . MET B 1 457 ? -28.391 48.406 16.484 1 51.81 457 MET B N 1
ATOM 8559 C CA . MET B 1 457 ? -26.969 48.312 16.125 1 51.81 457 MET B CA 1
ATOM 8560 C C . MET B 1 457 ? -26.281 47.188 16.906 1 51.81 457 MET B C 1
ATOM 8562 O O . MET B 1 457 ? -26.391 47.156 18.141 1 51.81 457 MET B O 1
ATOM 8566 N N . ALA B 1 458 ? -25.703 46.188 16.281 1 65.38 458 ALA B N 1
ATOM 8567 C CA . ALA B 1 458 ? -25.078 44.906 16.625 1 65.38 458 ALA B CA 1
ATOM 8568 C C . ALA B 1 458 ? -23.734 45.125 17.297 1 65.38 458 ALA B C 1
ATOM 8570 O O . ALA B 1 458 ? -23.141 46.219 17.188 1 65.38 458 ALA B O 1
ATOM 8571 N N . TYR B 1 459 ? -23.469 44.375 18.422 1 78.62 459 TYR B N 1
ATOM 8572 C CA . TYR B 1 459 ? -22.156 44.219 19.047 1 78.62 459 TYR B CA 1
ATOM 8573 C C . TYR B 1 459 ? -21.25 43.344 18.203 1 78.62 459 TYR B C 1
ATOM 8575 O O . TYR B 1 459 ? -21.672 42.281 17.734 1 78.62 459 TYR B O 1
ATOM 8583 N N . ARG B 1 460 ? -20.062 43.969 17.969 1 83.69 460 ARG B N 1
ATOM 8584 C CA . ARG B 1 460 ? -19.062 43.125 17.328 1 83.69 460 ARG B CA 1
ATOM 8585 C C . ARG B 1 460 ? -18.234 42.375 18.359 1 83.69 460 ARG B C 1
ATOM 8587 O O . ARG B 1 460 ? -17.578 43 19.203 1 83.69 460 ARG B O 1
ATOM 8594 N N . ILE B 1 461 ? -18.359 41.125 18.312 1 85.75 461 ILE B N 1
ATOM 8595 C CA . ILE B 1 461 ? -17.578 40.281 19.203 1 85.75 461 ILE B CA 1
ATOM 8596 C C . ILE B 1 461 ? -16.328 39.781 18.469 1 85.75 461 ILE B C 1
ATOM 8598 O O . ILE B 1 461 ? -16.422 39.312 17.344 1 85.75 461 ILE B O 1
ATOM 8602 N N . GLN B 1 462 ? -15.227 40.031 19.141 1 85.31 462 GLN B N 1
ATOM 8603 C CA . GLN B 1 462 ? -13.977 39.594 18.547 1 85.31 462 GLN B CA 1
ATOM 8604 C C . GLN B 1 462 ? -13.219 38.656 19.453 1 85.31 462 GLN B C 1
ATOM 8606 O O . GLN B 1 462 ? -13.203 38.844 20.672 1 85.31 462 GLN B O 1
ATOM 8611 N N . ASN B 1 463 ? -12.758 37.656 18.906 1 82.88 463 ASN B N 1
ATOM 8612 C CA . ASN B 1 463 ? -11.906 36.688 19.594 1 82.88 463 ASN B CA 1
ATOM 8613 C C . ASN B 1 463 ? -10.484 36.719 19.047 1 82.88 463 ASN B C 1
ATOM 8615 O O . ASN B 1 463 ? -10.281 36.438 17.859 1 82.88 463 ASN B O 1
ATOM 8619 N N . TYR B 1 464 ? -9.57 37.094 19.875 1 79.81 464 TYR B N 1
ATOM 8620 C CA . TYR B 1 464 ? -8.148 37.094 19.516 1 79.81 464 TYR B CA 1
ATOM 8621 C C . TYR B 1 464 ? -7.43 35.906 20.172 1 79.81 464 TYR B C 1
ATOM 8623 O O . TYR B 1 464 ? -7.359 35.844 21.406 1 79.81 464 TYR B O 1
ATOM 8631 N N . GLY B 1 465 ? -7.031 35.062 19.328 1 80.94 465 GLY B N 1
ATOM 8632 C CA . GLY B 1 465 ? -6.141 34.031 19.844 1 80.94 465 GLY B CA 1
ATOM 8633 C C . GLY B 1 465 ? -4.691 34.469 19.906 1 80.94 465 GLY B C 1
ATOM 8634 O O . GLY B 1 465 ? -4.402 35.688 19.922 1 80.94 465 GLY B O 1
ATOM 8635 N N . VAL B 1 466 ? -3.814 33.531 20.016 1 83.69 466 VAL B N 1
ATOM 8636 C CA . VAL B 1 466 ? -2.387 33.812 20.094 1 83.69 466 VAL B CA 1
ATOM 8637 C C . VAL B 1 466 ? -1.952 34.594 18.859 1 83.69 466 VAL B C 1
ATOM 8639 O O . VAL B 1 466 ? -2.295 34.25 17.719 1 83.69 466 VAL B O 1
ATOM 8642 N N . GLY B 1 467 ? -1.309 35.719 19.172 1 85.56 467 GLY B N 1
ATOM 8643 C CA . GLY B 1 467 ? -0.8 36.531 18.078 1 85.56 467 GLY B CA 1
ATOM 8644 C C . GLY B 1 467 ? -1.841 37.469 17.484 1 85.56 467 GLY B C 1
ATOM 8645 O O . GLY B 1 467 ? -1.515 38.344 16.688 1 85.56 467 GLY B O 1
ATOM 8646 N N . GLY B 1 468 ? -3.074 37.281 17.828 1 85.94 468 GLY B N 1
ATOM 8647 C CA . GLY B 1 468 ? -4.113 38.156 17.344 1 85.94 468 GLY B CA 1
ATOM 8648 C C . GLY B 1 468 ? -3.836 39.625 17.641 1 85.94 468 GLY B C 1
ATOM 8649 O O . GLY B 1 468 ? -3.334 39.969 18.719 1 85.94 468 GLY B O 1
ATOM 8650 N N . HIS B 1 469 ? -4.02 40.438 16.625 1 86.06 469 HIS B N 1
ATOM 8651 C CA . HIS B 1 469 ? -3.715 41.844 16.75 1 86.06 469 HIS B CA 1
ATOM 8652 C C . HIS B 1 469 ? -4.48 42.688 15.719 1 86.06 469 HIS B C 1
ATOM 8654 O O . HIS B 1 469 ? -5.191 42.125 14.883 1 86.06 469 HIS B O 1
ATOM 8660 N N . TYR B 1 470 ? -4.469 43.906 15.852 1 86.75 470 TYR B N 1
ATOM 8661 C CA . TYR B 1 470 ? -5.008 44.844 14.883 1 86.75 470 TYR B CA 1
ATOM 8662 C C . TYR B 1 470 ? -4.086 46.062 14.727 1 86.75 470 TYR B C 1
ATOM 8664 O O . TYR B 1 470 ? -3.846 46.781 15.688 1 86.75 470 TYR B O 1
ATOM 8672 N N . ASP B 1 471 ? -3.547 46.25 13.594 1 87.75 471 ASP B N 1
ATOM 8673 C CA . ASP B 1 471 ? -2.613 47.312 13.32 1 87.75 471 ASP B CA 1
ATOM 8674 C C . ASP B 1 471 ? -3.262 48.688 13.57 1 87.75 471 ASP B C 1
ATOM 8676 O O . ASP B 1 471 ? -4.488 48.781 13.648 1 87.75 471 ASP B O 1
ATOM 8680 N N . PRO B 1 472 ? -2.439 49.719 13.781 1 90.62 472 PRO B N 1
ATOM 8681 C CA . PRO B 1 472 ? -2.988 51.062 14.047 1 90.62 472 PRO B CA 1
ATOM 8682 C C . PRO B 1 472 ? -4.02 51.5 13 1 90.62 472 PRO B C 1
ATOM 8684 O O . PRO B 1 472 ? -3.803 51.312 11.805 1 90.62 472 PRO B O 1
ATOM 8687 N N . HIS B 1 473 ? -5.141 52.031 13.531 1 89.38 473 HIS B N 1
ATOM 8688 C CA . HIS B 1 473 ? -6.246 52.406 12.656 1 89.38 473 HIS B CA 1
ATOM 8689 C C . HIS B 1 473 ? -7.168 53.406 13.328 1 89.38 473 HIS B C 1
ATOM 8691 O O . HIS B 1 473 ? -6.98 53.75 14.508 1 89.38 473 HIS B O 1
ATOM 8697 N N . PHE B 1 474 ? -8.062 53.969 12.484 1 91.5 474 PHE B N 1
ATOM 8698 C CA . PHE B 1 474 ? -9.148 54.781 12.984 1 91.5 474 PHE B CA 1
ATOM 8699 C C . PHE B 1 474 ? -10.469 54.031 12.984 1 91.5 474 PHE B C 1
ATOM 8701 O O . PHE B 1 474 ? -10.703 53.188 12.125 1 91.5 474 PHE B O 1
ATOM 8708 N N . ASP B 1 475 ? -11.242 54.344 13.961 1 90.38 475 ASP B N 1
ATOM 8709 C CA . ASP B 1 475 ? -12.555 53.688 14 1 90.38 475 ASP B CA 1
ATOM 8710 C C . ASP B 1 475 ? -13.586 54.531 13.234 1 90.38 475 ASP B C 1
ATOM 8712 O O . ASP B 1 475 ? -14.75 54.125 13.133 1 90.38 475 ASP B O 1
ATOM 8716 N N . CYS B 1 476 ? -13.172 55.594 12.727 1 88.75 476 CYS B N 1
ATOM 8717 C CA . CYS B 1 476 ? -14.086 56.5 12.039 1 88.75 476 CYS B CA 1
ATOM 8718 C C . CYS B 1 476 ? -13.586 56.812 10.625 1 88.75 476 CYS B C 1
ATOM 8720 O O . CYS B 1 476 ? -12.477 56.406 10.258 1 88.75 476 CYS B O 1
ATOM 8722 N N . ALA B 1 477 ? -14.523 57.375 9.852 1 84.88 477 ALA B N 1
ATOM 8723 C CA . ALA B 1 477 ? -14.156 57.75 8.484 1 84.88 477 ALA B CA 1
ATOM 8724 C C . ALA B 1 477 ? -13.438 59.094 8.445 1 84.88 477 ALA B C 1
ATOM 8726 O O . ALA B 1 477 ? -13.898 60.062 9.047 1 84.88 477 ALA B O 1
ATOM 8727 N N . ARG B 1 478 ? -12.32 59.031 7.762 1 82.31 478 ARG B N 1
ATOM 8728 C CA . ARG B 1 478 ? -11.555 60.25 7.613 1 82.31 478 ARG B CA 1
ATOM 8729 C C . ARG B 1 478 ? -12.156 61.156 6.527 1 82.31 478 ARG B C 1
ATOM 8731 O O . ARG B 1 478 ? -13.023 60.719 5.77 1 82.31 478 ARG B O 1
ATOM 8738 N N . LYS B 1 479 ? -11.75 62.375 6.617 1 72 479 LYS B N 1
ATOM 8739 C CA . LYS B 1 479 ? -12.281 63.406 5.715 1 72 479 LYS B CA 1
ATOM 8740 C C . LYS B 1 479 ? -12.195 62.938 4.258 1 72 479 LYS B C 1
ATOM 8742 O O . LYS B 1 479 ? -13.086 63.219 3.457 1 72 479 LYS B O 1
ATOM 8747 N N . GLU B 1 480 ? -11.164 62.188 4.043 1 71.12 480 GLU B N 1
ATOM 8748 C CA . GLU B 1 480 ? -10.93 61.719 2.674 1 71.12 480 GLU B CA 1
ATOM 8749 C C . GLU B 1 480 ? -11.875 60.594 2.305 1 71.12 480 GLU B C 1
ATOM 8751 O O . GLU B 1 480 ? -12.078 60.312 1.122 1 71.12 480 GLU B O 1
ATOM 8756 N N . GLU B 1 481 ? -12.484 60.031 3.35 1 71.5 481 GLU B N 1
ATOM 8757 C CA . GLU B 1 481 ? -13.391 58.906 3.123 1 71.5 481 GLU B CA 1
ATOM 8758 C C . GLU B 1 481 ? -14.844 59.375 3.078 1 71.5 481 GLU B C 1
ATOM 8760 O O . GLU B 1 481 ? -15.648 59 3.939 1 71.5 481 GLU B O 1
ATOM 8765 N N . LYS B 1 482 ? -15.172 60.156 2.094 1 59.47 482 LYS B N 1
ATOM 8766 C CA . LYS B 1 482 ? -16.422 60.875 1.994 1 59.47 482 LYS B CA 1
ATOM 8767 C C . LYS B 1 482 ? -17.625 59.938 1.919 1 59.47 482 LYS B C 1
ATOM 8769 O O . LYS B 1 482 ? -18.703 60.25 2.412 1 59.47 482 LYS B O 1
ATOM 8774 N N . ASN B 1 483 ? -17.406 58.844 1.437 1 61.72 483 ASN B N 1
ATOM 8775 C CA . ASN B 1 483 ? -18.562 57.969 1.204 1 61.72 483 ASN B CA 1
ATOM 8776 C C . ASN B 1 483 ? -18.656 56.875 2.256 1 61.72 483 ASN B C 1
ATOM 8778 O O . ASN B 1 483 ? -19.469 55.969 2.127 1 61.72 483 ASN B O 1
ATOM 8782 N N . ALA B 1 484 ? -17.859 57.219 3.346 1 66.38 484 ALA B N 1
ATOM 8783 C CA . ALA B 1 484 ? -17.906 56.188 4.383 1 66.38 484 ALA B CA 1
ATOM 8784 C C . ALA B 1 484 ? -19.203 56.281 5.184 1 66.38 484 ALA B C 1
ATOM 8786 O O . ALA B 1 484 ? -19.656 57.375 5.516 1 66.38 484 ALA B O 1
ATOM 8787 N N . PHE B 1 485 ? -20.125 55.406 5.262 1 65.25 485 PHE B N 1
ATOM 8788 C CA . PHE B 1 485 ? -21.328 55.219 6.062 1 65.25 485 PHE B CA 1
ATOM 8789 C C . PHE B 1 485 ? -22.531 55.875 5.402 1 65.25 485 PHE B C 1
ATOM 8791 O O . PHE B 1 485 ? -23.578 56.031 6.031 1 65.25 485 PHE B O 1
ATOM 8798 N N . LYS B 1 486 ? -22.375 56.531 4.238 1 62.47 486 LYS B N 1
ATOM 8799 C CA . LYS B 1 486 ? -23.469 57.156 3.525 1 62.47 486 LYS B CA 1
ATOM 8800 C C . LYS B 1 486 ? -24.672 56.219 3.398 1 62.47 486 LYS B C 1
ATOM 8802 O O . LYS B 1 486 ? -25.812 56.625 3.58 1 62.47 486 LYS B O 1
ATOM 8807 N N . GLU B 1 487 ? -24.312 55.125 3.162 1 60.78 487 GLU B N 1
ATOM 8808 C CA . GLU B 1 487 ? -25.391 54.156 2.928 1 60.78 487 GLU B CA 1
ATOM 8809 C C . GLU B 1 487 ? -26.109 53.812 4.23 1 60.78 487 GLU B C 1
ATOM 8811 O O . GLU B 1 487 ? -27.297 53.469 4.215 1 60.78 487 GLU B O 1
ATOM 8816 N N . LEU B 1 488 ? -25.406 53.969 5.312 1 65.38 488 LEU B N 1
ATOM 8817 C CA . LEU B 1 488 ? -26 53.625 6.598 1 65.38 488 LEU B CA 1
ATOM 8818 C C . LEU B 1 488 ? -26.906 54.75 7.098 1 65.38 488 LEU B C 1
ATOM 8820 O O . LEU B 1 488 ? -27.859 54.531 7.84 1 65.38 488 LEU B O 1
ATOM 8824 N N . GLY B 1 489 ? -26.625 55.938 6.621 1 68.56 489 GLY B N 1
ATOM 8825 C CA . GLY B 1 489 ? -27.438 57.094 6.992 1 68.56 489 GLY B CA 1
ATOM 8826 C C . GLY B 1 489 ? -27.297 57.469 8.453 1 68.56 489 GLY B C 1
ATOM 8827 O O . GLY B 1 489 ? -28.141 58.156 9.008 1 68.56 489 GLY B O 1
ATOM 8828 N N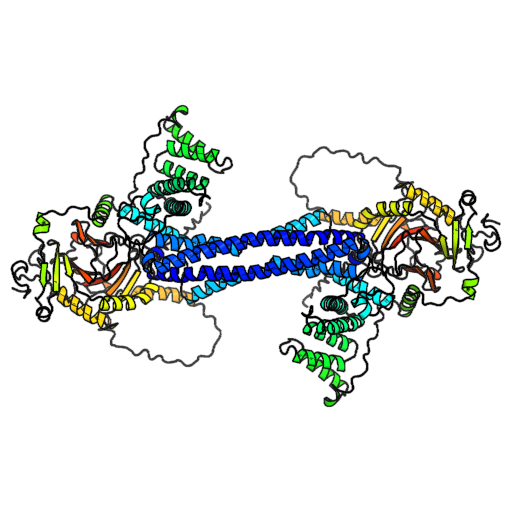 . THR B 1 490 ? -26.344 57 9.164 1 77.62 490 THR B N 1
ATOM 8829 C CA . THR B 1 490 ? -26.234 57.219 10.602 1 77.62 490 THR B CA 1
ATOM 8830 C C . THR B 1 490 ? -25.109 58.219 10.906 1 77.62 490 THR B C 1
ATOM 8832 O O . THR B 1 490 ? -24.875 58.531 12.07 1 77.62 490 THR B O 1
ATOM 8835 N N . GLY B 1 491 ? -24.406 58.719 9.883 1 81.25 491 GLY B N 1
ATOM 8836 C CA . GLY B 1 491 ? -23.281 59.625 10.094 1 81.25 491 GLY B CA 1
ATOM 8837 C C . GLY B 1 491 ? -22.016 58.938 10.516 1 81.25 491 GLY B C 1
ATOM 8838 O O . GLY B 1 491 ? -21.953 57.688 10.547 1 81.25 491 GLY B O 1
ATOM 8839 N N . ASN B 1 492 ? -21.047 59.719 10.828 1 88.06 492 ASN B N 1
ATOM 8840 C CA . ASN B 1 492 ? -19.75 59.188 11.219 1 88.06 492 ASN B CA 1
ATOM 8841 C C . ASN B 1 492 ? -19.766 58.625 12.641 1 88.06 492 ASN B C 1
ATOM 8843 O O . ASN B 1 492 ? -20.734 58.812 13.375 1 88.06 492 ASN B O 1
ATOM 8847 N N . ARG B 1 493 ? -18.797 57.812 12.992 1 89.69 493 ARG B N 1
ATOM 8848 C CA . ARG B 1 493 ? -18.672 57.25 14.328 1 89.69 493 ARG B CA 1
ATOM 8849 C C . ARG B 1 493 ? -18.094 58.25 15.305 1 89.69 493 ARG B C 1
ATOM 8851 O O . ARG B 1 493 ? -16.906 58.594 15.219 1 89.69 493 ARG B O 1
ATOM 8858 N N . ILE B 1 494 ? -18.875 58.688 16.266 1 90.94 494 ILE B N 1
ATOM 8859 C CA . ILE B 1 494 ? -18.469 59.75 17.156 1 90.94 494 ILE B CA 1
ATOM 8860 C C . ILE B 1 494 ? -17.594 59.188 18.281 1 90.94 494 ILE B C 1
ATOM 8862 O O . ILE B 1 494 ? -16.719 59.875 18.797 1 90.94 494 ILE B O 1
ATOM 8866 N N . ALA B 1 495 ? -17.859 57.969 18.688 1 94.06 495 ALA B N 1
ATOM 8867 C CA . ALA B 1 495 ? -17.156 57.375 19.812 1 94.06 495 ALA B CA 1
ATOM 8868 C C . ALA B 1 495 ? -17.109 55.844 19.703 1 94.06 495 ALA B C 1
ATOM 8870 O O . ALA B 1 495 ? -17.859 55.25 18.922 1 94.06 495 ALA B O 1
ATOM 8871 N N . THR B 1 496 ? -16.156 55.312 20.359 1 94.81 496 THR B N 1
ATOM 8872 C CA . THR B 1 496 ? -15.984 53.844 20.422 1 94.81 496 THR B CA 1
ATOM 8873 C C . THR B 1 496 ? -15.953 53.375 21.875 1 94.81 496 THR B C 1
ATOM 8875 O O . THR B 1 496 ? -15.344 54.031 22.734 1 94.81 496 THR B O 1
ATOM 8878 N N . ILE B 1 497 ? -16.656 52.312 22.156 1 95.69 497 ILE B N 1
ATOM 8879 C CA . ILE B 1 497 ? -16.531 51.625 23.438 1 95.69 497 ILE B CA 1
ATOM 8880 C C . ILE B 1 497 ? -16.062 50.188 23.203 1 95.69 497 ILE B C 1
ATOM 8882 O O . ILE B 1 497 ? -16.656 49.469 22.422 1 95.69 497 ILE B O 1
ATOM 8886 N N . LEU B 1 498 ? -14.977 49.844 23.781 1 96.19 498 LEU B N 1
ATOM 8887 C CA . LEU B 1 498 ? -14.359 48.531 23.703 1 96.19 498 LEU B CA 1
ATOM 8888 C C . LEU B 1 498 ? -14.438 47.812 25.047 1 96.19 498 LEU B C 1
ATOM 8890 O O . LEU B 1 498 ? -13.812 48.25 26.016 1 96.19 498 LEU B O 1
ATOM 8894 N N . VAL B 1 499 ? -15.156 46.719 25.078 1 96.5 499 VAL B N 1
ATOM 8895 C CA . VAL B 1 499 ? -15.344 46 26.328 1 96.5 499 VAL B CA 1
ATOM 8896 C C . VAL B 1 499 ? -14.422 44.781 26.344 1 96.5 499 VAL B C 1
ATOM 8898 O O . VAL B 1 499 ? -14.469 43.938 25.438 1 96.5 499 VAL B O 1
ATOM 8901 N N . TYR B 1 500 ? -13.633 44.719 27.375 1 96.56 500 TYR B N 1
ATOM 8902 C CA . TYR B 1 500 ? -12.766 43.562 27.594 1 96.56 500 TYR B CA 1
ATOM 8903 C C . TYR B 1 500 ? -13.492 42.469 28.359 1 96.56 500 TYR B C 1
ATOM 8905 O O . TYR B 1 500 ? -13.68 42.594 29.578 1 96.56 500 TYR B O 1
ATOM 8913 N N . MET B 1 501 ? -13.781 41.406 27.656 1 94.38 501 MET B N 1
ATOM 8914 C CA . MET B 1 501 ? -14.523 40.312 28.312 1 94.38 501 MET B CA 1
ATOM 8915 C C . MET B 1 501 ? -13.57 39.375 29.031 1 94.38 501 MET B C 1
ATOM 8917 O O . MET B 1 501 ? -13.953 38.719 30.016 1 94.38 501 MET B O 1
ATOM 8921 N N . THR B 1 502 ? -12.398 39.25 28.5 1 92.25 502 THR B N 1
ATOM 8922 C CA . THR B 1 502 ? -11.352 38.438 29.125 1 92.25 502 THR B CA 1
ATOM 8923 C C . THR B 1 502 ? -10.055 39.25 29.25 1 92.25 502 THR B C 1
ATOM 8925 O O . THR B 1 502 ? -9.961 40.375 28.719 1 92.25 502 THR B O 1
ATOM 8928 N N . GLU B 1 503 ? -9.203 38.719 30.094 1 94 503 GLU B N 1
ATOM 8929 C CA . GLU B 1 503 ? -7.863 39.281 30.266 1 94 503 GLU B CA 1
ATOM 8930 C C . GLU B 1 503 ? -6.789 38.25 29.969 1 94 503 GLU B C 1
ATOM 8932 O O . GLU B 1 503 ? -6.652 37.25 30.688 1 94 503 GLU B O 1
ATOM 8937 N N . PRO B 1 504 ? -6.109 38.438 28.812 1 93.19 504 PRO B N 1
ATOM 8938 C CA . PRO B 1 504 ? -5.027 37.5 28.516 1 93.19 504 PRO B CA 1
ATOM 8939 C C . PRO B 1 504 ? -3.896 37.562 29.547 1 93.19 504 PRO B C 1
ATOM 8941 O O . PRO B 1 504 ? -3.744 38.562 30.25 1 93.19 504 PRO B O 1
ATOM 8944 N N . GLU B 1 505 ? -3.105 36.5 29.656 1 93.12 505 GLU B N 1
ATOM 8945 C CA . GLU B 1 505 ? -1.993 36.469 30.594 1 93.12 505 GLU B CA 1
ATOM 8946 C C . GLU B 1 505 ? -0.957 37.531 30.281 1 93.12 505 GLU B C 1
ATOM 8948 O O . GLU B 1 505 ? -0.512 38.25 31.172 1 93.12 505 GLU B O 1
ATOM 8953 N N . ILE B 1 506 ? -0.574 37.594 29.109 1 95.31 506 ILE B N 1
ATOM 8954 C CA . ILE B 1 506 ? 0.404 38.594 28.688 1 95.31 506 ILE B CA 1
ATOM 8955 C C . ILE B 1 506 ? -0.024 39.219 27.359 1 95.31 506 ILE B C 1
ATOM 8957 O O . ILE B 1 506 ? -0.397 38.5 26.422 1 95.31 506 ILE B O 1
ATOM 8961 N N . GLY B 1 507 ? 0.016 40.562 27.297 1 94.5 507 GLY B N 1
ATOM 8962 C CA . GLY B 1 507 ? -0.292 41.25 26.047 1 94.5 507 GLY B CA 1
ATOM 8963 C C . GLY B 1 507 ? -1.767 41.562 25.891 1 94.5 507 GLY B C 1
ATOM 8964 O O . GLY B 1 507 ? -2.529 41.5 26.859 1 94.5 507 GLY B O 1
ATOM 8965 N N . GLY B 1 508 ? -2.166 42.062 24.703 1 94.12 508 GLY B N 1
ATOM 8966 C CA . GLY B 1 508 ? -3.561 42.281 24.344 1 94.12 508 GLY B CA 1
ATOM 8967 C C . GLY B 1 508 ? -4.066 43.656 24.672 1 94.12 508 GLY B C 1
ATOM 8968 O O . GLY B 1 508 ? -5.266 43.938 24.578 1 94.12 508 GLY B O 1
ATOM 8969 N N . GLY B 1 509 ? -3.27 44.469 25.016 1 95.12 509 GLY B N 1
ATOM 8970 C CA . GLY B 1 509 ? -3.688 45.844 25.359 1 95.12 509 GLY B CA 1
ATOM 8971 C C . GLY B 1 509 ? -4.074 46.656 24.141 1 95.12 509 GLY B C 1
ATOM 8972 O O . GLY B 1 509 ? -3.961 46.188 23 1 95.12 509 GLY B O 1
ATOM 8973 N N . THR B 1 510 ? -4.637 47.812 24.359 1 96.69 510 THR B N 1
ATOM 8974 C CA . THR B 1 510 ? -4.953 48.812 23.344 1 96.69 510 THR B CA 1
ATOM 8975 C C . THR B 1 510 ? -4.047 50.031 23.469 1 96.69 510 THR B C 1
ATOM 8977 O O . THR B 1 510 ? -3.852 50.562 24.578 1 96.69 510 THR B O 1
ATOM 8980 N N . VAL B 1 511 ? -3.512 50.438 22.344 1 96.81 511 VAL B N 1
ATOM 8981 C CA . VAL B 1 511 ? -2.553 51.531 22.422 1 96.81 511 VAL B CA 1
ATOM 8982 C C . VAL B 1 511 ? -2.945 52.625 21.438 1 96.81 511 VAL B C 1
ATOM 8984 O O . VAL B 1 511 ? -3.447 52.344 20.344 1 96.81 511 VAL B O 1
ATOM 8987 N N . PHE B 1 512 ? -2.77 53.875 21.859 1 95.62 512 PHE B N 1
ATOM 8988 C CA . PHE B 1 512 ? -2.951 55.031 21 1 95.62 512 PHE B CA 1
ATOM 8989 C C . PHE B 1 512 ? -1.606 55.625 20.594 1 95.62 512 PHE B C 1
ATOM 8991 O O . PHE B 1 512 ? -0.9 56.219 21.406 1 95.62 512 PHE B O 1
ATOM 8998 N N . THR B 1 513 ? -1.251 55.531 19.391 1 93.31 513 THR B N 1
ATOM 8999 C CA . THR B 1 513 ? 0.116 55.719 18.922 1 93.31 513 THR B CA 1
ATOM 9000 C C . THR B 1 513 ? 0.468 57.219 18.875 1 93.31 513 THR B C 1
ATOM 9002 O O . THR B 1 513 ? 1.603 57.594 19.172 1 93.31 513 THR B O 1
ATOM 9005 N N . GLU B 1 514 ? -0.48 58.031 18.516 1 90.75 514 GLU B N 1
ATOM 9006 C CA . GLU B 1 514 ? -0.193 59.469 18.375 1 90.75 514 GLU B CA 1
ATOM 9007 C C . GLU B 1 514 ? 0.003 60.125 19.734 1 90.75 514 GLU B C 1
ATOM 9009 O O . GLU B 1 514 ? 0.917 60.938 19.906 1 90.75 514 GLU B O 1
ATOM 9014 N N . ILE B 1 515 ? -0.833 59.781 20.609 1 90.94 515 ILE B N 1
ATOM 9015 C CA . ILE B 1 515 ? -0.805 60.469 21.906 1 90.94 515 ILE B CA 1
ATOM 9016 C C . ILE B 1 515 ? -0.034 59.594 22.906 1 90.94 515 ILE B C 1
ATOM 9018 O O . ILE B 1 515 ? 0.121 59.969 24.062 1 90.94 515 ILE B O 1
ATOM 9022 N N . LYS B 1 516 ? 0.407 58.438 22.516 1 92 516 LYS B N 1
ATOM 9023 C CA . LYS B 1 516 ? 1.3 57.562 23.25 1 92 516 LYS B CA 1
ATOM 9024 C C . LYS B 1 516 ? 0.669 57.125 24.578 1 92 516 LYS B C 1
ATOM 9026 O O . LYS B 1 516 ? 1.279 57.25 25.641 1 92 516 LYS B O 1
ATOM 9031 N N . THR B 1 517 ? -0.494 56.531 24.5 1 92.69 517 THR B N 1
ATOM 9032 C CA . THR B 1 517 ? -1.216 56 25.656 1 92.69 517 THR B CA 1
ATOM 9033 C C . THR B 1 517 ? -1.427 54.5 25.516 1 92.69 517 THR B C 1
ATOM 9035 O O . THR B 1 517 ? -1.751 54 24.438 1 92.69 517 THR B O 1
ATOM 9038 N N . SER B 1 518 ? -1.091 53.875 26.578 1 94.44 518 SER B N 1
ATOM 9039 C CA . SER B 1 518 ? -1.311 52.438 26.609 1 94.44 518 SER B CA 1
ATOM 9040 C C . SER B 1 518 ? -2.355 52.062 27.656 1 94.44 518 SER B C 1
ATOM 9042 O O . SER B 1 518 ? -2.291 52.531 28.797 1 94.44 518 SER B O 1
ATOM 9044 N N . VAL B 1 519 ? -3.307 51.281 27.234 1 95.5 519 VAL B N 1
ATOM 9045 C CA . VAL B 1 519 ? -4.336 50.781 28.156 1 95.5 519 VAL B CA 1
ATOM 9046 C C . VAL B 1 519 ? -4.281 49.25 28.219 1 95.5 519 VAL B C 1
ATOM 9048 O O . VAL B 1 519 ? -4.402 48.594 27.188 1 95.5 519 VAL B O 1
ATOM 9051 N N . ALA B 1 520 ? -4.156 48.75 29.391 1 94.38 520 ALA B N 1
ATOM 9052 C CA . ALA B 1 520 ? -4.102 47.312 29.578 1 94.38 520 ALA B CA 1
ATOM 9053 C C . ALA B 1 520 ? -5.477 46.688 29.406 1 94.38 520 ALA B C 1
ATOM 9055 O O . ALA B 1 520 ? -6.496 47.312 29.719 1 94.38 520 ALA B O 1
ATOM 9056 N N . CYS B 1 521 ? -5.426 45.5 28.844 1 95 521 CYS B N 1
ATOM 9057 C CA . CYS B 1 521 ? -6.664 44.719 28.781 1 95 521 CYS B CA 1
ATOM 9058 C C . CYS B 1 521 ? -7.117 44.312 30.172 1 95 521 CYS B C 1
ATOM 9060 O O . CYS B 1 521 ? -6.457 43.5 30.828 1 95 521 CYS B O 1
ATOM 9062 N N . THR B 1 522 ? -8.211 44.875 30.609 1 95.31 522 THR B N 1
ATOM 9063 C CA . THR B 1 522 ? -8.727 44.594 31.953 1 95.31 522 THR B CA 1
ATOM 9064 C C . THR B 1 522 ? -10.086 43.906 31.875 1 95.31 522 THR B C 1
ATOM 9066 O O . THR B 1 522 ? -11.039 44.469 31.328 1 95.31 522 THR B O 1
ATOM 9069 N N . LYS B 1 523 ? -10.125 42.719 32.531 1 95.88 523 LYS B N 1
ATOM 9070 C CA . LYS B 1 523 ? -11.344 41.938 32.469 1 95.88 523 LYS B CA 1
ATOM 9071 C C . LYS B 1 523 ? -12.539 42.719 33 1 95.88 523 LYS B C 1
ATOM 9073 O O . LYS B 1 523 ? -12.445 43.312 34.062 1 95.88 523 LYS B O 1
ATOM 9078 N N . ASN B 1 524 ? -13.648 42.656 32.25 1 96.5 524 ASN B N 1
ATOM 9079 C CA . ASN B 1 524 ? -14.945 43.188 32.625 1 96.5 524 ASN B CA 1
ATOM 9080 C C . ASN B 1 524 ? -14.93 44.719 32.625 1 96.5 524 ASN B C 1
ATOM 9082 O O . ASN B 1 524 ? -15.805 45.375 33.219 1 96.5 524 ASN B O 1
ATOM 9086 N N . ALA B 1 525 ? -13.938 45.344 32.062 1 97.38 525 ALA B N 1
ATOM 9087 C CA . ALA B 1 525 ? -13.852 46.781 31.906 1 97.38 525 ALA B CA 1
ATOM 9088 C C . ALA B 1 525 ? -14.141 47.219 30.469 1 97.38 525 ALA B C 1
ATOM 9090 O O . ALA B 1 525 ? -14.148 46.375 29.562 1 97.38 525 ALA B O 1
ATOM 9091 N N . ALA B 1 526 ? -14.445 48.469 30.328 1 97.75 526 ALA B N 1
ATOM 9092 C CA . ALA B 1 526 ? -14.695 49 28.984 1 97.75 526 ALA B CA 1
ATOM 9093 C C . ALA B 1 526 ? -13.891 50.281 28.75 1 97.75 526 ALA B C 1
ATOM 9095 O O . ALA B 1 526 ? -13.914 51.188 29.578 1 97.75 526 ALA B O 1
ATOM 9096 N N . LEU B 1 527 ? -13.172 50.188 27.703 1 98 527 LEU B N 1
ATOM 9097 C CA . LEU B 1 527 ? -12.445 51.375 27.266 1 98 527 LEU B CA 1
ATOM 9098 C C . LEU B 1 527 ? -13.32 52.25 26.359 1 98 527 LEU B C 1
ATOM 9100 O O . LEU B 1 527 ? -13.914 51.75 25.406 1 98 527 LEU B O 1
ATOM 9104 N N . PHE B 1 528 ? -13.422 53.562 26.688 1 97.56 528 PHE B N 1
ATOM 9105 C CA . PHE B 1 528 ? -14.273 54.5 25.953 1 97.56 528 PHE B CA 1
ATOM 9106 C C . PHE B 1 528 ? -13.492 55.719 25.531 1 97.56 528 PHE B C 1
ATOM 9108 O O . PHE B 1 528 ? -12.75 56.312 26.328 1 97.56 528 PHE B O 1
ATOM 9115 N N . TRP B 1 529 ? -13.641 56.125 24.25 1 96.81 529 TRP B N 1
ATOM 9116 C CA . TRP B 1 529 ? -13.031 57.344 23.766 1 96.81 529 TRP B CA 1
ATOM 9117 C C . TRP B 1 529 ? -13.859 57.969 22.641 1 96.81 529 TRP B C 1
ATOM 9119 O O . TRP B 1 529 ? -14.688 57.281 22.031 1 96.81 529 TRP B O 1
ATOM 9129 N N . TYR B 1 530 ? -13.641 59.219 22.438 1 94.75 530 TYR B N 1
ATOM 9130 C CA . TYR B 1 530 ? -14.297 59.938 21.359 1 94.75 530 TYR B CA 1
ATOM 9131 C C . TYR B 1 530 ? -13.438 59.938 20.094 1 94.75 530 TYR B C 1
ATOM 9133 O O . TYR B 1 530 ? -12.242 60.219 20.156 1 94.75 530 TYR B O 1
ATOM 9141 N N . ASN B 1 531 ? -14.055 59.625 18.969 1 94.38 531 ASN B N 1
ATOM 9142 C CA . ASN B 1 531 ? -13.375 59.656 17.672 1 94.38 531 ASN B CA 1
ATOM 9143 C C . ASN B 1 531 ? -13.406 61.031 17.047 1 94.38 531 ASN B C 1
ATOM 9145 O O . ASN B 1 531 ? -12.492 61.406 16.297 1 94.38 531 ASN B O 1
ATOM 9149 N N . LEU B 1 532 ? -14.469 61.688 17.312 1 91.62 532 LEU B N 1
ATOM 9150 C CA . LEU B 1 532 ? -14.68 63 16.734 1 91.62 532 LEU B CA 1
ATOM 9151 C C . LEU B 1 532 ? -14.641 64.062 17.828 1 91.62 532 LEU B C 1
ATOM 9153 O O . LEU B 1 532 ? -15.102 63.844 18.938 1 91.62 532 LEU B O 1
ATOM 9157 N N . MET B 1 533 ? -14.164 65.25 17.422 1 90.31 533 MET B N 1
ATOM 9158 C CA . MET B 1 533 ? -14.273 66.375 18.297 1 90.31 533 MET B CA 1
ATOM 9159 C C . MET B 1 533 ? -15.711 66.875 18.375 1 90.31 533 MET B C 1
ATOM 9161 O O . MET B 1 533 ? -16.562 66.438 17.609 1 90.31 533 MET B O 1
ATOM 9165 N N . ARG B 1 534 ? -15.914 67.812 19.344 1 88.75 534 ARG B N 1
ATOM 9166 C CA . ARG B 1 534 ? -17.25 68.375 19.469 1 88.75 534 ARG B CA 1
ATOM 9167 C C . ARG B 1 534 ? -17.656 69.125 18.219 1 88.75 534 ARG B C 1
ATOM 9169 O O . ARG B 1 534 ? -18.859 69.25 17.938 1 88.75 534 ARG B O 1
ATOM 9176 N N . SER B 1 535 ? -16.734 69.438 17.406 1 83.94 535 SER B N 1
ATOM 9177 C CA . SER B 1 535 ? -16.969 70.125 16.156 1 83.94 535 SER B CA 1
ATOM 9178 C C . SER B 1 535 ? -17.438 69.188 15.062 1 83.94 535 SER B C 1
ATOM 9180 O O . SER B 1 535 ? -17.953 69.625 14.023 1 83.94 535 SER B O 1
ATOM 9182 N N . GLY B 1 536 ? -17.219 67.938 15.289 1 85.25 536 GLY B N 1
ATOM 9183 C CA . GLY B 1 536 ? -17.562 67 14.266 1 85.25 536 GLY B CA 1
ATOM 9184 C C . GLY B 1 536 ? -16.359 66.5 13.461 1 85.25 536 GLY B C 1
ATOM 9185 O O . GLY B 1 536 ? -16.453 65.5 12.719 1 85.25 536 GLY B O 1
ATOM 9186 N N . GLU B 1 537 ? -15.312 67.188 13.672 1 87.25 537 GLU B N 1
ATOM 9187 C CA . GLU B 1 537 ? -14.094 66.812 12.961 1 87.25 537 GLU B CA 1
ATOM 9188 C C . GLU B 1 537 ? -13.43 65.562 13.594 1 87.25 537 GLU B C 1
ATOM 9190 O O . GLU B 1 537 ? -13.523 65.375 14.812 1 87.25 537 GLU B O 1
ATOM 9195 N N . VAL B 1 538 ? -12.742 64.812 12.789 1 91.12 538 VAL B N 1
ATOM 9196 C CA . VAL B 1 538 ? -12.047 63.625 13.273 1 91.12 538 VAL B CA 1
ATOM 9197 C C . VAL B 1 538 ? -10.883 64 14.172 1 91.12 538 VAL B C 1
ATOM 9199 O O . VAL B 1 538 ? -10.117 64.938 13.836 1 91.12 538 VAL B O 1
ATOM 9202 N N . ASP B 1 539 ? -10.789 63.469 15.305 1 93.06 539 ASP B N 1
ATOM 9203 C CA . ASP B 1 539 ? -9.617 63.625 16.156 1 93.06 539 ASP B CA 1
ATOM 9204 C C . ASP B 1 539 ? -8.516 62.656 15.773 1 93.06 539 ASP B C 1
ATOM 9206 O O . ASP B 1 539 ? -8.555 61.469 16.156 1 93.06 539 ASP B O 1
ATOM 9210 N N . MET B 1 540 ? -7.508 63.125 15.172 1 91.69 540 MET B N 1
ATOM 9211 C CA . MET B 1 540 ? -6.434 62.25 14.664 1 91.69 540 MET B CA 1
ATOM 9212 C C . MET B 1 540 ? -5.695 61.562 15.805 1 91.69 540 MET B C 1
ATOM 9214 O O . MET B 1 540 ? -5.035 60.562 15.594 1 91.69 540 MET B O 1
ATOM 9218 N N . ARG B 1 541 ? -5.855 62.031 16.969 1 94.19 541 ARG B N 1
ATOM 9219 C CA . ARG B 1 541 ? -5.199 61.469 18.141 1 94.19 541 ARG B CA 1
ATOM 9220 C C . ARG B 1 541 ? -5.91 60.188 18.594 1 94.19 541 ARG B C 1
ATOM 9222 O O . ARG B 1 541 ? -5.414 59.469 19.453 1 94.19 541 ARG B O 1
ATOM 9229 N N . SER B 1 542 ? -7.047 59.875 17.969 1 94.12 542 SER B N 1
ATOM 9230 C CA . SER B 1 542 ? -7.809 58.656 18.328 1 94.12 542 SER B CA 1
ATOM 9231 C C . SER B 1 542 ? -7.281 57.438 17.609 1 94.12 542 SER B C 1
ATOM 9233 O O . SER B 1 542 ? -7.812 56.344 17.766 1 94.12 542 SER B O 1
ATOM 9235 N N . ARG B 1 543 ? -6.227 57.594 16.797 1 94.31 543 ARG B N 1
ATOM 9236 C CA . ARG B 1 543 ? -5.594 56.438 16.141 1 94.31 543 ARG B CA 1
ATOM 9237 C C . ARG B 1 543 ? -5.078 55.438 17.172 1 94.31 543 ARG B C 1
ATOM 9239 O O . ARG B 1 543 ? -4.371 55.812 18.109 1 94.31 543 ARG B O 1
ATOM 9246 N N . HIS B 1 544 ? -5.492 54.156 17.031 1 94.19 544 HIS B N 1
ATOM 9247 C CA . HIS B 1 544 ? -5.156 53.188 18.062 1 94.19 544 HIS B CA 1
ATOM 9248 C C . HIS B 1 544 ? -4.902 51.812 17.438 1 94.19 544 HIS B C 1
ATOM 9250 O O . HIS B 1 544 ? -5.125 51.625 16.25 1 94.19 544 HIS B O 1
ATOM 9256 N N . ALA B 1 545 ? -4.367 50.906 18.203 1 94.38 545 ALA B N 1
ATOM 9257 C CA . ALA B 1 545 ? -4.031 49.562 17.781 1 94.38 545 ALA B CA 1
ATOM 9258 C C . ALA B 1 545 ? -4.262 48.562 18.922 1 94.38 545 ALA B C 1
ATOM 9260 O O . ALA B 1 545 ? -4.367 48.938 20.078 1 94.38 545 ALA B O 1
ATOM 9261 N N . ALA B 1 546 ? -4.527 47.375 18.5 1 94 546 ALA B N 1
ATOM 9262 C CA . ALA B 1 546 ? -4.586 46.281 19.453 1 94 546 ALA B CA 1
ATOM 9263 C C . ALA B 1 546 ? -3.268 45.5 19.5 1 94 546 ALA B C 1
ATOM 9265 O O . ALA B 1 546 ? -2.809 44.969 18.484 1 94 546 ALA B O 1
ATOM 9266 N N . CYS B 1 547 ? -2.686 45.469 20.656 1 95.5 547 CYS B N 1
ATOM 9267 C CA . CYS B 1 547 ? -1.435 44.719 20.812 1 95.5 547 CYS B CA 1
ATOM 9268 C C . CYS B 1 547 ? -1.658 43.219 20.656 1 95.5 547 CYS B C 1
ATOM 9270 O O . CYS B 1 547 ? -2.684 42.688 21.094 1 95.5 547 CYS B O 1
ATOM 9272 N N . PRO B 1 548 ? -0.677 42.531 20.062 1 93.81 548 PRO B N 1
ATOM 9273 C CA . PRO B 1 548 ? -0.821 41.062 19.922 1 93.81 548 PRO B CA 1
ATOM 9274 C C . PRO B 1 548 ? -0.923 40.344 21.266 1 93.81 548 PRO B C 1
ATOM 9276 O O . PRO B 1 548 ? -0.225 40.719 22.219 1 93.81 548 PRO B O 1
ATOM 9279 N N . VAL B 1 549 ? -1.83 39.406 21.297 1 93.88 549 VAL B N 1
ATOM 9280 C CA . VAL B 1 549 ? -1.925 38.562 22.469 1 93.88 549 VAL B CA 1
ATOM 9281 C C . VAL B 1 549 ? -0.721 37.625 22.531 1 93.88 549 VAL B C 1
ATOM 9283 O O . VAL B 1 549 ? -0.494 36.812 21.609 1 93.88 549 VAL B O 1
ATOM 9286 N N . LEU B 1 550 ? 0.084 37.75 23.516 1 95.12 550 LEU B N 1
ATOM 9287 C CA . LEU B 1 550 ? 1.273 36.906 23.641 1 95.12 550 LEU B CA 1
ATOM 9288 C C . LEU B 1 550 ? 0.927 35.562 24.25 1 95.12 550 LEU B C 1
ATOM 9290 O O . LEU B 1 550 ? 1.221 34.5 23.656 1 95.12 550 LEU B O 1
ATOM 9294 N N . THR B 1 551 ? 0.351 35.531 25.406 1 93.94 551 THR B N 1
ATOM 9295 C CA . THR B 1 551 ? -0.176 34.312 26.016 1 93.94 551 THR B CA 1
ATOM 9296 C C . THR B 1 551 ? -1.592 34.531 26.531 1 93.94 551 THR B C 1
ATOM 9298 O O . THR B 1 551 ? -1.904 35.594 27.062 1 93.94 551 THR B O 1
ATOM 9301 N N . GLY B 1 552 ? -2.436 33.5 26.281 1 90.75 552 GLY B N 1
ATOM 9302 C CA . GLY B 1 552 ? -3.822 33.625 26.703 1 90.75 552 GLY B CA 1
ATOM 9303 C C . GLY B 1 552 ? -4.773 33.906 25.547 1 90.75 552 GLY B C 1
ATOM 9304 O O . GLY B 1 552 ? -4.445 33.656 24.391 1 90.75 552 GLY B O 1
ATOM 9305 N N . VAL B 1 553 ? -5.984 34.344 25.938 1 87.94 553 VAL B N 1
ATOM 9306 C CA . VAL B 1 553 ? -7.031 34.625 24.969 1 87.94 553 VAL B CA 1
ATOM 9307 C C . VAL B 1 553 ? -7.691 35.969 25.297 1 87.94 553 VAL B C 1
ATOM 9309 O O . VAL B 1 553 ? -7.828 36.312 26.469 1 87.94 553 VAL B O 1
ATOM 9312 N N . LYS B 1 554 ? -8.023 36.625 24.25 1 90 554 LYS B N 1
ATOM 9313 C CA . LYS B 1 554 ? -8.672 37.906 24.391 1 90 554 LYS B CA 1
ATOM 9314 C C . LYS B 1 554 ? -10.031 37.938 23.703 1 90 554 LYS B C 1
ATOM 9316 O O . LYS B 1 554 ? -10.109 37.781 22.484 1 90 554 LYS B O 1
ATOM 9321 N N . TRP B 1 555 ? -11.078 38.031 24.516 1 90.12 555 TRP B N 1
ATOM 9322 C CA . TRP B 1 555 ? -12.43 38.281 24.031 1 90.12 555 TRP B CA 1
ATOM 9323 C C . TRP B 1 555 ? -12.836 39.719 24.266 1 90.12 555 TRP B C 1
ATOM 9325 O O . TRP B 1 555 ? -12.727 40.219 25.391 1 90.12 555 TRP B O 1
ATOM 9335 N N . VAL B 1 556 ? -13.258 40.344 23.172 1 92.69 556 VAL B N 1
ATOM 9336 C CA . VAL B 1 556 ? -13.688 41.75 23.312 1 92.69 556 VAL B CA 1
ATOM 9337 C C . VAL B 1 556 ? -14.969 41.969 22.531 1 92.69 556 VAL B C 1
ATOM 9339 O O . VAL B 1 556 ? -15.289 41.219 21.609 1 92.69 556 VAL B O 1
ATOM 9342 N N . THR B 1 557 ? -15.711 42.906 22.922 1 91.62 557 THR B N 1
ATOM 9343 C CA . THR B 1 557 ? -16.844 43.406 22.141 1 91.62 557 THR B CA 1
ATOM 9344 C C . THR B 1 557 ? -16.75 44.906 21.969 1 91.62 557 THR B C 1
ATOM 9346 O O . THR B 1 557 ? -16.359 45.625 22.875 1 91.62 557 THR B O 1
ATOM 9349 N N . ASN B 1 558 ? -16.859 45.344 20.75 1 90.56 558 ASN B N 1
ATOM 9350 C CA . ASN B 1 558 ? -16.812 46.781 20.484 1 90.56 558 ASN B CA 1
ATOM 9351 C C . ASN B 1 558 ? -18.156 47.281 19.969 1 90.56 558 ASN B C 1
ATOM 9353 O O . ASN B 1 558 ? -18.875 46.594 19.266 1 90.56 558 ASN B O 1
ATOM 9357 N N . LYS B 1 559 ? -18.484 48.406 20.375 1 90 559 LYS B N 1
ATOM 9358 C CA . LYS B 1 559 ? -19.656 49.125 19.891 1 90 559 LYS B CA 1
ATOM 9359 C C . LYS B 1 559 ? -19.266 50.5 19.375 1 90 559 LYS B C 1
ATOM 9361 O O . LYS B 1 559 ? -18.578 51.25 20.062 1 90 559 LYS B O 1
ATOM 9366 N N . TRP B 1 560 ? -19.656 50.75 18.141 1 90.25 560 TRP B N 1
ATOM 9367 C CA . TRP B 1 560 ? -19.438 52.062 17.531 1 90.25 560 TRP B CA 1
ATOM 9368 C C . TRP B 1 560 ? -20.688 52.938 17.641 1 90.25 560 TRP B C 1
ATOM 9370 O O . TRP B 1 560 ? -21.75 52.562 17.172 1 90.25 560 TRP B O 1
ATOM 9380 N N . ILE B 1 561 ? -20.5 54.062 18.281 1 90.25 561 ILE B N 1
ATOM 9381 C CA . ILE B 1 561 ? -21.594 55 18.469 1 90.25 561 ILE B CA 1
ATOM 9382 C C . ILE B 1 561 ? -21.578 56.062 17.359 1 90.25 561 ILE B C 1
ATOM 9384 O O . ILE B 1 561 ? -20.562 56.719 17.141 1 90.25 561 ILE B O 1
ATOM 9388 N N . HIS B 1 562 ? -22.703 56.344 16.703 1 89.06 562 HIS B N 1
ATOM 9389 C CA . HIS B 1 562 ? -22.75 57.188 15.531 1 89.06 562 HIS B CA 1
ATOM 9390 C C . HIS B 1 562 ? -23.281 58.594 15.883 1 89.06 562 HIS B C 1
ATOM 9392 O O . HIS B 1 562 ? -23.812 58.812 16.984 1 89.06 562 HIS B O 1
ATOM 9398 N N . GLU B 1 563 ? -23.141 59.438 14.891 1 86.38 563 GLU B N 1
ATOM 9399 C CA . GLU B 1 563 ? -23.453 60.875 15.062 1 86.38 563 GLU B CA 1
ATOM 9400 C C . GLU B 1 563 ? -24.969 61.094 15.156 1 86.38 563 GLU B C 1
ATOM 9402 O O . GLU B 1 563 ? -25.422 61.938 15.922 1 86.38 563 GLU B O 1
ATOM 9407 N N . ARG B 1 564 ? -25.672 60.406 14.391 1 82.06 564 ARG B N 1
ATOM 9408 C CA . ARG B 1 564 ? -27.109 60.656 14.344 1 82.06 564 ARG B CA 1
ATOM 9409 C C . ARG B 1 564 ? -27.766 60.281 15.664 1 82.06 564 ARG B C 1
ATOM 9411 O O . ARG B 1 564 ? -27.5 59.219 16.219 1 82.06 564 ARG B O 1
ATOM 9418 N N . GLY B 1 565 ? -28.594 61.156 16.172 1 81.81 565 GLY B N 1
ATOM 9419 C CA . GLY B 1 565 ? -29.312 60.906 17.406 1 81.81 565 GLY B CA 1
ATOM 9420 C C . GLY B 1 565 ? -28.641 61.531 18.625 1 81.81 565 GLY B C 1
ATOM 9421 O O . GLY B 1 565 ? -29.188 61.5 19.719 1 81.81 565 GLY B O 1
ATOM 9422 N N . GLN B 1 566 ? -27.469 62.094 18.359 1 87.44 566 GLN B N 1
ATOM 9423 C CA . GLN B 1 566 ? -26.703 62.594 19.484 1 87.44 566 GLN B CA 1
ATOM 9424 C C . GLN B 1 566 ? -26.891 64.125 19.656 1 87.44 566 GLN B C 1
ATOM 9426 O O . GLN B 1 566 ? -26.297 64.75 20.547 1 87.44 566 GLN B O 1
ATOM 9431 N N . GLU B 1 567 ? -27.734 64.75 18.953 1 84.38 567 GLU B N 1
ATOM 9432 C CA . GLU B 1 567 ? -27.875 66.188 18.859 1 84.38 567 GLU B CA 1
ATOM 9433 C C . GLU B 1 567 ? -28.125 66.812 20.234 1 84.38 567 GLU B C 1
ATOM 9435 O O . GLU B 1 567 ? -27.625 67.875 20.547 1 84.38 567 GLU B O 1
ATOM 9440 N N . TRP B 1 568 ? -28.828 66 20.969 1 83.38 568 TRP B N 1
ATOM 9441 C CA . TRP B 1 568 ? -29.188 66.625 22.266 1 83.38 568 TRP B CA 1
ATOM 9442 C C . TRP B 1 568 ? -28.328 66 23.375 1 83.38 568 TRP B C 1
ATOM 9444 O O . TRP B 1 568 ? -28.219 66.562 24.469 1 83.38 568 TRP B O 1
ATOM 9454 N N . ARG B 1 569 ? -27.703 64.938 23.125 1 87.94 569 ARG B N 1
ATOM 9455 C CA . ARG B 1 569 ? -26.906 64.25 24.141 1 87.94 569 ARG B CA 1
ATOM 9456 C C . ARG B 1 569 ? -25.469 64.75 24.125 1 87.94 569 ARG B C 1
ATOM 9458 O O . ARG B 1 569 ? -24.812 64.75 25.172 1 87.94 569 ARG B O 1
ATOM 9465 N N . ARG B 1 570 ? -24.984 65.062 22.984 1 89.5 570 ARG B N 1
ATOM 9466 C CA . ARG B 1 570 ? -23.656 65.625 22.781 1 89.5 570 ARG B CA 1
ATOM 9467 C C . ARG B 1 570 ? -23.688 66.812 21.844 1 89.5 570 ARG B C 1
ATOM 9469 O O . ARG B 1 570 ? -23.188 66.75 20.719 1 89.5 570 ARG B O 1
ATOM 9476 N N . PRO B 1 571 ? -24.156 67.875 22.344 1 85.75 571 PRO B N 1
ATOM 9477 C CA . PRO B 1 571 ? -24.25 69.062 21.469 1 85.75 571 PRO B CA 1
ATOM 9478 C C . PRO B 1 571 ? -22.891 69.562 21.031 1 85.75 571 PRO B C 1
ATOM 9480 O O . PRO B 1 571 ? -21.891 69.312 21.719 1 85.75 571 PRO B O 1
ATOM 9483 N N . CYS B 1 572 ? -22.891 70.25 19.922 1 82.88 572 CYS B N 1
ATOM 9484 C CA . CYS B 1 572 ? -21.656 70.875 19.406 1 82.88 572 CYS B CA 1
ATOM 9485 C C . CYS B 1 572 ? -21.109 71.938 20.375 1 82.88 572 CYS B C 1
ATOM 9487 O O . CYS B 1 572 ? -21.875 72.562 21.078 1 82.88 572 CYS B O 1
ATOM 9489 N N . GLY B 1 573 ? -19.844 71.875 20.406 1 78.19 573 GLY B N 1
ATOM 9490 C CA . GLY B 1 573 ? -19.203 72.938 21.219 1 78.19 573 GLY B CA 1
ATOM 9491 C C . GLY B 1 573 ? -19.281 74.312 20.625 1 78.19 573 GLY B C 1
ATOM 9492 O O . GLY B 1 573 ? -19.547 74.438 19.438 1 78.19 573 GLY B O 1
ATOM 9493 N N . LEU B 1 574 ? -19.109 75.25 21.5 1 77.81 574 LEU B N 1
ATOM 9494 C CA . LEU B 1 574 ? -19.109 76.625 21.062 1 77.81 574 LEU B CA 1
ATOM 9495 C C . LEU B 1 574 ? -17.828 76.938 20.297 1 77.81 574 LEU B C 1
ATOM 9497 O O . LEU B 1 574 ? -17.828 77.812 19.422 1 77.81 574 LEU B O 1
ATOM 9501 N N . ASN B 1 575 ? -16.828 76.25 20.719 1 79.75 575 ASN B N 1
ATOM 9502 C CA . ASN B 1 575 ? -15.539 76.438 20.062 1 79.75 575 ASN B CA 1
ATOM 9503 C C . ASN B 1 575 ? -15.094 75.188 19.344 1 79.75 575 ASN B C 1
ATOM 9505 O O . ASN B 1 575 ? -15.477 74.062 19.719 1 79.75 575 ASN B O 1
ATOM 9509 N N . GLN B 1 576 ? -14.273 75.438 18.453 1 78.31 576 GLN B N 1
ATOM 9510 C CA . GLN B 1 576 ? -13.812 74.375 17.594 1 78.31 576 GLN B CA 1
ATOM 9511 C C . GLN B 1 576 ? -13.016 73.312 18.375 1 78.31 576 GLN B C 1
ATOM 9513 O O . GLN B 1 576 ? -13.008 72.125 18.047 1 78.31 576 GLN B O 1
ATOM 9518 N N . PHE B 1 577 ? -12.391 73.75 19.422 1 80 577 PHE B N 1
ATOM 9519 C CA . PHE B 1 577 ? -11.477 72.875 20.109 1 80 577 PHE B CA 1
ATOM 9520 C C . PHE B 1 577 ? -12.031 72.438 21.469 1 80 577 PHE B C 1
ATOM 9522 O O . PHE B 1 577 ? -11.297 72 22.328 1 80 577 PHE B O 1
ATOM 9529 N N . ASP B 1 578 ? -13.289 72.688 21.578 1 82.94 578 ASP B N 1
ATOM 9530 C CA . ASP B 1 578 ? -13.914 72.25 22.828 1 82.94 578 ASP B CA 1
ATOM 9531 C C . ASP B 1 578 ? -13.789 70.75 23 1 82.94 578 ASP B C 1
ATOM 9533 O O . ASP B 1 578 ? -13.992 69.938 22.062 1 82.94 578 ASP B O 1
ATOM 9537 N N . GLN B 1 579 ? -13.328 70.375 24.203 1 86.38 579 GLN B N 1
ATOM 9538 C CA . GLN B 1 579 ? -13.164 68.938 24.531 1 86.38 579 GLN B CA 1
ATOM 9539 C C . GLN B 1 579 ? -13.898 68.562 25.812 1 86.38 579 GLN B C 1
ATOM 9541 O O . GLN B 1 579 ? -14.148 69.438 26.656 1 86.38 579 GLN B O 1
ATOM 9546 N N . GLU B 1 580 ? -14.25 67.312 25.906 1 90.56 580 GLU B N 1
ATOM 9547 C CA . GLU B 1 580 ? -14.883 66.875 27.141 1 90.56 580 GLU B CA 1
ATOM 9548 C C . GLU B 1 580 ? -13.867 66.688 28.266 1 90.56 580 GLU B C 1
ATOM 9550 O O . GLU B 1 580 ? -12.758 66.188 28.047 1 90.56 580 GLU B O 1
ATOM 9555 N N . ARG B 1 581 ? -14.172 67.125 29.422 1 90.62 581 ARG B N 1
ATOM 9556 C CA . ARG B 1 581 ? -13.32 66.938 30.578 1 90.62 581 ARG B CA 1
ATOM 9557 C C . ARG B 1 581 ? -13.633 65.625 31.312 1 90.62 581 ARG B C 1
ATOM 9559 O O . ARG B 1 581 ? -12.797 65.125 32.062 1 90.62 581 ARG B O 1
ATOM 9566 N N . TYR B 1 582 ? -14.773 65.25 31.281 1 91.38 582 TYR B N 1
ATOM 9567 C CA . TYR B 1 582 ? -15.297 63.969 31.812 1 91.38 582 TYR B CA 1
ATOM 9568 C C . TYR B 1 582 ? -16.422 63.438 30.938 1 91.38 582 TYR B C 1
ATOM 9570 O O . TYR B 1 582 ? -16.859 64.125 30 1 91.38 582 TYR B O 1
ATOM 9578 N N . VAL B 1 583 ? -16.781 62.25 31.109 1 92.94 583 VAL B N 1
ATOM 9579 C CA . VAL B 1 583 ? -17.781 61.625 30.25 1 92.94 583 VAL B CA 1
ATOM 9580 C C . VAL B 1 583 ? -19.125 62.312 30.438 1 92.94 583 VAL B C 1
ATOM 9582 O O . VAL B 1 583 ? -19.609 62.469 31.547 1 92.94 583 VAL B O 1
ATOM 9585 N N . GLY B 1 584 ? -19.703 62.688 29.344 1 87.75 584 GLY B N 1
ATOM 9586 C CA . GLY B 1 584 ? -21 63.375 29.391 1 87.75 584 GLY B CA 1
ATOM 9587 C C . GLY B 1 584 ? -20.891 64.812 29.766 1 87.75 584 GLY B C 1
ATOM 9588 O O . GLY B 1 584 ? -21.859 65.438 30.219 1 87.75 584 GLY B O 1
ATOM 9589 N N . ASP B 1 585 ? -19.812 65.375 29.594 1 86.44 585 ASP B N 1
ATOM 9590 C CA . ASP B 1 585 ? -19.547 66.75 29.969 1 86.44 585 ASP B CA 1
ATOM 9591 C C . ASP B 1 585 ? -20.391 67.75 29.141 1 86.44 585 ASP B C 1
ATOM 9593 O O . ASP B 1 585 ? -20.156 67.938 27.938 1 86.44 585 ASP B O 1
ATOM 9597 N N . LEU B 1 586 ? -21.328 68.375 29.766 1 82.56 586 LEU B N 1
ATOM 9598 C CA . LEU B 1 586 ? -22.141 69.438 29.141 1 82.56 586 LEU B CA 1
ATOM 9599 C C . LEU B 1 586 ? -21.984 70.75 29.875 1 82.56 586 LEU B C 1
ATOM 9601 O O . LEU B 1 586 ? -22.891 71.562 29.875 1 82.56 586 LEU B O 1
ATOM 9605 N N . GLY B 1 587 ? -20.891 70.75 30.672 1 81.5 587 GLY B N 1
ATOM 9606 C CA . GLY B 1 587 ? -20.578 72 31.297 1 81.5 587 GLY B CA 1
ATOM 9607 C C . GLY B 1 587 ? -20.656 72 32.812 1 81.5 587 GLY B C 1
ATOM 9608 O O . GLY B 1 587 ? -20.344 72.938 33.5 1 81.5 587 GLY B O 1
ATOM 9609 N N . ALA B 1 588 ? -21.062 70.938 33.375 1 84.56 588 ALA B N 1
ATOM 9610 C CA . ALA B 1 588 ? -21.141 70.75 34.812 1 84.56 588 ALA B CA 1
ATOM 9611 C C . ALA B 1 588 ? -19.75 70.688 35.438 1 84.56 588 ALA B C 1
ATOM 9613 O O . ALA B 1 588 ? -18.75 70.562 34.719 1 84.56 588 ALA B O 1
ATOM 9614 N N . PRO B 1 589 ? -19.703 70.875 36.781 1 87.19 589 PRO B N 1
ATOM 9615 C CA . PRO B 1 589 ? -18.391 70.812 37.438 1 87.19 589 PRO B CA 1
ATOM 9616 C C . PRO B 1 589 ? -17.719 69.438 37.281 1 87.19 589 PRO B C 1
ATOM 9618 O O . PRO B 1 589 ? -18.406 68.438 37.219 1 87.19 589 PRO B O 1
ATOM 9621 N N . GLU B 1 590 ? -16.469 69.562 37.344 1 90.31 590 GLU B N 1
ATOM 9622 C CA . GLU B 1 590 ? -15.688 68.312 37.156 1 90.31 590 GLU B CA 1
ATOM 9623 C C . GLU B 1 590 ? -15.844 67.375 38.344 1 90.31 590 GLU B C 1
ATOM 9625 O O . GLU B 1 590 ? -15.859 67.812 39.469 1 90.31 590 GLU B O 1
ATOM 9630 N N . PRO B 1 591 ? -15.906 66.188 38 1 90.5 591 PRO B N 1
ATOM 9631 C CA . PRO B 1 591 ? -16.109 65.188 39.062 1 90.5 591 PRO B CA 1
ATOM 9632 C C . PRO B 1 591 ? -14.891 65.062 40 1 90.5 591 PRO B C 1
ATOM 9634 O O . PRO B 1 591 ? -14.984 64.5 41.062 1 90.5 591 PRO B O 1
ATOM 9637 N N . ARG B 1 592 ? -13.781 65.625 39.688 1 87.25 592 ARG B N 1
ATOM 9638 C CA . ARG B 1 592 ? -12.594 65.625 40.531 1 87.25 592 ARG B CA 1
ATOM 9639 C C . ARG B 1 592 ? -12.891 66.25 41.875 1 87.25 592 ARG B C 1
ATOM 9641 O O . ARG B 1 592 ? -12.383 65.812 42.906 1 87.25 592 ARG B O 1
ATOM 9648 N N . ASN B 1 593 ? -13.641 67.25 41.812 1 86 593 ASN B N 1
ATOM 9649 C CA . ASN B 1 593 ? -13.836 68.062 43 1 86 593 ASN B CA 1
ATOM 9650 C C . ASN B 1 593 ? -15.289 68.062 43.469 1 86 593 ASN B C 1
ATOM 9652 O O . ASN B 1 593 ? -15.625 68.562 44.531 1 86 593 ASN B O 1
ATOM 9656 N N . HIS B 1 594 ? -16.125 67.438 42.562 1 86.5 594 HIS B N 1
ATOM 9657 C CA . HIS B 1 594 ? -17.547 67.438 42.875 1 86.5 594 HIS B CA 1
ATOM 9658 C C . HIS B 1 594 ? -18.156 66.062 42.531 1 86.5 594 HIS B C 1
ATOM 9660 O O . HIS B 1 594 ? -17.625 65.312 41.688 1 86.5 594 HIS B O 1
ATOM 9666 N N . TRP B 1 595 ? -19.25 65.875 43.25 1 85.81 595 TRP B N 1
ATOM 9667 C CA . TRP B 1 595 ? -19.984 64.625 42.875 1 85.81 595 TRP B CA 1
ATOM 9668 C C . TRP B 1 595 ? -20.562 64.75 41.469 1 85.81 595 TRP B C 1
ATOM 9670 O O . TRP B 1 595 ? -21.062 65.812 41.094 1 85.81 595 TRP B O 1
ATOM 9680 N N . ASN B 1 596 ? -20.344 63.75 40.719 1 83.12 596 ASN B N 1
ATOM 9681 C CA . ASN B 1 596 ? -20.859 63.719 39.344 1 83.12 596 ASN B CA 1
ATOM 9682 C C . ASN B 1 596 ? -22.344 63.375 39.312 1 83.12 596 ASN B C 1
ATOM 9684 O O . ASN B 1 596 ? -22.719 62.312 38.812 1 83.12 596 ASN B O 1
ATOM 9688 N N . ILE B 1 597 ? -23.203 64.25 39.719 1 82.75 597 ILE B N 1
ATOM 9689 C CA . ILE B 1 597 ? -24.625 63.969 39.875 1 82.75 597 ILE B CA 1
ATOM 9690 C C . ILE B 1 597 ? -25.406 64.625 38.719 1 82.75 597 ILE B C 1
ATOM 9692 O O . ILE B 1 597 ? -26.594 64.312 38.531 1 82.75 597 ILE B O 1
ATOM 9696 N N . ARG B 1 598 ? -24.844 65.5 37.969 1 79.25 598 ARG B N 1
ATOM 9697 C CA . ARG B 1 598 ? -25.484 66.125 36.812 1 79.25 598 ARG B CA 1
ATOM 9698 C C . ARG B 1 598 ? -24.484 66.438 35.719 1 79.25 598 ARG B C 1
ATOM 9700 O O . ARG B 1 598 ? -23.281 66.562 35.969 1 79.25 598 ARG B O 1
ATOM 9707 N N . SER B 1 599 ? -25 66.438 34.469 1 75.12 599 SER B N 1
ATOM 9708 C CA . SER B 1 599 ? -24.125 66.75 33.344 1 75.12 599 SER B CA 1
ATOM 9709 C C . SER B 1 599 ? -24.281 68.188 32.875 1 75.12 599 SER B C 1
ATOM 9711 O O . SER B 1 599 ? -23.406 68.688 32.188 1 75.12 599 SER B O 1
ATOM 9713 N N . THR B 1 600 ? -25.406 68.75 33.312 1 71.19 600 THR B N 1
ATOM 9714 C CA . THR B 1 600 ? -25.703 70.125 32.938 1 71.19 600 THR B CA 1
ATOM 9715 C C . THR B 1 600 ? -25.5 71.062 34.125 1 71.19 600 THR B C 1
ATOM 9717 O O . THR B 1 600 ? -25.594 70.625 35.25 1 71.19 600 THR B O 1
ATOM 9720 N N . PRO B 1 601 ? -25.125 72.25 33.719 1 67.75 601 PRO B N 1
ATOM 9721 C CA . PRO B 1 601 ? -24.938 73.188 34.844 1 67.75 601 PRO B CA 1
ATOM 9722 C C . PRO B 1 601 ? -26.203 73.375 35.688 1 67.75 601 PRO B C 1
ATOM 9724 O O . PRO B 1 601 ? -27.312 73.312 35.188 1 67.75 601 PRO B O 1
#

Solvent-accessible surface area (backbone atoms only — not comparable to full-atom values): 64431 Å² total; per-residue (Å²): 136,82,80,76,77,74,75,72,75,77,73,74,54,50,42,61,52,54,17,25,56,69,54,45,52,51,48,52,58,54,56,64,47,47,32,60,50,47,49,52,51,44,52,54,50,47,52,55,46,49,53,48,50,51,50,26,51,52,52,46,51,51,48,53,52,44,61,72,63,31,87,64,37,54,23,30,50,66,47,35,41,50,50,45,36,45,57,23,62,51,41,49,51,50,51,50,58,53,64,54,70,67,37,64,62,56,54,48,52,53,50,50,54,26,56,74,65,73,50,80,74,56,45,69,46,26,40,39,29,28,36,52,37,50,50,49,48,29,61,47,64,66,51,54,67,69,41,48,40,58,36,45,57,91,86,64,84,70,77,64,62,60,57,50,21,35,54,30,36,52,40,11,47,38,28,44,75,68,71,33,38,48,54,15,37,56,26,22,50,50,15,53,61,38,29,75,71,40,83,74,55,70,43,60,66,64,59,38,35,52,56,31,19,51,26,30,39,76,52,68,31,50,49,59,18,41,53,37,32,52,49,39,36,71,76,36,72,81,45,89,54,39,63,60,50,40,52,51,46,51,51,55,38,43,73,72,68,48,52,78,86,47,54,87,43,87,73,74,80,90,58,71,72,76,75,71,85,70,58,57,60,67,57,48,52,50,44,28,33,38,65,61,69,65,64,85,74,57,64,70,63,56,66,71,47,55,65,41,55,46,24,52,46,81,70,23,66,80,56,56,43,42,35,35,46,77,36,59,89,72,43,26,33,36,34,48,70,73,45,52,73,66,56,39,50,52,53,48,61,67,33,50,72,46,30,73,68,47,66,51,60,16,79,87,75,66,44,85,39,59,41,90,56,49,39,52,40,50,22,77,41,46,38,85,75,38,70,67,48,38,54,49,51,53,50,50,26,67,70,50,47,44,59,60,51,50,17,61,52,78,76,63,57,62,60,54,52,54,45,50,56,55,55,58,66,61,60,74,72,79,75,80,76,68,78,79,70,80,73,74,71,70,74,71,67,80,66,76,65,57,72,75,62,59,40,57,28,37,38,39,34,36,38,26,11,27,44,10,31,29,56,75,42,65,89,46,62,50,85,86,41,72,72,58,45,59,87,70,68,26,57,53,34,34,27,43,39,40,32,21,57,32,50,32,79,36,53,42,21,42,31,24,60,74,70,66,44,66,42,75,51,42,58,21,20,29,42,37,36,53,34,31,40,40,62,64,47,73,37,76,58,49,28,26,27,39,30,43,19,51,27,30,47,36,36,35,38,39,41,57,30,25,45,47,78,22,66,81,58,60,52,66,44,96,41,76,80,41,72,49,83,49,86,49,56,60,69,30,75,57,47,88,85,36,80,28,57,49,36,54,111,136,80,81,76,75,74,74,72,74,76,76,74,44,51,42,60,51,55,17,26,56,70,54,43,54,52,47,53,59,53,57,64,47,47,31,60,50,48,50,53,51,44,53,55,51,47,52,55,44,50,51,50,51,52,50,26,52,53,53,45,52,50,48,53,51,43,61,71,62,33,87,62,35,55,24,30,51,68,47,37,41,51,51,44,38,45,57,23,62,52,40,50,52,49,51,50,59,53,63,54,70,68,39,64,61,55,53,49,52,54,50,50,55,26,54,73,65,72,50,80,74,56,45,70,57,26,39,38,29,28,35,52,37,50,50,50,47,31,60,47,64,66,51,53,67,68,41,49,40,58,38,46,58,89,85,62,84,69,78,64,61,62,56,50,23,34,54,30,37,52,40,13,48,39,27,43,75,67,70,34,39,48,54,15,37,56,26,21,51,52,14,53,60,38,29,75,72,38,85,75,53,70,43,59,65,64,59,40,36,52,55,31,20,52,26,29,39,77,51,68,30,49,49,60,17,41,51,38,31,52,51,39,34,71,76,37,71,81,44,89,54,39,64,59,49,43,52,50,47,50,50,54,38,43,73,72,67,49,52,78,86,47,52,86,43,87,72,73,80,90,58,71,71,76,76,71,85,74,54,56,60,66,59,44,51,50,43,28,33,38,63,60,67,65,64,85,73,57,64,72,62,56,67,70,48,54,65,44,54,46,25,52,44,80,69,22,66,79,57,55,43,43,36,34,46,76,38,58,89,72,44,27,32,35,35,50,70,74,46,51,73,66,57,38,50,52,53,48,62,67,34,50,72,46,31,74,69,44,66,52,61,16,80,88,76,67,44,85,36,44,39,90,56,48,39,51,39,51,23,77,42,47,38,86,75,39,70,66,47,38,54,49,50,54,49,50,26,68,70,49,49,43,57,59,50,49,15,60,51,79,76,63,56,63,60,53,52,53,44,49,56,55,54,58,65,61,60,75,72,79,76,81,78,69,80,79,68,81,73,75,73,69,74,72,69,81,67,76,75,55,74,76,66,58,39,57,28,36,39,38,34,35,39,27,10,28,43,11,30,30,55,77,42,64,90,45,63,50,87,86,40,73,70,56,46,58,87,70,69,26,55,53,36,36,27,41,38,40,32,21,56,31,50,33,79,36,52,43,22,41,31,24,61,74,69,67,45,66,43,74,50,41,56,23,20,29,42,37,37,53,33,31,40,41,62,66,46,73,38,77,58,50,28,26,28,38,32,43,20,51,27,32,47,37,36,34,36,39,41,56,32,27,44,49,78,22,66,81,58,59,54,66,44,94,41,75,79,41,72,50,83,50,85,49,56,60,69,30,75,58,49,88,83,36,82,28,57,48,36,54,112